Protein 5LWC (pdb70)

Secondary structure (DSSP, 8-state):
-HHHHHHHHH-HHHHHHHHH-HHHHHHHHHHT--HHHHHHHHHHHHHH-

Foldseek 3Di:
DVLLVVLVVVHPQSNVVCVVCVVLVVVCVVVVHDSVVSVVVVVVVVVVD

Organism: Staphylococcus pseudintermedius (NCBI:txid283734)

Solvent-accessible surface area: 3937 Å² total

Sequence (49 aa):
AGLLRFLLSKGRALYNWAKSHVGKVWEWLKSGATYEQIKEWIENALGWRAGLLRFLLSKGRALYNWAKSHVGKVWEWLKSGATYEQIKEWIENALGWRAGLLRFLLSKGRALYNWAKSHVGKVWEWLKSGATYEQIKEWIENALGWRAGLLRFLLSKGRALYNWAKSHVGKVWEWLKSGATYEQIKEWIENALGWRAGLLRFLLSKGRALYNWAKSHVGKVWEWLKSGATYEQIKEWIENALGWRAGLLRFLLSKGRALYNWAKSHVGKVWEWLKSGATYEQIKEWIENALGWRAGLLRFLLSKGRALYNWAKSHVGKVWEWLKSGATYEQIKEWIENALGWRAGLLRFLLSKGRALYNWAKSHVGKVWEWLKSGATYEQIKEWIENALGWRAGLLRFLLSKGRALYNWAKSHVGKVWEWLKSGATYEQIKEWIENALGWRAGLLRFLLSKGRALYNWAKSHVGKVWEWLKSGATYEQIKEWIENALGWRAGLLRFLLSKGRALYNWAKSHVGKVWEWLKSGATYEQIKEWIENALGWRAGLLRFLLSKGRALYNWAKSHVGKVWEWLKSGATYEQIKEWIENALGWRAGLLRFLLSKGRALYNWAKSHVGKVWEWLKSGATYEQIKEWIENALGWRAGLLRFLLSKGRALYNWAKSHVGKVWEWLKSGATYEQIKEWIENALGWRAGLLRFLLSKGRALYNWAKSHVGKVWEWLKSGATYEQIKEWIENALGWRAGLLRFLLSKGRALYNWAKSHVGKVWEWLKSGATYEQIKEWIENALGWRAGLLRFLLSKGRALYNWAKSHVGKVWEWLKSGATYEQIKEWIENALGWRAGLLRFLLSKGRALYNWAKSHVGKVWEWLKSGATYEQIKEWIENALGWRAGLLRFLLSKGRALYNWAKSHVGKVWEWLKSGATYEQIKEWIENALGWRAGLLRFLLSKGRALYNWAKSHVGKVWEWLKSGATYEQIKEWIENALGWR

Nearest PDB structures (foldseek):
  5lwc-assembly1_A  TM=1.021E+00  e=6.351E-06  Staphylococcus pseudintermedius
  6sig-assembly3_C  TM=8.870E-01  e=6.093E-01  Staphylococcus epidermidis
  5lwc-assembly1_A  TM=9.742E-01  e=7.600E-06  Staphylococcus pseudintermedius
  6sif-assembly1_B  TM=8.998E-01  e=2.959E-01  Staphylococcus epidermidis
  6sig-assembly3_C  TM=8.988E-01  e=4.171E-01  Staphylococcus epidermidis

Structure (mmCIF, N/CA/C/O backbone):
data_5LWC
#
_entry.id   5LWC
#
loop_
_atom_site.group_PDB
_atom_site.id
_atom_site.type_symbol
_atom_site.label_atom_id
_atom_site.label_alt_id
_atom_site.label_comp_id
_atom_site.label_asym_id
_atom_site.label_entity_id
_atom_site.label_seq_id
_atom_site.pdbx_PDB_ins_code
_atom_site.Cartn_x
_atom_site.Cartn_y
_atom_site.Cartn_z
_atom_site.occupancy
_atom_site.B_iso_or_equiv
_atom_site.auth_seq_id
_atom_site.auth_comp_id
_atom_site.auth_asym_id
_atom_site.auth_atom_id
_atom_site.pdbx_PDB_model_num
ATOM 21 N N . ALA A 1 2 ? -11.975 -1.478 0.658 1.00 0.00 2 ALA A N 1
ATOM 22 C CA . ALA A 1 2 ? -12.187 -0.042 0.663 1.00 0.00 2 ALA A CA 1
ATOM 23 C C . ALA A 1 2 ? -11.503 0.597 1.873 1.00 0.00 2 ALA A C 1
ATOM 24 O O . ALA A 1 2 ? -10.876 1.646 1.763 1.00 0.00 2 ALA A O 1
ATOM 31 N N . GLY A 1 3 ? -11.611 -0.049 3.032 1.00 0.00 3 GLY A N 1
ATOM 32 C CA . GLY A 1 3 ? -10.978 0.477 4.234 1.00 0.00 3 GLY A CA 1
ATOM 33 C C . GLY A 1 3 ? -9.466 0.549 4.044 1.00 0.00 3 GLY A C 1
ATOM 34 O O . GLY A 1 3 ? -8.843 1.542 4.409 1.00 0.00 3 GLY A O 1
ATOM 38 N N . LEU A 1 4 ? -8.911 -0.506 3.460 1.00 0.00 4 LEU A N 1
ATOM 39 C CA . LEU A 1 4 ? -7.479 -0.585 3.206 1.00 0.00 4 LEU A CA 1
ATOM 40 C C . LEU A 1 4 ? -7.054 0.578 2.303 1.00 0.00 4 LEU A C 1
ATOM 41 O O . LEU A 1 4 ? -6.054 1.259 2.564 1.00 0.00 4 LEU A O 1
ATOM 57 N N . LEU A 1 5 ? -7.831 0.821 1.252 1.00 0.00 5 LEU A N 1
ATOM 58 C CA . LEU A 1 5 ? -7.529 1.909 0.328 1.00 0.00 5 LEU A CA 1
ATOM 59 C C . LEU A 1 5 ? -7.610 3.263 1.040 1.00 0.00 5 LEU A C 1
ATOM 60 O O . LEU A 1 5 ? -6.758 4.127 0.849 1.00 0.00 5 LEU A O 1
ATOM 76 N N . ARG A 1 6 ? -8.644 3.450 1.856 1.00 0.00 6 ARG A N 1
ATOM 77 C CA . ARG A 1 6 ? -8.815 4.705 2.576 1.00 0.00 6 ARG A CA 1
ATOM 78 C C . ARG A 1 6 ? -7.625 4.966 3.491 1.00 0.00 6 ARG A C 1
ATOM 79 O O . ARG A 1 6 ? -7.121 6.086 3.567 1.00 0.00 6 ARG A O 1
ATOM 100 N N . PHE A 1 7 ? -7.183 3.929 4.186 1.00 0.00 7 PHE A N 1
ATOM 101 C CA . PHE A 1 7 ? -6.055 4.054 5.089 1.00 0.00 7 PHE A CA 1
ATOM 102 C C . PHE A 1 7 ? -4.804 4.470 4.321 1.00 0.00 7 PHE A C 1
ATOM 103 O O . PHE A 1 7 ? -4.065 5.362 4.741 1.00 0.00 7 PHE A O 1
ATOM 120 N N . LEU A 1 8 ? -4.563 3.822 3.196 1.00 0.00 8 LEU A N 1
ATOM 121 C CA . LEU A 1 8 ? -3.384 4.152 2.416 1.00 0.00 8 LEU A CA 1
ATOM 122 C C . LEU A 1 8 ? -3.446 5.599 1.941 1.00 0.00 8 LEU A C 1
ATOM 123 O O . LEU A 1 8 ? -2.437 6.300 1.954 1.00 0.00 8 LEU A O 1
ATOM 139 N N . LEU A 1 9 ? -4.630 6.045 1.524 1.00 0.00 9 LEU A N 1
ATOM 140 C CA . LEU A 1 9 ? -4.805 7.421 1.056 1.00 0.00 9 LEU A CA 1
ATOM 141 C C . LEU A 1 9 ? -4.548 8.415 2.182 1.00 0.00 9 LEU A C 1
ATOM 142 O O . LEU A 1 9 ? -3.883 9.433 1.987 1.00 0.00 9 LEU A O 1
ATOM 158 N N . SER A 1 10 ? -5.094 8.129 3.361 1.00 0.00 10 SER A N 1
ATOM 159 C CA . SER A 1 10 ? -4.925 9.024 4.491 1.00 0.00 10 SER A CA 1
ATOM 160 C C . SER A 1 10 ? -3.453 9.162 4.834 1.00 0.00 10 SER A C 1
ATOM 161 O O . SER A 1 10 ? -2.989 10.245 5.193 1.00 0.00 10 SER A O 1
ATOM 169 N N . LYS A 1 11 ? -2.715 8.066 4.734 1.00 0.00 11 LYS A N 1
ATOM 170 C CA . LYS A 1 11 ? -1.292 8.116 5.055 1.00 0.00 11 LYS A CA 1
ATOM 171 C C . LYS A 1 11 ? -0.508 8.865 3.964 1.00 0.00 11 LYS A C 1
ATOM 172 O O . LYS A 1 11 ? 0.341 9.701 4.265 1.00 0.00 11 LYS A O 1
ATOM 191 N N . GLY A 1 12 ? -0.812 8.576 2.704 1.00 0.00 12 GLY A N 1
ATOM 192 C CA . GLY A 1 12 ? -0.134 9.240 1.591 1.00 0.00 12 GLY A CA 1
ATOM 193 C C . GLY A 1 12 ? -0.878 9.004 0.283 1.00 0.00 12 GLY A C 1
ATOM 194 O O . GLY A 1 12 ? -1.637 8.048 0.151 1.00 0.00 12 GLY A O 1
ATOM 198 N N . ARG A 1 13 ? -0.643 9.877 -0.684 1.00 0.00 13 ARG A N 1
ATOM 199 C CA . ARG A 1 13 ? -1.281 9.747 -1.980 1.00 0.00 13 ARG A CA 1
ATOM 200 C C . ARG A 1 13 ? -0.500 8.774 -2.842 1.00 0.00 13 ARG A C 1
ATOM 201 O O . ARG A 1 13 ? -1.063 8.050 -3.661 1.00 0.00 13 ARG A O 1
ATOM 222 N N . ALA A 1 14 ? 0.816 8.771 -2.656 1.00 0.00 14 ALA A N 1
ATOM 223 C CA . ALA A 1 14 ? 1.677 7.891 -3.426 1.00 0.00 14 ALA A CA 1
ATOM 224 C C . ALA A 1 14 ? 1.339 6.434 -3.134 1.00 0.00 14 ALA A C 1
ATOM 225 O O . ALA A 1 14 ? 1.295 5.600 -4.031 1.00 0.00 14 ALA A O 1
ATOM 232 N N . LEU A 1 15 ? 1.087 6.142 -1.870 1.00 0.00 15 LEU A N 1
ATOM 233 C CA . LEU A 1 15 ? 0.742 4.793 -1.462 1.00 0.00 15 LEU A CA 1
ATOM 234 C C . LEU A 1 15 ? -0.547 4.358 -2.147 1.00 0.00 15 LEU A C 1
ATOM 235 O O . LEU A 1 15 ? -0.670 3.227 -2.623 1.00 0.00 15 LEU A O 1
ATOM 251 N N . TYR A 1 16 ? -1.512 5.276 -2.198 1.00 0.00 16 TYR A N 1
ATOM 252 C CA . TYR A 1 16 ? -2.795 4.990 -2.830 1.00 0.00 16 TYR A CA 1
ATOM 253 C C . TYR A 1 16 ? -2.607 4.689 -4.305 1.00 0.00 16 TYR A C 1
ATOM 254 O O . TYR A 1 16 ? -3.189 3.736 -4.835 1.00 0.00 16 TYR A O 1
ATOM 272 N N . ASN A 1 17 ? -1.799 5.511 -4.963 1.00 0.00 17 ASN A N 1
ATOM 273 C CA . ASN A 1 17 ? -1.548 5.327 -6.383 1.00 0.00 17 ASN A CA 1
ATOM 274 C C . ASN A 1 17 ? -0.900 3.967 -6.635 1.00 0.00 17 ASN A C 1
ATOM 275 O O . ASN A 1 17 ? -1.275 3.261 -7.571 1.00 0.00 17 ASN A O 1
ATOM 286 N N . TRP A 1 18 ? 0.070 3.603 -5.800 1.00 0.00 18 TRP A N 1
ATOM 287 C CA . TRP A 1 18 ? 0.755 2.325 -5.945 1.00 0.00 18 TRP A CA 1
ATOM 288 C C . TRP A 1 18 ? -0.224 1.161 -5.817 1.00 0.00 18 TRP A C 1
ATOM 289 O O . TRP A 1 18 ? -0.158 0.205 -6.590 1.00 0.00 18 TRP A O 1
ATOM 310 N N . ALA A 1 19 ? -1.113 1.238 -4.830 1.00 0.00 19 ALA A N 1
ATOM 311 C CA . ALA A 1 19 ? -2.081 0.169 -4.608 1.00 0.00 19 ALA A CA 1
ATOM 312 C C . ALA A 1 19 ? -3.008 0.026 -5.806 1.00 0.00 19 ALA A C 1
ATOM 313 O O . ALA A 1 19 ? -3.321 -1.084 -6.234 1.00 0.00 19 ALA A O 1
ATOM 320 N N . LYS A 1 20 ? -3.438 1.161 -6.343 1.00 0.00 20 LYS A N 1
ATOM 321 C CA . LYS A 1 20 ? -4.330 1.160 -7.498 1.00 0.00 20 LYS A CA 1
ATOM 322 C C . LYS A 1 20 ? -3.635 0.547 -8.712 1.00 0.00 20 LYS A C 1
ATOM 323 O O . LYS A 1 20 ? -4.221 -0.257 -9.440 1.00 0.00 20 LYS A O 1
ATOM 342 N N . SER A 1 21 ? -2.384 0.940 -8.927 1.00 0.00 21 SER A N 1
ATOM 343 C CA . SER A 1 21 ? -1.615 0.440 -10.058 1.00 0.00 21 SER A CA 1
ATOM 344 C C . SER A 1 21 ? -1.426 -1.076 -9.982 1.00 0.00 21 SER A C 1
ATOM 345 O O . SER A 1 21 ? -1.538 -1.766 -10.996 1.00 0.00 21 SER A O 1
ATOM 353 N N . HIS A 1 22 ? -1.128 -1.595 -8.782 1.00 0.00 22 HIS A N 1
ATOM 354 C CA . HIS A 1 22 ? -0.910 -3.030 -8.607 1.00 0.00 22 HIS A CA 1
ATOM 355 C C . HIS A 1 22 ? -1.814 -3.587 -7.517 1.00 0.00 22 HIS A C 1
ATOM 356 O O . HIS A 1 22 ? -1.425 -3.673 -6.350 1.00 0.00 22 HIS A O 1
ATOM 371 N N . VAL A 1 23 ? -3.013 -3.978 -7.910 1.00 0.00 23 VAL A N 1
ATOM 372 C CA . VAL A 1 23 ? -3.959 -4.540 -6.965 1.00 0.00 23 VAL A CA 1
ATOM 373 C C . VAL A 1 23 ? -3.419 -5.864 -6.451 1.00 0.00 23 VAL A C 1
ATOM 374 O O . VAL A 1 23 ? -3.755 -6.328 -5.352 1.00 0.00 23 VAL A O 1
ATOM 387 N N . GLY A 1 24 ? -2.579 -6.482 -7.262 1.00 0.00 24 GLY A N 1
ATOM 388 C CA . GLY A 1 24 ? -1.990 -7.751 -6.891 1.00 0.00 24 GLY A CA 1
ATOM 389 C C . GLY A 1 24 ? -1.155 -7.594 -5.624 1.00 0.00 24 GLY A C 1
ATOM 390 O O . GLY A 1 24 ? -1.187 -8.443 -4.738 1.00 0.00 24 GLY A O 1
ATOM 394 N N . LYS A 1 25 ? -0.398 -6.512 -5.549 1.00 0.00 25 LYS A N 1
ATOM 395 C CA . LYS A 1 25 ? 0.448 -6.279 -4.388 1.00 0.00 25 LYS A CA 1
ATOM 396 C C . LYS A 1 25 ? -0.411 -6.173 -3.133 1.00 0.00 25 LYS A C 1
ATOM 397 O O . LYS A 1 25 ? -0.040 -6.699 -2.083 1.00 0.00 25 LYS A O 1
ATOM 416 N N . VAL A 1 26 ? -1.550 -5.501 -3.266 1.00 0.00 26 VAL A N 1
ATOM 417 C CA . VAL A 1 26 ? -2.473 -5.324 -2.151 1.00 0.00 26 VAL A CA 1
ATOM 418 C C . VAL A 1 26 ? -2.956 -6.673 -1.667 1.00 0.00 26 VAL A C 1
ATOM 419 O O . VAL A 1 26 ? -2.968 -6.957 -0.467 1.00 0.00 26 VAL A O 1
ATOM 432 N N . TRP A 1 27 ? -3.340 -7.506 -2.618 1.00 0.00 27 TRP A N 1
ATOM 433 C CA . TRP A 1 27 ? -3.821 -8.841 -2.289 1.00 0.00 27 TRP A CA 1
ATOM 434 C C . TRP A 1 27 ? -2.722 -9.658 -1.612 1.00 0.00 27 TRP A C 1
ATOM 435 O O . TRP A 1 27 ? -2.976 -10.354 -0.635 1.00 0.00 27 TRP A O 1
ATOM 456 N N . GLU A 1 28 ? -1.514 -9.583 -2.158 1.00 0.00 28 GLU A N 1
ATOM 457 C CA . GLU A 1 28 ? -0.376 -10.326 -1.618 1.00 0.00 28 GLU A CA 1
ATOM 458 C C . GLU A 1 28 ? -0.120 -9.956 -0.161 1.00 0.00 28 GLU A C 1
ATOM 459 O O . GLU A 1 28 ? 0.091 -10.839 0.671 1.00 0.00 28 GLU A O 1
ATOM 471 N N . TRP A 1 29 ? -0.128 -8.657 0.162 1.00 0.00 29 TRP A N 1
ATOM 472 C CA . TRP A 1 29 ? 0.119 -8.259 1.543 1.00 0.00 29 TRP A CA 1
ATOM 473 C C . TRP A 1 29 ? -1.014 -8.730 2.453 1.00 0.00 29 TRP A C 1
ATOM 474 O O . TRP A 1 29 ? -0.771 -9.157 3.582 1.00 0.00 29 TRP A O 1
ATOM 495 N N . LEU A 1 30 ? -2.253 -8.648 1.973 1.00 0.00 30 LEU A N 1
ATOM 496 C CA . LEU A 1 30 ? -3.383 -9.072 2.795 1.00 0.00 30 LEU A CA 1
ATOM 497 C C . LEU A 1 30 ? -3.285 -10.559 3.104 1.00 0.00 30 LEU A C 1
ATOM 498 O O . LEU A 1 30 ? -3.533 -10.982 4.234 1.00 0.00 30 LEU A O 1
ATOM 514 N N . LYS A 1 31 ? -2.916 -11.351 2.103 1.00 0.00 31 LYS A N 1
ATOM 515 C CA . LYS A 1 31 ? -2.778 -12.787 2.301 1.00 0.00 31 LYS A CA 1
ATOM 516 C C . LYS A 1 31 ? -1.700 -13.063 3.345 1.00 0.00 31 LYS A C 1
ATOM 517 O O . LYS A 1 31 ? -1.876 -13.900 4.227 1.00 0.00 31 LYS A O 1
ATOM 536 N N . SER A 1 32 ? -0.585 -12.344 3.238 1.00 0.00 32 SER A N 1
ATOM 537 C CA . SER A 1 32 ? 0.522 -12.509 4.174 1.00 0.00 32 SER A CA 1
ATOM 538 C C . SER A 1 32 ? 0.074 -12.174 5.593 1.00 0.00 32 SER A C 1
ATOM 539 O O . SER A 1 32 ? 0.481 -12.827 6.557 1.00 0.00 32 SER A O 1
ATOM 547 N N . GLY A 1 33 ? -0.771 -11.157 5.710 1.00 0.00 33 GLY A N 1
ATOM 548 C CA . GLY A 1 33 ? -1.281 -10.743 7.010 1.00 0.00 33 GLY A CA 1
ATOM 549 C C . GLY A 1 33 ? -0.467 -9.591 7.589 1.00 0.00 33 GLY A C 1
ATOM 550 O O . GLY A 1 33 ? -0.675 -9.185 8.733 1.00 0.00 33 GLY A O 1
ATOM 554 N N . ALA A 1 34 ? 0.461 -9.070 6.799 1.00 0.00 34 ALA A N 1
ATOM 555 C CA . ALA 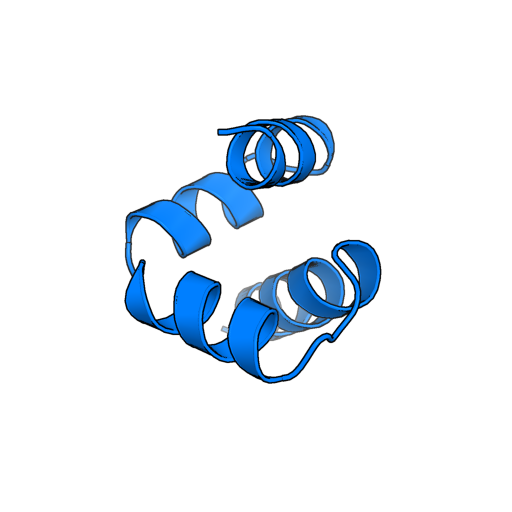A 1 34 ? 1.297 -7.966 7.252 1.00 0.00 34 ALA A CA 1
ATOM 556 C C . ALA A 1 34 ? 0.439 -6.839 7.819 1.00 0.00 34 ALA A C 1
ATOM 557 O O . ALA A 1 34 ? -0.778 -6.964 7.934 1.00 0.00 34 ALA A O 1
ATOM 564 N N . THR A 1 35 ? 1.087 -5.733 8.174 1.00 0.00 35 THR A N 1
ATOM 565 C CA . THR A 1 35 ? 0.382 -4.582 8.728 1.00 0.00 35 THR A CA 1
ATOM 566 C C . THR A 1 35 ? 0.324 -3.456 7.705 1.00 0.00 35 THR A C 1
ATOM 567 O O . THR A 1 35 ? 1.197 -3.347 6.848 1.00 0.00 35 THR A O 1
ATOM 578 N N . TYR A 1 36 ? -0.720 -2.645 7.786 1.00 0.00 36 TYR A N 1
ATOM 579 C CA . TYR A 1 36 ? -0.900 -1.545 6.848 1.00 0.00 36 TYR A CA 1
ATOM 580 C C . TYR A 1 36 ? 0.298 -0.604 6.887 1.00 0.00 36 TYR A C 1
ATOM 581 O O . TYR A 1 36 ? 0.770 -0.143 5.842 1.00 0.00 36 TYR A O 1
ATOM 599 N N . GLU A 1 37 ? 0.784 -0.326 8.098 1.00 0.00 37 GLU A N 1
ATOM 600 C CA . GLU A 1 37 ? 1.927 0.555 8.272 1.00 0.00 37 GLU A CA 1
ATOM 601 C C . GLU A 1 37 ? 3.167 -0.033 7.602 1.00 0.00 37 GLU A C 1
ATOM 602 O O . GLU A 1 37 ? 3.841 0.630 6.827 1.00 0.00 37 GLU A O 1
ATOM 614 N N . GLN A 1 38 ? 3.462 -1.286 7.898 1.00 0.00 38 GLN A N 1
ATOM 615 C CA . GLN A 1 38 ? 4.630 -1.930 7.313 1.00 0.00 38 GLN A CA 1
ATOM 616 C C . GLN A 1 38 ? 4.554 -1.928 5.792 1.00 0.00 38 GLN A C 1
ATOM 617 O O . GLN A 1 38 ? 5.569 -1.721 5.115 1.00 0.00 38 GLN A O 1
ATOM 631 N N . ILE A 1 39 ? 3.363 -2.192 5.264 1.00 0.00 39 ILE A N 1
ATOM 632 C CA . ILE A 1 39 ? 3.182 -2.250 3.820 1.00 0.00 39 ILE A CA 1
ATOM 633 C C . ILE A 1 39 ? 3.443 -0.884 3.172 1.00 0.00 39 ILE A C 1
ATOM 634 O O . ILE A 1 39 ? 4.146 -0.791 2.158 1.00 0.00 39 ILE A O 1
ATOM 650 N N . LYS A 1 40 ? 2.919 0.215 3.751 1.00 0.00 40 LYS A N 1
ATOM 651 C CA . LYS A 1 40 ? 3.217 1.508 3.137 1.00 0.00 40 LYS A CA 1
ATOM 652 C C . LYS A 1 40 ? 4.674 1.814 3.292 1.00 0.00 40 LYS A C 1
ATOM 653 O O . LYS A 1 40 ? 5.214 2.473 2.422 1.00 0.00 40 LYS A O 1
ATOM 672 N N . GLU A 1 41 ? 5.275 1.397 4.414 1.00 0.00 41 GLU A N 1
ATOM 673 C CA . GLU A 1 41 ? 6.680 1.666 4.650 1.00 0.00 41 GLU A CA 1
ATOM 674 C C . GLU A 1 41 ? 7.490 1.093 3.502 1.00 0.00 41 GLU A C 1
ATOM 675 O O . GLU A 1 41 ? 8.303 1.792 2.927 1.00 0.00 41 GLU A O 1
ATOM 687 N N . TRP A 1 42 ? 7.243 -0.166 3.157 1.00 0.00 42 TRP A N 1
ATOM 688 C CA . TRP A 1 42 ? 7.966 -0.785 2.052 1.00 0.00 42 TRP A CA 1
ATOM 689 C C . TRP A 1 42 ? 7.746 0.003 0.770 1.00 0.00 42 TRP A C 1
ATOM 690 O O . TRP A 1 42 ? 8.677 0.240 0.001 1.00 0.00 42 TRP A O 1
ATOM 711 N N . ILE A 1 43 ? 6.501 0.379 0.541 1.00 0.00 43 ILE A N 1
ATOM 712 C CA . ILE A 1 43 ? 6.154 1.097 -0.679 1.00 0.00 43 ILE A CA 1
ATOM 713 C C . ILE A 1 43 ? 6.847 2.435 -0.786 1.00 0.00 43 ILE A C 1
ATOM 714 O O . ILE A 1 43 ? 7.398 2.768 -1.836 1.00 0.00 43 ILE A O 1
ATOM 730 N N . GLU A 1 44 ? 6.831 3.197 0.285 1.00 0.00 44 GLU A N 1
ATOM 731 C CA . GLU A 1 44 ? 7.444 4.494 0.244 1.00 0.00 44 GLU A CA 1
ATOM 732 C C . GLU A 1 44 ? 8.963 4.371 0.131 1.00 0.00 44 GLU A C 1
ATOM 733 O O . GLU A 1 44 ? 9.588 5.160 -0.573 1.00 0.00 44 GLU A O 1
ATOM 745 N N . ASN A 1 45 ? 9.559 3.359 0.773 1.00 0.00 45 ASN A N 1
ATOM 746 C CA . ASN A 1 45 ? 10.995 3.159 0.667 1.00 0.00 45 ASN A CA 1
ATOM 747 C C . ASN A 1 45 ? 11.392 2.846 -0.781 1.00 0.00 45 ASN A C 1
ATOM 748 O O . ASN A 1 45 ? 12.390 3.367 -1.279 1.00 0.00 45 ASN A O 1
ATOM 759 N N . ALA A 1 46 ? 10.609 1.996 -1.456 1.00 0.00 46 ALA A N 1
ATOM 760 C CA . ALA A 1 46 ? 10.905 1.641 -2.840 1.00 0.00 46 ALA A CA 1
ATOM 761 C C . ALA A 1 46 ? 10.784 2.874 -3.727 1.00 0.00 46 ALA A C 1
ATOM 762 O O . ALA A 1 46 ? 11.612 3.104 -4.608 1.00 0.00 46 ALA A O 1
ATOM 769 N N . LEU A 1 47 ? 9.753 3.678 -3.471 1.00 0.00 47 LEU A N 1
ATOM 770 C CA . LEU A 1 47 ? 9.530 4.891 -4.238 1.00 0.00 47 LEU A CA 1
ATOM 771 C C . LEU A 1 47 ? 10.726 5.840 -4.111 1.00 0.00 47 LEU A C 1
ATOM 772 O O . LEU A 1 47 ? 11.187 6.396 -5.107 1.00 0.00 47 LEU A O 1
ATOM 788 N N . GLY A 1 48 ? 11.233 6.016 -2.887 1.00 0.00 48 GLY A N 1
ATOM 789 C CA . GLY A 1 48 ? 12.375 6.900 -2.670 1.00 0.00 48 GLY A CA 1
ATOM 790 C C . GLY A 1 48 ? 13.598 6.380 -3.411 1.00 0.00 48 GLY A C 1
ATOM 791 O O . GLY A 1 48 ? 14.340 7.149 -4.026 1.00 0.00 48 GLY A O 1
ATOM 795 N N . TRP A 1 49 ? 13.796 5.067 -3.349 1.00 0.00 49 TRP A N 1
ATOM 796 C CA . TRP A 1 49 ? 14.930 4.439 -4.014 1.00 0.00 49 TRP A CA 1
ATOM 797 C C . TRP A 1 49 ? 14.848 4.643 -5.521 1.00 0.00 49 TRP A C 1
ATOM 798 O O . TRP A 1 49 ? 15.860 4.887 -6.178 1.00 0.00 49 TRP A O 1
ATOM 819 N N . ARG A 1 50 ? 13.639 4.542 -6.065 1.00 0.00 50 ARG A N 1
ATOM 820 C CA . ARG A 1 50 ? 13.445 4.717 -7.499 1.00 0.00 50 ARG A CA 1
ATOM 821 C C . ARG A 1 50 ? 13.564 6.189 -7.885 1.00 0.00 50 ARG A C 1
ATOM 822 O O . ARG A 1 50 ? 14.608 6.562 -8.394 1.00 0.00 50 ARG A O 1
ATOM 864 N N . ALA A 1 2 ? -11.775 -1.834 1.002 1.00 0.00 2 ALA A N 2
ATOM 865 C CA . ALA A 1 2 ? -12.042 -0.401 0.946 1.00 0.00 2 ALA A CA 2
ATOM 866 C C . ALA A 1 2 ? -11.370 0.319 2.113 1.00 0.00 2 ALA A C 2
ATOM 867 O O . ALA A 1 2 ? -10.834 1.414 1.951 1.00 0.00 2 ALA A O 2
ATOM 874 N N . GLY A 1 3 ? -11.402 -0.297 3.288 1.00 0.00 3 GLY A N 2
ATOM 875 C CA . GLY A 1 3 ? -10.788 0.312 4.464 1.00 0.00 3 GLY A CA 2
ATOM 876 C C . GLY A 1 3 ? -9.291 0.486 4.253 1.00 0.00 3 GLY A C 2
ATOM 877 O O . GLY A 1 3 ? -8.715 1.519 4.598 1.00 0.00 3 GLY A O 2
ATOM 881 N N . LEU A 1 4 ? -8.667 -0.528 3.673 1.00 0.00 4 LEU A N 2
ATOM 882 C CA . LEU A 1 4 ? -7.237 -0.482 3.410 1.00 0.00 4 LEU A CA 2
ATOM 883 C C . LEU A 1 4 ? -6.924 0.673 2.467 1.00 0.00 4 LEU A C 2
ATOM 884 O O . LEU A 1 4 ? -5.967 1.420 2.692 1.00 0.00 4 LEU A O 2
ATOM 900 N N . LEU A 1 5 ? -7.737 0.825 1.418 1.00 0.00 5 LEU A N 2
ATOM 901 C CA . LEU A 1 5 ? -7.530 1.902 0.456 1.00 0.00 5 LEU A CA 2
ATOM 902 C C . LEU A 1 5 ? -7.663 3.252 1.140 1.00 0.00 5 LEU A C 2
ATOM 903 O O . LEU A 1 5 ? -6.859 4.153 0.912 1.00 0.00 5 LEU A O 2
ATOM 919 N N . ARG A 1 6 ? -8.680 3.388 1.979 1.00 0.00 6 ARG A N 2
ATOM 920 C CA . ARG A 1 6 ? -8.900 4.638 2.692 1.00 0.00 6 ARG A CA 2
ATOM 921 C C . ARG A 1 6 ? -7.691 4.967 3.572 1.00 0.00 6 ARG A C 2
ATOM 922 O O . ARG A 1 6 ? -7.224 6.100 3.598 1.00 0.00 6 ARG A O 2
ATOM 943 N N . PHE A 1 7 ? -7.191 3.965 4.284 1.00 0.00 7 PHE A N 2
ATOM 944 C CA . PHE A 1 7 ? -6.037 4.154 5.163 1.00 0.00 7 PHE A CA 2
ATOM 945 C C . PHE A 1 7 ? -4.817 4.626 4.373 1.00 0.00 7 PHE A C 2
ATOM 946 O O . PHE A 1 7 ? -4.115 5.553 4.787 1.00 0.00 7 PHE A O 2
ATOM 963 N N . LEU A 1 8 ? -4.563 3.986 3.236 1.00 0.00 8 LEU A N 2
ATOM 964 C CA . LEU A 1 8 ? -3.416 4.360 2.427 1.00 0.00 8 LEU A CA 2
ATOM 965 C C . LEU A 1 8 ? -3.560 5.792 1.930 1.00 0.00 8 LEU A C 2
ATOM 966 O O . LEU A 1 8 ? -2.602 6.550 1.946 1.00 0.00 8 LEU A O 2
ATOM 982 N N . LEU A 1 9 ? -4.765 6.159 1.497 1.00 0.00 9 LEU A N 2
ATOM 983 C CA . LEU A 1 9 ? -5.017 7.508 1.003 1.00 0.00 9 LEU A CA 2
ATOM 984 C C . LEU A 1 9 ? -4.791 8.533 2.112 1.00 0.00 9 LEU A C 2
ATOM 985 O O . LEU A 1 9 ? -4.179 9.577 1.887 1.00 0.00 9 LEU A O 2
ATOM 1001 N N . SER A 1 10 ? -5.291 8.234 3.309 1.00 0.00 10 SER A N 2
ATOM 1002 C CA . SER A 1 10 ? -5.139 9.151 4.431 1.00 0.00 10 SER A CA 2
ATOM 1003 C C . SER A 1 10 ? -3.667 9.380 4.751 1.00 0.00 10 SER A C 2
ATOM 1004 O O . SER A 1 10 ? -3.261 10.504 5.045 1.00 0.00 10 SER A O 2
ATOM 1012 N N . LYS A 1 11 ? -2.875 8.315 4.702 1.00 0.00 11 LYS A N 2
ATOM 1013 C CA . LYS A 1 11 ? -1.452 8.437 5.002 1.00 0.00 11 LYS A CA 2
ATOM 1014 C C . LYS A 1 11 ? -0.719 9.178 3.879 1.00 0.00 11 LYS A C 2
ATOM 1015 O O . LYS A 1 11 ? 0.134 10.024 4.147 1.00 0.00 11 LYS A O 2
ATOM 1034 N N . GLY A 1 12 ? -1.049 8.865 2.628 1.00 0.00 12 GLY A N 2
ATOM 1035 C CA . GLY A 1 12 ? -0.405 9.520 1.495 1.00 0.00 12 GLY A CA 2
ATOM 1036 C C . GLY A 1 12 ? -1.114 9.192 0.183 1.00 0.00 12 GLY A C 2
ATOM 1037 O O . GLY A 1 12 ? -1.852 8.210 0.090 1.00 0.00 12 GLY A O 2
ATOM 1041 N N . ARG A 1 13 ? -0.878 10.025 -0.827 1.00 0.00 13 ARG A N 2
ATOM 1042 C CA . ARG A 1 13 ? -1.487 9.828 -2.140 1.00 0.00 13 ARG A CA 2
ATOM 1043 C C . ARG A 1 13 ? -0.651 8.864 -2.974 1.00 0.00 13 ARG A C 2
ATOM 1044 O O . ARG A 1 13 ? -1.176 8.109 -3.798 1.00 0.00 13 ARG A O 2
ATOM 1065 N N . ALA A 1 14 ? 0.654 8.913 -2.767 1.00 0.00 14 ALA A N 2
ATOM 1066 C CA . ALA A 1 14 ? 1.563 8.058 -3.509 1.00 0.00 14 ALA A CA 2
ATOM 1067 C C . ALA A 1 14 ? 1.244 6.580 -3.262 1.00 0.00 14 ALA A C 2
ATOM 1068 O O . ALA A 1 14 ? 1.154 5.787 -4.199 1.00 0.00 14 ALA A O 2
ATOM 1075 N N . LEU A 1 15 ? 1.070 6.209 -1.997 1.00 0.00 15 LEU A N 2
ATOM 1076 C CA . LEU A 1 15 ? 0.773 4.822 -1.648 1.00 0.00 15 LEU A CA 2
ATOM 1077 C C . LEU A 1 15 ? -0.549 4.384 -2.286 1.00 0.00 15 LEU A C 2
ATOM 1078 O O . LEU A 1 15 ? -0.680 3.264 -2.779 1.00 0.00 15 LEU A O 2
ATOM 1094 N N . TYR A 1 16 ? -1.528 5.277 -2.259 1.00 0.00 16 TYR A N 2
ATOM 1095 C CA . TYR A 1 16 ? -2.839 4.992 -2.828 1.00 0.00 16 TYR A CA 2
ATOM 1096 C C . TYR A 1 16 ? -2.729 4.695 -4.319 1.00 0.00 16 TYR A C 2
ATOM 1097 O O . TYR A 1 16 ? -3.310 3.729 -4.817 1.00 0.00 16 TYR A O 2
ATOM 1115 N N . ASN A 1 17 ? -1.977 5.526 -5.029 1.00 0.00 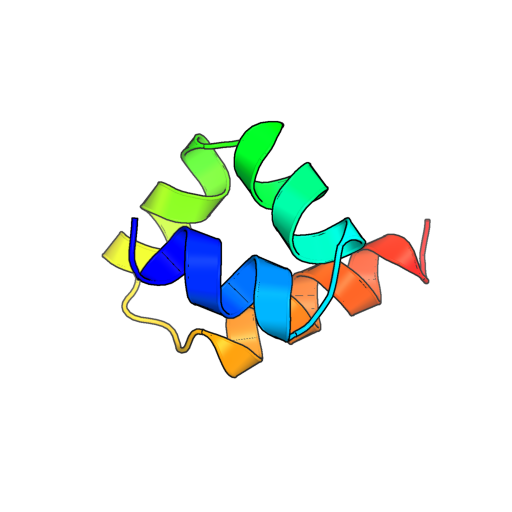17 ASN A N 2
ATOM 1116 C CA . ASN A 1 17 ? -1.803 5.324 -6.462 1.00 0.00 17 ASN A CA 2
ATOM 1117 C C . ASN A 1 17 ? -1.135 3.982 -6.720 1.00 0.00 17 ASN A C 2
ATOM 1118 O O . ASN A 1 17 ? -1.517 3.263 -7.642 1.00 0.00 17 ASN A O 2
ATOM 1129 N N . TRP A 1 18 ? -0.143 3.665 -5.894 1.00 0.00 18 TRP A N 2
ATOM 1130 C CA . TRP A 1 18 ? 0.587 2.409 -6.015 1.00 0.00 18 TRP A CA 2
ATOM 1131 C C . TRP A 1 18 ? -0.362 1.221 -5.882 1.00 0.00 18 TRP A C 2
ATOM 1132 O O . TRP A 1 18 ? -0.310 0.282 -6.677 1.00 0.00 18 TRP A O 2
ATOM 1153 N N . ALA A 1 19 ? -1.208 1.265 -4.862 1.00 0.00 19 ALA A N 2
ATOM 1154 C CA . ALA A 1 19 ? -2.148 0.179 -4.624 1.00 0.00 19 ALA A CA 2
ATOM 1155 C C . ALA A 1 19 ? -3.099 0.026 -5.801 1.00 0.00 19 ALA A C 2
ATOM 1156 O O . ALA A 1 19 ? -3.406 -1.088 -6.223 1.00 0.00 19 ALA A O 2
ATOM 1163 N N . LYS A 1 20 ? -3.563 1.151 -6.328 1.00 0.00 20 LYS A N 2
ATOM 1164 C CA . LYS A 1 20 ? -4.480 1.130 -7.455 1.00 0.00 20 LYS A CA 2
ATOM 1165 C C . LYS A 1 20 ? -3.817 0.532 -8.695 1.00 0.00 20 LYS A C 2
ATOM 1166 O O . LYS A 1 20 ? -4.418 -0.278 -9.400 1.00 0.00 20 LYS A O 2
ATOM 1185 N N . SER A 1 21 ? -2.584 0.952 -8.966 1.00 0.00 21 SER A N 2
ATOM 1186 C CA . SER A 1 21 ? -1.856 0.469 -10.134 1.00 0.00 21 SER A CA 2
ATOM 1187 C C . SER A 1 21 ? -1.610 -1.033 -10.057 1.00 0.00 21 SER A C 2
ATOM 1188 O O . SER A 1 21 ? -1.715 -1.737 -11.061 1.00 0.00 21 SER A O 2
ATOM 1196 N N . HIS A 1 22 ? -1.269 -1.527 -8.863 1.00 0.00 22 HIS A N 2
ATOM 1197 C CA . HIS A 1 22 ? -0.996 -2.953 -8.682 1.00 0.00 22 HIS A CA 2
ATOM 1198 C C . HIS A 1 22 ? -1.870 -3.530 -7.580 1.00 0.00 22 HIS A C 2
ATOM 1199 O O . HIS A 1 22 ? -1.460 -3.611 -6.423 1.00 0.00 22 HIS A O 2
ATOM 1214 N N . VAL A 1 23 ? -3.072 -3.945 -7.950 1.00 0.00 23 VAL A N 2
ATOM 1215 C CA . VAL A 1 23 ? -3.988 -4.533 -6.990 1.00 0.00 23 VAL A CA 2
ATOM 1216 C C . VAL A 1 23 ? -3.425 -5.861 -6.501 1.00 0.00 23 VAL A C 2
ATOM 1217 O O . VAL A 1 23 ? -3.755 -6.337 -5.415 1.00 0.00 23 VAL A O 2
ATOM 1230 N N . GLY A 1 24 ? -2.584 -6.466 -7.330 1.00 0.00 24 GLY A N 2
ATOM 1231 C CA . GLY A 1 24 ? -1.982 -7.744 -6.982 1.00 0.00 24 GLY A CA 2
ATOM 1232 C C . GLY A 1 24 ? -1.123 -7.604 -5.729 1.00 0.00 24 GLY A C 2
ATOM 1233 O O . GLY A 1 24 ? -1.142 -8.461 -4.851 1.00 0.00 24 GLY A O 2
ATOM 1237 N N . LYS A 1 25 ? -0.380 -6.511 -5.639 1.00 0.00 25 LYS A N 2
ATOM 1238 C CA . LYS A 1 25 ? 0.466 -6.278 -4.475 1.00 0.00 25 LYS A CA 2
ATOM 1239 C C . LYS A 1 25 ? -0.393 -6.176 -3.225 1.00 0.00 25 LYS A C 2
ATOM 1240 O O . LYS A 1 25 ? -0.022 -6.687 -2.158 1.00 0.00 25 LYS A O 2
ATOM 1259 N N . VAL A 1 26 ? -1.536 -5.508 -3.367 1.00 0.00 26 VAL A N 2
ATOM 1260 C CA . VAL A 1 26 ? -2.454 -5.331 -2.249 1.00 0.00 26 VAL A CA 2
ATOM 1261 C C . VAL A 1 26 ? -2.936 -6.681 -1.752 1.00 0.00 26 VAL A C 2
ATOM 1262 O O . VAL A 1 26 ? -2.954 -6.953 -0.548 1.00 0.00 26 VAL A O 2
ATOM 1275 N N . TRP A 1 27 ? -3.331 -7.520 -2.698 1.00 0.00 27 TRP A N 2
ATOM 1276 C CA . TRP A 1 27 ? -3.823 -8.849 -2.367 1.00 0.00 27 TRP A CA 2
ATOM 1277 C C . TRP A 1 27 ? -2.731 -9.666 -1.683 1.00 0.00 27 TRP A C 2
ATOM 1278 O O . TRP A 1 27 ? -2.991 -10.370 -0.710 1.00 0.00 27 TRP A O 2
ATOM 1299 N N . GLU A 1 28 ? -1.517 -9.577 -2.217 1.00 0.00 28 GLU A N 2
ATOM 1300 C CA . GLU A 1 28 ? -0.385 -10.318 -1.676 1.00 0.00 28 GLU A CA 2
ATOM 1301 C C . GLU A 1 28 ? -0.121 -9.953 -0.222 1.00 0.00 28 GLU A C 2
ATOM 1302 O O . GLU A 1 28 ? 0.089 -10.840 0.608 1.00 0.00 28 GLU A O 2
ATOM 1314 N N . TRP A 1 29 ? -0.129 -8.657 0.100 1.00 0.00 29 TRP A N 2
ATOM 1315 C CA . TRP A 1 29 ? 0.125 -8.261 1.481 1.00 0.00 29 TRP A CA 2
ATOM 1316 C C . TRP A 1 29 ? -1.003 -8.740 2.385 1.00 0.00 29 TRP A C 2
ATOM 1317 O O . TRP A 1 29 ? -0.756 -9.182 3.507 1.00 0.00 29 TRP A O 2
ATOM 1338 N N . LEU A 1 30 ? -2.244 -8.653 1.907 1.00 0.00 30 LEU A N 2
ATOM 1339 C CA . LEU A 1 30 ? -3.373 -9.087 2.729 1.00 0.00 30 LEU A CA 2
ATOM 1340 C C . LEU A 1 30 ? -3.270 -10.582 3.025 1.00 0.00 30 LEU A C 2
ATOM 1341 O O . LEU A 1 30 ? -3.487 -11.013 4.160 1.00 0.00 30 LEU A O 2
ATOM 1357 N N . LYS A 1 31 ? -2.917 -11.368 2.018 1.00 0.00 31 LYS A N 2
ATOM 1358 C CA . LYS A 1 31 ? -2.772 -12.806 2.215 1.00 0.00 31 LYS A CA 2
ATOM 1359 C C . LYS A 1 31 ? -1.708 -13.072 3.269 1.00 0.00 31 LYS A C 2
ATOM 1360 O O . LYS A 1 31 ? -1.890 -13.910 4.154 1.00 0.00 31 LYS A O 2
ATOM 1379 N N . SER A 1 32 ? -0.598 -12.348 3.174 1.00 0.00 32 SER A N 2
ATOM 1380 C CA . SER A 1 32 ? 0.489 -12.511 4.126 1.00 0.00 32 SER A CA 2
ATOM 1381 C C . SER A 1 32 ? 0.019 -12.193 5.542 1.00 0.00 32 SER A C 2
ATOM 1382 O O . SER A 1 32 ? 0.352 -12.904 6.490 1.00 0.00 32 SER A O 2
ATOM 1390 N N . GLY A 1 33 ? -0.763 -11.124 5.682 1.00 0.00 33 GLY A N 2
ATOM 1391 C CA . GLY A 1 33 ? -1.274 -10.725 6.993 1.00 0.00 33 GLY A CA 2
ATOM 1392 C C . GLY A 1 33 ? -0.490 -9.540 7.546 1.00 0.00 33 GLY A C 2
ATOM 1393 O O . GLY A 1 33 ? -0.744 -9.084 8.661 1.00 0.00 33 GLY A O 2
ATOM 1397 N N . ALA A 1 34 ? 0.459 -9.038 6.761 1.00 0.00 34 ALA A N 2
ATOM 1398 C CA . ALA A 1 34 ? 1.265 -7.899 7.191 1.00 0.00 34 ALA A CA 2
ATOM 1399 C C . ALA A 1 34 ? 0.370 -6.773 7.694 1.00 0.00 34 ALA A C 2
ATOM 1400 O O . ALA A 1 34 ? -0.853 -6.893 7.691 1.00 0.00 34 ALA A O 2
ATOM 1407 N N . THR A 1 35 ? 0.989 -5.678 8.126 1.00 0.00 35 THR A N 2
ATOM 1408 C CA . THR A 1 35 ? 0.239 -4.531 8.633 1.00 0.00 35 THR A CA 2
ATOM 1409 C C . THR A 1 35 ? 0.209 -3.422 7.588 1.00 0.00 35 THR A C 2
ATOM 1410 O O . THR A 1 35 ? 1.093 -3.331 6.747 1.00 0.00 35 THR A O 2
ATOM 1421 N N . TYR A 1 36 ? -0.815 -2.587 7.651 1.00 0.00 36 TYR A N 2
ATOM 1422 C CA . TYR A 1 36 ? -0.960 -1.501 6.692 1.00 0.00 36 TYR A CA 2
ATOM 1423 C C . TYR A 1 36 ? 0.234 -0.566 6.750 1.00 0.00 36 TYR A C 2
ATOM 1424 O O . TYR A 1 36 ? 0.727 -0.104 5.714 1.00 0.00 36 TYR A O 2
ATOM 1442 N N . GLU A 1 37 ? 0.690 -0.283 7.962 1.00 0.00 37 GLU A N 2
ATOM 1443 C CA . GLU A 1 37 ? 1.823 0.606 8.145 1.00 0.00 37 GLU A CA 2
ATOM 1444 C C . GLU A 1 37 ? 3.080 0.011 7.514 1.00 0.00 37 GLU A C 2
ATOM 1445 O O . GLU A 1 37 ? 3.785 0.661 6.750 1.00 0.00 37 GLU A O 2
ATOM 1457 N N . GLN A 1 38 ? 3.362 -1.231 7.839 1.00 0.00 38 GLN A N 2
ATOM 1458 C CA . GLN A 1 38 ? 4.540 -1.886 7.301 1.00 0.00 38 GLN A CA 2
ATOM 1459 C C . GLN A 1 38 ? 4.497 -1.919 5.773 1.00 0.00 38 GLN A C 2
ATOM 1460 O O . GLN A 1 38 ? 5.515 -1.717 5.112 1.00 0.00 38 GLN A O 2
ATOM 1474 N N . ILE A 1 39 ? 3.319 -2.188 5.213 1.00 0.00 39 ILE A N 2
ATOM 1475 C CA . ILE A 1 39 ? 3.168 -2.260 3.766 1.00 0.00 39 ILE A CA 2
ATOM 1476 C C . ILE A 1 39 ? 3.461 -0.901 3.105 1.00 0.00 39 ILE A C 2
ATOM 1477 O O . ILE A 1 39 ? 4.197 -0.836 2.107 1.00 0.00 39 ILE A O 2
ATOM 1493 N N . LYS A 1 40 ? 2.949 0.218 3.666 1.00 0.00 40 LYS A N 2
ATOM 1494 C CA . LYS A 1 40 ? 3.282 1.511 3.053 1.00 0.00 40 LYS A CA 2
ATOM 1495 C C . LYS A 1 40 ? 4.736 1.804 3.252 1.00 0.00 40 LYS A C 2
ATOM 1496 O O . LYS A 1 40 ? 5.314 2.445 2.403 1.00 0.00 40 LYS A O 2
ATOM 1515 N N . GLU A 1 41 ? 5.288 1.388 4.394 1.00 0.00 41 GLU A N 2
ATOM 1516 C CA . GLU A 1 41 ? 6.687 1.638 4.679 1.00 0.00 41 GLU A CA 2
ATOM 1517 C C . GLU A 1 41 ? 7.526 1.046 3.564 1.00 0.00 41 GLU A C 2
ATOM 1518 O O . GLU A 1 41 ? 8.382 1.726 3.023 1.00 0.00 41 GLU A O 2
ATOM 1530 N N . TRP A 1 42 ? 7.262 -0.208 3.213 1.00 0.00 42 TRP A N 2
ATOM 1531 C CA . TRP A 1 42 ? 8.014 -0.845 2.142 1.00 0.00 42 TRP A CA 2
ATOM 1532 C C . TRP A 1 42 ? 7.839 -0.073 0.841 1.00 0.00 42 TRP A C 2
ATOM 1533 O O . TRP A 1 42 ? 8.797 0.161 0.107 1.00 0.00 42 TRP A O 2
ATOM 1554 N N . ILE A 1 43 ? 6.606 0.305 0.556 1.00 0.00 43 ILE A N 2
ATOM 1555 C CA . ILE A 1 43 ? 6.306 1.017 -0.685 1.00 0.00 43 ILE A CA 2
ATOM 1556 C C . ILE A 1 43 ? 7.011 2.366 -0.767 1.00 0.00 43 ILE A C 2
ATOM 1557 O O . ILE A 1 43 ? 7.589 2.710 -1.792 1.00 0.00 43 ILE A O 2
ATOM 1573 N N . GLU A 1 44 ? 6.978 3.130 0.305 1.00 0.00 44 GLU A N 2
ATOM 1574 C CA . GLU A 1 44 ? 7.602 4.431 0.281 1.00 0.00 44 GLU A CA 2
ATOM 1575 C C . GLU A 1 44 ? 9.120 4.297 0.203 1.00 0.00 44 GLU A C 2
ATOM 1576 O O . GLU A 1 44 ? 9.766 5.071 -0.500 1.00 0.00 44 GLU A O 2
ATOM 1588 N N . ASN A 1 45 ? 9.698 3.293 0.868 1.00 0.00 45 ASN A N 2
ATOM 1589 C CA . ASN A 1 45 ? 11.135 3.096 0.791 1.00 0.00 45 ASN A CA 2
ATOM 1590 C C . ASN A 1 45 ? 11.551 2.775 -0.644 1.00 0.00 45 ASN A C 2
ATOM 1591 O O . ASN A 1 45 ? 12.561 3.285 -1.131 1.00 0.00 45 ASN A O 2
ATOM 1602 N N . ALA A 1 46 ? 10.769 1.928 -1.318 1.00 0.00 46 ALA A N 2
ATOM 1603 C CA . ALA A 1 46 ? 11.081 1.559 -2.693 1.00 0.00 46 ALA A CA 2
ATOM 1604 C C . ALA A 1 46 ? 11.000 2.783 -3.593 1.00 0.00 46 ALA A C 2
ATOM 1605 O O . ALA A 1 46 ? 11.837 2.977 -4.475 1.00 0.00 46 ALA A O 2
ATOM 1612 N N . LEU A 1 47 ? 9.976 3.600 -3.366 1.00 0.00 47 LEU A N 2
ATOM 1613 C CA . LEU A 1 47 ? 9.769 4.803 -4.156 1.00 0.00 47 LEU A CA 2
ATOM 1614 C C . LEU A 1 47 ? 10.968 5.740 -4.026 1.00 0.00 47 LEU A C 2
ATOM 1615 O O . LEU A 1 47 ? 11.441 6.294 -5.019 1.00 0.00 47 LEU A O 2
ATOM 1631 N N . GLY A 1 48 ? 11.465 5.907 -2.802 1.00 0.00 48 GLY A N 2
ATOM 1632 C CA . GLY A 1 48 ? 12.615 6.772 -2.579 1.00 0.00 48 GLY A CA 2
ATOM 1633 C C . GLY A 1 48 ? 13.851 6.220 -3.288 1.00 0.00 48 GLY A C 2
ATOM 1634 O O . GLY A 1 48 ? 14.605 6.968 -3.908 1.00 0.00 48 GLY A O 2
ATOM 1638 N N . TRP A 1 49 ? 14.044 4.908 -3.198 1.00 0.00 49 TRP A N 2
ATOM 1639 C CA . TRP A 1 49 ? 15.190 4.269 -3.838 1.00 0.00 49 TRP A CA 2
ATOM 1640 C C . TRP A 1 49 ? 15.135 4.474 -5.350 1.00 0.00 49 TRP A C 2
ATOM 1641 O O . TRP A 1 49 ? 16.151 4.746 -5.987 1.00 0.00 49 TRP A O 2
ATOM 1662 N N . ARG A 1 50 ? 13.938 4.343 -5.916 1.00 0.00 50 ARG A N 2
ATOM 1663 C CA . ARG A 1 50 ? 13.759 4.517 -7.354 1.00 0.00 50 ARG A CA 2
ATOM 1664 C C . ARG A 1 50 ? 14.044 5.961 -7.767 1.00 0.00 50 ARG A C 2
ATOM 1665 O O . ARG A 1 50 ? 13.212 6.811 -7.493 1.00 0.00 50 ARG A O 2
ATOM 1707 N N . ALA A 1 2 ? -12.016 -1.644 0.746 1.00 0.00 2 ALA A N 3
ATOM 1708 C CA . ALA A 1 2 ? -12.273 -0.209 0.732 1.00 0.00 2 ALA A CA 3
ATOM 1709 C C . ALA A 1 2 ? -11.583 0.469 1.909 1.00 0.00 2 ALA A C 3
ATOM 1710 O O . ALA A 1 2 ? -11.004 1.543 1.762 1.00 0.00 2 ALA A O 3
ATOM 1717 N N . GLY A 1 3 ? -11.644 -0.159 3.075 1.00 0.00 3 GLY A N 3
ATOM 1718 C CA . GLY A 1 3 ? -11.009 0.411 4.251 1.00 0.00 3 GLY A CA 3
ATOM 1719 C C . GLY A 1 3 ? -9.505 0.516 4.046 1.00 0.00 3 GLY A C 3
ATOM 1720 O O . GLY A 1 3 ? -8.898 1.513 4.424 1.00 0.00 3 GLY A O 3
ATOM 1724 N N . LEU A 1 4 ? -8.927 -0.517 3.437 1.00 0.00 4 LEU A N 3
ATOM 1725 C CA . LEU A 1 4 ? -7.488 -0.561 3.173 1.00 0.00 4 LEU A CA 3
ATOM 1726 C C . LEU A 1 4 ? -7.088 0.612 2.270 1.00 0.00 4 LEU A C 3
ATOM 1727 O O . LEU A 1 4 ? -6.096 1.309 2.524 1.00 0.00 4 LEU A O 3
ATOM 1743 N N . LEU A 1 5 ? -7.883 0.837 1.225 1.00 0.00 5 LEU A N 3
ATOM 1744 C CA . LEU A 1 5 ? -7.617 1.925 0.291 1.00 0.00 5 LEU A CA 3
ATOM 1745 C C . LEU A 1 5 ? -7.721 3.279 1.002 1.00 0.00 5 LEU A C 3
ATOM 1746 O O . LEU A 1 5 ? -6.883 4.159 0.810 1.00 0.00 5 LEU A O 3
ATOM 1762 N N . ARG A 1 6 ? -8.754 3.437 1.829 1.00 0.00 6 ARG A N 3
ATOM 1763 C CA . ARG A 1 6 ? -8.947 4.686 2.559 1.00 0.00 6 ARG A CA 3
ATOM 1764 C C . ARG A 1 6 ? -7.756 4.960 3.473 1.00 0.00 6 ARG A C 3
ATOM 1765 O O . ARG A 1 6 ? -7.267 6.084 3.543 1.00 0.00 6 ARG A O 3
ATOM 1786 N N . PHE A 1 7 ? -7.300 3.930 4.176 1.00 0.00 7 PHE A N 3
ATOM 1787 C CA . PHE A 1 7 ? -6.173 4.072 5.082 1.00 0.00 7 PHE A CA 3
ATOM 1788 C C . PHE A 1 7 ? -4.921 4.521 4.335 1.00 0.00 7 PHE A C 3
ATOM 1789 O O . PHE A 1 7 ? -4.200 5.422 4.786 1.00 0.00 7 PHE A O 3
ATOM 1806 N N . LEU A 1 8 ? -4.658 3.895 3.200 1.00 0.00 8 LEU A N 3
ATOM 1807 C CA . LEU A 1 8 ? -3.478 4.256 2.430 1.00 0.00 8 LEU A CA 3
ATOM 1808 C C . LEU A 1 8 ? -3.584 5.705 1.963 1.00 0.00 8 LEU A C 3
ATOM 1809 O O . LEU A 1 8 ? -2.607 6.442 1.997 1.00 0.00 8 LEU A O 3
ATOM 1825 N N . LEU A 1 9 ? -4.770 6.097 1.510 1.00 0.00 9 LEU A N 3
ATOM 1826 C CA . LEU A 1 9 ? -4.977 7.456 1.032 1.00 0.00 9 LEU A CA 3
ATOM 1827 C C . LEU A 1 9 ? -4.759 8.456 2.163 1.00 0.00 9 LEU A C 3
ATOM 1828 O O . LEU A 1 9 ? -4.116 9.486 1.970 1.00 0.00 9 LEU A O 3
ATOM 1844 N N . SER A 1 10 ? -5.295 8.154 3.346 1.00 0.00 10 SER A N 3
ATOM 1845 C CA . SER A 1 10 ? -5.137 9.053 4.485 1.00 0.00 10 SER A CA 3
ATOM 1846 C C . SER A 1 10 ? -3.662 9.231 4.848 1.00 0.00 10 SER A C 3
ATOM 1847 O O . SER A 1 10 ? -3.232 10.338 5.176 1.00 0.00 10 SER A O 3
ATOM 1855 N N . LYS A 1 11 ? -2.886 8.148 4.792 1.00 0.00 11 LYS A N 3
ATOM 1856 C CA . LYS A 1 11 ? -1.458 8.241 5.126 1.00 0.00 11 LYS A CA 3
ATOM 1857 C C . LYS A 1 11 ? -0.676 8.985 4.041 1.00 0.00 11 LYS A C 3
ATOM 1858 O O . LYS A 1 11 ? 0.215 9.779 4.347 1.00 0.00 11 LYS A O 3
ATOM 1877 N N . GLY A 1 12 ? -0.995 8.717 2.778 1.00 0.00 12 GLY A N 3
ATOM 1878 C CA . GLY A 1 12 ? -0.299 9.370 1.676 1.00 0.00 12 GLY A CA 3
ATOM 1879 C C . GLY A 1 12 ? -1.016 9.143 0.346 1.00 0.00 12 GLY A C 3
ATOM 1880 O O . GLY A 1 12 ? -1.849 8.246 0.222 1.00 0.00 12 GLY A O 3
ATOM 1884 N N . ARG A 1 13 ? -0.676 9.965 -0.649 1.00 0.00 13 ARG A N 3
ATOM 1885 C CA . ARG A 1 13 ? -1.281 9.856 -1.976 1.00 0.00 13 ARG A CA 3
ATOM 1886 C C . ARG A 1 13 ? -0.480 8.870 -2.831 1.00 0.00 13 ARG A C 3
ATOM 1887 O O . ARG A 1 13 ? -1.032 8.122 -3.635 1.00 0.00 13 ARG A O 3
ATOM 1908 N N . ALA A 1 14 ? 0.836 8.882 -2.649 1.00 0.00 14 ALA A N 3
ATOM 1909 C CA . ALA A 1 14 ? 1.707 7.997 -3.411 1.00 0.00 14 ALA A CA 3
ATOM 1910 C C . ALA A 1 14 ? 1.378 6.534 -3.119 1.00 0.00 14 ALA A C 3
ATOM 1911 O O . ALA A 1 14 ? 1.327 5.706 -4.024 1.00 0.00 14 ALA A O 3
ATOM 1918 N N . LEU A 1 15 ? 1.153 6.222 -1.849 1.00 0.00 15 LEU A N 3
ATOM 1919 C CA . LEU A 1 15 ? 0.837 4.855 -1.452 1.00 0.00 15 LEU A CA 3
ATOM 1920 C C . LEU A 1 15 ? -0.458 4.397 -2.123 1.00 0.00 15 LEU A C 3
ATOM 1921 O O . LEU A 1 15 ? -0.562 3.273 -2.615 1.00 0.00 15 LEU A O 3
ATOM 1937 N N . TYR A 1 16 ? -1.445 5.284 -2.136 1.00 0.00 16 TYR A N 3
ATOM 1938 C CA . TYR A 1 16 ? -2.739 4.988 -2.745 1.00 0.00 16 TYR A CA 3
ATOM 1939 C C . TYR A 1 16 ? -2.580 4.714 -4.232 1.00 0.00 16 TYR A C 3
ATOM 1940 O O . TYR A 1 16 ? -3.152 3.756 -4.759 1.00 0.00 16 TYR A O 3
ATOM 1958 N N . ASN A 1 17 ? -1.798 5.554 -4.901 1.00 0.00 17 ASN A N 3
ATOM 1959 C CA . ASN A 1 17 ? -1.563 5.388 -6.328 1.00 0.00 17 ASN A CA 3
ATOM 1960 C C . ASN A 1 17 ? -0.895 4.042 -6.591 1.00 0.00 17 ASN A C 3
ATOM 1961 O O . ASN A 1 17 ? -1.283 3.336 -7.518 1.00 0.00 17 ASN A O 3
ATOM 1972 N N . TRP A 1 18 ? 0.097 3.701 -5.771 1.00 0.00 18 TRP A N 3
ATOM 1973 C CA . TRP A 1 18 ? 0.807 2.435 -5.920 1.00 0.00 18 TRP A CA 3
ATOM 1974 C C . TRP A 1 18 ? -0.158 1.251 -5.803 1.00 0.00 18 TRP A C 3
ATOM 1975 O O . TRP A 1 18 ? -0.102 0.319 -6.605 1.00 0.00 18 TRP A O 3
ATOM 1996 N N . ALA A 1 19 ? -1.025 1.290 -4.796 1.00 0.00 19 ALA A N 3
ATOM 1997 C CA . ALA A 1 19 ? -1.984 0.209 -4.584 1.00 0.00 19 ALA A CA 3
ATOM 1998 C C . ALA A 1 19 ? -2.917 0.068 -5.781 1.00 0.00 19 ALA A C 3
ATOM 1999 O O . ALA A 1 19 ? -3.209 -1.044 -6.226 1.00 0.00 19 ALA A O 3
ATOM 2006 N N . LYS A 1 20 ? -3.383 1.198 -6.299 1.00 0.00 20 LYS A N 3
ATOM 2007 C CA . LYS A 1 20 ? -4.287 1.191 -7.441 1.00 0.00 20 LYS A CA 3
ATOM 2008 C C . LYS A 1 20 ? -3.599 0.613 -8.680 1.00 0.00 20 LYS A C 3
ATOM 2009 O O . LYS A 1 20 ? -4.183 -0.188 -9.411 1.00 0.00 20 LYS A O 3
ATOM 2028 N N . SER A 1 21 ? -2.360 1.033 -8.909 1.00 0.00 21 SER A N 3
ATOM 2029 C CA . SER A 1 21 ? -1.595 0.566 -10.059 1.00 0.00 21 SER A CA 3
ATOM 2030 C C . SER A 1 21 ? -1.379 -0.940 -10.009 1.00 0.00 21 SER A C 3
ATOM 2031 O O . SER A 1 21 ? -1.483 -1.622 -11.028 1.00 0.00 21 SER A O 3
ATOM 2039 N N . HIS A 1 22 ? -1.063 -1.458 -8.821 1.00 0.00 22 HIS A N 3
ATOM 2040 C CA . HIS A 1 22 ? -0.816 -2.888 -8.657 1.00 0.00 22 HIS A CA 3
ATOM 2041 C C . HIS A 1 22 ? -1.680 -3.454 -7.542 1.00 0.00 22 HIS A C 3
ATOM 2042 O O . HIS A 1 22 ? -1.277 -3.478 -6.379 1.00 0.00 22 HIS A O 3
ATOM 2057 N N . VAL A 1 23 ? -2.862 -3.923 -7.912 1.00 0.00 23 VAL A N 3
ATOM 2058 C CA . VAL A 1 23 ? -3.780 -4.507 -6.950 1.00 0.00 23 VAL A CA 3
ATOM 2059 C C . VAL A 1 23 ? -3.222 -5.828 -6.437 1.00 0.00 23 VAL A C 3
ATOM 2060 O O . VAL A 1 23 ? -3.574 -6.312 -5.358 1.00 0.00 23 VAL A O 3
ATOM 2073 N N . GLY A 1 24 ? -2.351 -6.430 -7.235 1.00 0.00 24 GLY A N 3
ATOM 2074 C CA . GLY A 1 24 ? -1.753 -7.695 -6.857 1.00 0.00 24 GLY A CA 3
ATOM 2075 C C . GLY A 1 24 ? -0.912 -7.531 -5.594 1.00 0.00 24 GLY A C 3
ATOM 2076 O O . GLY A 1 24 ? -0.922 -8.394 -4.731 1.00 0.00 24 GLY A O 3
ATOM 2080 N N . LYS A 1 25 ? -0.210 -6.410 -5.470 1.00 0.00 25 LYS A N 3
ATOM 2081 C CA . LYS A 1 25 ? 0.613 -6.165 -4.285 1.00 0.00 25 LYS A CA 3
ATOM 2082 C C . LYS A 1 25 ? -0.271 -6.088 -3.042 1.00 0.00 25 LYS A C 3
ATOM 2083 O O . LYS A 1 25 ? 0.097 -6.592 -1.970 1.00 0.00 25 LYS A O 3
ATOM 2102 N N . VAL A 1 26 ? -1.428 -5.448 -3.208 1.00 0.00 26 VAL A N 3
ATOM 2103 C CA . VAL A 1 26 ? -2.393 -5.292 -2.125 1.00 0.00 26 VAL A CA 3
ATOM 2104 C C . VAL A 1 26 ? -2.876 -6.660 -1.654 1.00 0.00 26 VAL A C 3
ATOM 2105 O O . VAL A 1 26 ? -2.920 -6.951 -0.452 1.00 0.00 26 VAL A O 3
ATOM 2118 N N . TRP A 1 27 ? -3.212 -7.500 -2.624 1.00 0.00 27 TRP A N 3
ATOM 2119 C CA . TRP A 1 27 ? -3.670 -8.848 -2.336 1.00 0.00 27 TRP A CA 3
ATOM 2120 C C . TRP A 1 27 ? -2.575 -9.645 -1.629 1.00 0.00 27 TRP A C 3
ATOM 2121 O O . TRP A 1 27 ? -2.855 -10.366 -0.676 1.00 0.00 27 TRP A O 3
ATOM 2142 N N . GLU A 1 28 ? -1.344 -9.530 -2.124 1.00 0.00 28 GLU A N 3
ATOM 2143 C CA . GLU A 1 28 ? -0.224 -10.251 -1.544 1.00 0.00 28 GLU A CA 3
ATOM 2144 C C . GLU A 1 28 ? -0.053 -9.925 -0.067 1.00 0.00 28 GLU A C 3
ATOM 2145 O O . GLU A 1 28 ? 0.138 -10.831 0.745 1.00 0.00 28 GLU A O 3
ATOM 2157 N N . TRP A 1 29 ? -0.099 -8.633 0.292 1.00 0.00 29 TRP A N 3
ATOM 2158 C CA . TRP A 1 29 ? 0.084 -8.275 1.699 1.00 0.00 29 TRP A CA 3
ATOM 2159 C C . TRP A 1 29 ? -1.077 -8.775 2.542 1.00 0.00 29 TRP A C 3
ATOM 2160 O O . TRP A 1 29 ? -0.885 -9.223 3.674 1.00 0.00 29 TRP A O 3
ATOM 2181 N N . LEU A 1 30 ? -2.291 -8.690 1.999 1.00 0.00 30 LEU A N 3
ATOM 2182 C CA . LEU A 1 30 ? -3.462 -9.141 2.746 1.00 0.00 30 LEU A CA 3
ATOM 2183 C C . LEU A 1 30 ? -3.375 -10.638 3.032 1.00 0.00 30 LEU A C 3
ATOM 2184 O O . LEU A 1 30 ? -3.671 -11.085 4.140 1.00 0.00 30 LEU A O 3
ATOM 2200 N N . LYS A 1 31 ? -2.948 -11.409 2.041 1.00 0.00 31 LYS A N 3
ATOM 2201 C CA . LYS A 1 31 ? -2.804 -12.848 2.221 1.00 0.00 31 LYS A CA 3
ATOM 2202 C C . LYS A 1 31 ? -1.746 -13.138 3.279 1.00 0.00 31 LYS A C 3
ATOM 2203 O O . LYS A 1 31 ? -1.939 -13.988 4.150 1.00 0.00 31 LYS A O 3
ATOM 2222 N N . SER A 1 32 ? -0.628 -12.420 3.199 1.00 0.00 32 SER A N 3
ATOM 2223 C CA . SER A 1 32 ? 0.461 -12.599 4.153 1.00 0.00 32 SER A CA 3
ATOM 2224 C C . SER A 1 32 ? -0.005 -12.250 5.561 1.00 0.00 32 SER A C 3
ATOM 2225 O O . SER A 1 32 ? 0.374 -12.905 6.532 1.00 0.00 32 SER A O 3
ATOM 2233 N N . GLY A 1 33 ? -0.828 -11.212 5.658 1.00 0.00 33 GLY A N 3
ATOM 2234 C CA . GLY A 1 33 ? -1.344 -10.773 6.949 1.00 0.00 33 GLY A CA 3
ATOM 2235 C C . GLY A 1 33 ? -0.450 -9.695 7.548 1.00 0.00 33 GLY A C 3
ATOM 2236 O O . GLY A 1 33 ? -0.365 -9.550 8.768 1.00 0.00 33 GLY A O 3
ATOM 2240 N N . ALA A 1 34 ? 0.218 -8.944 6.677 1.00 0.00 34 ALA A N 3
ATOM 2241 C CA . ALA A 1 34 ? 1.114 -7.880 7.120 1.00 0.00 34 ALA A CA 3
ATOM 2242 C C . ALA A 1 34 ? 0.322 -6.677 7.637 1.00 0.00 34 ALA A C 3
ATOM 2243 O O . ALA A 1 34 ? -0.897 -6.606 7.482 1.00 0.00 34 ALA A O 3
ATOM 2250 N N . THR A 1 35 ? 1.036 -5.734 8.249 1.00 0.00 35 THR A N 3
ATOM 2251 C CA . THR A 1 35 ? 0.408 -4.532 8.788 1.00 0.00 35 THR A CA 3
ATOM 2252 C C . THR A 1 35 ? 0.327 -3.435 7.734 1.00 0.00 35 THR A C 3
ATOM 2253 O O . THR A 1 35 ? 1.186 -3.345 6.864 1.00 0.00 35 THR A O 3
ATOM 2264 N N . TYR A 1 36 ? -0.706 -2.600 7.838 1.00 0.00 36 TYR A N 3
ATOM 2265 C CA . TYR A 1 36 ? -0.905 -1.504 6.895 1.00 0.00 36 TYR A CA 3
ATOM 2266 C C . TYR A 1 36 ? 0.302 -0.574 6.906 1.00 0.00 36 TYR A C 3
ATOM 2267 O O . TYR A 1 36 ? 0.758 -0.111 5.852 1.00 0.00 36 TYR A O 3
ATOM 2285 N N . GLU A 1 37 ? 0.809 -0.297 8.107 1.00 0.00 37 GLU A N 3
ATOM 2286 C CA . GLU A 1 37 ? 1.965 0.582 8.266 1.00 0.00 37 GLU A CA 3
ATOM 2287 C C . GLU A 1 37 ? 3.201 -0.010 7.606 1.00 0.00 37 GLU A C 3
ATOM 2288 O O . GLU A 1 37 ? 3.888 0.646 6.836 1.00 0.00 37 GLU A O 3
ATOM 2300 N N . GLN A 1 38 ? 3.493 -1.256 7.911 1.00 0.00 38 GLN A N 3
ATOM 2301 C CA . GLN A 1 38 ? 4.667 -1.894 7.338 1.00 0.00 38 GLN A CA 3
ATOM 2302 C C . GLN A 1 38 ? 4.596 -1.902 5.817 1.00 0.00 38 GLN A C 3
ATOM 2303 O O . GLN A 1 38 ? 5.614 -1.716 5.139 1.00 0.00 38 GLN A O 3
ATOM 2317 N N . ILE A 1 39 ? 3.404 -2.157 5.289 1.00 0.00 39 ILE A N 3
ATOM 2318 C CA . ILE A 1 39 ? 3.216 -2.223 3.856 1.00 0.00 39 ILE A CA 3
ATOM 2319 C C . ILE A 1 39 ? 3.477 -0.862 3.200 1.00 0.00 39 ILE A C 3
ATOM 2320 O O . ILE A 1 39 ? 4.182 -0.798 2.187 1.00 0.00 39 ILE A O 3
ATOM 2336 N N . LYS A 1 40 ? 2.971 0.252 3.768 1.00 0.00 40 LYS A N 3
ATOM 2337 C CA . LYS A 1 40 ? 3.282 1.533 3.136 1.00 0.00 40 LYS A CA 3
ATOM 2338 C C . LYS A 1 40 ? 4.751 1.810 3.281 1.00 0.00 40 LYS A C 3
ATOM 2339 O O . LYS A 1 40 ? 5.299 2.458 2.416 1.00 0.00 40 LYS A O 3
ATOM 2358 N N . GLU A 1 41 ? 5.346 1.379 4.397 1.00 0.00 41 GLU A N 3
ATOM 2359 C CA . GLU A 1 41 ? 6.759 1.619 4.629 1.00 0.00 41 GLU A CA 3
ATOM 2360 C C . GLU A 1 41 ? 7.566 1.035 3.488 1.00 0.00 41 GLU A C 3
ATOM 2361 O O . GLU A 1 41 ? 8.399 1.718 2.923 1.00 0.00 41 GLU A O 3
ATOM 2373 N N . TRP A 1 42 ? 7.302 -0.216 3.145 1.00 0.00 42 TRP A N 3
ATOM 2374 C CA . TRP A 1 42 ? 8.023 -0.848 2.053 1.00 0.00 42 TRP A CA 3
ATOM 2375 C C . TRP A 1 42 ? 7.784 -0.080 0.764 1.00 0.00 42 TRP A C 3
ATOM 2376 O O . TRP A 1 42 ? 8.704 0.154 -0.019 1.00 0.00 42 TRP A O 3
ATOM 2397 N N . ILE A 1 43 ? 6.537 0.305 0.544 1.00 0.00 43 ILE A N 3
ATOM 2398 C CA . ILE A 1 43 ? 6.182 1.018 -0.676 1.00 0.00 43 ILE A CA 3
ATOM 2399 C C . ILE A 1 43 ? 6.902 2.360 -0.792 1.00 0.00 43 ILE A C 3
ATOM 2400 O O . ILE A 1 43 ? 7.440 2.695 -1.842 1.00 0.00 43 ILE A O 3
ATOM 2416 N N . GLU A 1 44 ? 6.922 3.135 0.276 1.00 0.00 44 GLU A N 3
ATOM 2417 C CA . GLU A 1 44 ? 7.563 4.425 0.224 1.00 0.00 44 GLU A CA 3
ATOM 2418 C C . GLU A 1 44 ? 9.079 4.279 0.094 1.00 0.00 44 GLU A C 3
ATOM 2419 O O . GLU A 1 44 ? 9.695 5.064 -0.626 1.00 0.00 44 GLU A O 3
ATOM 2431 N N . ASN A 1 45 ? 9.676 3.259 0.738 1.00 0.00 45 ASN A N 3
ATOM 2432 C CA . ASN A 1 45 ? 11.111 3.036 0.619 1.00 0.00 45 ASN A CA 3
ATOM 2433 C C . ASN A 1 45 ? 11.469 2.713 -0.831 1.00 0.00 45 ASN A C 3
ATOM 2434 O O . ASN A 1 45 ? 12.461 3.219 -1.359 1.00 0.00 45 ASN A O 3
ATOM 2445 N N . ALA A 1 46 ? 10.650 1.880 -1.484 1.00 0.00 46 ALA A N 3
ATOM 2446 C CA . ALA A 1 46 ? 10.901 1.526 -2.876 1.00 0.00 46 ALA A CA 3
ATOM 2447 C C . ALA A 1 46 ? 10.780 2.761 -3.762 1.00 0.00 46 ALA A C 3
ATOM 2448 O O . ALA A 1 46 ? 11.580 2.965 -4.674 1.00 0.00 46 ALA A O 3
ATOM 2455 N N . LEU A 1 47 ? 9.764 3.577 -3.488 1.00 0.00 47 LEU A N 3
ATOM 2456 C CA . LEU A 1 47 ? 9.528 4.784 -4.262 1.00 0.00 47 LEU A CA 3
ATOM 2457 C C . LEU A 1 47 ? 10.735 5.725 -4.174 1.00 0.00 47 LEU A C 3
ATOM 2458 O O . LEU A 1 47 ? 11.179 6.264 -5.187 1.00 0.00 47 LEU A O 3
ATOM 2474 N N . GLY A 1 48 ? 11.280 5.911 -2.967 1.00 0.00 48 GLY A N 3
ATOM 2475 C CA . GLY A 1 48 ? 12.439 6.778 -2.799 1.00 0.00 48 GLY A CA 3
ATOM 2476 C C . GLY A 1 48 ? 13.634 6.223 -3.574 1.00 0.00 48 GLY A C 3
ATOM 2477 O O . GLY A 1 48 ? 14.365 6.969 -4.225 1.00 0.00 48 GLY A O 3
ATOM 2481 N N . TRP A 1 49 ? 13.813 4.904 -3.507 1.00 0.00 49 TRP A N 3
ATOM 2482 C CA . TRP A 1 49 ? 14.909 4.245 -4.213 1.00 0.00 49 TRP A CA 3
ATOM 2483 C C . TRP A 1 49 ? 14.754 4.427 -5.723 1.00 0.00 49 TRP A C 3
ATOM 2484 O O . TRP A 1 49 ? 15.731 4.655 -6.434 1.00 0.00 49 TRP A O 3
ATOM 2505 N N . ARG A 1 50 ? 13.518 4.314 -6.204 1.00 0.00 50 ARG A N 3
ATOM 2506 C CA . ARG A 1 50 ? 13.241 4.456 -7.631 1.00 0.00 50 ARG A CA 3
ATOM 2507 C C . ARG A 1 50 ? 12.938 5.909 -7.989 1.00 0.00 50 ARG A C 3
ATOM 2508 O O . ARG A 1 50 ? 12.493 6.636 -7.116 1.00 0.00 50 ARG A O 3
ATOM 2550 N N . ALA A 1 2 ? -11.932 -1.480 0.693 1.00 0.00 2 ALA A N 4
ATOM 2551 C CA . ALA A 1 2 ? -12.155 -0.041 0.704 1.00 0.00 2 ALA A CA 4
ATOM 2552 C C . ALA A 1 2 ? -11.445 0.588 1.892 1.00 0.00 2 ALA A C 4
ATOM 2553 O O . ALA A 1 2 ? -10.884 1.678 1.784 1.00 0.00 2 ALA A O 4
ATOM 2560 N N . GLY A 1 3 ? -11.466 -0.103 3.027 1.00 0.00 3 GLY A N 4
ATOM 2561 C CA . GLY A 1 3 ? -10.816 0.411 4.224 1.00 0.00 3 GLY A CA 4
ATOM 2562 C C . GLY A 1 3 ? -9.320 0.588 4.001 1.00 0.00 3 GLY A C 4
ATOM 2563 O O . GLY A 1 3 ? -8.734 1.607 4.376 1.00 0.00 3 GLY A O 4
ATOM 2567 N N . LEU A 1 4 ? -8.705 -0.410 3.384 1.00 0.00 4 LEU A N 4
ATOM 2568 C CA . LEU A 1 4 ? -7.276 -0.370 3.111 1.00 0.00 4 LEU A CA 4
ATOM 2569 C C . LEU A 1 4 ? -6.952 0.824 2.217 1.00 0.00 4 LEU A C 4
ATOM 2570 O O . LEU A 1 4 ? -5.967 1.528 2.445 1.00 0.00 4 LEU A O 4
ATOM 2586 N N . LEU A 1 5 ? -7.774 1.030 1.194 1.00 0.00 5 LEU A N 4
ATOM 2587 C CA . LEU A 1 5 ? -7.552 2.130 0.267 1.00 0.00 5 LEU A CA 4
ATOM 2588 C C . LEU A 1 5 ? -7.649 3.461 0.998 1.00 0.00 5 LEU A C 4
ATOM 2589 O O . LEU A 1 5 ? -6.812 4.338 0.807 1.00 0.00 5 LEU A O 4
ATOM 2605 N N . ARG A 1 6 ? -8.661 3.600 1.850 1.00 0.00 6 ARG A N 4
ATOM 2606 C CA . ARG A 1 6 ? -8.840 4.840 2.597 1.00 0.00 6 ARG A CA 4
ATOM 2607 C C . ARG A 1 6 ? -7.623 5.115 3.473 1.00 0.00 6 ARG A C 4
ATOM 2608 O O . ARG A 1 6 ? -7.137 6.242 3.551 1.00 0.00 6 ARG A O 4
ATOM 2629 N N . PHE A 1 7 ? -7.147 4.076 4.139 1.00 0.00 7 PHE A N 4
ATOM 2630 C CA . PHE A 1 7 ? -5.999 4.200 5.020 1.00 0.00 7 PHE A CA 4
ATOM 2631 C C . PHE A 1 7 ? -4.760 4.663 4.252 1.00 0.00 7 PHE A C 4
ATOM 2632 O O . PHE A 1 7 ? -4.029 5.562 4.707 1.00 0.00 7 PHE A O 4
ATOM 2649 N N . LEU A 1 8 ? -4.523 4.046 3.106 1.00 0.00 8 LEU A N 4
ATOM 2650 C CA . LEU A 1 8 ? -3.371 4.398 2.296 1.00 0.00 8 LEU A CA 4
ATOM 2651 C C . LEU A 1 8 ? -3.475 5.854 1.845 1.00 0.00 8 LEU A C 4
ATOM 2652 O O . LEU A 1 8 ? -2.490 6.588 1.864 1.00 0.00 8 LEU A O 4
ATOM 2668 N N . LEU A 1 9 ? -4.674 6.264 1.439 1.00 0.00 9 LEU A N 4
ATOM 2669 C CA . LEU A 1 9 ? -4.900 7.640 0.980 1.00 0.00 9 LEU A CA 4
ATOM 2670 C C . LEU A 1 9 ? -4.617 8.636 2.106 1.00 0.00 9 LEU A C 4
ATOM 2671 O O . LEU A 1 9 ? -3.972 9.663 1.893 1.00 0.00 9 LEU A O 4
ATOM 2687 N N . SER A 1 10 ? -5.117 8.331 3.304 1.00 0.00 10 SER A N 4
ATOM 2688 C CA . SER A 1 10 ? -4.925 9.209 4.452 1.00 0.00 10 SER A CA 4
ATOM 2689 C C . SER A 1 10 ? -3.449 9.379 4.789 1.00 0.00 10 SER A C 4
ATOM 2690 O O . SER A 1 10 ? -3.007 10.479 5.131 1.00 0.00 10 SER A O 4
ATOM 2698 N N . LYS A 1 11 ? -2.687 8.292 4.704 1.00 0.00 11 LYS A N 4
ATOM 2699 C CA . LYS A 1 11 ? -1.264 8.363 5.017 1.00 0.00 11 LYS A CA 4
ATOM 2700 C C . LYS A 1 11 ? -0.492 9.110 3.925 1.00 0.00 11 LYS A C 4
ATOM 2701 O O . LYS A 1 11 ? 0.403 9.899 4.229 1.00 0.00 11 LYS A O 4
ATOM 2720 N N . GLY A 1 12 ? -0.835 8.861 2.665 1.00 0.00 12 GLY A N 4
ATOM 2721 C CA . GLY A 1 12 ? -0.161 9.535 1.558 1.00 0.00 12 GLY A CA 4
ATOM 2722 C C . GLY A 1 12 ? -0.842 9.236 0.232 1.00 0.00 12 GLY A C 4
ATOM 2723 O O . GLY A 1 12 ? -1.672 8.331 0.127 1.00 0.00 12 GLY A O 4
ATOM 2727 N N . ARG A 1 13 ? -0.485 10.009 -0.782 1.00 0.00 13 ARG A N 4
ATOM 2728 C CA . ARG A 1 13 ? -1.064 9.829 -2.106 1.00 0.00 13 ARG A CA 4
ATOM 2729 C C . ARG A 1 13 ? -0.259 8.813 -2.904 1.00 0.00 13 ARG A C 4
ATOM 2730 O O . ARG A 1 13 ? -0.808 8.080 -3.730 1.00 0.00 13 ARG A O 4
ATOM 2751 N N . ALA A 1 14 ? 1.043 8.771 -2.648 1.00 0.00 14 ALA A N 4
ATOM 2752 C CA . ALA A 1 14 ? 1.908 7.841 -3.344 1.00 0.00 14 ALA A CA 4
ATOM 2753 C C . ALA A 1 14 ? 1.496 6.405 -3.039 1.00 0.00 14 ALA A C 4
ATOM 2754 O O . ALA A 1 14 ? 1.416 5.573 -3.941 1.00 0.00 14 ALA A O 4
ATOM 2761 N N . LEU A 1 15 ? 1.233 6.122 -1.771 1.00 0.00 15 LEU A N 4
ATOM 2762 C CA . LEU A 1 15 ? 0.836 4.781 -1.371 1.00 0.00 15 LEU A CA 4
ATOM 2763 C C . LEU A 1 15 ? -0.443 4.371 -2.088 1.00 0.00 15 LEU A C 4
ATOM 2764 O O . LEU A 1 15 ? -0.563 3.249 -2.580 1.00 0.00 15 LEU A O 4
ATOM 2780 N N . TYR A 1 16 ? -1.394 5.297 -2.138 1.00 0.00 16 TYR A N 4
ATOM 2781 C CA . TYR A 1 16 ? -2.674 5.048 -2.794 1.00 0.00 16 TYR A CA 4
ATOM 2782 C C . TYR A 1 16 ? -2.474 4.745 -4.279 1.00 0.00 16 TYR A C 4
ATOM 2783 O O . TYR A 1 16 ? -3.061 3.796 -4.810 1.00 0.00 16 TYR A O 4
ATOM 2801 N N . ASN A 1 17 ? -1.655 5.548 -4.939 1.00 0.00 17 ASN A N 4
ATOM 2802 C CA . ASN A 1 17 ? -1.403 5.344 -6.357 1.00 0.00 17 ASN A CA 4
ATOM 2803 C C . ASN A 1 17 ? -0.761 3.982 -6.581 1.00 0.00 17 ASN A C 4
ATOM 2804 O O . ASN A 1 17 ? -1.114 3.275 -7.521 1.00 0.00 17 ASN A O 4
ATOM 2815 N N . TRP A 1 18 ? 0.188 3.621 -5.720 1.00 0.00 18 TRP A N 4
ATOM 2816 C CA . TRP A 1 18 ? 0.871 2.341 -5.852 1.00 0.00 18 TRP A CA 4
ATOM 2817 C C . TRP A 1 18 ? -0.115 1.179 -5.748 1.00 0.00 18 TRP A C 4
ATOM 2818 O O . TRP A 1 18 ? -0.057 0.228 -6.536 1.00 0.00 18 TRP A O 4
ATOM 2839 N N . ALA A 1 19 ? -1.006 1.252 -4.767 1.00 0.00 19 ALA A N 4
ATOM 2840 C CA . ALA A 1 19 ? -1.985 0.193 -4.572 1.00 0.00 19 ALA A CA 4
ATOM 2841 C C . ALA A 1 19 ? -2.886 0.075 -5.797 1.00 0.00 19 ALA A C 4
ATOM 2842 O O . ALA A 1 19 ? -3.209 -1.027 -6.233 1.00 0.00 19 ALA A O 4
ATOM 2849 N N . LYS A 1 20 ? -3.288 1.218 -6.350 1.00 0.00 20 LYS A N 4
ATOM 2850 C CA . LYS A 1 20 ? -4.154 1.218 -7.527 1.00 0.00 20 LYS A CA 4
ATOM 2851 C C . LYS A 1 20 ? -3.436 0.601 -8.725 1.00 0.00 20 LYS A C 4
ATOM 2852 O O . LYS A 1 20 ? -4.008 -0.198 -9.466 1.00 0.00 20 LYS A O 4
ATOM 2871 N N . SER A 1 21 ? -2.181 0.983 -8.913 1.00 0.00 21 SER A N 4
ATOM 2872 C CA . SER A 1 21 ? -1.392 0.474 -10.026 1.00 0.00 21 SER A CA 4
ATOM 2873 C C . SER A 1 21 ? -1.206 -1.041 -9.950 1.00 0.00 21 SER A C 4
ATOM 2874 O O . SER A 1 21 ? -1.281 -1.727 -10.972 1.00 0.00 21 SER A O 4
ATOM 2882 N N . HIS A 1 22 ? -0.950 -1.570 -8.751 1.00 0.00 22 HIS A N 4
ATOM 2883 C CA . HIS A 1 22 ? -0.740 -3.014 -8.597 1.00 0.00 22 HIS A CA 4
ATOM 2884 C C . HIS A 1 22 ? -1.649 -3.584 -7.516 1.00 0.00 22 HIS A C 4
ATOM 2885 O O . HIS A 1 22 ? -1.273 -3.671 -6.349 1.00 0.00 22 HIS A O 4
ATOM 2900 N N . VAL A 1 23 ? -2.845 -3.992 -7.921 1.00 0.00 23 VAL A N 4
ATOM 2901 C CA . VAL A 1 23 ? -3.789 -4.569 -6.983 1.00 0.00 23 VAL A CA 4
ATOM 2902 C C . VAL A 1 23 ? -3.243 -5.898 -6.466 1.00 0.00 23 VAL A C 4
ATOM 2903 O O . VAL A 1 23 ? -3.600 -6.373 -5.380 1.00 0.00 23 VAL A O 4
ATOM 2916 N N . GLY A 1 24 ? -2.387 -6.515 -7.265 1.00 0.00 24 GLY A N 4
ATOM 2917 C CA . GLY A 1 24 ? -1.802 -7.789 -6.883 1.00 0.00 24 GLY A CA 4
ATOM 2918 C C . GLY A 1 24 ? -0.963 -7.645 -5.622 1.00 0.00 24 GLY A C 4
ATOM 2919 O O . GLY A 1 24 ? -1.004 -8.492 -4.745 1.00 0.00 24 GLY A O 4
ATOM 2923 N N . LYS A 1 25 ? -0.213 -6.550 -5.520 1.00 0.00 25 LYS A N 4
ATOM 2924 C CA . LYS A 1 25 ? 0.624 -6.321 -4.343 1.00 0.00 25 LYS A CA 4
ATOM 2925 C C . LYS A 1 25 ? -0.248 -6.216 -3.092 1.00 0.00 25 LYS A C 4
ATOM 2926 O O . LYS A 1 25 ? 0.108 -6.742 -2.026 1.00 0.00 25 LYS A O 4
ATOM 2945 N N . VAL A 1 26 ? -1.390 -5.545 -3.240 1.00 0.00 26 VAL A N 4
ATOM 2946 C CA . VAL A 1 26 ? -2.330 -5.371 -2.142 1.00 0.00 26 VAL A CA 4
ATOM 2947 C C . VAL A 1 26 ? -2.831 -6.721 -1.670 1.00 0.00 26 VAL A C 4
ATOM 2948 O O . VAL A 1 26 ? -2.849 -7.008 -0.467 1.00 0.00 26 VAL A O 4
ATOM 2961 N N . TRP A 1 27 ? -3.215 -7.556 -2.634 1.00 0.00 27 TRP A N 4
ATOM 2962 C CA . TRP A 1 27 ? -3.708 -8.894 -2.321 1.00 0.00 27 TRP A CA 4
ATOM 2963 C C . TRP A 1 27 ? -2.627 -9.712 -1.635 1.00 0.00 27 TRP A C 4
ATOM 2964 O O . TRP A 1 27 ? -2.901 -10.425 -0.673 1.00 0.00 27 TRP A O 4
ATOM 2985 N N . GLU A 1 28 ? -1.411 -9.619 -2.149 1.00 0.00 28 GLU A N 4
ATOM 2986 C CA . GLU A 1 28 ? -0.295 -10.371 -1.596 1.00 0.00 28 GLU A CA 4
ATOM 2987 C C . GLU A 1 28 ? -0.051 -10.015 -0.127 1.00 0.00 28 GLU A C 4
ATOM 2988 O O . GLU A 1 28 ? 0.128 -10.910 0.700 1.00 0.00 28 GLU A O 4
ATOM 3000 N N . TRP A 1 29 ? -0.037 -8.718 0.212 1.00 0.00 29 TRP A N 4
ATOM 3001 C CA . TRP A 1 29 ? 0.196 -8.337 1.607 1.00 0.00 29 TRP A CA 4
ATOM 3002 C C . TRP A 1 29 ? -0.946 -8.823 2.481 1.00 0.00 29 TRP A C 4
ATOM 3003 O O . TRP A 1 29 ? -0.730 -9.282 3.604 1.00 0.00 29 TRP A O 4
ATOM 3024 N N . LEU A 1 30 ? -2.173 -8.715 1.979 1.00 0.00 30 LEU A N 4
ATOM 3025 C CA . LEU A 1 30 ? -3.317 -9.144 2.764 1.00 0.00 30 LEU A CA 4
ATOM 3026 C C . LEU A 1 30 ? -3.236 -10.635 3.064 1.00 0.00 30 LEU A C 4
ATOM 3027 O O . LEU A 1 30 ? -3.489 -11.058 4.190 1.00 0.00 30 LEU A O 4
ATOM 3043 N N . LYS A 1 31 ? -2.881 -11.435 2.066 1.00 0.00 31 LYS A N 4
ATOM 3044 C CA . LYS A 1 31 ? -2.774 -12.873 2.278 1.00 0.00 31 LYS A CA 4
ATOM 3045 C C . LYS A 1 31 ? -1.695 -13.184 3.305 1.00 0.00 31 LYS A C 4
ATOM 3046 O O . LYS A 1 31 ? -1.868 -14.049 4.165 1.00 0.00 31 LYS A O 4
ATOM 3065 N N . SER A 1 32 ? -0.580 -12.470 3.204 1.00 0.00 32 SER A N 4
ATOM 3066 C CA . SER A 1 32 ? 0.532 -12.659 4.124 1.00 0.00 32 SER A CA 4
ATOM 3067 C C . SER A 1 32 ? 0.142 -12.248 5.544 1.00 0.00 32 SER A C 4
ATOM 3068 O O . SER A 1 32 ? 0.739 -12.712 6.514 1.00 0.00 32 SER A O 4
ATOM 3076 N N . GLY A 1 33 ? -0.862 -11.380 5.664 1.00 0.00 33 GLY A N 4
ATOM 3077 C CA . GLY A 1 33 ? -1.314 -10.934 6.979 1.00 0.00 33 GLY A CA 4
ATOM 3078 C C . GLY A 1 33 ? -0.422 -9.828 7.538 1.00 0.00 33 GLY A C 4
ATOM 3079 O O . GLY A 1 33 ? -0.332 -9.645 8.754 1.00 0.00 33 GLY A O 4
ATOM 3083 N N . ALA A 1 34 ? 0.237 -9.096 6.650 1.00 0.00 34 ALA A N 4
ATOM 3084 C CA . ALA A 1 34 ? 1.120 -8.015 7.076 1.00 0.00 34 ALA A CA 4
ATOM 3085 C C . ALA A 1 34 ? 0.316 -6.850 7.632 1.00 0.00 34 ALA A C 4
ATOM 3086 O O . ALA A 1 34 ? -0.908 -6.807 7.508 1.00 0.00 34 ALA A O 4
ATOM 3093 N N . THR A 1 35 ? 1.011 -5.904 8.244 1.00 0.00 35 THR A N 4
ATOM 3094 C CA . THR A 1 35 ? 0.348 -4.738 8.814 1.00 0.00 35 THR A CA 4
ATOM 3095 C C . THR A 1 35 ? 0.287 -3.616 7.784 1.00 0.00 35 THR A C 4
ATOM 3096 O O . THR A 1 35 ? 1.144 -3.521 6.917 1.00 0.00 35 THR A O 4
ATOM 3107 N N . TYR A 1 36 ? -0.730 -2.772 7.894 1.00 0.00 36 TYR A N 4
ATOM 3108 C CA . TYR A 1 36 ? -0.913 -1.656 6.963 1.00 0.00 36 TYR A CA 4
ATOM 3109 C C . TYR A 1 36 ? 0.293 -0.721 7.000 1.00 0.00 36 TYR A C 4
ATOM 3110 O O . TYR A 1 36 ? 0.769 -0.261 5.957 1.00 0.00 36 TYR A O 4
ATOM 3128 N N . GLU A 1 37 ? 0.789 -0.458 8.204 1.00 0.00 37 GLU A N 4
ATOM 3129 C CA . GLU A 1 37 ? 1.941 0.415 8.370 1.00 0.00 37 GLU A CA 4
ATOM 3130 C C . GLU A 1 37 ? 3.176 -0.183 7.708 1.00 0.00 37 GLU A C 4
ATOM 3131 O O . GLU A 1 37 ? 3.849 0.467 6.923 1.00 0.00 37 GLU A O 4
ATOM 3143 N N . GLN A 1 38 ? 3.472 -1.427 8.017 1.00 0.00 38 GLN A N 4
ATOM 3144 C CA . GLN A 1 38 ? 4.635 -2.060 7.431 1.00 0.00 38 GLN A CA 4
ATOM 3145 C C . GLN A 1 38 ? 4.553 -2.048 5.901 1.00 0.00 38 GLN A C 4
ATOM 3146 O O . GLN A 1 38 ? 5.562 -1.823 5.221 1.00 0.00 38 GLN A O 4
ATOM 3160 N N . ILE A 1 39 ? 3.364 -2.311 5.370 1.00 0.00 39 ILE A N 4
ATOM 3161 C CA . ILE A 1 39 ? 3.172 -2.350 3.924 1.00 0.00 39 ILE A CA 4
ATOM 3162 C C . ILE A 1 39 ? 3.414 -0.972 3.293 1.00 0.00 39 ILE A C 4
ATOM 3163 O O . ILE A 1 39 ? 4.114 -0.882 2.278 1.00 0.00 39 ILE A O 4
ATOM 3179 N N . LYS A 1 40 ? 2.890 0.119 3.876 1.00 0.00 40 LYS A N 4
ATOM 3180 C CA . LYS A 1 40 ? 3.177 1.406 3.265 1.00 0.00 40 LYS A CA 4
ATOM 3181 C C . LYS A 1 40 ? 4.633 1.709 3.420 1.00 0.00 40 LYS A C 4
ATOM 3182 O O . LYS A 1 40 ? 5.165 2.381 2.569 1.00 0.00 40 LYS A O 4
ATOM 3201 N N . GLU A 1 41 ? 5.241 1.267 4.521 1.00 0.00 41 GLU A N 4
ATOM 3202 C CA . GLU A 1 41 ? 6.641 1.536 4.744 1.00 0.00 41 GLU A CA 4
ATOM 3203 C C . GLU A 1 41 ? 7.454 0.991 3.587 1.00 0.00 41 GLU A C 4
ATOM 3204 O O . GLU A 1 41 ? 8.283 1.693 3.026 1.00 0.00 41 GLU A O 4
ATOM 3216 N N . TRP A 1 42 ? 7.209 -0.266 3.240 1.00 0.00 42 TRP A N 4
ATOM 3217 C CA . TRP A 1 42 ? 7.936 -0.882 2.144 1.00 0.00 42 TRP A CA 4
ATOM 3218 C C . TRP A 1 42 ? 7.698 -0.093 0.867 1.00 0.00 42 TRP A C 4
ATOM 3219 O O . TRP A 1 42 ? 8.618 0.155 0.087 1.00 0.00 42 TRP A O 4
ATOM 3240 N N . ILE A 1 43 ? 6.443 0.281 0.654 1.00 0.00 43 ILE A N 4
ATOM 3241 C CA . ILE A 1 43 ? 6.073 1.007 -0.552 1.00 0.00 43 ILE A CA 4
ATOM 3242 C C . ILE A 1 43 ? 6.738 2.373 -0.647 1.00 0.00 43 ILE A C 4
ATOM 3243 O O . ILE A 1 43 ? 7.252 2.739 -1.700 1.00 0.00 43 ILE A O 4
ATOM 3259 N N . GLU A 1 44 ? 6.732 3.133 0.432 1.00 0.00 44 GLU A N 4
ATOM 3260 C CA . GLU A 1 44 ? 7.321 4.449 0.385 1.00 0.00 44 GLU A CA 4
ATOM 3261 C C . GLU A 1 44 ? 8.833 4.343 0.201 1.00 0.00 44 GLU A C 4
ATOM 3262 O O . GLU A 1 44 ? 9.397 5.156 -0.525 1.00 0.00 44 GLU A O 4
ATOM 3274 N N . ASN A 1 45 ? 9.475 3.326 0.810 1.00 0.00 45 ASN A N 4
ATOM 3275 C CA . ASN A 1 45 ? 10.911 3.148 0.631 1.00 0.00 45 ASN A CA 4
ATOM 3276 C C . ASN A 1 45 ? 11.226 2.871 -0.843 1.00 0.00 45 ASN A C 4
ATOM 3277 O O . ASN A 1 45 ? 12.152 3.443 -1.412 1.00 0.00 45 ASN A O 4
ATOM 3288 N N . ALA A 1 46 ? 10.435 2.003 -1.464 1.00 0.00 46 ALA A N 4
ATOM 3289 C CA . ALA A 1 46 ? 10.644 1.687 -2.876 1.00 0.00 46 ALA A CA 4
ATOM 3290 C C . ALA A 1 46 ? 10.440 2.924 -3.734 1.00 0.00 46 ALA A C 4
ATOM 3291 O O . ALA A 1 46 ? 11.207 3.179 -4.665 1.00 0.00 46 ALA A O 4
ATOM 3298 N N . LEU A 1 47 ? 9.398 3.683 -3.424 1.00 0.00 47 LEU A N 4
ATOM 3299 C CA . LEU A 1 47 ? 9.086 4.885 -4.177 1.00 0.00 47 LEU A CA 4
ATOM 3300 C C . LEU A 1 47 ? 10.273 5.847 -4.146 1.00 0.00 47 LEU A C 4
ATOM 3301 O O . LEU A 1 47 ? 10.658 6.395 -5.179 1.00 0.00 47 LEU A O 4
ATOM 3317 N N . GLY A 1 48 ? 10.860 6.036 -2.964 1.00 0.00 48 GLY A N 4
ATOM 3318 C CA . GLY A 1 48 ? 12.006 6.924 -2.838 1.00 0.00 48 GLY A CA 4
ATOM 3319 C C . GLY A 1 48 ? 13.184 6.396 -3.644 1.00 0.00 48 GLY A C 4
ATOM 3320 O O . GLY A 1 48 ? 13.880 7.155 -4.318 1.00 0.00 48 GLY A O 4
ATOM 3324 N N . TRP A 1 49 ? 13.403 5.089 -3.570 1.00 0.00 49 TRP A N 4
ATOM 3325 C CA . TRP A 1 49 ? 14.493 4.463 -4.299 1.00 0.00 49 TRP A CA 4
ATOM 3326 C C . TRP A 1 49 ? 14.277 4.597 -5.804 1.00 0.00 49 TRP A C 4
ATOM 3327 O O . TRP A 1 49 ? 15.215 4.869 -6.552 1.00 0.00 49 TRP A O 4
ATOM 3348 N N . ARG A 1 50 ? 13.035 4.403 -6.243 1.00 0.00 50 ARG A N 4
ATOM 3349 C CA . ARG A 1 50 ? 12.710 4.505 -7.658 1.00 0.00 50 ARG A CA 4
ATOM 3350 C C . ARG A 1 50 ? 12.348 5.945 -8.010 1.00 0.00 50 ARG A C 4
ATOM 3351 O O . ARG A 1 50 ? 11.331 6.412 -7.526 1.00 0.00 50 ARG A O 4
ATOM 3393 N N . ALA A 1 2 ? -11.116 -2.425 1.055 1.00 0.00 2 ALA A N 5
ATOM 3394 C CA . ALA A 1 2 ? -11.545 -1.033 1.078 1.00 0.00 2 ALA A CA 5
ATOM 3395 C C . ALA A 1 2 ? -10.919 -0.290 2.256 1.00 0.00 2 ALA A C 5
ATOM 3396 O O . ALA A 1 2 ? -10.482 0.853 2.119 1.00 0.00 2 ALA A O 5
ATOM 3403 N N . GLY A 1 3 ? -10.872 -0.942 3.411 1.00 0.00 3 GLY A N 5
ATOM 3404 C CA . GLY A 1 3 ? -10.291 -0.326 4.599 1.00 0.00 3 GLY A CA 5
ATOM 3405 C C . GLY A 1 3 ? -8.816 0.000 4.378 1.00 0.00 3 GLY A C 5
ATOM 3406 O O . GLY A 1 3 ? -8.343 1.075 4.743 1.00 0.00 3 GLY A O 5
ATOM 3410 N N . LEU A 1 4 ? -8.100 -0.937 3.766 1.00 0.00 4 LEU A N 5
ATOM 3411 C CA . LEU A 1 4 ? -6.676 -0.755 3.491 1.00 0.00 4 LEU A CA 5
ATOM 3412 C C . LEU A 1 4 ? -6.469 0.439 2.567 1.00 0.00 4 LEU A C 5
ATOM 3413 O O . LEU A 1 4 ? -5.561 1.247 2.776 1.00 0.00 4 LEU A O 5
ATOM 3429 N N . LEU A 1 5 ? -7.318 0.556 1.554 1.00 0.00 5 LEU A N 5
ATOM 3430 C CA . LEU A 1 5 ? -7.214 1.667 0.619 1.00 0.00 5 LEU A CA 5
ATOM 3431 C C . LEU A 1 5 ? -7.453 2.996 1.329 1.00 0.00 5 LEU A C 5
ATOM 3432 O O . LEU A 1 5 ? -6.721 3.959 1.115 1.00 0.00 5 LEU A O 5
ATOM 3448 N N . ARG A 1 6 ? -8.472 3.044 2.185 1.00 0.00 6 ARG A N 5
ATOM 3449 C CA . ARG A 1 6 ? -8.776 4.272 2.912 1.00 0.00 6 ARG A CA 5
ATOM 3450 C C . ARG A 1 6 ? -7.583 4.684 3.763 1.00 0.00 6 ARG A C 5
ATOM 3451 O O . ARG A 1 6 ? -7.208 5.855 3.807 1.00 0.00 6 ARG A O 5
ATOM 3472 N N . PHE A 1 7 ? -6.986 3.711 4.438 1.00 0.00 7 PHE A N 5
ATOM 3473 C CA . PHE A 1 7 ? -5.829 3.975 5.283 1.00 0.00 7 PHE A CA 5
ATOM 3474 C C . PHE A 1 7 ? -4.670 4.546 4.467 1.00 0.00 7 PHE A C 5
ATOM 3475 O O . PHE A 1 7 ? -4.034 5.528 4.865 1.00 0.00 7 PHE A O 5
ATOM 3492 N N . LEU A 1 8 ? -4.387 3.933 3.331 1.00 0.00 8 LEU A N 5
ATOM 3493 C CA . LEU A 1 8 ? -3.292 4.407 2.504 1.00 0.00 8 LEU A CA 5
ATOM 3494 C C . LEU A 1 8 ? -3.559 5.832 2.054 1.00 0.00 8 LEU A C 5
ATOM 3495 O O . LEU A 1 8 ? -2.663 6.662 2.056 1.00 0.00 8 LEU A O 5
ATOM 3511 N N . LEU A 1 9 ? -4.795 6.110 1.671 1.00 0.00 9 LEU A N 5
ATOM 3512 C CA . LEU A 1 9 ? -5.161 7.442 1.223 1.00 0.00 9 LEU A CA 5
ATOM 3513 C C . LEU A 1 9 ? -4.983 8.473 2.329 1.00 0.00 9 LEU A C 5
ATOM 3514 O O . LEU A 1 9 ? -4.457 9.562 2.096 1.00 0.00 9 LEU A O 5
ATOM 3530 N N . SER A 1 10 ? -5.440 8.133 3.529 1.00 0.00 10 SER A N 5
ATOM 3531 C CA . SER A 1 10 ? -5.338 9.052 4.653 1.00 0.00 10 SER A CA 5
ATOM 3532 C C . SER A 1 10 ? -3.882 9.376 4.934 1.00 0.00 10 SER A C 5
ATOM 3533 O O . SER A 1 10 ? -3.539 10.512 5.257 1.00 0.00 10 SER A O 5
ATOM 3541 N N . LYS A 1 11 ? -3.028 8.370 4.824 1.00 0.00 11 LYS A N 5
ATOM 3542 C CA . LYS A 1 11 ? -1.605 8.575 5.088 1.00 0.00 11 LYS A CA 5
ATOM 3543 C C . LYS A 1 11 ? -0.939 9.381 3.973 1.00 0.00 11 LYS A C 5
ATOM 3544 O O . LYS A 1 11 ? -0.129 10.269 4.245 1.00 0.00 11 LYS A O 5
ATOM 3563 N N . GLY A 1 12 ? -1.269 9.066 2.723 1.00 0.00 12 GLY A N 5
ATOM 3564 C CA . GLY A 1 12 ? -0.691 9.768 1.584 1.00 0.00 12 GLY A CA 5
ATOM 3565 C C . GLY A 1 12 ? -1.418 9.396 0.292 1.00 0.00 12 GLY A C 5
ATOM 3566 O O . GLY A 1 12 ? -2.154 8.411 0.243 1.00 0.00 12 GLY A O 5
ATOM 3570 N N . ARG A 1 13 ? -1.203 10.196 -0.751 1.00 0.00 13 ARG A N 5
ATOM 3571 C CA . ARG A 1 13 ? -1.838 9.952 -2.043 1.00 0.00 13 ARG A CA 5
ATOM 3572 C C . ARG A 1 13 ? -0.981 9.025 -2.903 1.00 0.00 13 ARG A C 5
ATOM 3573 O O . ARG A 1 13 ? -1.499 8.241 -3.699 1.00 0.00 13 ARG A O 5
ATOM 3594 N N . ALA A 1 14 ? 0.333 9.136 -2.745 1.00 0.00 14 ALA A N 5
ATOM 3595 C CA . ALA A 1 14 ? 1.262 8.319 -3.518 1.00 0.00 14 ALA A CA 5
ATOM 3596 C C . ALA A 1 14 ? 1.030 6.835 -3.266 1.00 0.00 14 ALA A C 5
ATOM 3597 O O . ALA A 1 14 ? 0.947 6.036 -4.196 1.00 0.00 14 ALA A O 5
ATOM 3604 N N . LEU A 1 15 ? 0.935 6.464 -2.001 1.00 0.00 15 LEU A N 5
ATOM 3605 C CA . LEU A 1 15 ? 0.727 5.074 -1.644 1.00 0.00 15 LEU A CA 5
ATOM 3606 C C . LEU A 1 15 ? -0.602 4.591 -2.221 1.00 0.00 15 LEU A C 5
ATOM 3607 O O . LEU A 1 15 ? -0.706 3.468 -2.714 1.00 0.00 15 LEU A O 5
ATOM 3623 N N . TYR A 1 16 ? -1.615 5.449 -2.155 1.00 0.00 16 TYR A N 5
ATOM 3624 C CA . TYR A 1 16 ? -2.932 5.098 -2.677 1.00 0.00 16 TYR A CA 5
ATOM 3625 C C . TYR A 1 16 ? -2.855 4.805 -4.170 1.00 0.00 16 TYR A C 5
ATOM 3626 O O . TYR A 1 16 ? -3.407 3.813 -4.650 1.00 0.00 16 TYR A O 5
ATOM 3644 N N . ASN A 1 17 ? -2.179 5.677 -4.903 1.00 0.00 17 ASN A N 5
ATOM 3645 C CA . ASN A 1 17 ? -2.049 5.495 -6.341 1.00 0.00 17 ASN A CA 5
ATOM 3646 C C . ASN A 1 17 ? -1.334 4.189 -6.637 1.00 0.00 17 ASN A C 5
ATOM 3647 O O . ASN A 1 17 ? -1.726 3.453 -7.540 1.00 0.00 17 ASN A O 5
ATOM 3658 N N . TRP A 1 18 ? -0.285 3.917 -5.865 1.00 0.00 18 TRP A N 5
ATOM 3659 C CA . TRP A 1 18 ? 0.496 2.699 -6.027 1.00 0.00 18 TRP A CA 5
ATOM 3660 C C . TRP A 1 18 ? -0.387 1.463 -5.856 1.00 0.00 18 TRP A C 5
ATOM 3661 O O . TRP A 1 18 ? -0.322 0.532 -6.660 1.00 0.00 18 TRP A O 5
ATOM 3682 N N . ALA A 1 19 ? -1.196 1.458 -4.801 1.00 0.00 19 ALA A N 5
ATOM 3683 C CA . ALA A 1 19 ? -2.078 0.328 -4.526 1.00 0.00 19 ALA A CA 5
ATOM 3684 C C . ALA A 1 19 ? -3.073 0.132 -5.666 1.00 0.00 19 ALA A C 5
ATOM 3685 O O . ALA A 1 19 ? -3.340 -0.995 -6.083 1.00 0.00 19 ALA A O 5
ATOM 3692 N N . LYS A 1 20 ? -3.620 1.235 -6.160 1.00 0.00 20 LYS A N 5
ATOM 3693 C CA . LYS A 1 20 ? -4.584 1.170 -7.255 1.00 0.00 20 LYS A CA 5
ATOM 3694 C C . LYS A 1 20 ? -3.937 0.614 -8.519 1.00 0.00 20 LYS A C 5
ATOM 3695 O O . LYS A 1 20 ? -4.516 -0.226 -9.208 1.00 0.00 20 LYS A O 5
ATOM 3714 N N . SER A 1 21 ? -2.738 1.098 -8.822 1.00 0.00 21 SER A N 5
ATOM 3715 C CA . SER A 1 21 ? -2.022 0.661 -10.011 1.00 0.00 21 SER A CA 5
ATOM 3716 C C . SER A 1 21 ? -1.705 -0.834 -9.963 1.00 0.00 21 SER A C 5
ATOM 3717 O O . SER A 1 21 ? -1.836 -1.529 -10.970 1.00 0.00 21 SER A O 5
ATOM 3725 N N . HIS A 1 22 ? -1.276 -1.328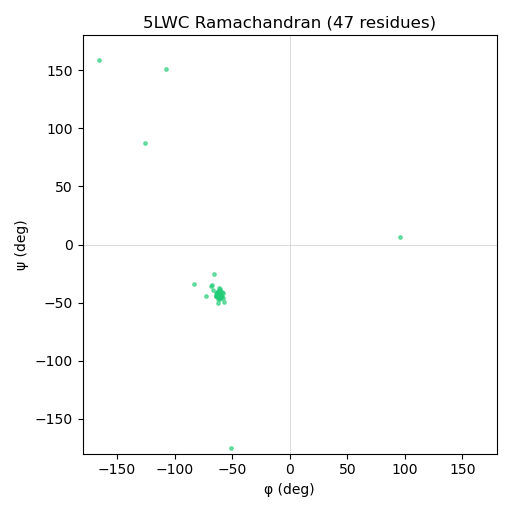 -8.795 1.00 0.00 22 HIS A N 5
ATOM 3726 C CA . HIS A 1 22 ? -0.930 -2.742 -8.645 1.00 0.00 22 HIS A CA 5
ATOM 3727 C C . HIS A 1 22 ? -1.803 -3.382 -7.577 1.00 0.00 22 HIS A C 5
ATOM 3728 O O . HIS A 1 22 ? -1.426 -3.446 -6.406 1.00 0.00 22 HIS A O 5
ATOM 3743 N N . VAL A 1 23 ? -2.966 -3.858 -7.993 1.00 0.00 23 VAL A N 5
ATOM 3744 C CA . VAL A 1 23 ? -3.889 -4.498 -7.071 1.00 0.00 23 VAL A CA 5
ATOM 3745 C C . VAL A 1 23 ? -3.285 -5.805 -6.558 1.00 0.00 23 VAL A C 5
ATOM 3746 O O . VAL A 1 23 ? -3.644 -6.316 -5.496 1.00 0.00 23 VAL A O 5
ATOM 3759 N N . GLY A 1 24 ? -2.366 -6.359 -7.336 1.00 0.00 24 GLY A N 5
ATOM 3760 C CA . GLY A 1 24 ? -1.716 -7.605 -6.952 1.00 0.00 24 GLY A CA 5
ATOM 3761 C C . GLY A 1 24 ? -0.935 -7.406 -5.654 1.00 0.00 24 GLY A C 5
ATOM 3762 O O . GLY A 1 24 ? -0.946 -8.259 -4.777 1.00 0.00 24 GLY A O 5
ATOM 3766 N N . LYS A 1 25 ? -0.268 -6.268 -5.538 1.00 0.00 25 LYS A N 5
ATOM 3767 C CA . LYS A 1 25 ? 0.502 -5.974 -4.334 1.00 0.00 25 LYS A CA 5
ATOM 3768 C C . LYS A 1 25 ? -0.428 -5.941 -3.124 1.00 0.00 25 LYS A C 5
ATOM 3769 O O . LYS A 1 25 ? -0.084 -6.441 -2.043 1.00 0.00 25 LYS A O 5
ATOM 3788 N N . VAL A 1 26 ? -1.606 -5.356 -3.319 1.00 0.00 26 VAL A N 5
ATOM 3789 C CA . VAL A 1 26 ? -2.598 -5.268 -2.256 1.00 0.00 26 VAL A CA 5
ATOM 3790 C C . VAL A 1 26 ? -3.004 -6.666 -1.807 1.00 0.00 26 VAL A C 5
ATOM 3791 O O . VAL A 1 26 ? -3.046 -6.970 -0.613 1.00 0.00 26 VAL A O 5
ATOM 3804 N N . TRP A 1 27 ? -3.287 -7.518 -2.780 1.00 0.00 27 TRP A N 5
ATOM 3805 C CA . TRP A 1 27 ? -3.685 -8.894 -2.483 1.00 0.00 27 TRP A CA 5
ATOM 3806 C C . TRP A 1 27 ? -2.562 -9.624 -1.750 1.00 0.00 27 TRP A C 5
ATOM 3807 O O . TRP A 1 27 ? -2.816 -10.362 -0.801 1.00 0.00 27 TRP A O 5
ATOM 3828 N N . GLU A 1 28 ? -1.338 -9.427 -2.215 1.00 0.00 28 GLU A N 5
ATOM 3829 C CA . GLU A 1 28 ? -0.179 -10.074 -1.617 1.00 0.00 28 GLU A CA 5
ATOM 3830 C C . GLU A 1 28 ? -0.051 -9.710 -0.140 1.00 0.00 28 GLU A C 5
ATOM 3831 O O . GLU A 1 28 ? 0.168 -10.590 0.693 1.00 0.00 28 GLU A O 5
ATOM 3843 N N . TRP A 1 29 ? -0.179 -8.423 0.195 1.00 0.00 29 TRP A N 5
ATOM 3844 C CA . TRP A 1 29 ? -0.057 -8.039 1.598 1.00 0.00 29 TRP A CA 5
ATOM 3845 C C . TRP A 1 29 ? -1.205 -8.613 2.415 1.00 0.00 29 TRP A C 5
ATOM 3846 O O . TRP A 1 29 ? -1.009 -9.034 3.553 1.00 0.00 29 TRP A O 5
ATOM 3867 N N . LEU A 1 30 ? -2.409 -8.625 1.844 1.00 0.00 30 LEU A N 5
ATOM 3868 C CA . LEU A 1 30 ? -3.558 -9.155 2.576 1.00 0.00 30 LEU A CA 5
ATOM 3869 C C . LEU A 1 30 ? -3.339 -10.632 2.909 1.00 0.00 30 LEU A C 5
ATOM 3870 O O . LEU A 1 30 ? -3.615 -11.066 4.027 1.00 0.00 30 LEU A O 5
ATOM 3886 N N . LYS A 1 31 ? -2.831 -11.395 1.945 1.00 0.00 31 LYS A N 5
ATOM 3887 C CA . LYS A 1 31 ? -2.569 -12.814 2.167 1.00 0.00 31 LYS A CA 5
ATOM 3888 C C . LYS A 1 31 ? -1.508 -12.989 3.253 1.00 0.00 31 LYS A C 5
ATOM 3889 O O . LYS A 1 31 ? -1.640 -13.833 4.140 1.00 0.00 31 LYS A O 5
ATOM 3908 N N . SER A 1 32 ? -0.456 -12.179 3.167 1.00 0.00 32 SER A N 5
ATOM 3909 C CA . SER A 1 32 ? 0.635 -12.236 4.138 1.00 0.00 32 SER A CA 5
ATOM 3910 C C . SER A 1 32 ? 0.145 -11.859 5.535 1.00 0.00 32 SER A C 5
ATOM 3911 O O . SER A 1 32 ? 0.593 -12.424 6.534 1.00 0.00 32 SER A O 5
ATOM 3919 N N . GLY A 1 33 ? -0.766 -10.895 5.596 1.00 0.00 33 GLY A N 5
ATOM 3920 C CA . GLY A 1 33 ? -1.299 -10.441 6.876 1.00 0.00 33 GLY A CA 5
ATOM 3921 C C . GLY A 1 33 ? -0.537 -9.214 7.378 1.00 0.00 33 GLY A C 5
ATOM 3922 O O . GLY A 1 33 ? -0.639 -8.846 8.548 1.00 0.00 33 GLY A O 5
ATOM 3926 N N . ALA A 1 34 ? 0.219 -8.584 6.479 1.00 0.00 34 ALA A N 5
ATOM 3927 C CA . ALA A 1 34 ? 0.990 -7.394 6.832 1.00 0.00 34 ALA A CA 5
ATOM 3928 C C . ALA A 1 34 ? 0.050 -6.247 7.194 1.00 0.00 34 ALA A C 5
ATOM 3929 O O . ALA A 1 34 ? -1.107 -6.224 6.775 1.00 0.00 34 ALA A O 5
ATOM 3936 N N . THR A 1 35 ? 0.546 -5.305 7.989 1.00 0.00 35 THR A N 5
ATOM 3937 C CA . THR A 1 35 ? -0.266 -4.168 8.411 1.00 0.00 35 THR A CA 5
ATOM 3938 C C . THR A 1 35 ? -0.237 -3.062 7.357 1.00 0.00 35 THR A C 5
ATOM 3939 O O . THR A 1 35 ? 0.641 -3.028 6.502 1.00 0.00 35 THR A O 5
ATOM 3950 N N . TYR A 1 36 ? -1.209 -2.158 7.431 1.00 0.00 36 TYR A N 5
ATOM 3951 C CA . TYR A 1 36 ? -1.295 -1.053 6.481 1.00 0.00 36 TYR A CA 5
ATOM 3952 C C . TYR A 1 36 ? -0.029 -0.212 6.552 1.00 0.00 36 TYR A C 5
ATOM 3953 O O . TYR A 1 36 ? 0.489 0.248 5.525 1.00 0.00 36 TYR A O 5
ATOM 3971 N N . GLU A 1 37 ? 0.449 -0.013 7.776 1.00 0.00 37 GLU A N 5
ATOM 3972 C CA . GLU A 1 37 ? 1.649 0.774 8.011 1.00 0.00 37 GLU A CA 5
ATOM 3973 C C . GLU A 1 37 ? 2.872 0.121 7.377 1.00 0.00 37 GLU A C 5
ATOM 3974 O O . GLU A 1 37 ? 3.651 0.767 6.688 1.00 0.00 37 GLU A O 5
ATOM 3986 N N . GLN A 1 38 ? 3.034 -1.170 7.605 1.00 0.00 38 GLN A N 5
ATOM 3987 C CA . GLN A 1 38 ? 4.172 -1.883 7.055 1.00 0.00 38 GLN A CA 5
ATOM 3988 C C . GLN A 1 38 ? 4.153 -1.838 5.532 1.00 0.00 38 GLN A C 5
ATOM 3989 O O . GLN A 1 38 ? 5.207 -1.697 4.895 1.00 0.00 38 GLN A O 5
ATOM 4003 N N . ILE A 1 39 ? 2.954 -1.972 4.958 1.00 0.00 39 ILE A N 5
ATOM 4004 C CA . ILE A 1 39 ? 2.817 -1.955 3.511 1.00 0.00 39 ILE A CA 5
ATOM 4005 C C . ILE A 1 39 ? 3.232 -0.600 2.934 1.00 0.00 39 ILE A C 5
ATOM 4006 O O . ILE A 1 39 ? 3.983 -0.551 1.950 1.00 0.00 39 ILE A O 5
ATOM 4022 N N . LYS A 1 40 ? 2.792 0.524 3.534 1.00 0.00 40 LYS A N 5
ATOM 4023 C CA . LYS A 1 40 ? 3.226 1.804 2.975 1.00 0.00 40 LYS A CA 5
ATOM 4024 C C . LYS A 1 40 ? 4.696 1.987 3.185 1.00 0.00 40 LYS A C 5
ATOM 4025 O O . LYS A 1 40 ? 5.316 2.611 2.346 1.00 0.00 40 LYS A O 5
ATOM 4044 N N . GLU A 1 41 ? 5.219 1.494 4.315 1.00 0.00 41 GLU A N 5
ATOM 4045 C CA . GLU A 1 41 ? 6.626 1.645 4.604 1.00 0.00 41 GLU A CA 5
ATOM 4046 C C . GLU A 1 41 ? 7.443 1.040 3.484 1.00 0.00 41 GLU A C 5
ATOM 4047 O O . GLU A 1 41 ? 8.342 1.690 2.984 1.00 0.00 41 GLU A O 5
ATOM 4059 N N . TRP A 1 42 ? 7.107 -0.187 3.088 1.00 0.00 42 TRP A N 5
ATOM 4060 C CA . TRP A 1 42 ? 7.846 -0.834 2.012 1.00 0.00 42 TRP A CA 5
ATOM 4061 C C . TRP A 1 42 ? 7.711 -0.043 0.731 1.00 0.00 42 TRP A C 5
ATOM 4062 O O . TRP A 1 42 ? 8.686 0.151 0.006 1.00 0.00 42 TRP A O 5
ATOM 4083 N N . ILE A 1 43 ? 6.499 0.411 0.458 1.00 0.00 43 ILE A N 5
ATOM 4084 C CA . ILE A 1 43 ? 6.243 1.161 -0.764 1.00 0.00 43 ILE A CA 5
ATOM 4085 C C . ILE A 1 43 ? 7.029 2.468 -0.819 1.00 0.00 43 ILE A C 5
ATOM 4086 O O . ILE A 1 43 ? 7.627 2.794 -1.841 1.00 0.00 43 ILE A O 5
ATOM 4102 N N . GLU A 1 44 ? 7.035 3.221 0.266 1.00 0.00 44 GLU A N 5
ATOM 4103 C CA . GLU A 1 44 ? 7.729 4.482 0.264 1.00 0.00 44 GLU A CA 5
ATOM 4104 C C . GLU A 1 44 ? 9.241 4.273 0.183 1.00 0.00 44 GLU A C 5
ATOM 4105 O O . GLU A 1 44 ? 9.913 5.037 -0.504 1.00 0.00 44 GLU A O 5
ATOM 4117 N N . ASN A 1 45 ? 9.770 3.222 0.831 1.00 0.00 45 ASN A N 5
ATOM 4118 C CA . ASN A 1 45 ? 11.198 2.938 0.758 1.00 0.00 45 ASN A CA 5
ATOM 4119 C C . ASN A 1 45 ? 11.602 2.611 -0.681 1.00 0.00 45 ASN A C 5
ATOM 4120 O O . ASN A 1 45 ? 12.637 3.078 -1.158 1.00 0.00 45 ASN A O 5
ATOM 4131 N N . ALA A 1 46 ? 10.777 1.809 -1.373 1.00 0.00 46 ALA A N 5
ATOM 4132 C CA . ALA A 1 46 ? 11.067 1.439 -2.758 1.00 0.00 46 ALA A CA 5
ATOM 4133 C C . ALA A 1 46 ? 11.015 2.671 -3.651 1.00 0.00 46 ALA A C 5
ATOM 4134 O O . ALA A 1 46 ? 11.848 2.848 -4.537 1.00 0.00 46 ALA A O 5
ATOM 4141 N N . LEU A 1 47 ? 10.025 3.520 -3.412 1.00 0.00 47 LEU A N 5
ATOM 4142 C CA . LEU A 1 47 ? 9.870 4.733 -4.196 1.00 0.00 47 LEU A CA 5
ATOM 4143 C C . LEU A 1 47 ? 11.118 5.610 -4.062 1.00 0.00 47 LEU A C 5
ATOM 4144 O O . LEU A 1 47 ? 11.629 6.124 -5.057 1.00 0.00 47 LEU A O 5
ATOM 4160 N N . GLY A 1 48 ? 11.614 5.772 -2.832 1.00 0.00 48 GLY A N 5
ATOM 4161 C CA . GLY A 1 48 ? 12.803 6.585 -2.606 1.00 0.00 48 GLY A CA 5
ATOM 4162 C C . GLY A 1 48 ? 14.019 5.987 -3.309 1.00 0.00 48 GLY A C 5
ATOM 4163 O O . GLY A 1 48 ? 14.799 6.708 -3.935 1.00 0.00 48 GLY A O 5
ATOM 4167 N N . TRP A 1 49 ? 14.179 4.668 -3.204 1.00 0.00 49 TRP A N 5
ATOM 4168 C CA . TRP A 1 49 ? 15.311 3.992 -3.837 1.00 0.00 49 TRP A CA 5
ATOM 4169 C C . TRP A 1 49 ? 15.058 3.803 -5.328 1.00 0.00 49 TRP A C 5
ATOM 4170 O O . TRP A 1 49 ? 15.816 4.297 -6.161 1.00 0.00 49 TRP A O 5
ATOM 4191 N N . ARG A 1 50 ? 13.985 3.088 -5.645 1.00 0.00 50 ARG A N 5
ATOM 4192 C CA . ARG A 1 50 ? 13.617 2.826 -7.031 1.00 0.00 50 ARG A CA 5
ATOM 4193 C C . ARG A 1 50 ? 14.855 2.720 -7.915 1.00 0.00 50 ARG A C 5
ATOM 4194 O O . ARG A 1 50 ? 15.420 1.641 -7.989 1.00 0.00 50 ARG A O 5
ATOM 4236 N N . ALA A 1 2 ? -11.008 -2.271 0.954 1.00 0.00 2 ALA A N 6
ATOM 4237 C CA . ALA A 1 2 ? -11.394 -0.861 0.939 1.00 0.00 2 ALA A CA 6
ATOM 4238 C C . ALA A 1 2 ? -10.769 -0.118 2.111 1.00 0.00 2 ALA A C 6
ATOM 4239 O O . ALA A 1 2 ? -10.330 1.023 1.968 1.00 0.00 2 ALA A O 6
ATOM 4246 N N . GLY A 1 3 ? -10.730 -0.768 3.269 1.00 0.00 3 GLY A N 6
ATOM 4247 C CA . GLY A 1 3 ? -10.150 -0.149 4.451 1.00 0.00 3 GLY A CA 6
ATOM 4248 C C . GLY A 1 3 ? -8.677 0.166 4.223 1.00 0.00 3 GLY A C 6
ATOM 4249 O O . GLY A 1 3 ? -8.210 1.248 4.566 1.00 0.00 3 GLY A O 6
ATOM 4253 N N . LEU A 1 4 ? -7.959 -0.781 3.627 1.00 0.00 4 LEU A N 6
ATOM 4254 C CA . LEU A 1 4 ? -6.542 -0.593 3.354 1.00 0.00 4 LEU A CA 6
ATOM 4255 C C . LEU A 1 4 ? -6.344 0.614 2.450 1.00 0.00 4 LEU A C 6
ATOM 4256 O O . LEU A 1 4 ? -5.460 1.437 2.695 1.00 0.00 4 LEU A O 6
ATOM 4272 N N . LEU A 1 5 ? -7.153 0.710 1.408 1.00 0.00 5 LEU A N 6
ATOM 4273 C CA . LEU A 1 5 ? -7.026 1.815 0.477 1.00 0.00 5 LEU A CA 6
ATOM 4274 C C . LEU A 1 5 ? -7.287 3.144 1.179 1.00 0.00 5 LEU A C 6
ATOM 4275 O O . LEU A 1 5 ? -6.557 4.114 0.979 1.00 0.00 5 LEU A O 6
ATOM 4291 N N . ARG A 1 6 ? -8.322 3.186 2.010 1.00 0.00 6 ARG A N 6
ATOM 4292 C CA . ARG A 1 6 ? -8.656 4.412 2.725 1.00 0.00 6 ARG A CA 6
ATOM 4293 C C . ARG A 1 6 ? -7.507 4.837 3.646 1.00 0.00 6 ARG A C 6
ATOM 4294 O O . ARG A 1 6 ? -7.162 6.016 3.712 1.00 0.00 6 ARG A O 6
ATOM 4315 N N . PHE A 1 7 ? -6.919 3.876 4.346 1.00 0.00 7 PHE A N 6
ATOM 4316 C CA . PHE A 1 7 ? -5.820 4.151 5.255 1.00 0.00 7 PHE A CA 6
ATOM 4317 C C . PHE A 1 7 ? -4.625 4.709 4.492 1.00 0.00 7 PHE A C 6
ATOM 4318 O O . PHE A 1 7 ? -3.993 5.681 4.922 1.00 0.00 7 PHE A O 6
ATOM 4335 N N . LEU A 1 8 ? -4.313 4.082 3.358 1.00 0.00 8 LEU A N 6
ATOM 4336 C CA . LEU A 1 8 ? -3.180 4.522 2.560 1.00 0.00 8 LEU A CA 6
ATOM 4337 C C . LEU A 1 8 ? -3.407 5.948 2.083 1.00 0.00 8 LEU A C 6
ATOM 4338 O O . LEU A 1 8 ? -2.500 6.764 2.112 1.00 0.00 8 LEU A O 6
ATOM 4354 N N . LEU A 1 9 ? -4.623 6.241 1.643 1.00 0.00 9 LEU A N 6
ATOM 4355 C CA . LEU A 1 9 ? -4.949 7.581 1.168 1.00 0.00 9 LEU A CA 6
ATOM 4356 C C . LEU A 1 9 ? -4.815 8.607 2.300 1.00 0.00 9 LEU A C 6
ATOM 4357 O O . LEU A 1 9 ? -4.257 9.687 2.107 1.00 0.00 9 LEU A O 6
ATOM 4373 N N . SER A 1 10 ? -5.335 8.273 3.482 1.00 0.00 10 SER A N 6
ATOM 4374 C CA . SER A 1 10 ? -5.267 9.198 4.611 1.00 0.00 10 SER A CA 6
ATOM 4375 C C . SER A 1 10 ? -3.824 9.520 4.962 1.00 0.00 10 SER A C 6
ATOM 4376 O O . SER A 1 10 ? -3.497 10.665 5.271 1.00 0.00 10 SER A O 6
ATOM 4384 N N . LYS A 1 11 ? -2.956 8.517 4.914 1.00 0.00 11 LYS A N 6
ATOM 4385 C CA . LYS A 1 11 ? -1.552 8.747 5.235 1.00 0.00 11 LYS A CA 6
ATOM 4386 C C . LYS A 1 11 ? -0.862 9.546 4.121 1.00 0.00 11 LYS A C 6
ATOM 4387 O O . LYS A 1 11 ? -0.096 10.469 4.397 1.00 0.00 11 LYS A O 6
ATOM 4406 N N . GLY A 1 12 ? -1.141 9.201 2.870 1.00 0.00 12 GLY A N 6
ATOM 4407 C CA . GLY A 1 12 ? -0.545 9.902 1.736 1.00 0.00 12 GLY A CA 6
ATOM 4408 C C . GLY A 1 12 ? -1.255 9.524 0.442 1.00 0.00 12 GLY A C 6
ATOM 4409 O O . GLY A 1 12 ? -2.043 8.580 0.412 1.00 0.00 12 GLY A O 6
ATOM 4413 N N . ARG A 1 13 ? -0.986 10.273 -0.621 1.00 0.00 13 ARG A N 6
ATOM 4414 C CA . ARG A 1 13 ? -1.620 10.008 -1.908 1.00 0.00 13 ARG A CA 6
ATOM 4415 C C . ARG A 1 13 ? -0.785 9.044 -2.737 1.00 0.00 13 ARG A C 6
ATOM 4416 O O . ARG A 1 13 ? -1.315 8.273 -3.537 1.00 0.00 13 ARG A O 6
ATOM 4437 N N . ALA A 1 14 ? 0.521 9.099 -2.551 1.00 0.00 14 ALA A N 6
ATOM 4438 C CA . ALA A 1 14 ? 1.414 8.230 -3.296 1.00 0.00 14 ALA A CA 6
ATOM 4439 C C . ALA A 1 14 ? 1.107 6.769 -2.992 1.00 0.00 14 ALA A C 6
ATOM 4440 O O . ALA A 1 14 ? 1.056 5.942 -3.897 1.00 0.00 14 ALA A O 6
ATOM 4447 N N . LEU A 1 15 ? 0.896 6.462 -1.723 1.00 0.00 15 LEU A N 6
ATOM 4448 C CA . LEU A 1 15 ? 0.597 5.096 -1.334 1.00 0.00 15 LEU A CA 6
ATOM 4449 C C . LEU A 1 15 ? -0.671 4.602 -2.026 1.00 0.00 15 LEU A C 6
ATOM 4450 O O . LEU A 1 15 ? -0.731 3.480 -2.531 1.00 0.00 15 LEU A O 6
ATOM 4466 N N . TYR A 1 16 ? -1.684 5.457 -2.040 1.00 0.00 16 TYR A N 6
ATOM 4467 C CA . TYR A 1 16 ? -2.963 5.134 -2.660 1.00 0.00 16 TYR A CA 6
ATOM 4468 C C . TYR A 1 16 ? -2.783 4.858 -4.146 1.00 0.00 16 TYR A C 6
ATOM 4469 O O . TYR A 1 16 ? -3.323 3.887 -4.683 1.00 0.00 16 TYR A O 6
ATOM 4487 N N . ASN A 1 17 ? -2.018 5.713 -4.803 1.00 0.00 17 ASN A N 6
ATOM 4488 C CA . ASN A 1 17 ? -1.778 5.544 -6.227 1.00 0.00 17 ASN A CA 6
ATOM 4489 C C . ASN A 1 17 ? -1.064 4.224 -6.494 1.00 0.00 17 ASN A C 6
ATOM 4490 O O . ASN A 1 17 ? -1.409 3.508 -7.433 1.00 0.00 17 ASN A O 6
ATOM 4501 N N . TRP A 1 18 ? -0.070 3.909 -5.664 1.00 0.00 18 TRP A N 6
ATOM 4502 C CA . TRP A 1 18 ? 0.689 2.674 -5.811 1.00 0.00 18 TRP A CA 6
ATOM 4503 C C . TRP A 1 18 ? -0.234 1.457 -5.707 1.00 0.00 18 TRP A C 6
ATOM 4504 O O . TRP A 1 18 ? -0.128 0.523 -6.502 1.00 0.00 18 TRP A O 6
ATOM 4525 N N . ALA A 1 19 ? -1.115 1.472 -4.716 1.00 0.00 19 ALA A N 6
ATOM 4526 C CA . ALA A 1 19 ? -2.032 0.358 -4.514 1.00 0.00 19 ALA A CA 6
ATOM 4527 C C . ALA A 1 19 ? -2.945 0.193 -5.721 1.00 0.00 19 ALA A C 6
ATOM 4528 O O . ALA A 1 19 ? -3.211 -0.925 -6.162 1.00 0.00 19 ALA A O 6
ATOM 4535 N N . LYS A 1 20 ? -3.427 1.313 -6.249 1.00 0.00 20 LYS A N 6
ATOM 4536 C CA . LYS A 1 20 ? -4.314 1.278 -7.404 1.00 0.00 20 LYS A CA 6
ATOM 4537 C C . LYS A 1 20 ? -3.578 0.712 -8.617 1.00 0.00 20 LYS A C 6
ATOM 4538 O O . LYS A 1 20 ? -4.109 -0.122 -9.348 1.00 0.00 20 LYS A O 6
ATOM 4557 N N . SER A 1 21 ? -2.353 1.181 -8.820 1.00 0.00 21 SER A N 6
ATOM 4558 C CA . SER A 1 21 ? -1.534 0.742 -9.945 1.00 0.00 21 SER A CA 6
ATOM 4559 C C . SER A 1 21 ? -1.245 -0.757 -9.901 1.00 0.00 21 SER A C 6
ATOM 4560 O O . SER A 1 21 ? -1.302 -1.427 -10.930 1.00 0.00 21 SER A O 6
ATOM 4568 N N . HIS A 1 22 ? -0.919 -1.290 -8.721 1.00 0.00 22 HIS A N 6
ATOM 4569 C CA . HIS A 1 22 ? -0.602 -2.712 -8.595 1.00 0.00 22 HIS A CA 6
ATOM 4570 C C . HIS A 1 22 ? -1.497 -3.371 -7.560 1.00 0.00 22 HIS A C 6
ATOM 4571 O O . HIS A 1 22 ? -1.157 -3.436 -6.379 1.00 0.00 22 HIS A O 6
ATOM 4586 N N . VAL A 1 23 ? -2.642 -3.858 -8.015 1.00 0.00 23 VAL A N 6
ATOM 4587 C CA . VAL A 1 23 ? -3.583 -4.519 -7.130 1.00 0.00 23 VAL A CA 6
ATOM 4588 C C . VAL A 1 23 ? -2.977 -5.823 -6.606 1.00 0.00 23 VAL A C 6
ATOM 4589 O O . VAL A 1 23 ? -3.369 -6.358 -5.560 1.00 0.00 23 VAL A O 6
ATOM 4602 N N . GLY A 1 24 ? -2.024 -6.354 -7.357 1.00 0.00 24 GLY A N 6
ATOM 4603 C CA . GLY A 1 24 ? -1.373 -7.593 -6.963 1.00 0.00 24 GLY A CA 6
ATOM 4604 C C . GLY A 1 24 ? -0.640 -7.404 -5.640 1.00 0.00 24 GLY A C 6
ATOM 4605 O O . GLY A 1 24 ? -0.656 -8.273 -4.779 1.00 0.00 24 GLY A O 6
ATOM 4609 N N . LYS A 1 25 ? -0.007 -6.251 -5.471 1.00 0.00 25 LYS A N 6
ATOM 4610 C CA . LYS A 1 25 ? 0.717 -5.971 -4.234 1.00 0.00 25 LYS A CA 6
ATOM 4611 C C . LYS A 1 25 ? -0.253 -5.961 -3.060 1.00 0.00 25 LYS A C 6
ATOM 4612 O O . LYS A 1 25 ? 0.067 -6.448 -1.970 1.00 0.00 25 LYS A O 6
ATOM 4631 N N . VAL A 1 26 ? -1.441 -5.409 -3.298 1.00 0.00 26 VAL A N 6
ATOM 4632 C CA . VAL A 1 26 ? -2.463 -5.338 -2.266 1.00 0.00 26 VAL A CA 6
ATOM 4633 C C . VAL A 1 26 ? -2.867 -6.741 -1.839 1.00 0.00 26 VAL A C 6
ATOM 4634 O O . VAL A 1 26 ? -2.958 -7.057 -0.646 1.00 0.00 26 VAL A O 6
ATOM 4647 N N . TRP A 1 27 ? -3.097 -7.585 -2.829 1.00 0.00 27 TRP A N 6
ATOM 4648 C CA . TRP A 1 27 ? -3.480 -8.964 -2.558 1.00 0.00 27 TRP A CA 6
ATOM 4649 C C . TRP A 1 27 ? -2.366 -9.690 -1.798 1.00 0.00 27 TRP A C 6
ATOM 4650 O O . TRP A 1 27 ? -2.634 -10.462 -0.880 1.00 0.00 27 TRP A O 6
ATOM 4671 N N . GLU A 1 28 ? -1.126 -9.469 -2.220 1.00 0.00 28 GLU A N 6
ATOM 4672 C CA . GLU A 1 28 ? 0.023 -10.118 -1.601 1.00 0.00 28 GLU A CA 6
ATOM 4673 C C . GLU A 1 28 ? 0.111 -9.777 -0.119 1.00 0.00 28 GLU A C 6
ATOM 4674 O O . GLU A 1 28 ? 0.347 -10.665 0.703 1.00 0.00 28 GLU A O 6
ATOM 4686 N N . TRP A 1 29 ? -0.068 -8.503 0.235 1.00 0.00 29 TRP A N 6
ATOM 4687 C CA . TRP A 1 29 ? 0.010 -8.140 1.642 1.00 0.00 29 TRP A CA 6
ATOM 4688 C C . TRP A 1 29 ? -1.141 -8.769 2.416 1.00 0.00 29 TRP A C 6
ATOM 4689 O O . TRP A 1 29 ? -0.964 -9.214 3.549 1.00 0.00 29 TRP A O 6
ATOM 4710 N N . LEU A 1 30 ? -2.323 -8.794 1.807 1.00 0.00 30 LEU A N 6
ATOM 4711 C CA . LEU A 1 30 ? -3.486 -9.369 2.486 1.00 0.00 30 LEU A CA 6
ATOM 4712 C C . LEU A 1 30 ? -3.254 -10.847 2.783 1.00 0.00 30 LEU A C 6
ATOM 4713 O O . LEU A 1 30 ? -3.546 -11.321 3.883 1.00 0.00 30 LEU A O 6
ATOM 4729 N N . LYS A 1 31 ? -2.714 -11.563 1.814 1.00 0.00 31 LYS A N 6
ATOM 4730 C CA . LYS A 1 31 ? -2.431 -12.980 2.006 1.00 0.00 31 LYS A CA 6
ATOM 4731 C C . LYS A 1 31 ? -1.405 -13.151 3.129 1.00 0.00 31 LYS A C 6
ATOM 4732 O O . LYS A 1 31 ? -1.554 -14.017 3.993 1.00 0.00 31 LYS A O 6
ATOM 4751 N N . SER A 1 32 ? -0.363 -12.313 3.112 1.00 0.00 32 SER A N 6
ATOM 4752 C CA . SER A 1 32 ? 0.685 -12.374 4.134 1.00 0.00 32 SER A CA 6
ATOM 4753 C C . SER A 1 32 ? 0.142 -11.914 5.488 1.00 0.00 32 SER A C 6
ATOM 4754 O O . SER A 1 32 ? 0.603 -12.364 6.536 1.00 0.00 32 SER A O 6
ATOM 4762 N N . GLY A 1 33 ? -0.844 -11.023 5.455 1.00 0.00 33 GLY A N 6
ATOM 4763 C CA . GLY A 1 33 ? -1.450 -10.517 6.684 1.00 0.00 33 GLY A CA 6
ATOM 4764 C C . GLY A 1 33 ? -0.681 -9.321 7.235 1.00 0.00 33 GLY A C 6
ATOM 4765 O O . GLY A 1 33 ? -0.806 -8.979 8.413 1.00 0.00 33 GLY A O 6
ATOM 4769 N N . ALA A 1 34 ? 0.108 -8.688 6.373 1.00 0.00 34 ALA A N 6
ATOM 4770 C CA . ALA A 1 34 ? 0.892 -7.525 6.781 1.00 0.00 34 ALA A CA 6
ATOM 4771 C C . ALA A 1 34 ? -0.025 -6.369 7.171 1.00 0.00 34 ALA A C 6
ATOM 4772 O O . ALA A 1 34 ? -1.148 -6.260 6.678 1.00 0.00 34 ALA A O 6
ATOM 4779 N N . THR A 1 35 ? 0.461 -5.517 8.068 1.00 0.00 35 THR A N 6
ATOM 4780 C CA . THR A 1 35 ? -0.318 -4.374 8.532 1.00 0.00 35 THR A CA 6
ATOM 4781 C C . THR A 1 35 ? -0.252 -3.235 7.521 1.00 0.00 35 THR A C 6
ATOM 4782 O O . THR A 1 35 ? 0.633 -3.199 6.664 1.00 0.00 35 THR A O 6
ATOM 4793 N N . TYR A 1 36 ? -1.198 -2.315 7.630 1.00 0.00 36 TYR A N 6
ATOM 4794 C CA . TYR A 1 36 ? -1.253 -1.183 6.723 1.00 0.00 36 TYR A CA 6
ATOM 4795 C C . TYR A 1 36 ? 0.026 -0.352 6.829 1.00 0.00 36 TYR A C 6
ATOM 4796 O O . TYR A 1 36 ? 0.563 0.099 5.812 1.00 0.00 36 TYR A O 6
ATOM 4814 N N . GLU A 1 37 ? 0.496 -0.149 8.055 1.00 0.00 37 GLU A N 6
ATOM 4815 C CA . GLU A 1 37 ? 1.696 0.643 8.267 1.00 0.00 37 GLU A CA 6
ATOM 4816 C C . GLU A 1 37 ? 2.908 0.020 7.571 1.00 0.00 37 GLU A C 6
ATOM 4817 O O . GLU A 1 37 ? 3.637 0.695 6.855 1.00 0.00 37 GLU A O 6
ATOM 4829 N N . GLN A 1 38 ? 3.126 -1.266 7.784 1.00 0.00 38 GLN A N 6
ATOM 4830 C CA . GLN A 1 38 ? 4.269 -1.928 7.176 1.00 0.00 38 GLN A CA 6
ATOM 4831 C C . GLN A 1 38 ? 4.182 -1.888 5.653 1.00 0.00 38 GLN A C 6
ATOM 4832 O O . GLN A 1 38 ? 5.206 -1.720 4.976 1.00 0.00 38 GLN A O 6
ATOM 4846 N N . ILE A 1 39 ? 2.961 -2.054 5.121 1.00 0.00 39 ILE A N 6
ATOM 4847 C CA . ILE A 1 39 ? 2.759 -2.043 3.673 1.00 0.00 39 ILE A CA 6
ATOM 4848 C C . ILE A 1 39 ? 3.107 -0.682 3.085 1.00 0.00 39 ILE A C 6
ATOM 4849 O O . ILE A 1 39 ? 3.799 -0.615 2.057 1.00 0.00 39 ILE A O 6
ATOM 4865 N N . LYS A 1 40 ? 2.660 0.416 3.731 1.00 0.00 40 LYS A N 6
ATOM 4866 C CA . LYS A 1 40 ? 3.012 1.725 3.186 1.00 0.00 40 LYS A CA 6
ATOM 4867 C C . LYS A 1 40 ? 4.483 1.939 3.310 1.00 0.00 40 LYS A C 6
ATOM 4868 O O . LYS A 1 40 ? 5.025 2.574 2.442 1.00 0.00 40 LYS A O 6
ATOM 4887 N N . GLU A 1 41 ? 5.089 1.454 4.407 1.00 0.00 41 GLU A N 6
ATOM 4888 C CA . GLU A 1 41 ? 6.515 1.625 4.626 1.00 0.00 41 GLU A CA 6
ATOM 4889 C C . GLU A 1 41 ? 7.290 1.039 3.445 1.00 0.00 41 GLU A C 6
ATOM 4890 O O . GLU A 1 41 ? 8.130 1.717 2.869 1.00 0.00 41 GLU A O 6
ATOM 4902 N N . TRP A 1 42 ? 6.973 -0.197 3.064 1.00 0.00 42 TRP A N 6
ATOM 4903 C CA . TRP A 1 42 ? 7.653 -0.817 1.934 1.00 0.00 42 TRP A CA 6
ATOM 4904 C C . TRP A 1 42 ? 7.403 -0.007 0.665 1.00 0.00 42 TRP A C 6
ATOM 4905 O O . TRP A 1 42 ? 8.311 0.222 -0.131 1.00 0.00 42 TRP A O 6
ATOM 4926 N N . ILE A 1 43 ? 6.157 0.409 0.471 1.00 0.00 43 ILE A N 6
ATOM 4927 C CA . ILE A 1 43 ? 5.795 1.158 -0.726 1.00 0.00 43 ILE A CA 6
ATOM 4928 C C . ILE A 1 43 ? 6.514 2.501 -0.805 1.00 0.00 43 ILE A C 6
ATOM 4929 O O . ILE A 1 43 ? 7.037 2.873 -1.851 1.00 0.00 43 ILE A O 6
ATOM 4945 N N . GLU A 1 44 ? 6.542 3.233 0.286 1.00 0.00 44 GLU A N 6
ATOM 4946 C CA . GLU A 1 44 ? 7.179 4.519 0.270 1.00 0.00 44 GLU A CA 6
ATOM 4947 C C . GLU A 1 44 ? 8.688 4.355 0.035 1.00 0.00 44 GLU A C 6
ATOM 4948 O O . GLU A 1 44 ? 9.264 5.162 -0.695 1.00 0.00 44 GLU A O 6
ATOM 4960 N N . ASN A 1 45 ? 9.320 3.303 0.602 1.00 0.00 45 ASN A N 6
ATOM 4961 C CA . ASN A 1 45 ? 10.742 3.083 0.375 1.00 0.00 45 ASN A CA 6
ATOM 4962 C C . ASN A 1 45 ? 11.012 2.819 -1.108 1.00 0.00 45 ASN A C 6
ATOM 4963 O O . ASN A 1 45 ? 11.960 3.356 -1.679 1.00 0.00 45 ASN A O 6
ATOM 4974 N N . ALA A 1 46 ? 10.168 1.999 -1.729 1.00 0.00 46 ALA A N 6
ATOM 4975 C CA . ALA A 1 46 ? 10.327 1.689 -3.148 1.00 0.00 46 ALA A CA 6
ATOM 4976 C C . ALA A 1 46 ? 10.138 2.950 -3.986 1.00 0.00 46 ALA A C 6
ATOM 4977 O O . ALA A 1 46 ? 10.871 3.188 -4.940 1.00 0.00 46 ALA A O 6
ATOM 4984 N N . LEU A 1 47 ? 9.135 3.749 -3.631 1.00 0.00 47 LEU A N 6
ATOM 4985 C CA . LEU A 1 47 ? 8.845 4.974 -4.357 1.00 0.00 47 LEU A CA 6
ATOM 4986 C C . LEU A 1 47 ? 10.066 5.902 -4.333 1.00 0.00 47 LEU A C 6
ATOM 4987 O O . LEU A 1 47 ? 10.434 6.477 -5.359 1.00 0.00 47 LEU A O 6
ATOM 5003 N N . GLY A 1 48 ? 10.697 6.037 -3.163 1.00 0.00 48 GLY A N 6
ATOM 5004 C CA . GLY A 1 48 ? 11.876 6.889 -3.024 1.00 0.00 48 GLY A CA 6
ATOM 5005 C C . GLY A 1 48 ? 13.060 6.343 -3.824 1.00 0.00 48 GLY A C 6
ATOM 5006 O O . GLY A 1 48 ? 13.779 7.102 -4.476 1.00 0.00 48 GLY A O 6
ATOM 5010 N N . TRP A 1 49 ? 13.262 5.029 -3.768 1.00 0.00 49 TRP A N 6
ATOM 5011 C CA . TRP A 1 49 ? 14.365 4.406 -4.497 1.00 0.00 49 TRP A CA 6
ATOM 5012 C C . TRP A 1 49 ? 13.947 3.027 -5.005 1.00 0.00 49 TRP A C 6
ATOM 5013 O O . TRP A 1 49 ? 13.035 2.406 -4.460 1.00 0.00 49 TRP A O 6
ATOM 5034 N N . ARG A 1 50 ? 14.627 2.557 -6.048 1.00 0.00 50 ARG A N 6
ATOM 5035 C CA . ARG A 1 50 ? 14.332 1.248 -6.628 1.00 0.00 50 ARG A CA 6
ATOM 5036 C C . ARG A 1 50 ? 15.618 0.580 -7.105 1.00 0.00 50 ARG A C 6
ATOM 5037 O O . ARG A 1 50 ? 15.766 -0.608 -6.879 1.00 0.00 50 ARG A O 6
ATOM 5079 N N . ALA A 1 2 ? -11.558 -1.792 0.932 1.00 0.00 2 ALA A N 7
ATOM 5080 C CA . ALA A 1 2 ? -11.832 -0.365 0.854 1.00 0.00 2 ALA A CA 7
ATOM 5081 C C . ALA A 1 2 ? -11.167 0.359 2.029 1.00 0.00 2 ALA A C 7
ATOM 5082 O O . ALA A 1 2 ? -10.604 1.440 1.870 1.00 0.00 2 ALA A O 7
ATOM 5089 N N . GLY A 1 3 ? -11.228 -0.243 3.212 1.00 0.00 3 GLY A N 7
ATOM 5090 C CA . GLY A 1 3 ? -10.614 0.366 4.388 1.00 0.00 3 GLY A CA 7
ATOM 5091 C C . GLY A 1 3 ? -9.110 0.504 4.181 1.00 0.00 3 GLY A C 7
ATOM 5092 O O . GLY A 1 3 ? -8.528 1.527 4.528 1.00 0.00 3 GLY A O 7
ATOM 5096 N N . LEU A 1 4 ? -8.511 -0.525 3.603 1.00 0.00 4 LEU A N 7
ATOM 5097 C CA . LEU A 1 4 ? -7.078 -0.538 3.340 1.00 0.00 4 LEU A CA 7
ATOM 5098 C C . LEU A 1 4 ? -6.717 0.617 2.415 1.00 0.00 4 LEU A C 7
ATOM 5099 O O . LEU A 1 4 ? -5.732 1.335 2.648 1.00 0.00 4 LEU A O 7
ATOM 5115 N N . LEU A 1 5 ? -7.522 0.798 1.376 1.00 0.00 5 LEU A N 7
ATOM 5116 C CA . LEU A 1 5 ? -7.292 1.878 0.431 1.00 0.00 5 LEU A CA 7
ATOM 5117 C C . LEU A 1 5 ? -7.425 3.229 1.109 1.00 0.00 5 LEU A C 7
ATOM 5118 O O . LEU A 1 5 ? -6.611 4.120 0.892 1.00 0.00 5 LEU A O 7
ATOM 5134 N N . ARG A 1 6 ? -8.448 3.382 1.933 1.00 0.00 6 ARG A N 7
ATOM 5135 C CA . ARG A 1 6 ? -8.662 4.649 2.633 1.00 0.00 6 ARG A CA 7
ATOM 5136 C C . ARG A 1 6 ? -7.471 4.971 3.519 1.00 0.00 6 ARG A C 7
ATOM 5137 O O . ARG A 1 6 ? -7.029 6.117 3.567 1.00 0.00 6 ARG A O 7
ATOM 5158 N N . PHE A 1 7 ? -6.978 3.966 4.234 1.00 0.00 7 PHE A N 7
ATOM 5159 C CA . PHE A 1 7 ? -5.854 4.157 5.134 1.00 0.00 7 PHE A CA 7
ATOM 5160 C C . PHE A 1 7 ? -4.636 4.648 4.364 1.00 0.00 7 PHE A C 7
ATOM 5161 O O . PHE A 1 7 ? -3.965 5.597 4.776 1.00 0.00 7 PHE A O 7
ATOM 5178 N N . LEU A 1 8 ? -4.359 4.010 3.240 1.00 0.00 8 LEU A N 7
ATOM 5179 C CA . LEU A 1 8 ? -3.210 4.410 2.447 1.00 0.00 8 LEU A CA 7
ATOM 5180 C C . LEU A 1 8 ? -3.373 5.844 1.950 1.00 0.00 8 LEU A C 7
ATOM 5181 O O . LEU A 1 8 ? -2.416 6.605 1.970 1.00 0.00 8 LEU A O 7
ATOM 5197 N N . LEU A 1 9 ? -4.575 6.196 1.509 1.00 0.00 9 LEU A N 7
ATOM 5198 C CA . LEU A 1 9 ? -4.833 7.552 1.007 1.00 0.00 9 LEU A CA 7
ATOM 5199 C C . LEU A 1 9 ? -4.637 8.591 2.105 1.00 0.00 9 LEU A C 7
ATOM 5200 O O . LEU A 1 9 ? -4.033 9.641 1.874 1.00 0.00 9 LEU A O 7
ATOM 5216 N N . SER A 1 10 ? -5.148 8.300 3.294 1.00 0.00 10 SER A N 7
ATOM 5217 C CA . SER A 1 10 ? -5.014 9.231 4.403 1.00 0.00 10 SER A CA 7
ATOM 5218 C C . SER A 1 10 ? -3.544 9.452 4.725 1.00 0.00 10 SER A C 7
ATOM 5219 O O . SER A 1 10 ? -3.129 10.568 5.037 1.00 0.00 10 SER A O 7
ATOM 5227 N N . LYS A 1 11 ? -2.751 8.386 4.664 1.00 0.00 11 LYS A N 7
ATOM 5228 C CA . LYS A 1 11 ? -1.324 8.516 4.968 1.00 0.00 11 LYS A CA 7
ATOM 5229 C C . LYS A 1 11 ? -0.583 9.260 3.854 1.00 0.00 11 LYS A C 7
ATOM 5230 O O . LYS A 1 11 ? 0.247 10.131 4.125 1.00 0.00 11 LYS A O 7
ATOM 5249 N N . GLY A 1 12 ? -0.885 8.925 2.611 1.00 0.00 12 GLY A N 7
ATOM 5250 C CA . GLY A 1 12 ? -0.240 9.576 1.477 1.00 0.00 12 GLY A CA 7
ATOM 5251 C C . GLY A 1 12 ? -0.958 9.251 0.173 1.00 0.00 12 GLY A C 7
ATOM 5252 O O . GLY A 1 12 ? -1.612 8.215 0.054 1.00 0.00 12 GLY A O 7
ATOM 5256 N N . ARG A 1 13 ? -0.816 10.137 -0.806 1.00 0.00 13 ARG A N 7
ATOM 5257 C CA . ARG A 1 13 ? -1.430 9.949 -2.113 1.00 0.00 13 ARG A CA 7
ATOM 5258 C C . ARG A 1 13 ? -0.635 8.925 -2.910 1.00 0.00 13 ARG A C 7
ATOM 5259 O O . ARG A 1 13 ? -1.173 8.164 -3.712 1.00 0.00 13 ARG A O 7
ATOM 5280 N N . ALA A 1 14 ? 0.666 8.933 -2.684 1.00 0.00 14 ALA A N 7
ATOM 5281 C CA . ALA A 1 14 ? 1.565 8.028 -3.380 1.00 0.00 14 ALA A CA 7
ATOM 5282 C C . ALA A 1 14 ? 1.223 6.567 -3.088 1.00 0.00 14 ALA A C 7
ATOM 5283 O O . ALA A 1 14 ? 1.190 5.733 -3.994 1.00 0.00 14 ALA A O 7
ATOM 5290 N N . LEU A 1 15 ? 0.968 6.265 -1.825 1.00 0.00 15 LEU A N 7
ATOM 5291 C CA . LEU A 1 15 ? 0.638 4.908 -1.433 1.00 0.00 15 LEU A CA 7
ATOM 5292 C C . LEU A 1 15 ? -0.650 4.452 -2.124 1.00 0.00 15 LEU A C 7
ATOM 5293 O O . LEU A 1 15 ? -0.746 3.317 -2.599 1.00 0.00 15 LEU A O 7
ATOM 5309 N N . TYR A 1 16 ? -1.634 5.351 -2.180 1.00 0.00 16 TYR A N 7
ATOM 5310 C CA . TYR A 1 16 ? -2.915 5.044 -2.820 1.00 0.00 16 TYR A CA 7
ATOM 5311 C C . TYR A 1 16 ? -2.718 4.735 -4.297 1.00 0.00 16 TYR A C 7
ATOM 5312 O O . TYR A 1 16 ? -3.288 3.783 -4.829 1.00 0.00 16 TYR A O 7
ATOM 5330 N N . ASN A 1 17 ? -1.918 5.564 -4.958 1.00 0.00 17 ASN A N 7
ATOM 5331 C CA . ASN A 1 17 ? -1.657 5.383 -6.378 1.00 0.00 17 ASN A CA 7
ATOM 5332 C C . ASN A 1 17 ? -0.989 4.028 -6.618 1.00 0.00 17 ASN A C 7
ATOM 5333 O O . ASN A 1 17 ? -1.352 3.310 -7.543 1.00 0.00 17 ASN A O 7
ATOM 5344 N N . TRP A 1 18 ? -0.026 3.683 -5.776 1.00 0.00 18 TRP A N 7
ATOM 5345 C CA . TRP A 1 18 ? 0.668 2.415 -5.915 1.00 0.00 18 TRP A CA 7
ATOM 5346 C C . TRP A 1 18 ? -0.301 1.243 -5.783 1.00 0.00 18 TRP A C 7
ATOM 5347 O O . TRP A 1 18 ? -0.238 0.282 -6.555 1.00 0.00 18 TRP A O 7
ATOM 5368 N N . ALA A 1 19 ? -1.184 1.319 -4.789 1.00 0.00 19 ALA A N 7
ATOM 5369 C CA . ALA A 1 19 ? -2.148 0.245 -4.554 1.00 0.00 19 ALA A CA 7
ATOM 5370 C C . ALA A 1 19 ? -3.067 0.073 -5.752 1.00 0.00 19 ALA A C 7
ATOM 5371 O O . ALA A 1 19 ? -3.368 -1.051 -6.154 1.00 0.00 19 ALA A O 7
ATOM 5378 N N . LYS A 1 20 ? -3.506 1.194 -6.316 1.00 0.00 20 LYS A N 7
ATOM 5379 C CA . LYS A 1 20 ? -4.393 1.165 -7.473 1.00 0.00 20 LYS A CA 7
ATOM 5380 C C . LYS A 1 20 ? -3.685 0.547 -8.677 1.00 0.00 20 LYS A C 7
ATOM 5381 O O . LYS A 1 20 ? -4.268 -0.248 -9.416 1.00 0.00 20 LYS A O 7
ATOM 5400 N N . SER A 1 21 ? -2.426 0.951 -8.880 1.00 0.00 21 SER A N 7
ATOM 5401 C CA . SER A 1 21 ? -1.628 0.468 -10.003 1.00 0.00 21 SER A CA 7
ATOM 5402 C C . SER A 1 21 ? -1.399 -1.033 -9.934 1.00 0.00 21 SER A C 7
ATOM 5403 O O . SER A 1 21 ? -1.467 -1.715 -10.954 1.00 0.00 21 SER A O 7
ATOM 5411 N N . HIS A 1 22 ? -1.107 -1.550 -8.739 1.00 0.00 22 HIS A N 7
ATOM 5412 C CA . HIS A 1 22 ? -0.864 -2.983 -8.579 1.00 0.00 22 HIS A CA 7
ATOM 5413 C C . HIS A 1 22 ? -1.776 -3.560 -7.510 1.00 0.00 22 HIS A C 7
ATOM 5414 O O . HIS A 1 22 ? -1.393 -3.661 -6.346 1.00 0.00 22 HIS A O 7
ATOM 5429 N N . VAL A 1 23 ? -2.980 -3.948 -7.916 1.00 0.00 23 VAL A N 7
ATOM 5430 C CA . VAL A 1 23 ? -3.941 -4.536 -6.986 1.00 0.00 23 VAL A CA 7
ATOM 5431 C C . VAL A 1 23 ? -3.404 -5.867 -6.480 1.00 0.00 23 VAL A C 7
ATOM 5432 O O . VAL A 1 23 ? -3.767 -6.358 -5.408 1.00 0.00 23 VAL A O 7
ATOM 5445 N N . GLY A 1 24 ? -2.526 -6.452 -7.275 1.00 0.00 24 GLY A N 7
ATOM 5446 C CA . GLY A 1 24 ? -1.921 -7.722 -6.923 1.00 0.00 24 GLY A CA 7
ATOM 5447 C C . GLY A 1 24 ? -1.071 -7.575 -5.663 1.00 0.00 24 GLY A C 7
ATOM 5448 O O . GLY A 1 24 ? -1.089 -8.436 -4.793 1.00 0.00 24 GLY A O 7
ATOM 5452 N N . LYS A 1 25 ? -0.336 -6.474 -5.549 1.00 0.00 25 LYS A N 7
ATOM 5453 C CA . LYS A 1 25 ? 0.492 -6.257 -4.368 1.00 0.00 25 LYS A CA 7
ATOM 5454 C C . LYS A 1 25 ? -0.382 -6.195 -3.112 1.00 0.00 25 LYS A C 7
ATOM 5455 O O . LYS A 1 25 ? -0.026 -6.743 -2.060 1.00 0.00 25 LYS A O 7
ATOM 5474 N N . VAL A 1 26 ? -1.526 -5.517 -3.241 1.00 0.00 26 VAL A N 7
ATOM 5475 C CA . VAL A 1 26 ? -2.459 -5.364 -2.132 1.00 0.00 26 VAL A CA 7
ATOM 5476 C C . VAL A 1 26 ? -2.942 -6.723 -1.665 1.00 0.00 26 VAL A C 7
ATOM 5477 O O . VAL A 1 26 ? -2.957 -7.024 -0.464 1.00 0.00 26 VAL A O 7
ATOM 5490 N N . TRP A 1 27 ? -3.323 -7.542 -2.637 1.00 0.00 27 TRP A N 7
ATOM 5491 C CA . TRP A 1 27 ? -3.801 -8.885 -2.355 1.00 0.00 27 TRP A CA 7
ATOM 5492 C C . TRP A 1 27 ? -2.710 -9.711 -1.673 1.00 0.00 27 TRP A C 7
ATOM 5493 O O . TRP A 1 27 ? -2.972 -10.434 -0.716 1.00 0.00 27 TRP A O 7
ATOM 5514 N N . GLU A 1 28 ? -1.487 -9.607 -2.187 1.00 0.00 28 GLU A N 7
ATOM 5515 C CA . GLU A 1 28 ? -0.357 -10.348 -1.645 1.00 0.00 28 GLU A CA 7
ATOM 5516 C C . GLU A 1 28 ? -0.105 -10.011 -0.179 1.00 0.00 28 GLU A C 7
ATOM 5517 O O . GLU A 1 28 ? 0.101 -10.914 0.633 1.00 0.00 28 GLU A O 7
ATOM 5529 N N . TRP A 1 29 ? -0.116 -8.722 0.163 1.00 0.00 29 TRP A N 7
ATOM 5530 C CA . TRP A 1 29 ? 0.129 -8.337 1.551 1.00 0.00 29 TRP A CA 7
ATOM 5531 C C . TRP A 1 29 ? -0.993 -8.831 2.448 1.00 0.00 29 TRP A C 7
ATOM 5532 O O . TRP A 1 29 ? -0.742 -9.286 3.566 1.00 0.00 29 TRP A O 7
ATOM 5553 N N . LEU A 1 30 ? -2.233 -8.753 1.962 1.00 0.00 30 LEU A N 7
ATOM 5554 C CA . LEU A 1 30 ? -3.363 -9.213 2.768 1.00 0.00 30 LEU A CA 7
ATOM 5555 C C . LEU A 1 30 ? -3.244 -10.707 3.032 1.00 0.00 30 LEU A C 7
ATOM 5556 O O . LEU A 1 30 ? -3.470 -11.165 4.150 1.00 0.00 30 LEU A O 7
ATOM 5572 N N . LYS A 1 31 ? -2.886 -11.474 2.011 1.00 0.00 31 LYS A N 7
ATOM 5573 C CA . LYS A 1 31 ? -2.739 -12.907 2.193 1.00 0.00 31 LYS A CA 7
ATOM 5574 C C . LYS A 1 31 ? -1.618 -13.207 3.192 1.00 0.00 31 LYS A C 7
ATOM 5575 O O . LYS A 1 31 ? -1.764 -14.060 4.067 1.00 0.00 31 LYS A O 7
ATOM 5594 N N . SER A 1 32 ? -0.500 -12.499 3.060 1.00 0.00 32 SER A N 7
ATOM 5595 C CA . SER A 1 32 ? 0.633 -12.704 3.955 1.00 0.00 32 SER A CA 7
ATOM 5596 C C . SER A 1 32 ? 0.264 -12.386 5.402 1.00 0.00 32 SER A C 7
ATOM 5597 O O . SER A 1 32 ? 0.655 -13.103 6.320 1.00 0.00 32 SER A O 7
ATOM 5605 N N . GLY A 1 33 ? -0.480 -11.302 5.603 1.00 0.00 33 GLY A N 7
ATOM 5606 C CA . GLY A 1 33 ? -0.884 -10.900 6.953 1.00 0.00 33 GLY A CA 7
ATOM 5607 C C . GLY A 1 33 ? -0.140 -9.644 7.388 1.00 0.00 33 GLY A C 7
ATOM 5608 O O . GLY A 1 33 ? -0.185 -9.263 8.558 1.00 0.00 33 GLY A O 7
ATOM 5612 N N . ALA A 1 34 ? 0.539 -9.005 6.438 1.00 0.00 34 ALA A N 7
ATOM 5613 C CA . ALA A 1 34 ? 1.289 -7.787 6.728 1.00 0.00 34 ALA A CA 7
ATOM 5614 C C . ALA A 1 34 ? 0.335 -6.661 7.140 1.00 0.00 34 ALA A C 7
ATOM 5615 O O . ALA A 1 34 ? -0.828 -6.639 6.737 1.00 0.00 34 ALA A O 7
ATOM 5622 N N . THR A 1 35 ? 0.828 -5.739 7.958 1.00 0.00 35 THR A N 7
ATOM 5623 C CA . THR A 1 35 ? -0.001 -4.631 8.429 1.00 0.00 35 THR A CA 7
ATOM 5624 C C . THR A 1 35 ? 0.005 -3.486 7.424 1.00 0.00 35 THR A C 7
ATOM 5625 O O . THR A 1 35 ? 0.887 -3.399 6.570 1.00 0.00 35 THR A O 7
ATOM 5636 N N . TYR A 1 36 ? -0.986 -2.612 7.539 1.00 0.00 36 TYR A N 7
ATOM 5637 C CA . TYR A 1 36 ? -1.111 -1.477 6.627 1.00 0.00 36 TYR A CA 7
ATOM 5638 C C . TYR A 1 36 ? 0.101 -0.573 6.733 1.00 0.00 36 TYR A C 7
ATOM 5639 O O . TYR A 1 36 ? 0.596 -0.063 5.722 1.00 0.00 36 TYR A O 7
ATOM 5657 N N . GLU A 1 37 ? 0.575 -0.375 7.958 1.00 0.00 37 GLU A N 7
ATOM 5658 C CA . GLU A 1 37 ? 1.729 0.471 8.180 1.00 0.00 37 GLU A CA 7
ATOM 5659 C C . GLU A 1 37 ? 2.966 -0.105 7.508 1.00 0.00 37 GLU A C 7
ATOM 5660 O O . GLU A 1 37 ? 3.660 0.576 6.770 1.00 0.00 37 GLU A O 7
ATOM 5672 N N . GLN A 1 38 ? 3.246 -1.366 7.769 1.00 0.00 38 GLN A N 7
ATOM 5673 C CA . GLN A 1 38 ? 4.425 -1.990 7.181 1.00 0.00 38 GLN A CA 7
ATOM 5674 C C . GLN A 1 38 ? 4.380 -1.941 5.659 1.00 0.00 38 GLN A C 7
ATOM 5675 O O . GLN A 1 38 ? 5.401 -1.725 5.008 1.00 0.00 38 GLN A O 7
ATOM 5689 N N . ILE A 1 39 ? 3.197 -2.151 5.086 1.00 0.00 39 ILE A N 7
ATOM 5690 C CA . ILE A 1 39 ? 3.068 -2.132 3.633 1.00 0.00 39 ILE A CA 7
ATOM 5691 C C . ILE A 1 39 ? 3.332 -0.739 3.060 1.00 0.00 39 ILE A C 7
ATOM 5692 O O . ILE A 1 39 ? 4.045 -0.621 2.048 1.00 0.00 39 ILE A O 7
ATOM 5708 N N . LYS A 1 40 ? 2.805 0.334 3.679 1.00 0.00 40 LYS A N 7
ATOM 5709 C CA . LYS A 1 40 ? 3.108 1.647 3.120 1.00 0.00 40 LYS A CA 7
ATOM 5710 C C . LYS A 1 40 ? 4.565 1.917 3.290 1.00 0.00 40 LYS A C 7
ATOM 5711 O O . LYS A 1 40 ? 5.126 2.588 2.452 1.00 0.00 40 LYS A O 7
ATOM 5730 N N . GLU A 1 41 ? 5.141 1.442 4.397 1.00 0.00 41 GLU A N 7
ATOM 5731 C CA . GLU A 1 41 ? 6.539 1.682 4.659 1.00 0.00 41 GLU A CA 7
ATOM 5732 C C . GLU A 1 41 ? 7.370 1.136 3.513 1.00 0.00 41 GLU A C 7
ATOM 5733 O O . GLU A 1 41 ? 8.202 1.844 2.976 1.00 0.00 41 GLU A O 7
ATOM 5745 N N . TRP A 1 42 ? 7.120 -0.108 3.125 1.00 0.00 42 TRP A N 7
ATOM 5746 C CA . TRP A 1 42 ? 7.859 -0.690 2.017 1.00 0.00 42 TRP A CA 7
ATOM 5747 C C . TRP A 1 42 ? 7.617 0.116 0.750 1.00 0.00 42 TRP A C 7
ATOM 5748 O O . TRP A 1 42 ? 8.543 0.386 -0.011 1.00 0.00 42 TRP A O 7
ATOM 5769 N N . ILE A 1 43 ? 6.363 0.489 0.521 1.00 0.00 43 ILE A N 7
ATOM 5770 C CA . ILE A 1 43 ? 6.027 1.230 -0.689 1.00 0.00 43 ILE A CA 7
ATOM 5771 C C . ILE A 1 43 ? 6.730 2.585 -0.753 1.00 0.00 43 ILE A C 7
ATOM 5772 O O . ILE A 1 43 ? 7.285 2.958 -1.786 1.00 0.00 43 ILE A O 7
ATOM 5788 N N . GLU A 1 44 ? 6.727 3.325 0.340 1.00 0.00 44 GLU A N 7
ATOM 5789 C CA . GLU A 1 44 ? 7.354 4.625 0.338 1.00 0.00 44 GLU A CA 7
ATOM 5790 C C . GLU A 1 44 ? 8.872 4.492 0.216 1.00 0.00 44 GLU A C 7
ATOM 5791 O O . GLU A 1 44 ? 9.504 5.292 -0.472 1.00 0.00 44 GLU A O 7
ATOM 5803 N N . ASN A 1 45 ? 9.463 3.472 0.834 1.00 0.00 45 ASN A N 7
ATOM 5804 C CA . ASN A 1 45 ? 10.896 3.282 0.717 1.00 0.00 45 ASN A CA 7
ATOM 5805 C C . ASN A 1 45 ? 11.276 3.015 -0.737 1.00 0.00 45 ASN A C 7
ATOM 5806 O O . ASN A 1 45 ? 12.259 3.563 -1.238 1.00 0.00 45 ASN A O 7
ATOM 5817 N N . ALA A 1 46 ? 10.490 2.186 -1.421 1.00 0.00 46 ALA A N 7
ATOM 5818 C CA . ALA A 1 46 ? 10.779 1.882 -2.815 1.00 0.00 46 ALA A CA 7
ATOM 5819 C C . ALA A 1 46 ? 10.681 3.145 -3.648 1.00 0.00 46 ALA A C 7
ATOM 5820 O O . ALA A 1 46 ? 11.506 3.387 -4.530 1.00 0.00 46 ALA A O 7
ATOM 5827 N N . LEU A 1 47 ? 9.659 3.946 -3.365 1.00 0.00 47 LEU A N 7
ATOM 5828 C CA . LEU A 1 47 ? 9.442 5.183 -4.098 1.00 0.00 47 LEU A CA 7
ATOM 5829 C C . LEU A 1 47 ? 10.638 6.124 -3.930 1.00 0.00 47 LEU A C 7
ATOM 5830 O O . LEU A 1 47 ? 11.094 6.723 -4.904 1.00 0.00 47 LEU A O 7
ATOM 5846 N N . GLY A 1 48 ? 11.151 6.250 -2.702 1.00 0.00 48 GLY A N 7
ATOM 5847 C CA . GLY A 1 48 ? 12.305 7.115 -2.459 1.00 0.00 48 GLY A CA 7
ATOM 5848 C C . GLY A 1 48 ? 13.513 6.607 -3.240 1.00 0.00 48 GLY A C 7
ATOM 5849 O O . GLY A 1 48 ? 14.257 7.385 -3.835 1.00 0.00 48 GLY A O 7
ATOM 5853 N N . TRP A 1 49 ? 13.695 5.285 -3.237 1.00 0.00 49 TRP A N 7
ATOM 5854 C CA . TRP A 1 49 ? 14.810 4.658 -3.951 1.00 0.00 49 TRP A CA 7
ATOM 5855 C C . TRP A 1 49 ? 14.294 3.589 -4.914 1.00 0.00 49 TRP A C 7
ATOM 5856 O O . TRP A 1 49 ? 13.683 2.609 -4.494 1.00 0.00 49 TRP A O 7
ATOM 5877 N N . ARG A 1 50 ? 14.549 3.781 -6.208 1.00 0.00 50 ARG A N 7
ATOM 5878 C CA . ARG A 1 50 ? 14.104 2.820 -7.212 1.00 0.00 50 ARG A CA 7
ATOM 5879 C C . ARG A 1 50 ? 12.608 2.552 -7.074 1.00 0.00 50 ARG A C 7
ATOM 5880 O O . ARG A 1 50 ? 11.835 3.369 -7.546 1.00 0.00 50 ARG A O 7
ATOM 5922 N N . ALA A 1 2 ? -11.627 -1.996 0.857 1.00 0.00 2 ALA A N 8
ATOM 5923 C CA . ALA A 1 2 ? -12.004 -0.587 0.854 1.00 0.00 2 ALA A CA 8
ATOM 5924 C C . ALA A 1 2 ? -11.347 0.144 2.023 1.00 0.00 2 ALA A C 8
ATOM 5925 O O . ALA A 1 2 ? -10.833 1.252 1.868 1.00 0.00 2 ALA A O 8
ATOM 5932 N N . GLY A 1 3 ? -11.356 -0.487 3.193 1.00 0.00 3 GLY A N 8
ATOM 5933 C CA . GLY A 1 3 ? -10.748 0.123 4.370 1.00 0.00 3 GLY A CA 8
ATOM 5934 C C . GLY A 1 3 ? -9.242 0.290 4.161 1.00 0.00 3 GLY A C 8
ATOM 5935 O O . GLY A 1 3 ? -8.661 1.295 4.554 1.00 0.00 3 GLY A O 8
ATOM 5939 N N . LEU A 1 4 ? -8.639 -0.709 3.535 1.00 0.00 4 LEU A N 8
ATOM 5940 C CA . LEU A 1 4 ? -7.204 -0.708 3.262 1.00 0.00 4 LEU A CA 8
ATOM 5941 C C . LEU A 1 4 ? -6.841 0.490 2.376 1.00 0.00 4 LEU A C 8
ATOM 5942 O O . LEU A 1 4 ? -5.871 1.215 2.645 1.00 0.00 4 LEU A O 8
ATOM 5958 N N . LEU A 1 5 ? -7.645 0.707 1.342 1.00 0.00 5 LEU A N 8
ATOM 5959 C CA . LEU A 1 5 ? -7.424 1.823 0.434 1.00 0.00 5 LEU A CA 8
ATOM 5960 C C . LEU A 1 5 ? -7.583 3.152 1.161 1.00 0.00 5 LEU A C 8
ATOM 5961 O O . LEU A 1 5 ? -6.795 4.078 0.962 1.00 0.00 5 LEU A O 8
ATOM 5977 N N . ARG A 1 6 ? -8.606 3.242 2.003 1.00 0.00 6 ARG A N 8
ATOM 5978 C CA . ARG A 1 6 ? -8.856 4.470 2.749 1.00 0.00 6 ARG A CA 8
ATOM 5979 C C . ARG A 1 6 ? -7.664 4.801 3.640 1.00 0.00 6 ARG A C 8
ATOM 5980 O O . ARG A 1 6 ? -7.239 5.951 3.728 1.00 0.00 6 ARG A O 8
ATOM 6001 N N . PHE A 1 7 ? -7.142 3.787 4.314 1.00 0.00 7 PHE A N 8
ATOM 6002 C CA . PHE A 1 7 ? -6.009 3.968 5.205 1.00 0.00 7 PHE A CA 8
ATOM 6003 C C . PHE A 1 7 ? -4.796 4.485 4.434 1.00 0.00 7 PHE A C 8
ATOM 6004 O O . PHE A 1 7 ? -4.109 5.407 4.871 1.00 0.00 7 PHE A O 8
ATOM 6021 N N . LEU A 1 8 ? -4.530 3.893 3.285 1.00 0.00 8 LEU A N 8
ATOM 6022 C CA . LEU A 1 8 ? -3.382 4.326 2.506 1.00 0.00 8 LEU A CA 8
ATOM 6023 C C . LEU A 1 8 ? -3.547 5.774 2.078 1.00 0.00 8 LEU A C 8
ATOM 6024 O O . LEU A 1 8 ? -2.603 6.552 2.124 1.00 0.00 8 LEU A O 8
ATOM 6040 N N . LEU A 1 9 ? -4.754 6.135 1.683 1.00 0.00 9 LEU A N 8
ATOM 6041 C CA . LEU A 1 9 ? -5.025 7.502 1.260 1.00 0.00 9 LEU A CA 8
ATOM 6042 C C . LEU A 1 9 ? -4.827 8.480 2.413 1.00 0.00 9 LEU A C 8
ATOM 6043 O O . LEU A 1 9 ? -4.215 9.535 2.248 1.00 0.00 9 LEU A O 8
ATOM 6059 N N . SER A 1 10 ? -5.355 8.125 3.578 1.00 0.00 10 SER A N 8
ATOM 6060 C CA . SER A 1 10 ? -5.238 8.984 4.752 1.00 0.00 10 SER A CA 8
ATOM 6061 C C . SER A 1 10 ? -3.775 9.223 5.092 1.00 0.00 10 SER A C 8
ATOM 6062 O O . SER A 1 10 ? -3.391 10.332 5.463 1.00 0.00 10 SER A O 8
ATOM 6070 N N . LYS A 1 11 ? -2.962 8.183 4.969 1.00 0.00 11 LYS A N 8
ATOM 6071 C CA . LYS A 1 11 ? -1.541 8.324 5.281 1.00 0.00 11 LYS A CA 8
ATOM 6072 C C . LYS A 1 11 ? -0.830 9.161 4.216 1.00 0.00 11 LYS A C 8
ATOM 6073 O O . LYS A 1 11 ? -0.016 10.025 4.541 1.00 0.00 11 LYS A O 8
ATOM 6092 N N . GLY A 1 12 ? -1.143 8.906 2.950 1.00 0.00 12 GLY A N 8
ATOM 6093 C CA . GLY A 1 12 ? -0.532 9.645 1.849 1.00 0.00 12 GLY A CA 8
ATOM 6094 C C . GLY A 1 12 ? -1.245 9.342 0.532 1.00 0.00 12 GLY A C 8
ATOM 6095 O O . GLY A 1 12 ? -2.022 8.391 0.441 1.00 0.00 12 GLY A O 8
ATOM 6099 N N . ARG A 1 13 ? -0.972 10.155 -0.486 1.00 0.00 13 ARG A N 8
ATOM 6100 C CA . ARG A 1 13 ? -1.590 9.966 -1.799 1.00 0.00 13 ARG A CA 8
ATOM 6101 C C . ARG A 1 13 ? -0.753 9.010 -2.643 1.00 0.00 13 ARG A C 8
ATOM 6102 O O . ARG A 1 13 ? -1.274 8.276 -3.481 1.00 0.00 13 ARG A O 8
ATOM 6123 N N . ALA A 1 14 ? 0.551 9.028 -2.417 1.00 0.00 14 ALA A N 8
ATOM 6124 C CA . ALA A 1 14 ? 1.452 8.165 -3.166 1.00 0.00 14 ALA A CA 8
ATOM 6125 C C . ALA A 1 14 ? 1.151 6.699 -2.881 1.00 0.00 14 ALA A C 8
ATOM 6126 O O . ALA A 1 14 ? 1.141 5.867 -3.783 1.00 0.00 14 ALA A O 8
ATOM 6133 N N . LEU A 1 15 ? 0.898 6.388 -1.619 1.00 0.00 15 LEU A N 8
ATOM 6134 C CA . LEU A 1 15 ? 0.601 5.021 -1.222 1.00 0.00 15 LEU A CA 8
ATOM 6135 C C . LEU A 1 15 ? -0.654 4.529 -1.934 1.00 0.00 15 LEU A C 8
ATOM 6136 O O . LEU A 1 15 ? -0.706 3.401 -2.431 1.00 0.00 15 LEU A O 8
ATOM 6152 N N . TYR A 1 16 ? -1.658 5.395 -1.989 1.00 0.00 16 TYR A N 8
ATOM 6153 C CA . TYR A 1 16 ? -2.919 5.066 -2.647 1.00 0.00 16 TYR A CA 8
ATOM 6154 C C . TYR A 1 16 ? -2.697 4.793 -4.132 1.00 0.00 16 TYR A C 8
ATOM 6155 O O . TYR A 1 16 ? -3.227 3.831 -4.686 1.00 0.00 16 TYR A O 8
ATOM 6173 N N . ASN A 1 17 ? -1.918 5.662 -4.775 1.00 0.00 17 ASN A N 8
ATOM 6174 C CA . ASN A 1 17 ? -1.639 5.509 -6.200 1.00 0.00 17 ASN A CA 8
ATOM 6175 C C . ASN A 1 17 ? -0.927 4.187 -6.466 1.00 0.00 17 ASN A C 8
ATOM 6176 O O . ASN A 1 17 ? -1.243 3.486 -7.426 1.00 0.00 17 ASN A O 8
ATOM 6187 N N . TRP A 1 18 ? 0.035 3.851 -5.612 1.00 0.00 18 TRP A N 8
ATOM 6188 C CA . TRP A 1 18 ? 0.775 2.611 -5.764 1.00 0.00 18 TRP A CA 8
ATOM 6189 C C . TRP A 1 18 ? -0.167 1.411 -5.665 1.00 0.00 18 TRP A C 8
ATOM 6190 O O . TRP A 1 18 ? -0.058 0.477 -6.465 1.00 0.00 18 TRP A O 8
ATOM 6211 N N . ALA A 1 19 ? -1.061 1.436 -4.680 1.00 0.00 19 ALA A N 8
ATOM 6212 C CA . ALA A 1 19 ? -1.988 0.330 -4.493 1.00 0.00 19 ALA A CA 8
ATOM 6213 C C . ALA A 1 19 ? -2.862 0.159 -5.727 1.00 0.00 19 ALA A C 8
ATOM 6214 O O . ALA A 1 19 ? -3.099 -0.958 -6.183 1.00 0.00 19 ALA A O 8
ATOM 6221 N N . LYS A 1 20 ? -3.335 1.277 -6.261 1.00 0.00 20 LYS A N 8
ATOM 6222 C CA . LYS A 1 20 ? -4.186 1.249 -7.445 1.00 0.00 20 LYS A CA 8
ATOM 6223 C C . LYS A 1 20 ? -3.440 0.680 -8.650 1.00 0.00 20 LYS A C 8
ATOM 6224 O O . LYS A 1 20 ? -3.977 -0.140 -9.397 1.00 0.00 20 LYS A O 8
ATOM 6243 N N . SER A 1 21 ? -2.208 1.138 -8.835 1.00 0.00 21 SER A N 8
ATOM 6244 C CA . SER A 1 21 ? -1.374 0.699 -9.950 1.00 0.00 21 SER A CA 8
ATOM 6245 C C . SER A 1 21 ? -1.091 -0.804 -9.895 1.00 0.00 21 SER A C 8
ATOM 6246 O O . SER A 1 21 ? -1.099 -1.475 -10.928 1.00 0.00 21 SER A O 8
ATOM 6254 N N . HIS A 1 22 ? -0.812 -1.335 -8.696 1.00 0.00 22 HIS A N 8
ATOM 6255 C CA . HIS A 1 22 ? -0.504 -2.759 -8.549 1.00 0.00 22 HIS A CA 8
ATOM 6256 C C . HIS A 1 22 ? -1.422 -3.406 -7.529 1.00 0.00 22 HIS A C 8
ATOM 6257 O O . HIS A 1 22 ? -1.086 -3.520 -6.352 1.00 0.00 22 HIS A O 8
ATOM 6272 N N . VAL A 1 23 ? -2.581 -3.838 -7.995 1.00 0.00 23 VAL A N 8
ATOM 6273 C CA . VAL A 1 23 ? -3.546 -4.485 -7.130 1.00 0.00 23 VAL A CA 8
ATOM 6274 C C . VAL A 1 23 ? -2.978 -5.820 -6.631 1.00 0.00 23 VAL A C 8
ATOM 6275 O O . VAL A 1 23 ? -3.380 -6.330 -5.573 1.00 0.00 23 VAL A O 8
ATOM 6288 N N . GLY A 1 24 ? -2.052 -6.377 -7.403 1.00 0.00 24 GLY A N 8
ATOM 6289 C CA . GLY A 1 24 ? -1.429 -7.640 -7.029 1.00 0.00 24 GLY A CA 8
ATOM 6290 C C . GLY A 1 24 ? -0.678 -7.468 -5.707 1.00 0.00 24 GLY A C 8
ATOM 6291 O O . GLY A 1 24 ? -0.706 -8.344 -4.847 1.00 0.00 24 GLY A O 8
ATOM 6295 N N . LYS A 1 25 ? -0.016 -6.324 -5.545 1.00 0.00 25 LYS A N 8
ATOM 6296 C CA . LYS A 1 25 ? 0.727 -6.048 -4.313 1.00 0.00 25 LYS A CA 8
ATOM 6297 C C . LYS A 1 25 ? -0.233 -6.015 -3.125 1.00 0.00 25 LYS A C 8
ATOM 6298 O O . LYS A 1 25 ? 0.086 -6.518 -2.043 1.00 0.00 25 LYS A O 8
ATOM 6317 N N . VAL A 1 26 ? -1.411 -5.424 -3.345 1.00 0.00 26 VAL A N 8
ATOM 6318 C CA . VAL A 1 26 ? -2.428 -5.321 -2.300 1.00 0.00 26 VAL A CA 8
ATOM 6319 C C . VAL A 1 26 ? -2.874 -6.706 -1.864 1.00 0.00 26 VAL A C 8
ATOM 6320 O O . VAL A 1 26 ? -2.972 -6.997 -0.671 1.00 0.00 26 VAL A O 8
ATOM 6333 N N . TRP A 1 27 ? -3.129 -7.556 -2.844 1.00 0.00 27 TRP A N 8
ATOM 6334 C CA . TRP A 1 27 ? -3.558 -8.925 -2.560 1.00 0.00 27 TRP A CA 8
ATOM 6335 C C . TRP A 1 27 ? -2.467 -9.671 -1.795 1.00 0.00 27 TRP A C 8
ATOM 6336 O O . TRP A 1 27 ? -2.759 -10.402 -0.851 1.00 0.00 27 TRP A O 8
ATOM 6357 N N . GLU A 1 28 ? -1.228 -9.499 -2.234 1.00 0.00 28 GLU A N 8
ATOM 6358 C CA . GLU A 1 28 ? -0.099 -10.166 -1.605 1.00 0.00 28 GLU A CA 8
ATOM 6359 C C . GLU A 1 28 ? 0.008 -9.795 -0.130 1.00 0.00 28 GLU A C 8
ATOM 6360 O O . GLU A 1 28 ? 0.204 -10.674 0.711 1.00 0.00 28 GLU A O 8
ATOM 6372 N N . TRP A 1 29 ? -0.116 -8.507 0.207 1.00 0.00 29 TRP A N 8
ATOM 6373 C CA . TRP A 1 29 ? -0.012 -8.136 1.614 1.00 0.00 29 TRP A CA 8
ATOM 6374 C C . TRP A 1 29 ? -1.190 -8.695 2.409 1.00 0.00 29 TRP A C 8
ATOM 6375 O O . TRP A 1 29 ? -1.023 -9.131 3.544 1.00 0.00 29 TRP A O 8
ATOM 6396 N N . LEU A 1 30 ? -2.379 -8.684 1.814 1.00 0.00 30 LEU A N 8
ATOM 6397 C CA . LEU A 1 30 ? -3.561 -9.192 2.511 1.00 0.00 30 LEU A CA 8
ATOM 6398 C C . LEU A 1 30 ? -3.384 -10.670 2.845 1.00 0.00 30 LEU A C 8
ATOM 6399 O O . LEU A 1 30 ? -3.704 -11.108 3.950 1.00 0.00 30 LEU A O 8
ATOM 6415 N N . LYS A 1 31 ? -2.868 -11.431 1.891 1.00 0.00 31 LYS A N 8
ATOM 6416 C CA . LYS A 1 31 ? -2.648 -12.854 2.109 1.00 0.00 31 LYS A CA 8
ATOM 6417 C C . LYS A 1 31 ? -1.630 -13.055 3.225 1.00 0.00 31 LYS A C 8
ATOM 6418 O O . LYS A 1 31 ? -1.806 -13.904 4.099 1.00 0.00 31 LYS A O 8
ATOM 6437 N N . SER A 1 32 ? -0.566 -12.260 3.183 1.00 0.00 32 SER A N 8
ATOM 6438 C CA . SER A 1 32 ? 0.487 -12.338 4.189 1.00 0.00 32 SER A CA 8
ATOM 6439 C C . SER A 1 32 ? -0.057 -11.979 5.570 1.00 0.00 32 SER A C 8
ATOM 6440 O O . SER A 1 32 ? 0.261 -12.632 6.564 1.00 0.00 32 SER A O 8
ATOM 6448 N N . GLY A 1 33 ? -0.870 -10.924 5.619 1.00 0.00 33 GLY A N 8
ATOM 6449 C CA . GLY A 1 33 ? -1.452 -10.460 6.876 1.00 0.00 33 GLY A CA 8
ATOM 6450 C C . GLY A 1 33 ? -0.642 -9.304 7.460 1.00 0.00 33 GLY A C 8
ATOM 6451 O O . GLY A 1 33 ? -0.918 -8.836 8.566 1.00 0.00 33 GLY A O 8
ATOM 6455 N N . ALA A 1 34 ? 0.354 -8.840 6.708 1.00 0.00 34 ALA A N 8
ATOM 6456 C CA . ALA A 1 34 ? 1.193 -7.734 7.165 1.00 0.00 34 ALA A CA 8
ATOM 6457 C C . ALA A 1 34 ? 0.330 -6.591 7.684 1.00 0.00 34 ALA A C 8
ATOM 6458 O O . ALA A 1 34 ? -0.899 -6.647 7.618 1.00 0.00 34 ALA A O 8
ATOM 6465 N N . THR A 1 35 ? 0.983 -5.556 8.205 1.00 0.00 35 THR A N 8
ATOM 6466 C CA . THR A 1 35 ? 0.269 -4.397 8.740 1.00 0.00 35 THR A CA 8
ATOM 6467 C C . THR A 1 35 ? 0.215 -3.279 7.707 1.00 0.00 35 THR A C 8
ATOM 6468 O O . THR A 1 35 ? 1.052 -3.201 6.810 1.00 0.00 35 THR A O 8
ATOM 6479 N N . TYR A 1 36 ? -0.772 -2.409 7.845 1.00 0.00 36 TYR A N 8
ATOM 6480 C CA . TYR A 1 36 ? -0.928 -1.303 6.914 1.00 0.00 36 TYR A CA 8
ATOM 6481 C C . TYR A 1 36 ? 0.314 -0.416 6.923 1.00 0.00 36 TYR A C 8
ATOM 6482 O O . TYR A 1 36 ? 0.784 0.025 5.865 1.00 0.00 36 TYR A O 8
ATOM 6500 N N . GLU A 1 37 ? 0.828 -0.151 8.115 1.00 0.00 37 GLU A N 8
ATOM 6501 C CA . GLU A 1 37 ? 2.005 0.689 8.258 1.00 0.00 37 GLU A CA 8
ATOM 6502 C C . GLU A 1 37 ? 3.202 0.072 7.538 1.00 0.00 37 GLU A C 8
ATOM 6503 O O . GLU A 1 37 ? 3.869 0.716 6.741 1.00 0.00 37 GLU A O 8
ATOM 6515 N N . GLN A 1 38 ? 3.481 -1.179 7.821 1.00 0.00 38 GLN A N 8
ATOM 6516 C CA . GLN A 1 38 ? 4.611 -1.834 7.186 1.00 0.00 38 GLN A CA 8
ATOM 6517 C C . GLN A 1 38 ? 4.466 -1.822 5.666 1.00 0.00 38 GLN A C 8
ATOM 6518 O O . GLN A 1 38 ? 5.458 -1.637 4.947 1.00 0.00 38 GLN A O 8
ATOM 6532 N N . ILE A 1 39 ? 3.247 -2.054 5.181 1.00 0.00 39 ILE A N 8
ATOM 6533 C CA . ILE A 1 39 ? 3.007 -2.092 3.745 1.00 0.00 39 ILE A CA 8
ATOM 6534 C C . ILE A 1 39 ? 3.284 -0.730 3.100 1.00 0.00 39 ILE A C 8
ATOM 6535 O O . ILE A 1 39 ? 3.960 -0.656 2.066 1.00 0.00 39 ILE A O 8
ATOM 6551 N N . LYS A 1 40 ? 2.814 0.371 3.708 1.00 0.00 40 LYS A N 8
ATOM 6552 C CA . LYS A 1 40 ? 3.118 1.665 3.101 1.00 0.00 40 LYS A CA 8
ATOM 6553 C C . LYS A 1 40 ? 4.589 1.940 3.199 1.00 0.00 40 LYS A C 8
ATOM 6554 O O . LYS A 1 40 ? 5.107 2.604 2.327 1.00 0.00 40 LYS A O 8
ATOM 6573 N N . GLU A 1 41 ? 5.223 1.489 4.287 1.00 0.00 41 GLU A N 8
ATOM 6574 C CA . GLU A 1 41 ? 6.636 1.722 4.480 1.00 0.00 41 GLU A CA 8
ATOM 6575 C C . GLU A 1 41 ? 7.405 1.147 3.309 1.00 0.00 41 GLU A C 8
ATOM 6576 O O . GLU A 1 41 ? 8.238 1.840 2.741 1.00 0.00 41 GLU A O 8
ATOM 6588 N N . TRP A 1 42 ? 7.111 -0.104 2.946 1.00 0.00 42 TRP A N 8
ATOM 6589 C CA . TRP A 1 42 ? 7.803 -0.719 1.820 1.00 0.00 42 TRP A CA 8
ATOM 6590 C C . TRP A 1 42 ? 7.533 0.079 0.557 1.00 0.00 42 TRP A C 8
ATOM 6591 O O . TRP A 1 42 ? 8.440 0.334 -0.235 1.00 0.00 42 TRP A O 8
ATOM 6612 N N . ILE A 1 43 ? 6.279 0.472 0.383 1.00 0.00 43 ILE A N 8
ATOM 6613 C CA . ILE A 1 43 ? 5.886 1.215 -0.808 1.00 0.00 43 ILE A CA 8
ATOM 6614 C C . ILE A 1 43 ? 6.601 2.556 -0.921 1.00 0.00 43 ILE A C 8
ATOM 6615 O O . ILE A 1 43 ? 7.100 2.915 -1.979 1.00 0.00 43 ILE A O 8
ATOM 6631 N N . GLU A 1 44 ? 6.646 3.306 0.155 1.00 0.00 44 GLU A N 8
ATOM 6632 C CA . GLU A 1 44 ? 7.272 4.599 0.098 1.00 0.00 44 GLU A CA 8
ATOM 6633 C C . GLU A 1 44 ? 8.784 4.473 -0.089 1.00 0.00 44 GLU A C 8
ATOM 6634 O O . GLU A 1 44 ? 9.359 5.274 -0.819 1.00 0.00 44 GLU A O 8
ATOM 6646 N N . ASN A 1 45 ? 9.415 3.457 0.520 1.00 0.00 45 ASN A N 8
ATOM 6647 C CA . ASN A 1 45 ? 10.849 3.260 0.348 1.00 0.00 45 ASN A CA 8
ATOM 6648 C C . ASN A 1 45 ? 11.167 2.961 -1.118 1.00 0.00 45 ASN A C 8
ATOM 6649 O O . ASN A 1 45 ? 12.133 3.477 -1.676 1.00 0.00 45 ASN A O 8
ATOM 6660 N N . ALA A 1 46 ? 10.341 2.129 -1.754 1.00 0.00 46 ALA A N 8
ATOM 6661 C CA . ALA A 1 46 ? 10.558 1.793 -3.155 1.00 0.00 46 ALA A CA 8
ATOM 6662 C C . ALA A 1 46 ? 10.385 3.031 -4.027 1.00 0.00 46 ALA A C 8
ATOM 6663 O O . ALA A 1 46 ? 11.145 3.257 -4.969 1.00 0.00 46 ALA A O 8
ATOM 6670 N N . LEU A 1 47 ? 9.374 3.826 -3.709 1.00 0.00 47 LEU A N 8
ATOM 6671 C CA . LEU A 1 47 ? 9.098 5.036 -4.460 1.00 0.00 47 LEU A CA 8
ATOM 6672 C C . LEU A 1 47 ? 10.300 5.984 -4.402 1.00 0.00 47 LEU A C 8
ATOM 6673 O O . LEU A 1 47 ? 10.721 6.526 -5.425 1.00 0.00 47 LEU A O 8
ATOM 6689 N N . GLY A 1 48 ? 10.868 6.161 -3.210 1.00 0.00 48 GLY A N 8
ATOM 6690 C CA . GLY A 1 48 ? 12.025 7.031 -3.058 1.00 0.00 48 GLY A CA 8
ATOM 6691 C C . GLY A 1 48 ? 13.183 6.529 -3.910 1.00 0.00 48 GLY A C 8
ATOM 6692 O O . GLY A 1 48 ? 13.868 7.309 -4.570 1.00 0.00 48 GLY A O 8
ATOM 6696 N N . TRP A 1 49 ? 13.386 5.216 -3.894 1.00 0.00 49 TRP A N 8
ATOM 6697 C CA . TRP A 1 49 ? 14.456 4.607 -4.675 1.00 0.00 49 TRP A CA 8
ATOM 6698 C C . TRP A 1 49 ? 14.114 3.160 -5.035 1.00 0.00 49 TRP A C 8
ATOM 6699 O O . TRP A 1 49 ? 13.261 2.538 -4.402 1.00 0.00 49 TRP A O 8
ATOM 6720 N N . ARG A 1 50 ? 14.789 2.632 -6.052 1.00 0.00 50 ARG A N 8
ATOM 6721 C CA . ARG A 1 50 ? 14.557 1.259 -6.493 1.00 0.00 50 ARG A CA 8
ATOM 6722 C C . ARG A 1 50 ? 15.532 0.899 -7.607 1.00 0.00 50 ARG A C 8
ATOM 6723 O O . ARG A 1 50 ? 15.755 1.738 -8.462 1.00 0.00 50 ARG A O 8
ATOM 6765 N N . ALA A 1 2 ? -12.002 -1.629 0.833 1.00 0.00 2 ALA A N 9
ATOM 6766 C CA . ALA A 1 2 ? -12.266 -0.198 0.861 1.00 0.00 2 ALA A CA 9
ATOM 6767 C C . ALA A 1 2 ? -11.530 0.455 2.030 1.00 0.00 2 ALA A C 9
ATOM 6768 O O . ALA A 1 2 ? -10.973 1.543 1.904 1.00 0.00 2 ALA A O 9
ATOM 6775 N N . GLY A 1 3 ? -11.529 -0.220 3.172 1.00 0.00 3 GLY A N 9
ATOM 6776 C CA . GLY A 1 3 ? -10.858 0.308 4.356 1.00 0.00 3 GLY A CA 9
ATOM 6777 C C . GLY A 1 3 ? -9.361 0.469 4.115 1.00 0.00 3 GLY A C 9
ATOM 6778 O O . GLY A 1 3 ? -8.764 1.466 4.513 1.00 0.00 3 GLY A O 9
ATOM 6782 N N . LEU A 1 4 ? -8.763 -0.522 3.458 1.00 0.00 4 LEU A N 9
ATOM 6783 C CA . LEU A 1 4 ? -7.329 -0.489 3.169 1.00 0.00 4 LEU A CA 9
ATOM 6784 C C . LEU A 1 4 ? -7.006 0.712 2.290 1.00 0.00 4 LEU A C 9
ATOM 6785 O O . LEU A 1 4 ? -6.020 1.421 2.527 1.00 0.00 4 LEU A O 9
ATOM 6801 N N . LEU A 1 5 ? -7.830 0.925 1.273 1.00 0.00 5 LEU A N 9
ATOM 6802 C CA . LEU A 1 5 ? -7.622 2.032 0.355 1.00 0.00 5 LEU A CA 9
ATOM 6803 C C . LEU A 1 5 ? -7.724 3.357 1.098 1.00 0.00 5 LEU A C 9
ATOM 6804 O O . LEU A 1 5 ? -6.907 4.254 0.906 1.00 0.00 5 LEU A O 9
ATOM 6820 N N . ARG A 1 6 ? -8.719 3.467 1.964 1.00 0.00 6 ARG A N 9
ATOM 6821 C CA . ARG A 1 6 ? -8.897 4.686 2.736 1.00 0.00 6 ARG A CA 9
ATOM 6822 C C . ARG A 1 6 ? -7.666 4.950 3.590 1.00 0.00 6 ARG A C 9
ATOM 6823 O O . ARG A 1 6 ? -7.176 6.074 3.660 1.00 0.00 6 ARG A O 9
ATOM 6844 N N . PHE A 1 7 ? -7.173 3.908 4.255 1.00 0.00 7 PHE A N 9
ATOM 6845 C CA . PHE A 1 7 ? -6.009 4.051 5.118 1.00 0.00 7 PHE A CA 9
ATOM 6846 C C . PHE A 1 7 ? -4.806 4.560 4.330 1.00 0.00 7 PHE A C 9
ATOM 6847 O O . PHE A 1 7 ? -4.086 5.459 4.770 1.00 0.00 7 PHE A O 9
ATOM 6864 N N . LEU A 1 8 ? -4.587 3.969 3.165 1.00 0.00 8 LEU A N 9
ATOM 6865 C CA . LEU A 1 8 ? -3.461 4.356 2.332 1.00 0.00 8 LEU A CA 9
ATOM 6866 C C . LEU A 1 8 ? -3.591 5.810 1.889 1.00 0.00 8 LEU A C 9
ATOM 6867 O O . LEU A 1 8 ? -2.596 6.534 1.880 1.00 0.00 8 LEU A O 9
ATOM 6883 N N . LEU A 1 9 ? -4.810 6.209 1.505 1.00 0.00 9 LEU A N 9
ATOM 6884 C CA . LEU A 1 9 ? -5.065 7.571 1.046 1.00 0.00 9 LEU A CA 9
ATOM 6885 C C . LEU A 1 9 ? -4.775 8.563 2.177 1.00 0.00 9 LEU A C 9
ATOM 6886 O O . LEU A 1 9 ? -4.173 9.615 1.956 1.00 0.00 9 LEU A O 9
ATOM 6902 N N . SER A 1 10 ? -5.217 8.230 3.392 1.00 0.00 10 SER A N 9
ATOM 6903 C CA . SER A 1 10 ? -5.008 9.113 4.536 1.00 0.00 10 SER A CA 9
ATOM 6904 C C . SER A 1 10 ? -3.524 9.288 4.824 1.00 0.00 10 SER A C 9
ATOM 6905 O O . SER A 1 10 ? -3.075 10.385 5.162 1.00 0.00 10 SER A O 9
ATOM 6913 N N . LYS A 1 11 ? -2.763 8.206 4.713 1.00 0.00 11 LYS A N 9
ATOM 6914 C CA . LYS A 1 11 ? -1.331 8.277 4.991 1.00 0.00 11 LYS A CA 9
ATOM 6915 C C . LYS A 1 11 ? -0.580 9.022 3.891 1.00 0.00 11 LYS A C 9
ATOM 6916 O O . LYS A 1 11 ? 0.310 9.822 4.180 1.00 0.00 11 LYS A O 9
ATOM 6935 N N . GLY A 1 12 ? -0.931 8.770 2.639 1.00 0.00 12 GLY A N 9
ATOM 6936 C CA . GLY A 1 12 ? -0.260 9.448 1.536 1.00 0.00 12 GLY A CA 9
ATOM 6937 C C . GLY A 1 12 ? -0.948 9.163 0.210 1.00 0.00 12 GLY A C 9
ATOM 6938 O O . GLY A 1 12 ? -1.578 8.119 0.033 1.00 0.00 12 GLY A O 9
ATOM 6942 N N . ARG A 1 13 ? -0.804 10.093 -0.729 1.00 0.00 13 ARG A N 9
ATOM 6943 C CA . ARG A 1 13 ? -1.393 9.933 -2.048 1.00 0.00 13 ARG A CA 9
ATOM 6944 C C . ARG A 1 13 ? -0.579 8.925 -2.837 1.00 0.00 13 ARG A C 9
ATOM 6945 O O . ARG A 1 13 ? -1.107 8.177 -3.660 1.00 0.00 13 ARG A O 9
ATOM 6966 N N . ALA A 1 14 ? 0.720 8.943 -2.585 1.00 0.00 14 ALA A N 9
ATOM 6967 C CA . ALA A 1 14 ? 1.639 8.056 -3.270 1.00 0.00 14 ALA A CA 9
ATOM 6968 C C . ALA A 1 14 ? 1.283 6.592 -3.008 1.00 0.00 14 ALA A C 9
ATOM 6969 O O . ALA A 1 14 ? 1.247 5.776 -3.931 1.00 0.00 14 ALA A O 9
ATOM 6976 N N . LEU A 1 15 ? 1.013 6.256 -1.749 1.00 0.00 15 LEU A N 9
ATOM 6977 C CA . LEU A 1 15 ? 0.665 4.886 -1.396 1.00 0.00 15 LEU A CA 9
ATOM 6978 C C . LEU A 1 15 ? -0.602 4.461 -2.121 1.00 0.00 15 LEU A C 9
ATOM 6979 O O . LEU A 1 15 ? -0.711 3.344 -2.626 1.00 0.00 15 LEU A O 9
ATOM 6995 N N . TYR A 1 16 ? -1.564 5.358 -2.155 1.00 0.00 16 TYR A N 9
ATOM 6996 C CA . TYR A 1 16 ? -2.830 5.078 -2.798 1.00 0.00 16 TYR A CA 9
ATOM 6997 C C . TYR A 1 16 ? -2.628 4.805 -4.280 1.00 0.00 16 TYR A C 9
ATOM 6998 O O . TYR A 1 16 ? -3.173 3.846 -4.829 1.00 0.00 16 TYR A O 9
ATOM 7016 N N . ASN A 1 17 ? -1.841 5.653 -4.926 1.00 0.00 17 ASN A N 9
ATOM 7017 C CA . ASN A 1 17 ? -1.579 5.482 -6.348 1.00 0.00 17 ASN A CA 9
ATOM 7018 C C . ASN A 1 17 ? -0.909 4.136 -6.593 1.00 0.00 17 ASN A C 9
ATOM 7019 O O . ASN A 1 17 ? -1.262 3.431 -7.539 1.00 0.00 17 ASN A O 9
ATOM 7030 N N . TRP A 1 18 ? 0.048 3.789 -5.741 1.00 0.00 18 TRP A N 9
ATOM 7031 C CA . TRP A 1 18 ? 0.761 2.524 -5.870 1.00 0.00 18 TRP A CA 9
ATOM 7032 C C . TRP A 1 18 ? -0.199 1.341 -5.779 1.00 0.00 18 TRP A C 9
ATOM 7033 O O . TRP A 1 18 ? -0.115 0.404 -6.578 1.00 0.00 18 TRP A O 9
ATOM 7054 N N . ALA A 1 19 ? -1.099 1.375 -4.799 1.00 0.00 19 ALA A N 9
ATOM 7055 C CA . ALA A 1 19 ? -2.052 0.284 -4.627 1.00 0.00 19 ALA A CA 9
ATOM 7056 C C . ALA A 1 19 ? -2.958 0.178 -5.848 1.00 0.00 19 ALA A C 9
ATOM 7057 O O . ALA A 1 19 ? -3.245 -0.921 -6.322 1.00 0.00 19 ALA A O 9
ATOM 7064 N N . LYS A 1 20 ? -3.401 1.320 -6.361 1.00 0.00 20 LYS A N 9
ATOM 7065 C CA . LYS A 1 20 ? -4.259 1.321 -7.538 1.00 0.00 20 LYS A CA 9
ATOM 7066 C C . LYS A 1 20 ? -3.526 0.726 -8.739 1.00 0.00 20 LYS A C 9
ATOM 7067 O O . LYS A 1 20 ? -4.087 -0.076 -9.484 1.00 0.00 20 LYS A O 9
ATOM 7086 N N . SER A 1 21 ? -2.273 1.141 -8.928 1.00 0.00 21 SER A N 9
ATOM 7087 C CA . SER A 1 21 ? -1.468 0.664 -10.050 1.00 0.00 21 SER A CA 9
ATOM 7088 C C . SER A 1 21 ? -1.261 -0.848 -10.004 1.00 0.00 21 SER A C 9
ATOM 7089 O O . SER A 1 21 ? -1.329 -1.519 -11.035 1.00 0.00 21 SER A O 9
ATOM 7097 N N . HIS A 1 22 ? -0.992 -1.389 -8.812 1.00 0.00 22 HIS A N 9
ATOM 7098 C CA . HIS A 1 22 ? -0.763 -2.828 -8.667 1.00 0.00 22 HIS A CA 9
ATOM 7099 C C . HIS A 1 22 ? -1.640 -3.406 -7.567 1.00 0.00 22 HIS A C 9
ATOM 7100 O O . HIS A 1 22 ? -1.243 -3.447 -6.402 1.00 0.00 22 HIS A O 9
ATOM 7115 N N . VAL A 1 23 ? -2.826 -3.862 -7.953 1.00 0.00 23 VAL A N 9
ATOM 7116 C CA . VAL A 1 23 ? -3.760 -4.453 -6.997 1.00 0.00 23 VAL A CA 9
ATOM 7117 C C . VAL A 1 23 ? -3.202 -5.783 -6.496 1.00 0.00 23 VAL A C 9
ATOM 7118 O O . VAL A 1 23 ? -3.562 -6.278 -5.424 1.00 0.00 23 VAL A O 9
ATOM 7131 N N . GLY A 1 24 ? -2.331 -6.367 -7.300 1.00 0.00 24 GLY A N 9
ATOM 7132 C CA . GLY A 1 24 ? -1.723 -7.639 -6.951 1.00 0.00 24 GLY A CA 9
ATOM 7133 C C . GLY A 1 24 ? -0.884 -7.508 -5.688 1.00 0.00 24 GLY A C 9
ATOM 7134 O O . GLY A 1 24 ? -0.928 -8.371 -4.818 1.00 0.00 24 GLY A O 9
ATOM 7138 N N . LYS A 1 25 ? -0.132 -6.413 -5.581 1.00 0.00 25 LYS A N 9
ATOM 7139 C CA . LYS A 1 25 ? 0.701 -6.183 -4.407 1.00 0.00 25 LYS A CA 9
ATOM 7140 C C . LYS A 1 25 ? -0.181 -6.104 -3.165 1.00 0.00 25 LYS A C 9
ATOM 7141 O O . LYS A 1 25 ? 0.174 -6.625 -2.106 1.00 0.00 25 LYS A O 9
ATOM 7160 N N . VAL A 1 26 ? -1.336 -5.453 -3.319 1.00 0.00 26 VAL A N 9
ATOM 7161 C CA . VAL A 1 26 ? -2.287 -5.300 -2.217 1.00 0.00 26 VAL A CA 9
ATOM 7162 C C . VAL A 1 26 ? -2.774 -6.651 -1.736 1.00 0.00 26 VAL A C 9
ATOM 7163 O O . VAL A 1 26 ? -2.803 -6.941 -0.531 1.00 0.00 26 VAL A O 9
ATOM 7176 N N . TRP A 1 27 ? -3.153 -7.482 -2.693 1.00 0.00 27 TRP A N 9
ATOM 7177 C CA . TRP A 1 27 ? -3.635 -8.816 -2.379 1.00 0.00 27 TRP A CA 9
ATOM 7178 C C . TRP A 1 27 ? -2.542 -9.627 -1.705 1.00 0.00 27 TRP A C 9
ATOM 7179 O O . TRP A 1 2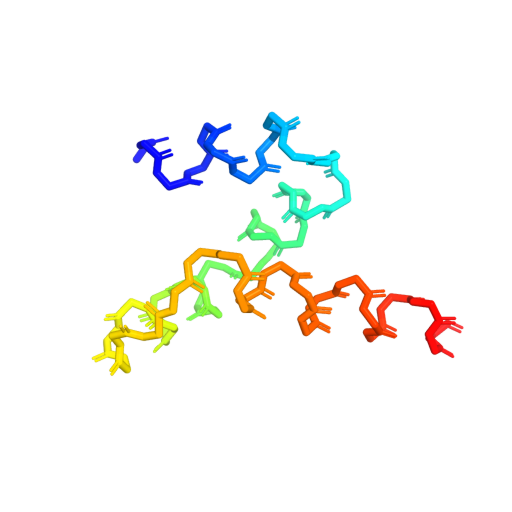7 ? -2.808 -10.335 -0.739 1.00 0.00 27 TRP A O 9
ATOM 7200 N N . GLU A 1 28 ? -1.324 -9.530 -2.235 1.00 0.00 28 GLU A N 9
ATOM 7201 C CA . GLU A 1 28 ? -0.204 -10.277 -1.689 1.00 0.00 28 GLU A CA 9
ATOM 7202 C C . GLU A 1 28 ? 0.024 -9.931 -0.221 1.00 0.00 28 GLU A C 9
ATOM 7203 O O . GLU A 1 28 ? 0.218 -10.826 0.599 1.00 0.00 28 GLU A O 9
ATOM 7215 N N . TRP A 1 29 ? 0.014 -8.642 0.124 1.00 0.00 29 TRP A N 9
ATOM 7216 C CA . TRP A 1 29 ? 0.242 -8.274 1.518 1.00 0.00 29 TRP A CA 9
ATOM 7217 C C . TRP A 1 29 ? -0.897 -8.757 2.402 1.00 0.00 29 TRP A C 9
ATOM 7218 O O . TRP A 1 29 ? -0.668 -9.202 3.527 1.00 0.00 29 TRP A O 9
ATOM 7239 N N . LEU A 1 30 ? -2.125 -8.663 1.902 1.00 0.00 30 LEU A N 9
ATOM 7240 C CA . LEU A 1 30 ? -3.273 -9.090 2.699 1.00 0.00 30 LEU A CA 9
ATOM 7241 C C . LEU A 1 30 ? -3.184 -10.584 3.001 1.00 0.00 30 LEU A C 9
ATOM 7242 O O . LEU A 1 30 ? -3.454 -11.011 4.124 1.00 0.00 30 LEU A O 9
ATOM 7258 N N . LYS A 1 31 ? -2.796 -11.367 2.001 1.00 0.00 31 LYS A N 9
ATOM 7259 C CA . LYS A 1 31 ? -2.669 -12.806 2.178 1.00 0.00 31 LYS A CA 9
ATOM 7260 C C . LYS A 1 31 ? -1.614 -13.113 3.232 1.00 0.00 31 LYS A C 9
ATOM 7261 O O . LYS A 1 31 ? -1.801 -13.980 4.081 1.00 0.00 31 LYS A O 9
ATOM 7280 N N . SER A 1 32 ? -0.503 -12.395 3.158 1.00 0.00 32 SER A N 9
ATOM 7281 C CA . SER A 1 32 ? 0.589 -12.584 4.101 1.00 0.00 32 SER A CA 9
ATOM 7282 C C . SER A 1 32 ? 0.127 -12.305 5.525 1.00 0.00 32 SER A C 9
ATOM 7283 O O . SER A 1 32 ? 0.513 -13.001 6.464 1.00 0.00 32 SER A O 9
ATOM 7291 N N . GLY A 1 33 ? -0.700 -11.279 5.674 1.00 0.00 33 GLY A N 9
ATOM 7292 C CA . GLY A 1 33 ? -1.209 -10.902 6.986 1.00 0.00 33 GLY A CA 9
ATOM 7293 C C . GLY A 1 33 ? -0.349 -9.808 7.604 1.00 0.00 33 GLY A C 9
ATOM 7294 O O . GLY A 1 33 ? -0.441 -9.531 8.799 1.00 0.00 33 GLY A O 9
ATOM 7298 N N . ALA A 1 34 ? 0.485 -9.188 6.780 1.00 0.00 34 ALA A N 9
ATOM 7299 C CA . ALA A 1 34 ? 1.356 -8.124 7.253 1.00 0.00 34 ALA A CA 9
ATOM 7300 C C . ALA A 1 34 ? 0.538 -7.018 7.912 1.00 0.00 34 ALA A C 9
ATOM 7301 O O . ALA A 1 34 ? -0.651 -7.190 8.193 1.00 0.00 34 ALA A O 9
ATOM 7308 N N . THR A 1 35 ? 1.183 -5.880 8.151 1.00 0.00 35 THR A N 9
ATOM 7309 C CA . THR A 1 35 ? 0.524 -4.734 8.769 1.00 0.00 35 THR A CA 9
ATOM 7310 C C . THR A 1 35 ? 0.426 -3.596 7.756 1.00 0.00 35 THR A C 9
ATOM 7311 O O . THR A 1 35 ? 1.290 -3.467 6.891 1.00 0.00 35 THR A O 9
ATOM 7322 N N . TYR A 1 36 ? -0.619 -2.791 7.870 1.00 0.00 36 TYR A N 9
ATOM 7323 C CA . TYR A 1 36 ? -0.818 -1.680 6.944 1.00 0.00 36 TYR A CA 9
ATOM 7324 C C . TYR A 1 36 ? 0.372 -0.730 6.981 1.00 0.00 36 TYR A C 9
ATOM 7325 O O . TYR A 1 36 ? 0.838 -0.263 5.940 1.00 0.00 36 TYR A O 9
ATOM 7343 N N . GLU A 1 37 ? 0.858 -0.439 8.184 1.00 0.00 37 GLU A N 9
ATOM 7344 C CA . GLU A 1 37 ? 1.989 0.460 8.332 1.00 0.00 37 GLU A CA 9
ATOM 7345 C C . GLU A 1 37 ? 3.222 -0.109 7.642 1.00 0.00 37 GLU A C 9
ATOM 7346 O O . GLU A 1 37 ? 3.877 0.558 6.858 1.00 0.00 37 GLU A O 9
ATOM 7358 N N . GLN A 1 38 ? 3.550 -1.342 7.940 1.00 0.00 38 GLN A N 9
ATOM 7359 C CA . GLN A 1 38 ? 4.727 -1.944 7.335 1.00 0.00 38 GLN A CA 9
ATOM 7360 C C . GLN A 1 38 ? 4.626 -1.931 5.810 1.00 0.00 38 GLN A C 9
ATOM 7361 O O . GLN A 1 38 ? 5.623 -1.692 5.120 1.00 0.00 38 GLN A O 9
ATOM 7375 N N . ILE A 1 39 ? 3.441 -2.228 5.297 1.00 0.00 39 ILE A N 9
ATOM 7376 C CA . ILE A 1 39 ? 3.235 -2.276 3.860 1.00 0.00 39 ILE A CA 9
ATOM 7377 C C . ILE A 1 39 ? 3.432 -0.899 3.223 1.00 0.00 39 ILE A C 9
ATOM 7378 O O . ILE A 1 39 ? 4.118 -0.781 2.202 1.00 0.00 39 ILE A O 9
ATOM 7394 N N . LYS A 1 40 ? 2.885 0.181 3.819 1.00 0.00 40 LYS A N 9
ATOM 7395 C CA . LYS A 1 40 ? 3.127 1.481 3.202 1.00 0.00 40 LYS A CA 9
ATOM 7396 C C . LYS A 1 40 ? 4.587 1.819 3.332 1.00 0.00 40 LYS A C 9
ATOM 7397 O O . LYS A 1 40 ? 5.090 2.512 2.476 1.00 0.00 40 LYS A O 9
ATOM 7416 N N . GLU A 1 41 ? 5.227 1.394 4.431 1.00 0.00 41 GLU A N 9
ATOM 7417 C CA . GLU A 1 41 ? 6.629 1.697 4.641 1.00 0.00 41 GLU A CA 9
ATOM 7418 C C . GLU A 1 41 ? 7.448 1.167 3.485 1.00 0.00 41 GLU A C 9
ATOM 7419 O O . GLU A 1 41 ? 8.246 1.905 2.920 1.00 0.00 41 GLU A O 9
ATOM 7431 N N . TRP A 1 42 ? 7.220 -0.094 3.123 1.00 0.00 42 TRP A N 9
ATOM 7432 C CA . TRP A 1 42 ? 7.943 -0.689 2.005 1.00 0.00 42 TRP A CA 9
ATOM 7433 C C . TRP A 1 42 ? 7.656 0.099 0.735 1.00 0.00 42 TRP A C 9
ATOM 7434 O O . TRP A 1 42 ? 8.551 0.375 -0.063 1.00 0.00 42 TRP A O 9
ATOM 7455 N N . ILE A 1 43 ? 6.391 0.449 0.551 1.00 0.00 43 ILE A N 9
ATOM 7456 C CA . ILE A 1 43 ? 5.984 1.175 -0.649 1.00 0.00 43 ILE A CA 9
ATOM 7457 C C . ILE A 1 43 ? 6.630 2.551 -0.740 1.00 0.00 43 ILE A C 9
ATOM 7458 O O . ILE A 1 43 ? 7.128 2.940 -1.793 1.00 0.00 43 ILE A O 9
ATOM 7474 N N . GLU A 1 44 ? 6.622 3.302 0.341 1.00 0.00 44 GLU A N 9
ATOM 7475 C CA . GLU A 1 44 ? 7.191 4.620 0.290 1.00 0.00 44 GLU A CA 9
ATOM 7476 C C . GLU A 1 44 ? 8.707 4.539 0.090 1.00 0.00 44 GLU A C 9
ATOM 7477 O O . GLU A 1 44 ? 9.251 5.347 -0.656 1.00 0.00 44 GLU A O 9
ATOM 7489 N N . ASN A 1 45 ? 9.371 3.538 0.686 1.00 0.00 45 ASN A N 9
ATOM 7490 C CA . ASN A 1 45 ? 10.807 3.380 0.494 1.00 0.00 45 ASN A CA 9
ATOM 7491 C C . ASN A 1 45 ? 11.120 3.117 -0.986 1.00 0.00 45 ASN A C 9
ATOM 7492 O O . ASN A 1 45 ? 12.057 3.695 -1.541 1.00 0.00 45 ASN A O 9
ATOM 7503 N N . ALA A 1 46 ? 10.328 2.264 -1.630 1.00 0.00 46 ALA A N 9
ATOM 7504 C CA . ALA A 1 46 ? 10.547 1.967 -3.045 1.00 0.00 46 ALA A CA 9
ATOM 7505 C C . ALA A 1 46 ? 10.298 3.214 -3.893 1.00 0.00 46 ALA A C 9
ATOM 7506 O O . ALA A 1 46 ? 11.040 3.499 -4.834 1.00 0.00 46 ALA A O 9
ATOM 7513 N N . LEU A 1 47 ? 9.239 3.945 -3.554 1.00 0.00 47 LEU A N 9
ATOM 7514 C CA . LEU A 1 47 ? 8.876 5.155 -4.279 1.00 0.00 47 LEU A CA 9
ATOM 7515 C C . LEU A 1 47 ? 10.028 6.160 -4.227 1.00 0.00 47 LEU A C 9
ATOM 7516 O O . LEU A 1 47 ? 10.387 6.759 -5.241 1.00 0.00 47 LEU A O 9
ATOM 7532 N N . GLY A 1 48 ? 10.616 6.340 -3.046 1.00 0.00 48 GLY A N 9
ATOM 7533 C CA . GLY A 1 48 ? 11.724 7.269 -2.908 1.00 0.00 48 GLY A CA 9
ATOM 7534 C C . GLY A 1 48 ? 12.893 6.823 -3.775 1.00 0.00 48 GLY A C 9
ATOM 7535 O O . GLY A 1 48 ? 13.524 7.635 -4.451 1.00 0.00 48 GLY A O 9
ATOM 7539 N N . TRP A 1 49 ? 13.173 5.527 -3.756 1.00 0.00 49 TRP A N 9
ATOM 7540 C CA . TRP A 1 49 ? 14.262 4.985 -4.557 1.00 0.00 49 TRP A CA 9
ATOM 7541 C C . TRP A 1 49 ? 14.004 3.517 -4.899 1.00 0.00 49 TRP A C 9
ATOM 7542 O O . TRP A 1 49 ? 13.237 2.840 -4.217 1.00 0.00 49 TRP A O 9
ATOM 7563 N N . ARG A 1 50 ? 14.654 3.031 -5.955 1.00 0.00 50 ARG A N 9
ATOM 7564 C CA . ARG A 1 50 ? 14.492 1.638 -6.370 1.00 0.00 50 ARG A CA 9
ATOM 7565 C C . ARG A 1 50 ? 15.448 1.306 -7.513 1.00 0.00 50 ARG A C 9
ATOM 7566 O O . ARG A 1 50 ? 15.663 0.129 -7.756 1.00 0.00 50 ARG A O 9
ATOM 7608 N N . ALA A 1 2 ? -11.448 -1.953 0.833 1.00 0.00 2 ALA A N 10
ATOM 7609 C CA . ALA A 1 2 ? -11.870 -0.561 0.907 1.00 0.00 2 ALA A CA 10
ATOM 7610 C C . ALA A 1 2 ? -11.213 0.147 2.087 1.00 0.00 2 ALA A C 10
ATOM 7611 O O . ALA A 1 2 ? -10.679 1.246 1.939 1.00 0.00 2 ALA A O 10
ATOM 7618 N N . GLY A 1 3 ? -11.253 -0.483 3.255 1.00 0.00 3 GLY A N 10
ATOM 7619 C CA . GLY A 1 3 ? -10.651 0.111 4.441 1.00 0.00 3 GLY A CA 10
ATOM 7620 C C . GLY A 1 3 ? -9.158 0.299 4.237 1.00 0.00 3 GLY A C 10
ATOM 7621 O O . GLY A 1 3 ? -8.587 1.320 4.607 1.00 0.00 3 GLY A O 10
ATOM 7625 N N . LEU A 1 4 ? -8.541 -0.712 3.641 1.00 0.00 4 LEU A N 10
ATOM 7626 C CA . LEU A 1 4 ? -7.109 -0.703 3.372 1.00 0.00 4 LEU A CA 10
ATOM 7627 C C . LEU A 1 4 ? -6.757 0.485 2.465 1.00 0.00 4 LEU A C 10
ATOM 7628 O O . LEU A 1 4 ? -5.797 1.230 2.733 1.00 0.00 4 LEU A O 10
ATOM 7644 N N . LEU A 1 5 ? -7.548 0.673 1.414 1.00 0.00 5 LEU A N 10
ATOM 7645 C CA . LEU A 1 5 ? -7.325 1.781 0.492 1.00 0.00 5 LEU A CA 10
ATOM 7646 C C . LEU A 1 5 ? -7.503 3.120 1.210 1.00 0.00 5 LEU A C 10
ATOM 7647 O O . LEU A 1 5 ? -6.708 4.043 1.028 1.00 0.00 5 LEU A O 10
ATOM 7663 N N . ARG A 1 6 ? -8.546 3.218 2.026 1.00 0.00 6 ARG A N 10
ATOM 7664 C CA . ARG A 1 6 ? -8.812 4.450 2.755 1.00 0.00 6 ARG A CA 10
ATOM 7665 C C . ARG A 1 6 ? -7.629 4.804 3.645 1.00 0.00 6 ARG A C 10
ATOM 7666 O O . ARG A 1 6 ? -7.206 5.955 3.709 1.00 0.00 6 ARG A O 10
ATOM 7687 N N . PHE A 1 7 ? -7.107 3.808 4.338 1.00 0.00 7 PHE A N 10
ATOM 7688 C CA . PHE A 1 7 ? -5.974 4.020 5.224 1.00 0.00 7 PHE A CA 10
ATOM 7689 C C . PHE A 1 7 ? -4.760 4.524 4.449 1.00 0.00 7 PHE A C 10
ATOM 7690 O O . PHE A 1 7 ? -4.085 5.465 4.871 1.00 0.00 7 PHE A O 10
ATOM 7707 N N . LEU A 1 8 ? -4.470 3.895 3.319 1.00 0.00 8 LEU A N 10
ATOM 7708 C CA . LEU A 1 8 ? -3.314 4.315 2.540 1.00 0.00 8 LEU A CA 10
ATOM 7709 C C . LEU A 1 8 ? -3.485 5.755 2.081 1.00 0.00 8 LEU A C 10
ATOM 7710 O O . LEU A 1 8 ? -2.545 6.544 2.112 1.00 0.00 8 LEU A O 10
ATOM 7726 N N . LEU A 1 9 ? -4.691 6.094 1.664 1.00 0.00 9 LEU A N 10
ATOM 7727 C CA . LEU A 1 9 ? -4.984 7.448 1.208 1.00 0.00 9 LEU A CA 10
ATOM 7728 C C . LEU A 1 9 ? -4.797 8.458 2.333 1.00 0.00 9 LEU A C 10
ATOM 7729 O O . LEU A 1 9 ? -4.194 9.513 2.140 1.00 0.00 9 LEU A O 10
ATOM 7745 N N . SER A 1 10 ? -5.329 8.139 3.503 1.00 0.00 10 SER A N 10
ATOM 7746 C CA . SER A 1 10 ? -5.225 9.043 4.640 1.00 0.00 10 SER A CA 10
ATOM 7747 C C . SER A 1 10 ? -3.769 9.303 4.976 1.00 0.00 10 SER A C 10
ATOM 7748 O O . SER A 1 10 ? -3.390 10.424 5.313 1.00 0.00 10 SER A O 10
ATOM 7756 N N . LYS A 1 11 ? -2.952 8.266 4.881 1.00 0.00 11 LYS A N 10
ATOM 7757 C CA . LYS A 1 11 ? -1.532 8.427 5.186 1.00 0.00 11 LYS A CA 10
ATOM 7758 C C . LYS A 1 11 ? -0.824 9.241 4.093 1.00 0.00 11 LYS A C 10
ATOM 7759 O O . LYS A 1 11 ? -0.031 10.132 4.397 1.00 0.00 11 LYS A O 10
ATOM 7778 N N . GLY A 1 12 ? -1.114 8.932 2.834 1.00 0.00 12 GLY A N 10
ATOM 7779 C CA . GLY A 1 12 ? -0.503 9.641 1.713 1.00 0.00 12 GLY A CA 10
ATOM 7780 C C . GLY A 1 12 ? -1.226 9.320 0.414 1.00 0.00 12 GLY A C 10
ATOM 7781 O O . GLY A 1 12 ? -1.903 8.297 0.303 1.00 0.00 12 GLY A O 10
ATOM 7785 N N . ARG A 1 13 ? -1.066 10.193 -0.569 1.00 0.00 13 ARG A N 10
ATOM 7786 C CA . ARG A 1 13 ? -1.690 9.995 -1.868 1.00 0.00 13 ARG A CA 10
ATOM 7787 C C . ARG A 1 13 ? -0.863 9.024 -2.693 1.00 0.00 13 ARG A C 10
ATOM 7788 O O . ARG A 1 13 ? -1.391 8.261 -3.507 1.00 0.00 13 ARG A O 10
ATOM 7809 N N . ALA A 1 14 ? 0.442 9.081 -2.485 1.00 0.00 14 ALA A N 10
ATOM 7810 C CA . ALA A 1 14 ? 1.366 8.227 -3.214 1.00 0.00 14 ALA A CA 10
ATOM 7811 C C . ALA A 1 14 ? 1.079 6.754 -2.948 1.00 0.00 14 ALA A C 10
ATOM 7812 O O . ALA A 1 14 ? 1.063 5.940 -3.868 1.00 0.00 14 ALA A O 10
ATOM 7819 N N . LEU A 1 15 ? 0.849 6.418 -1.687 1.00 0.00 15 LEU A N 10
ATOM 7820 C CA . LEU A 1 15 ? 0.568 5.041 -1.312 1.00 0.00 15 LEU A CA 10
ATOM 7821 C C . LEU A 1 15 ? -0.708 4.553 -2.004 1.00 0.00 15 LEU A C 10
ATOM 7822 O O . LEU A 1 15 ? -0.756 3.435 -2.515 1.00 0.00 15 LEU A O 10
ATOM 7838 N N . TYR A 1 16 ? -1.737 5.406 -2.021 1.00 0.00 16 TYR A N 10
ATOM 7839 C CA . TYR A 1 16 ? -3.011 5.058 -2.656 1.00 0.00 16 TYR A CA 10
ATOM 7840 C C . TYR A 1 16 ? -2.810 4.777 -4.137 1.00 0.00 16 TYR A C 10
ATOM 7841 O O . TYR A 1 16 ? -3.336 3.806 -4.680 1.00 0.00 16 TYR A O 10
ATOM 7859 N N . ASN A 1 17 ? -2.050 5.645 -4.788 1.00 0.00 17 ASN A N 10
ATOM 7860 C CA . ASN A 1 17 ? -1.788 5.487 -6.213 1.00 0.00 17 ASN A CA 10
ATOM 7861 C C . ASN A 1 17 ? -1.064 4.171 -6.469 1.00 0.00 17 ASN A C 10
ATOM 7862 O O . ASN A 1 17 ? -1.400 3.451 -7.407 1.00 0.00 17 ASN A O 10
ATOM 7873 N N . TRP A 1 18 ? -0.074 3.874 -5.632 1.00 0.00 18 TRP A N 10
ATOM 7874 C CA . TRP A 1 18 ? 0.695 2.644 -5.774 1.00 0.00 18 TRP A CA 10
ATOM 7875 C C . TRP A 1 18 ? -0.224 1.424 -5.667 1.00 0.00 18 TRP A C 10
ATOM 7876 O O . TRP A 1 18 ? -0.125 0.489 -6.468 1.00 0.00 18 TRP A O 10
ATOM 7897 N N . ALA A 1 19 ? -1.108 1.441 -4.674 1.00 0.00 19 ALA A N 10
ATOM 7898 C CA . ALA A 1 19 ? -2.027 0.323 -4.472 1.00 0.00 19 ALA A CA 10
ATOM 7899 C C . ALA A 1 19 ? -2.928 0.135 -5.690 1.00 0.00 19 ALA A C 10
ATOM 7900 O O . ALA A 1 19 ? -3.159 -0.989 -6.130 1.00 0.00 19 ALA A O 10
ATOM 7907 N N . LYS A 1 20 ? -3.435 1.244 -6.221 1.00 0.00 20 LYS A N 10
ATOM 7908 C CA . LYS A 1 20 ? -4.309 1.201 -7.391 1.00 0.00 20 LYS A CA 10
ATOM 7909 C C . LYS A 1 20 ? -3.560 0.654 -8.604 1.00 0.00 20 LYS A C 10
ATOM 7910 O O . LYS A 1 20 ? -4.087 -0.161 -9.357 1.00 0.00 20 LYS A O 10
ATOM 7929 N N . SER A 1 21 ? -2.336 1.135 -8.789 1.00 0.00 21 SER A N 10
ATOM 7930 C CA . SER A 1 21 ? -1.516 0.716 -9.920 1.00 0.00 21 SER A CA 10
ATOM 7931 C C . SER A 1 21 ? -1.241 -0.781 -9.889 1.00 0.00 21 SER A C 10
ATOM 7932 O O . SER A 1 21 ? -1.285 -1.448 -10.922 1.00 0.00 21 SER A O 10
ATOM 7940 N N . HIS A 1 22 ? -0.936 -1.314 -8.704 1.00 0.00 22 HIS A N 10
ATOM 7941 C CA . HIS A 1 22 ? -0.640 -2.739 -8.574 1.00 0.00 22 HIS A CA 10
ATOM 7942 C C . HIS A 1 22 ? -1.550 -3.383 -7.547 1.00 0.00 22 HIS A C 10
ATOM 7943 O O . HIS A 1 22 ? -1.221 -3.449 -6.362 1.00 0.00 22 HIS A O 10
ATOM 7958 N N . VAL A 1 23 ? -2.690 -3.863 -8.014 1.00 0.00 23 VAL A N 10
ATOM 7959 C CA . VAL A 1 23 ? -3.642 -4.513 -7.135 1.00 0.00 23 VAL A CA 10
ATOM 7960 C C . VAL A 1 23 ? -3.063 -5.831 -6.631 1.00 0.00 23 VAL A C 10
ATOM 7961 O O . VAL A 1 23 ? -3.438 -6.335 -5.569 1.00 0.00 23 VAL A O 10
ATOM 7974 N N . GLY A 1 24 ? -2.145 -6.390 -7.413 1.00 0.00 24 GLY A N 10
ATOM 7975 C CA . GLY A 1 24 ? -1.508 -7.645 -7.041 1.00 0.00 24 GLY A CA 10
ATOM 7976 C C . GLY A 1 24 ? -0.729 -7.474 -5.742 1.00 0.00 24 GLY A C 10
ATOM 7977 O O . GLY A 1 24 ? -0.744 -8.342 -4.881 1.00 0.00 24 GLY A O 10
ATOM 7981 N N . LYS A 1 25 ? -0.069 -6.333 -5.587 1.00 0.00 25 LYS A N 10
ATOM 7982 C CA . LYS A 1 25 ? 0.691 -6.060 -4.370 1.00 0.00 25 LYS A CA 10
ATOM 7983 C C . LYS A 1 25 ? -0.250 -6.010 -3.169 1.00 0.00 25 LYS A C 10
ATOM 7984 O O . LYS A 1 25 ? 0.079 -6.514 -2.088 1.00 0.00 25 LYS A O 10
ATOM 8003 N N . VAL A 1 26 ? -1.420 -5.412 -3.372 1.00 0.00 26 VAL A N 10
ATOM 8004 C CA . VAL A 1 26 ? -2.417 -5.308 -2.314 1.00 0.00 26 VAL A CA 10
ATOM 8005 C C . VAL A 1 26 ? -2.842 -6.698 -1.870 1.00 0.00 26 VAL A C 10
ATOM 8006 O O . VAL A 1 26 ? -2.906 -6.997 -0.671 1.00 0.00 26 VAL A O 10
ATOM 8019 N N . TRP A 1 27 ? -3.123 -7.546 -2.846 1.00 0.00 27 TRP A N 10
ATOM 8020 C CA . TRP A 1 27 ? -3.530 -8.912 -2.560 1.00 0.00 27 TRP A CA 10
ATOM 8021 C C . TRP A 1 27 ? -2.425 -9.652 -1.815 1.00 0.00 27 TRP A C 10
ATOM 8022 O O . TRP A 1 27 ? -2.697 -10.376 -0.861 1.00 0.00 27 TRP A O 10
ATOM 8043 N N . GLU A 1 28 ? -1.186 -9.483 -2.280 1.00 0.00 28 GLU A N 10
ATOM 8044 C CA . GLU A 1 28 ? -0.043 -10.150 -1.672 1.00 0.00 28 GLU A CA 10
ATOM 8045 C C . GLU A 1 28 ? 0.079 -9.786 -0.194 1.00 0.00 28 GLU A C 10
ATOM 8046 O O . GLU A 1 28 ? 0.299 -10.667 0.638 1.00 0.00 28 GLU A O 10
ATOM 8058 N N . TRP A 1 29 ? -0.049 -8.496 0.142 1.00 0.00 29 TRP A N 10
ATOM 8059 C CA . TRP A 1 29 ? 0.068 -8.095 1.547 1.00 0.00 29 TRP A CA 10
ATOM 8060 C C . TRP A 1 29 ? -1.093 -8.648 2.366 1.00 0.00 29 TRP A C 10
ATOM 8061 O O . TRP A 1 29 ? -0.906 -9.084 3.502 1.00 0.00 29 TRP A O 10
ATOM 8082 N N . LEU A 1 30 ? -2.293 -8.635 1.794 1.00 0.00 30 LEU A N 10
ATOM 8083 C CA . LEU A 1 30 ? -3.457 -9.146 2.513 1.00 0.00 30 LEU A CA 10
ATOM 8084 C C . LEU A 1 30 ? -3.253 -10.625 2.842 1.00 0.00 30 LEU A C 10
ATOM 8085 O O . LEU A 1 30 ? -3.530 -11.061 3.960 1.00 0.00 30 LEU A O 10
ATOM 8101 N N . LYS A 1 31 ? -2.749 -11.386 1.874 1.00 0.00 31 LYS A N 10
ATOM 8102 C CA . LYS A 1 31 ? -2.494 -12.807 2.089 1.00 0.00 31 LYS A CA 10
ATOM 8103 C C . LYS A 1 31 ? -1.458 -12.994 3.197 1.00 0.00 31 LYS A C 10
ATOM 8104 O O . LYS A 1 31 ? -1.630 -13.829 4.089 1.00 0.00 31 LYS A O 10
ATOM 8123 N N . SER A 1 32 ? -0.390 -12.202 3.138 1.00 0.00 32 SER A N 10
ATOM 8124 C CA . SER A 1 32 ? 0.671 -12.271 4.144 1.00 0.00 32 SER A CA 10
ATOM 8125 C C . SER A 1 32 ? 0.137 -11.894 5.522 1.00 0.00 32 SER A C 10
ATOM 8126 O O . SER A 1 32 ? 0.564 -12.448 6.536 1.00 0.00 32 SER A O 10
ATOM 8134 N N . GLY A 1 33 ? -0.796 -10.949 5.552 1.00 0.00 33 GLY A N 10
ATOM 8135 C CA . GLY A 1 33 ? -1.383 -10.509 6.813 1.00 0.00 33 GLY A CA 10
ATOM 8136 C C . GLY A 1 33 ? -0.594 -9.350 7.412 1.00 0.00 33 GLY A C 10
ATOM 8137 O O . GLY A 1 33 ? -0.838 -8.941 8.548 1.00 0.00 33 GLY A O 10
ATOM 8141 N N . ALA A 1 34 ? 0.351 -8.826 6.644 1.00 0.00 34 ALA A N 10
ATOM 8142 C CA . ALA A 1 34 ? 1.167 -7.720 7.117 1.00 0.00 34 ALA A CA 10
ATOM 8143 C C . ALA A 1 34 ? 0.287 -6.593 7.646 1.00 0.00 34 ALA A C 10
ATOM 8144 O O . ALA A 1 34 ? -0.940 -6.667 7.589 1.00 0.00 34 ALA A O 10
ATOM 8151 N N . THR A 1 35 ? 0.925 -5.549 8.158 1.00 0.00 35 THR A N 10
ATOM 8152 C CA . THR A 1 35 ? 0.192 -4.407 8.691 1.00 0.00 35 THR A CA 10
ATOM 8153 C C . THR A 1 35 ? 0.164 -3.285 7.667 1.00 0.00 35 THR A C 10
ATOM 8154 O O . THR A 1 35 ? 1.019 -3.220 6.793 1.00 0.00 35 THR A O 10
ATOM 8165 N N . TYR A 1 36 ? -0.814 -2.402 7.785 1.00 0.00 36 TYR A N 10
ATOM 8166 C CA . TYR A 1 36 ? -0.939 -1.279 6.857 1.00 0.00 36 TYR A CA 10
ATOM 8167 C C . TYR A 1 36 ? 0.289 -0.390 6.913 1.00 0.00 36 TYR A C 10
ATOM 8168 O O . TYR A 1 36 ? 0.760 0.078 5.875 1.00 0.00 36 TYR A O 10
ATOM 8186 N N . GLU A 1 37 ? 0.800 -0.167 8.116 1.00 0.00 37 GLU A N 10
ATOM 8187 C CA . GLU A 1 37 ? 1.975 0.669 8.289 1.00 0.00 37 GLU A CA 10
ATOM 8188 C C . GLU A 1 37 ? 3.177 0.072 7.561 1.00 0.00 37 GLU A C 10
ATOM 8189 O O . GLU A 1 37 ? 3.860 0.734 6.778 1.00 0.00 37 GLU A O 10
ATOM 8201 N N . GLN A 1 38 ? 3.441 -1.185 7.826 1.00 0.00 38 GLN A N 10
ATOM 8202 C CA . GLN A 1 38 ? 4.566 -1.849 7.201 1.00 0.00 38 GLN A CA 10
ATOM 8203 C C . GLN A 1 38 ? 4.442 -1.827 5.678 1.00 0.00 38 GLN A C 10
ATOM 8204 O O . GLN A 1 38 ? 5.439 -1.622 4.974 1.00 0.00 38 GLN A O 10
ATOM 8218 N N . ILE A 1 39 ? 3.223 -2.056 5.172 1.00 0.00 39 ILE A N 10
ATOM 8219 C CA . ILE A 1 39 ? 2.996 -2.070 3.728 1.00 0.00 39 ILE A CA 10
ATOM 8220 C C . ILE A 1 39 ? 3.290 -0.703 3.107 1.00 0.00 39 ILE A C 10
ATOM 8221 O O . ILE A 1 39 ? 3.956 -0.614 2.065 1.00 0.00 39 ILE A O 10
ATOM 8237 N N . LYS A 1 40 ? 2.835 0.400 3.742 1.00 0.00 40 LYS A N 10
ATOM 8238 C CA . LYS A 1 40 ? 3.145 1.704 3.153 1.00 0.00 40 LYS A CA 10
ATOM 8239 C C . LYS A 1 40 ? 4.614 1.978 3.250 1.00 0.00 40 LYS A C 10
ATOM 8240 O O . LYS A 1 40 ? 5.125 2.643 2.373 1.00 0.00 40 LYS A O 10
ATOM 8259 N N . GLU A 1 41 ? 5.243 1.521 4.336 1.00 0.00 41 GLU A N 10
ATOM 8260 C CA . GLU A 1 41 ? 6.665 1.747 4.527 1.00 0.00 41 GLU A CA 10
ATOM 8261 C C . GLU A 1 41 ? 7.416 1.162 3.345 1.00 0.00 41 GLU A C 10
ATOM 8262 O O . GLU A 1 41 ? 8.253 1.835 2.753 1.00 0.00 41 GLU A O 10
ATOM 8274 N N . TRP A 1 42 ? 7.102 -0.080 2.987 1.00 0.00 42 TRP A N 10
ATOM 8275 C CA . TRP A 1 42 ? 7.786 -0.701 1.856 1.00 0.00 42 TRP A CA 10
ATOM 8276 C C . TRP A 1 42 ? 7.533 0.099 0.588 1.00 0.00 42 TRP A C 10
ATOM 8277 O O . TRP A 1 42 ? 8.445 0.345 -0.202 1.00 0.00 42 TRP A O 10
ATOM 8298 N N . ILE A 1 43 ? 6.283 0.497 0.406 1.00 0.00 43 ILE A N 10
ATOM 8299 C CA . ILE A 1 43 ? 5.905 1.248 -0.784 1.00 0.00 43 ILE A CA 10
ATOM 8300 C C . ILE A 1 43 ? 6.629 2.588 -0.878 1.00 0.00 43 ILE A C 10
ATOM 8301 O O . ILE A 1 43 ? 7.161 2.941 -1.926 1.00 0.00 43 ILE A O 10
ATOM 8317 N N . GLU A 1 44 ? 6.662 3.336 0.200 1.00 0.00 44 GLU A N 10
ATOM 8318 C CA . GLU A 1 44 ? 7.306 4.624 0.149 1.00 0.00 44 GLU A CA 10
ATOM 8319 C C . GLU A 1 44 ? 8.816 4.473 -0.045 1.00 0.00 44 GLU A C 10
ATOM 8320 O O . GLU A 1 44 ? 9.418 5.272 -0.762 1.00 0.00 44 GLU A O 10
ATOM 8332 N N . ASN A 1 45 ? 9.423 3.442 0.542 1.00 0.00 45 ASN A N 10
ATOM 8333 C CA . ASN A 1 45 ? 10.847 3.226 0.356 1.00 0.00 45 ASN A CA 10
ATOM 8334 C C . ASN A 1 45 ? 11.156 2.930 -1.114 1.00 0.00 45 ASN A C 10
ATOM 8335 O O . ASN A 1 45 ? 12.119 3.455 -1.672 1.00 0.00 45 ASN A O 10
ATOM 8346 N N . ALA A 1 46 ? 10.327 2.100 -1.748 1.00 0.00 46 ALA A N 10
ATOM 8347 C CA . ALA A 1 46 ? 10.535 1.765 -3.153 1.00 0.00 46 ALA A CA 10
ATOM 8348 C C . ALA A 1 46 ? 10.386 3.011 -4.018 1.00 0.00 46 ALA A C 10
ATOM 8349 O O . ALA A 1 46 ? 11.142 3.223 -4.971 1.00 0.00 46 ALA A O 10
ATOM 8356 N N . LEU A 1 47 ? 9.393 3.827 -3.680 1.00 0.00 47 LEU A N 10
ATOM 8357 C CA . LEU A 1 47 ? 9.130 5.049 -4.421 1.00 0.00 47 LEU A CA 10
ATOM 8358 C C . LEU A 1 47 ? 10.352 5.958 -4.376 1.00 0.00 47 LEU A C 10
ATOM 8359 O O . LEU A 1 47 ? 10.772 6.497 -5.400 1.00 0.00 47 LEU A O 10
ATOM 8375 N N . GLY A 1 48 ? 10.936 6.111 -3.186 1.00 0.00 48 GLY A N 10
ATOM 8376 C CA . GLY A 1 48 ? 12.113 6.952 -3.033 1.00 0.00 48 GLY A CA 10
ATOM 8377 C C . GLY A 1 48 ? 13.279 6.402 -3.843 1.00 0.00 48 GLY A C 10
ATOM 8378 O O . GLY A 1 48 ? 14.007 7.154 -4.494 1.00 0.00 48 GLY A O 10
ATOM 8382 N N . TRP A 1 49 ? 13.443 5.084 -3.803 1.00 0.00 49 TRP A N 10
ATOM 8383 C CA . TRP A 1 49 ? 14.519 4.428 -4.542 1.00 0.00 49 TRP A CA 10
ATOM 8384 C C . TRP A 1 49 ? 14.208 2.946 -4.736 1.00 0.00 49 TRP A C 10
ATOM 8385 O O . TRP A 1 49 ? 13.927 2.232 -3.774 1.00 0.00 49 TRP A O 10
ATOM 8406 N N . ARG A 1 50 ? 14.253 2.487 -5.984 1.00 0.00 50 ARG A N 10
ATOM 8407 C CA . ARG A 1 50 ? 13.967 1.086 -6.288 1.00 0.00 50 ARG A CA 10
ATOM 8408 C C . ARG A 1 50 ? 15.264 0.309 -6.494 1.00 0.00 50 ARG A C 10
ATOM 8409 O O . ARG A 1 50 ? 15.291 -0.862 -6.148 1.00 0.00 50 ARG A O 10
ATOM 8451 N N . ALA A 1 2 ? -11.799 -1.725 0.660 1.00 0.00 2 ALA A N 11
ATOM 8452 C CA . ALA A 1 2 ? -12.074 -0.295 0.671 1.00 0.00 2 ALA A CA 11
ATOM 8453 C C . ALA A 1 2 ? -11.396 0.375 1.861 1.00 0.00 2 ALA A C 11
ATOM 8454 O O . ALA A 1 2 ? -10.828 1.458 1.733 1.00 0.00 2 ALA A O 11
ATOM 8461 N N . GLY A 1 3 ? -11.438 -0.277 3.017 1.00 0.00 3 GLY A N 11
ATOM 8462 C CA . GLY A 1 3 ? -10.814 0.283 4.211 1.00 0.00 3 GLY A CA 11
ATOM 8463 C C . GLY A 1 3 ? -9.312 0.436 4.013 1.00 0.00 3 GLY A C 11
ATOM 8464 O O . GLY A 1 3 ? -8.715 1.444 4.394 1.00 0.00 3 GLY A O 11
ATOM 8468 N N . LEU A 1 4 ? -8.714 -0.584 3.426 1.00 0.00 4 LEU A N 11
ATOM 8469 C CA . LEU A 1 4 ? -7.281 -0.606 3.182 1.00 0.00 4 LEU A CA 11
ATOM 8470 C C . LEU A 1 4 ? -6.876 0.561 2.283 1.00 0.00 4 LEU A C 11
ATOM 8471 O O . LEU A 1 4 ? -5.883 1.258 2.552 1.00 0.00 4 LEU A O 11
ATOM 8487 N N . LEU A 1 5 ? -7.647 0.775 1.222 1.00 0.00 5 LEU A N 11
ATOM 8488 C CA . LEU A 1 5 ? -7.371 1.864 0.293 1.00 0.00 5 LEU A CA 11
ATOM 8489 C C . LEU A 1 5 ? -7.514 3.209 1.002 1.00 0.00 5 LEU A C 11
ATOM 8490 O O . LEU A 1 5 ? -6.690 4.105 0.829 1.00 0.00 5 LEU A O 11
ATOM 8506 N N . ARG A 1 6 ? -8.565 3.347 1.804 1.00 0.00 6 ARG A N 11
ATOM 8507 C CA . ARG A 1 6 ? -8.795 4.588 2.527 1.00 0.00 6 ARG A CA 11
ATOM 8508 C C . ARG A 1 6 ? -7.614 4.897 3.432 1.00 0.00 6 ARG A C 11
ATOM 8509 O O . ARG A 1 6 ? -7.160 6.033 3.510 1.00 0.00 6 ARG A O 11
ATOM 8530 N N . PHE A 1 7 ? -7.146 3.882 4.137 1.00 0.00 7 PHE A N 11
ATOM 8531 C CA . PHE A 1 7 ? -6.038 4.051 5.056 1.00 0.00 7 PHE A CA 11
ATOM 8532 C C . PHE A 1 7 ? -4.800 4.550 4.316 1.00 0.00 7 PHE A C 11
ATOM 8533 O O . PHE A 1 7 ? -4.112 5.476 4.774 1.00 0.00 7 PHE A O 11
ATOM 8550 N N . LEU A 1 8 ? -4.507 3.932 3.183 1.00 0.00 8 LEU A N 11
ATOM 8551 C CA . LEU A 1 8 ? -3.332 4.333 2.429 1.00 0.00 8 LEU A CA 11
ATOM 8552 C C . LEU A 1 8 ? -3.475 5.771 1.958 1.00 0.00 8 LEU A C 11
ATOM 8553 O O . LEU A 1 8 ? -2.515 6.528 1.994 1.00 0.00 8 LEU A O 11
ATOM 8569 N N . LEU A 1 9 ? -4.668 6.129 1.501 1.00 0.00 9 LEU A N 11
ATOM 8570 C CA . LEU A 1 9 ? -4.916 7.479 1.012 1.00 0.00 9 LEU A CA 11
ATOM 8571 C C . LEU A 1 9 ? -4.734 8.500 2.132 1.00 0.00 9 LEU A C 11
ATOM 8572 O O . LEU A 1 9 ? -4.137 9.556 1.931 1.00 0.00 9 LEU A O 11
ATOM 8588 N N . SER A 1 10 ? -5.256 8.187 3.311 1.00 0.00 10 SER A N 11
ATOM 8589 C CA . SER A 1 10 ? -5.149 9.104 4.437 1.00 0.00 10 SER A CA 11
ATOM 8590 C C . SER A 1 10 ? -3.688 9.322 4.821 1.00 0.00 10 SER A C 11
ATOM 8591 O O . SER A 1 10 ? -3.287 10.436 5.152 1.00 0.00 10 SER A O 11
ATOM 8599 N N . LYS A 1 11 ? -2.893 8.256 4.781 1.00 0.00 11 LYS A N 11
ATOM 8600 C CA . LYS A 1 11 ? -1.483 8.378 5.138 1.00 0.00 11 LYS A CA 11
ATOM 8601 C C . LYS A 1 11 ? -0.708 9.141 4.055 1.00 0.00 11 LYS A C 11
ATOM 8602 O O . LYS A 1 11 ? 0.122 10.001 4.366 1.00 0.00 11 LYS A O 11
ATOM 8621 N N . GLY A 1 12 ? -0.987 8.839 2.790 1.00 0.00 12 GLY A N 11
ATOM 8622 C CA . GLY A 1 12 ? -0.317 9.516 1.680 1.00 0.00 12 GLY A CA 11
ATOM 8623 C C . GLY A 1 12 ? -1.032 9.244 0.360 1.00 0.00 12 GLY A C 11
ATOM 8624 O O . GLY A 1 12 ? -1.844 8.321 0.261 1.00 0.00 12 GLY A O 11
ATOM 8628 N N . ARG A 1 13 ? -0.722 10.054 -0.652 1.00 0.00 13 ARG A N 11
ATOM 8629 C CA . ARG A 1 13 ? -1.328 9.898 -1.972 1.00 0.00 13 ARG A CA 11
ATOM 8630 C C . ARG A 1 13 ? -0.521 8.916 -2.809 1.00 0.00 13 ARG A C 11
ATOM 8631 O O . ARG A 1 13 ? -1.061 8.200 -3.653 1.00 0.00 13 ARG A O 11
ATOM 8652 N N . ALA A 1 14 ? 0.780 8.895 -2.580 1.00 0.00 14 ALA A N 11
ATOM 8653 C CA . ALA A 1 14 ? 1.650 8.004 -3.325 1.00 0.00 14 ALA A CA 11
ATOM 8654 C C . ALA A 1 14 ? 1.280 6.552 -3.051 1.00 0.00 14 ALA A C 11
ATOM 8655 O O . ALA A 1 14 ? 1.250 5.727 -3.965 1.00 0.00 14 ALA A O 11
ATOM 8662 N N . LEU A 1 15 ? 0.994 6.242 -1.792 1.00 0.00 15 LEU A N 11
ATOM 8663 C CA . LEU A 1 15 ? 0.635 4.884 -1.420 1.00 0.00 15 LEU A CA 11
ATOM 8664 C C . LEU A 1 15 ? -0.638 4.455 -2.145 1.00 0.00 15 LEU A C 11
ATOM 8665 O O . LEU A 1 15 ? -0.746 3.330 -2.633 1.00 0.00 15 LEU A O 11
ATOM 8681 N N . TYR A 1 16 ? -1.597 5.365 -2.208 1.00 0.00 16 TYR A N 11
ATOM 8682 C CA . TYR A 1 16 ? -2.864 5.094 -2.871 1.00 0.00 16 TYR A CA 11
ATOM 8683 C C . TYR A 1 16 ? -2.638 4.815 -4.355 1.00 0.00 16 TYR A C 11
ATOM 8684 O O . TYR A 1 16 ? -3.202 3.873 -4.916 1.00 0.00 16 TYR A O 11
ATOM 8702 N N . ASN A 1 17 ? -1.811 5.642 -4.987 1.00 0.00 17 ASN A N 11
ATOM 8703 C CA . ASN A 1 17 ? -1.518 5.472 -6.404 1.00 0.00 17 ASN A CA 11
ATOM 8704 C C . ASN A 1 17 ? -0.879 4.103 -6.641 1.00 0.00 17 ASN A C 11
ATOM 8705 O O . ASN A 1 17 ? -1.243 3.405 -7.586 1.00 0.00 17 ASN A O 11
ATOM 8716 N N . TRP A 1 18 ? 0.057 3.735 -5.773 1.00 0.00 18 TRP A N 11
ATOM 8717 C CA . TRP A 1 18 ? 0.738 2.446 -5.883 1.00 0.00 18 TRP A CA 11
ATOM 8718 C C . TRP A 1 18 ? -0.259 1.285 -5.792 1.00 0.00 18 TRP A C 11
ATOM 8719 O O . TRP A 1 18 ? -0.195 0.346 -6.584 1.00 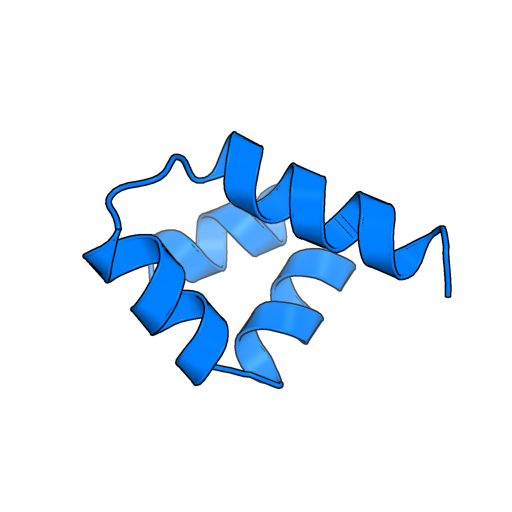0.00 18 TRP A O 11
ATOM 8740 N N . ALA A 1 19 ? -1.162 1.351 -4.816 1.00 0.00 19 ALA A N 11
ATOM 8741 C CA . ALA A 1 19 ? -2.153 0.292 -4.628 1.00 0.00 19 ALA A CA 11
ATOM 8742 C C . ALA A 1 19 ? -3.048 0.161 -5.854 1.00 0.00 19 ALA A C 11
ATOM 8743 O O . ALA A 1 19 ? -3.362 -0.946 -6.293 1.00 0.00 19 ALA A O 11
ATOM 8750 N N . LYS A 1 20 ? -3.460 1.299 -6.399 1.00 0.00 20 LYS A N 11
ATOM 8751 C CA . LYS A 1 20 ? -4.319 1.303 -7.577 1.00 0.00 20 LYS A CA 11
ATOM 8752 C C . LYS A 1 20 ? -3.593 0.698 -8.780 1.00 0.00 20 LYS A C 11
ATOM 8753 O O . LYS A 1 20 ? -4.159 -0.107 -9.520 1.00 0.00 20 LYS A O 11
ATOM 8772 N N . SER A 1 21 ? -2.339 1.100 -8.968 1.00 0.00 21 SER A N 11
ATOM 8773 C CA . SER A 1 21 ? -1.539 0.608 -10.086 1.00 0.00 21 SER A CA 11
ATOM 8774 C C . SER A 1 21 ? -1.361 -0.902 -10.017 1.00 0.00 21 SER A C 11
ATOM 8775 O O . SER A 1 21 ? -1.439 -1.588 -11.037 1.00 0.00 21 SER A O 11
ATOM 8783 N N . HIS A 1 22 ? -1.105 -1.427 -8.816 1.00 0.00 22 HIS A N 11
ATOM 8784 C CA . HIS A 1 22 ? -0.903 -2.865 -8.645 1.00 0.00 22 HIS A CA 11
ATOM 8785 C C . HIS A 1 22 ? -1.785 -3.415 -7.534 1.00 0.00 22 HIS A C 11
ATOM 8786 O O . HIS A 1 22 ? -1.363 -3.526 -6.381 1.00 0.00 22 HIS A O 11
ATOM 8801 N N . VAL A 1 23 ? -3.002 -3.787 -7.901 1.00 0.00 23 VAL A N 11
ATOM 8802 C CA . VAL A 1 23 ? -3.942 -4.357 -6.948 1.00 0.00 23 VAL A CA 11
ATOM 8803 C C . VAL A 1 23 ? -3.412 -5.696 -6.446 1.00 0.00 23 VAL A C 11
ATOM 8804 O O . VAL A 1 23 ? -3.753 -6.183 -5.363 1.00 0.00 23 VAL A O 11
ATOM 8817 N N . GLY A 1 24 ? -2.557 -6.303 -7.259 1.00 0.00 24 GLY A N 11
ATOM 8818 C CA . GLY A 1 24 ? -1.971 -7.579 -6.900 1.00 0.00 24 GLY A CA 11
ATOM 8819 C C . GLY A 1 24 ? -1.107 -7.424 -5.647 1.00 0.00 24 GLY A C 11
ATOM 8820 O O . GLY A 1 24 ? -1.111 -8.280 -4.771 1.00 0.00 24 GLY A O 11
ATOM 8824 N N . LYS A 1 25 ? -0.370 -6.320 -5.559 1.00 0.00 25 LYS A N 11
ATOM 8825 C CA . LYS A 1 25 ? 0.489 -6.077 -4.401 1.00 0.00 25 LYS A CA 11
ATOM 8826 C C . LYS A 1 25 ? -0.350 -5.999 -3.131 1.00 0.00 25 LYS A C 11
ATOM 8827 O O . LYS A 1 25 ? 0.051 -6.528 -2.073 1.00 0.00 25 LYS A O 11
ATOM 8846 N N . VAL A 1 26 ? -1.501 -5.344 -3.248 1.0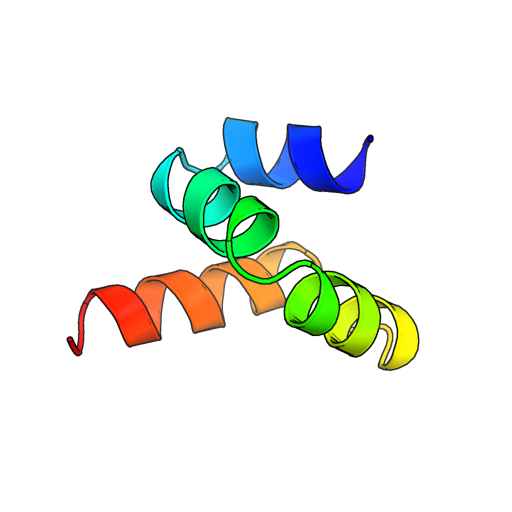0 0.00 26 VAL A N 11
ATOM 8847 C CA . VAL A 1 26 ? -2.405 -5.191 -2.123 1.00 0.00 26 VAL A CA 11
ATOM 8848 C C . VAL A 1 26 ? -2.886 -6.548 -1.645 1.00 0.00 26 VAL A C 11
ATOM 8849 O O . VAL A 1 26 ? -2.886 -6.850 -0.444 1.00 0.00 26 VAL A O 11
ATOM 8862 N N . TRP A 1 27 ? -3.280 -7.370 -2.603 1.00 0.00 27 TRP A N 11
ATOM 8863 C CA . TRP A 1 27 ? -3.757 -8.708 -2.294 1.00 0.00 27 TRP A CA 11
ATOM 8864 C C . TRP A 1 27 ? -2.650 -9.531 -1.639 1.00 0.00 27 TRP A C 11
ATOM 8865 O O . TRP A 1 27 ? -2.905 -10.258 -0.683 1.00 0.00 27 TRP A O 11
ATOM 8886 N N . GLU A 1 28 ? -1.442 -9.436 -2.182 1.00 0.00 28 GLU A N 11
ATOM 8887 C CA . GLU A 1 28 ? -0.318 -10.199 -1.662 1.00 0.00 28 GLU A CA 11
ATOM 8888 C C . GLU A 1 28 ? -0.053 -9.870 -0.201 1.00 0.00 28 GLU A C 11
ATOM 8889 O O . GLU A 1 28 ? 0.151 -10.777 0.606 1.00 0.00 28 GLU A O 11
ATOM 8901 N N . TRP A 1 29 ? -0.053 -8.587 0.157 1.00 0.00 29 TRP A N 11
ATOM 8902 C CA . TRP A 1 29 ? 0.198 -8.244 1.548 1.00 0.00 29 TRP A CA 11
ATOM 8903 C C . TRP A 1 29 ? -0.938 -8.736 2.441 1.00 0.00 29 TRP A C 11
ATOM 8904 O O . TRP A 1 29 ? -0.701 -9.200 3.557 1.00 0.00 29 TRP A O 11
ATOM 8925 N N . LEU A 1 30 ? -2.175 -8.626 1.959 1.00 0.00 30 LEU A N 11
ATOM 8926 C CA . LEU A 1 30 ? -3.318 -9.056 2.761 1.00 0.00 30 LEU A CA 11
ATOM 8927 C C . LEU A 1 30 ? -3.239 -10.554 3.049 1.00 0.00 30 LEU A C 11
ATOM 8928 O O . LEU A 1 30 ? -3.499 -10.991 4.168 1.00 0.00 30 LEU A O 11
ATOM 8944 N N . LYS A 1 31 ? -2.866 -11.333 2.041 1.00 0.00 31 LYS A N 11
ATOM 8945 C CA . LYS A 1 31 ? -2.738 -12.775 2.211 1.00 0.00 31 LYS A CA 11
ATOM 8946 C C . LYS A 1 31 ? -1.645 -13.073 3.239 1.00 0.00 31 LYS A C 11
ATOM 8947 O O . LYS A 1 31 ? -1.806 -13.934 4.105 1.00 0.00 31 LYS A O 11
ATOM 8966 N N . SER A 1 32 ? -0.528 -12.351 3.129 1.00 0.00 32 SER A N 11
ATOM 8967 C CA . SER A 1 32 ? 0.596 -12.535 4.044 1.00 0.00 32 SER A CA 11
ATOM 8968 C C . SER A 1 32 ? 0.192 -12.229 5.480 1.00 0.00 32 SER A C 11
ATOM 8969 O O . SER A 1 32 ? 0.570 -12.945 6.404 1.00 0.00 32 SER A O 11
ATOM 8977 N N . GLY A 1 33 ? -0.573 -11.157 5.661 1.00 0.00 33 GLY A N 11
ATOM 8978 C CA . GLY A 1 33 ? -1.025 -10.764 6.994 1.00 0.00 33 GLY A CA 11
ATOM 8979 C C . GLY A 1 33 ? -0.216 -9.588 7.530 1.00 0.00 33 GLY A C 11
ATOM 8980 O O . GLY A 1 33 ? -0.439 -9.130 8.649 1.00 0.00 33 GLY A O 11
ATOM 8984 N N . ALA A 1 34 ? 0.724 -9.105 6.728 1.00 0.00 34 ALA A N 11
ATOM 8985 C CA . ALA A 1 34 ? 1.559 -7.982 7.135 1.00 0.00 34 ALA A CA 11
ATOM 8986 C C . ALA A 1 34 ? 0.710 -6.864 7.737 1.00 0.00 34 ALA A C 11
ATOM 8987 O O . ALA A 1 34 ? -0.517 -6.959 7.782 1.00 0.00 34 ALA A O 11
ATOM 8994 N N . THR A 1 35 ? 1.376 -5.807 8.199 1.00 0.00 35 THR A N 11
ATOM 8995 C CA . THR A 1 35 ? 0.683 -4.667 8.801 1.00 0.00 35 THR A CA 11
ATOM 8996 C C . THR A 1 35 ? 0.559 -3.534 7.785 1.00 0.00 35 THR A C 11
ATOM 8997 O O . THR A 1 35 ? 1.402 -3.403 6.887 1.00 0.00 35 THR A O 11
ATOM 9008 N N . TYR A 1 36 ? -0.495 -2.730 7.916 1.00 0.00 36 TYR A N 11
ATOM 9009 C CA . TYR A 1 36 ? -0.716 -1.631 6.978 1.00 0.00 36 TYR A CA 11
ATOM 9010 C C . TYR A 1 36 ? 0.475 -0.682 6.982 1.00 0.00 36 TYR A C 11
ATOM 9011 O O . TYR A 1 36 ? 0.903 -0.200 5.929 1.00 0.00 36 TYR A O 11
ATOM 9029 N N . GLU A 1 37 ? 1.007 -0.414 8.171 1.00 0.00 37 GLU A N 11
ATOM 9030 C CA . GLU A 1 37 ? 2.145 0.481 8.304 1.00 0.00 37 GLU A CA 11
ATOM 9031 C C . GLU A 1 37 ? 3.370 -0.085 7.592 1.00 0.00 37 GLU A C 11
ATOM 9032 O O . GLU A 1 37 ? 4.008 0.586 6.796 1.00 0.00 37 GLU A O 11
ATOM 9044 N N . GLN A 1 38 ? 3.703 -1.323 7.870 1.00 0.00 38 GLN A N 11
ATOM 9045 C CA . GLN A 1 38 ? 4.864 -1.931 7.240 1.00 0.00 38 GLN A CA 11
ATOM 9046 C C . GLN A 1 38 ? 4.731 -1.925 5.718 1.00 0.00 38 GLN A C 11
ATOM 9047 O O . GLN A 1 38 ? 5.724 -1.706 4.998 1.00 0.00 38 GLN A O 11
ATOM 9061 N N . ILE A 1 39 ? 3.524 -2.213 5.233 1.00 0.00 39 ILE A N 11
ATOM 9062 C CA . ILE A 1 39 ? 3.292 -2.271 3.794 1.00 0.00 39 ILE A CA 11
ATOM 9063 C C . ILE A 1 39 ? 3.497 -0.904 3.140 1.00 0.00 39 ILE A C 11
ATOM 9064 O O . ILE A 1 39 ? 4.155 -0.801 2.090 1.00 0.00 39 ILE A O 11
ATOM 9080 N N . LYS A 1 40 ? 2.985 0.183 3.753 1.00 0.00 40 LYS A N 11
ATOM 9081 C CA . LYS A 1 40 ? 3.224 1.487 3.132 1.00 0.00 40 LYS A CA 11
ATOM 9082 C C . LYS A 1 40 ? 4.683 1.836 3.235 1.00 0.00 40 LYS A C 11
ATOM 9083 O O . LYS A 1 40 ? 5.166 2.518 2.354 1.00 0.00 40 LYS A O 11
ATOM 9102 N N . GLU A 1 41 ? 5.344 1.419 4.326 1.00 0.00 41 GLU A N 11
ATOM 9103 C CA . GLU A 1 41 ? 6.749 1.711 4.505 1.00 0.00 41 GLU A CA 11
ATOM 9104 C C . GLU A 1 41 ? 7.529 1.172 3.312 1.00 0.00 41 GLU A C 11
ATOM 9105 O O . GLU A 1 41 ? 8.316 1.889 2.715 1.00 0.00 41 GLU A O 11
ATOM 9117 N N . TRP A 1 42 ? 7.284 -0.087 2.958 1.00 0.00 42 TRP A N 11
ATOM 9118 C CA . TRP A 1 42 ? 7.970 -0.683 1.816 1.00 0.00 42 TRP A CA 11
ATOM 9119 C C . TRP A 1 42 ? 7.657 0.109 0.555 1.00 0.00 42 TRP A C 11
ATOM 9120 O O . TRP A 1 42 ? 8.540 0.411 -0.249 1.00 0.00 42 TRP A O 11
ATOM 9141 N N . ILE A 1 43 ? 6.389 0.435 0.387 1.00 0.00 43 ILE A N 11
ATOM 9142 C CA . ILE A 1 43 ? 5.960 1.163 -0.805 1.00 0.00 43 ILE A CA 11
ATOM 9143 C C . ILE A 1 43 ? 6.595 2.547 -0.900 1.00 0.00 43 ILE A C 11
ATOM 9144 O O . ILE A 1 43 ? 7.072 2.942 -1.958 1.00 0.00 43 ILE A O 11
ATOM 9160 N N . GLU A 1 44 ? 6.612 3.292 0.187 1.00 0.00 44 GLU A N 11
ATOM 9161 C CA . GLU A 1 44 ? 7.181 4.616 0.126 1.00 0.00 44 GLU A CA 11
ATOM 9162 C C . GLU A 1 44 ? 8.694 4.543 -0.109 1.00 0.00 44 GLU A C 11
ATOM 9163 O O . GLU A 1 44 ? 9.217 5.370 -0.849 1.00 0.00 44 GLU A O 11
ATOM 9175 N N . ASN A 1 45 ? 9.378 3.543 0.466 1.00 0.00 45 ASN A N 11
ATOM 9176 C CA . ASN A 1 45 ? 10.817 3.402 0.240 1.00 0.00 45 ASN A CA 11
ATOM 9177 C C . ASN A 1 45 ? 11.092 3.135 -1.240 1.00 0.00 45 ASN A C 11
ATOM 9178 O O . ASN A 1 45 ? 12.037 3.676 -1.821 1.00 0.00 45 ASN A O 11
ATOM 9189 N N . ALA A 1 46 ? 10.273 2.277 -1.844 1.00 0.00 46 ALA A N 11
ATOM 9190 C CA . ALA A 1 46 ? 10.437 1.952 -3.250 1.00 0.00 46 ALA A CA 11
ATOM 9191 C C . ALA A 1 46 ? 10.200 3.196 -4.096 1.00 0.00 46 ALA A C 11
ATOM 9192 O O . ALA A 1 46 ? 10.939 3.471 -5.042 1.00 0.00 46 ALA A O 11
ATOM 9199 N N . LEU A 1 47 ? 9.161 3.943 -3.747 1.00 0.00 47 LEU A N 11
ATOM 9200 C CA . LEU A 1 47 ? 8.822 5.156 -4.471 1.00 0.00 47 LEU A CA 11
ATOM 9201 C C . LEU A 1 47 ? 10.007 6.130 -4.434 1.00 0.00 47 LEU A C 11
ATOM 9202 O O . LEU A 1 47 ? 10.373 6.713 -5.456 1.00 0.00 47 LEU A O 11
ATOM 9218 N N . GLY A 1 48 ? 10.605 6.298 -3.250 1.00 0.00 48 GLY A N 11
ATOM 9219 C CA . GLY A 1 48 ? 11.742 7.201 -3.089 1.00 0.00 48 GLY A CA 11
ATOM 9220 C C . GLY A 1 48 ? 12.912 6.790 -3.972 1.00 0.00 48 GLY A C 11
ATOM 9221 O O . GLY A 1 48 ? 13.550 7.640 -4.596 1.00 0.00 48 GLY A O 11
ATOM 9225 N N . TRP A 1 49 ? 13.208 5.497 -4.024 1.00 0.00 49 TRP A N 11
ATOM 9226 C CA . TRP A 1 49 ? 14.320 5.041 -4.853 1.00 0.00 49 TRP A CA 11
ATOM 9227 C C . TRP A 1 49 ? 14.357 3.524 -5.004 1.00 0.00 49 TRP A C 11
ATOM 9228 O O . TRP A 1 49 ? 14.255 3.007 -6.115 1.00 0.00 49 TRP A O 11
ATOM 9249 N N . ARG A 1 50 ? 14.533 2.812 -3.894 1.00 0.00 50 ARG A N 11
ATOM 9250 C CA . ARG A 1 50 ? 14.613 1.355 -3.946 1.00 0.00 50 ARG A CA 11
ATOM 9251 C C . ARG A 1 50 ? 13.637 0.800 -4.983 1.00 0.00 50 ARG A C 11
ATOM 9252 O O . ARG A 1 50 ? 13.859 -0.307 -5.443 1.00 0.00 50 ARG A O 11
ATOM 9294 N N . ALA A 1 2 ? -11.947 -1.643 0.855 1.00 0.00 2 ALA A N 12
ATOM 9295 C CA . ALA A 1 2 ? -12.240 -0.216 0.933 1.00 0.00 2 ALA A CA 12
ATOM 9296 C C . ALA A 1 2 ? -11.540 0.417 2.135 1.00 0.00 2 ALA A C 12
ATOM 9297 O O . ALA A 1 2 ? -10.989 1.512 2.040 1.00 0.00 2 ALA A O 12
ATOM 9304 N N . GLY A 1 3 ? -11.551 -0.287 3.266 1.00 0.00 3 GLY A N 12
ATOM 9305 C CA . GLY A 1 3 ? -10.903 0.217 4.473 1.00 0.00 3 GLY A CA 12
ATOM 9306 C C . GLY A 1 3 ? -9.404 0.372 4.247 1.00 0.00 3 GLY A C 12
ATOM 9307 O O . GLY A 1 3 ? -8.801 1.366 4.658 1.00 0.00 3 GLY A O 12
ATOM 9311 N N . LEU A 1 4 ? -8.819 -0.610 3.570 1.00 0.00 4 LEU A N 12
ATOM 9312 C CA . LEU A 1 4 ? -7.393 -0.586 3.271 1.00 0.00 4 LEU A CA 12
ATOM 9313 C C . LEU A 1 4 ? -7.061 0.627 2.410 1.00 0.00 4 LEU A C 12
ATOM 9314 O O . LEU A 1 4 ? -6.063 1.310 2.658 1.00 0.00 4 LEU A O 12
ATOM 9330 N N . LEU A 1 5 ? -7.889 0.882 1.400 1.00 0.00 5 LEU A N 12
ATOM 9331 C CA . LEU A 1 5 ? -7.658 2.009 0.510 1.00 0.00 5 LEU A CA 12
ATOM 9332 C C . LEU A 1 5 ? -7.720 3.322 1.285 1.00 0.00 5 LEU A C 12
ATOM 9333 O O . LEU A 1 5 ? -6.874 4.194 1.106 1.00 0.00 5 LEU A O 12
ATOM 9349 N N . ARG A 1 6 ? -8.710 3.446 2.161 1.00 0.00 6 ARG A N 12
ATOM 9350 C CA . ARG A 1 6 ? -8.857 4.656 2.956 1.00 0.00 6 ARG A CA 12
ATOM 9351 C C . ARG A 1 6 ? -7.612 4.879 3.798 1.00 0.00 6 ARG A C 12
ATOM 9352 O O . ARG A 1 6 ? -7.107 5.999 3.876 1.00 0.00 6 ARG A O 12
ATOM 9373 N N . PHE A 1 7 ? -7.139 3.816 4.426 1.00 0.00 7 PHE A N 12
ATOM 9374 C CA . PHE A 1 7 ? -5.964 3.899 5.279 1.00 0.00 7 PHE A CA 12
ATOM 9375 C C . PHE A 1 7 ? -4.752 4.367 4.479 1.00 0.00 7 PHE A C 12
ATOM 9376 O O . PHE A 1 7 ? -4.004 5.247 4.903 1.00 0.00 7 PHE A O 12
ATOM 9393 N N . LEU A 1 8 ? -4.560 3.764 3.319 1.00 0.00 8 LEU A N 12
ATOM 9394 C CA . LEU A 1 8 ? -3.431 4.116 2.480 1.00 0.00 8 LEU A CA 12
ATOM 9395 C C . LEU A 1 8 ? -3.500 5.585 2.081 1.00 0.00 8 LEU A C 12
ATOM 9396 O O . LEU A 1 8 ? -2.492 6.289 2.094 1.00 0.00 8 LEU A O 12
ATOM 9412 N N . LEU A 1 9 ? -4.694 6.043 1.724 1.00 0.00 9 LEU A N 12
ATOM 9413 C CA . LEU A 1 9 ? -4.886 7.428 1.319 1.00 0.00 9 LEU A CA 12
ATOM 9414 C C . LEU A 1 9 ? -4.602 8.395 2.466 1.00 0.00 9 LEU A C 12
ATOM 9415 O O . LEU A 1 9 ? -3.940 9.420 2.283 1.00 0.00 9 LEU A O 12
ATOM 9431 N N . SER A 1 10 ? -5.114 8.068 3.647 1.00 0.00 10 SER A N 12
ATOM 9432 C CA . SER A 1 10 ? -4.919 8.922 4.806 1.00 0.00 10 SER A CA 12
ATOM 9433 C C . SER A 1 10 ? -3.436 9.059 5.112 1.00 0.00 10 SER A C 12
ATOM 9434 O O . SER A 1 10 ? -2.965 10.135 5.484 1.00 0.00 10 SER A O 12
ATOM 9442 N N . LYS A 1 11 ? -2.700 7.966 4.968 1.00 0.00 11 LYS A N 12
ATOM 9443 C CA . LYS A 1 11 ? -1.268 7.999 5.251 1.00 0.00 11 LYS A CA 12
ATOM 9444 C C . LYS A 1 11 ? -0.508 8.776 4.171 1.00 0.00 11 LYS A C 12
ATOM 9445 O O . LYS A 1 11 ? 0.372 9.578 4.485 1.00 0.00 11 LYS A O 12
ATOM 9464 N N . GLY A 1 12 ? -0.846 8.550 2.904 1.00 0.00 12 GLY A N 12
ATOM 9465 C CA . GLY A 1 12 ? -0.177 9.257 1.811 1.00 0.00 12 GLY A CA 12
ATOM 9466 C C . GLY A 1 12 ? -0.900 9.038 0.482 1.00 0.00 12 GLY A C 12
ATOM 9467 O O . GLY A 1 12 ? -1.499 7.985 0.255 1.00 0.00 12 GLY A O 12
ATOM 9471 N N . ARG A 1 13 ? -0.818 10.031 -0.400 1.00 0.00 13 ARG A N 12
ATOM 9472 C CA . ARG A 1 13 ? -1.444 9.940 -1.715 1.00 0.00 13 ARG A CA 12
ATOM 9473 C C . ARG A 1 13 ? -0.631 9.000 -2.584 1.00 0.00 13 ARG A C 12
ATOM 9474 O O . ARG A 1 13 ? -1.152 8.276 -3.436 1.00 0.00 13 ARG A O 12
ATOM 9495 N N . ALA A 1 14 ? 0.670 9.031 -2.353 1.00 0.00 14 ALA A N 12
ATOM 9496 C CA . ALA A 1 14 ? 1.593 8.194 -3.094 1.00 0.00 14 ALA A CA 12
ATOM 9497 C C . ALA A 1 14 ? 1.280 6.714 -2.860 1.00 0.00 14 ALA A C 12
ATOM 9498 O O . ALA A 1 14 ? 1.295 5.906 -3.785 1.00 0.00 14 ALA A O 12
ATOM 9505 N N . LEU A 1 15 ? 0.997 6.369 -1.611 1.00 0.00 15 LEU A N 12
ATOM 9506 C CA . LEU A 1 15 ? 0.689 4.987 -1.255 1.00 0.00 15 LEU A CA 12
ATOM 9507 C C . LEU A 1 15 ? -0.544 4.502 -2.015 1.00 0.00 15 LEU A C 12
ATOM 9508 O O . LEU A 1 15 ? -0.574 3.393 -2.547 1.00 0.00 15 LEU A O 12
ATOM 9524 N N . TYR A 1 16 ? -1.560 5.350 -2.059 1.00 0.00 16 TYR A N 12
ATOM 9525 C CA . TYR A 1 16 ? -2.806 5.018 -2.742 1.00 0.00 16 TYR A CA 12
ATOM 9526 C C . TYR A 1 16 ? -2.543 4.772 -4.224 1.00 0.00 16 TYR A C 12
ATOM 9527 O O . TYR A 1 16 ? -3.052 3.807 -4.808 1.00 0.00 16 TYR A O 12
ATOM 9545 N N . ASN A 1 17 ? -1.753 5.652 -4.820 1.00 0.00 17 ASN A N 12
ATOM 9546 C CA . ASN A 1 17 ? -1.426 5.524 -6.239 1.00 0.00 17 ASN A CA 12
ATOM 9547 C C . ASN A 1 17 ? -0.677 4.223 -6.495 1.00 0.00 17 ASN A C 12
ATOM 9548 O O . ASN A 1 17 ? -0.959 3.512 -7.458 1.00 0.00 17 ASN A O 12
ATOM 9559 N N . TRP A 1 18 ? 0.279 3.911 -5.629 1.00 0.00 18 TRP A N 12
ATOM 9560 C CA . TRP A 1 18 ? 1.055 2.686 -5.776 1.00 0.00 18 TRP A CA 12
ATOM 9561 C C . TRP A 1 18 ? 0.139 1.462 -5.744 1.00 0.00 18 TRP A C 12
ATOM 9562 O O . TRP A 1 18 ? 0.318 0.542 -6.541 1.00 0.00 18 TRP A O 12
ATOM 9583 N N . ALA A 1 19 ? -0.801 1.446 -4.799 1.00 0.00 19 ALA A N 12
ATOM 9584 C CA . ALA A 1 19 ? -1.716 0.317 -4.658 1.00 0.00 19 ALA A CA 12
ATOM 9585 C C . ALA A 1 19 ? -2.551 0.151 -5.919 1.00 0.00 19 ALA A C 12
ATOM 9586 O O . ALA A 1 19 ? -2.752 -0.966 -6.402 1.00 0.00 19 ALA A O 12
ATOM 9593 N N . LYS A 1 20 ? -3.034 1.263 -6.454 1.00 0.00 20 LYS A N 12
ATOM 9594 C CA . LYS A 1 20 ? -3.844 1.220 -7.668 1.00 0.00 20 LYS A CA 12
ATOM 9595 C C . LYS A 1 20 ? -3.033 0.683 -8.845 1.00 0.00 20 LYS A C 12
ATOM 9596 O O . LYS A 1 20 ? -3.523 -0.124 -9.636 1.00 0.00 20 LYS A O 12
ATOM 9615 N N . SER A 1 21 ? -1.798 1.160 -8.962 1.00 0.00 21 SER A N 12
ATOM 9616 C CA . SER A 1 21 ? -0.912 0.760 -10.050 1.00 0.00 21 SER A CA 12
ATOM 9617 C C . SER A 1 21 ? -0.572 -0.732 -10.002 1.00 0.00 21 SER A C 12
ATOM 9618 O O . SER A 1 21 ? -0.548 -1.397 -11.037 1.00 0.00 21 SER A O 12
ATOM 9626 N N . HIS A 1 22 ? -0.289 -1.256 -8.804 1.00 0.00 22 HIS A N 12
ATOM 9627 C CA . HIS A 1 22 ? 0.066 -2.674 -8.659 1.00 0.00 22 HIS A CA 12
ATOM 9628 C C . HIS A 1 22 ? -0.766 -3.330 -7.565 1.00 0.00 22 HIS A C 12
ATOM 9629 O O . HIS A 1 22 ? -0.348 -3.412 -6.410 1.00 0.00 22 HIS A O 12
ATOM 9644 N N . VAL A 1 23 ? -1.948 -3.802 -7.939 1.00 0.00 23 VAL A N 12
ATOM 9645 C CA . VAL A 1 23 ? -2.835 -4.455 -6.995 1.00 0.00 23 VAL A CA 12
ATOM 9646 C C . VAL A 1 23 ? -2.273 -5.810 -6.559 1.00 0.00 23 VAL A C 12
ATOM 9647 O O . VAL A 1 23 ? -2.612 -6.305 -5.491 1.00 0.00 23 VAL A O 12
ATOM 9660 N N . GLY A 1 24 ? -1.442 -6.413 -7.391 1.00 0.00 24 GLY A N 12
ATOM 9661 C CA . GLY A 1 24 ? -0.880 -7.719 -7.059 1.00 0.00 24 GLY A CA 12
ATOM 9662 C C . GLY A 1 24 ? -0.081 -7.658 -5.755 1.00 0.00 24 GLY A C 12
ATOM 9663 O O . GLY A 1 24 ? -0.258 -8.489 -4.878 1.00 0.00 24 GLY A O 12
ATOM 9667 N N . LYS A 1 25 ? 0.784 -6.677 -5.631 1.00 0.00 25 LYS A N 12
ATOM 9668 C CA . LYS A 1 25 ? 1.604 -6.538 -4.425 1.00 0.00 25 LYS A CA 12
ATOM 9669 C C . LYS A 1 25 ? 0.712 -6.298 -3.183 1.00 0.00 25 LYS A C 12
ATOM 9670 O O . LYS A 1 25 ? 0.986 -6.802 -2.064 1.00 0.00 25 LYS A O 12
ATOM 9689 N N . VAL A 1 26 ? -0.369 -5.540 -3.383 1.00 0.00 26 VAL A N 12
ATOM 9690 C CA . VAL A 1 26 ? -1.322 -5.266 -2.308 1.00 0.00 26 VAL A CA 12
ATOM 9691 C C . VAL A 1 26 ? -1.992 -6.570 -1.882 1.00 0.00 26 VAL A C 12
ATOM 9692 O O . VAL A 1 26 ? -2.168 -6.840 -0.694 1.00 0.00 26 VAL A O 12
ATOM 9705 N N . TRP A 1 27 ? -2.392 -7.359 -2.868 1.00 0.00 27 TRP A N 12
ATOM 9706 C CA . TRP A 1 27 ? -3.037 -8.622 -2.581 1.00 0.00 27 TRP A CA 12
ATOM 9707 C C . TRP A 1 27 ? -2.099 -9.488 -1.743 1.00 0.00 27 TRP A C 12
ATOM 9708 O O . TRP A 1 27 ? -2.560 -10.152 -0.822 1.00 0.00 27 TRP A O 12
ATOM 9729 N N . GLU A 1 28 ? -0.808 -9.487 -2.110 1.00 0.00 28 GLU A N 12
ATOM 9730 C CA . GLU A 1 28 ? 0.200 -10.284 -1.398 1.00 0.00 28 GLU A CA 12
ATOM 9731 C C . GLU A 1 28 ? 0.159 -10.012 0.095 1.00 0.00 28 GLU A C 12
ATOM 9732 O O . GLU A 1 28 ? 0.093 -10.940 0.916 1.00 0.00 28 GLU A O 12
ATOM 9744 N N . TRP A 1 29 ? 0.235 -8.729 0.481 1.00 0.00 29 TRP A N 12
ATOM 9745 C CA . TRP A 1 29 ? 0.244 -8.434 1.924 1.00 0.00 29 TRP A CA 12
ATOM 9746 C C . TRP A 1 29 ? -1.106 -8.664 2.568 1.00 0.00 29 TRP A C 12
ATOM 9747 O O . TRP A 1 29 ? -1.187 -9.093 3.719 1.00 0.00 29 TRP A O 12
ATOM 9768 N N . LEU A 1 30 ? -2.169 -8.405 1.829 1.00 0.00 30 LEU A N 12
ATOM 9769 C CA . LEU A 1 30 ? -3.504 -8.626 2.379 1.00 0.00 30 LEU A CA 12
ATOM 9770 C C . LEU A 1 30 ? -3.690 -10.111 2.726 1.00 0.00 30 LEU A C 12
ATOM 9771 O O . LEU A 1 30 ? -4.237 -10.442 3.778 1.00 0.00 30 LEU A O 12
ATOM 9787 N N . LYS A 1 31 ? -3.233 -11.002 1.846 1.00 0.00 31 LYS A N 12
ATOM 9788 C CA . LYS A 1 31 ? -3.358 -12.440 2.093 1.00 0.00 31 LYS A CA 12
ATOM 9789 C C . LYS A 1 31 ? -2.514 -12.850 3.300 1.00 0.00 31 LYS A C 12
ATOM 9790 O O . LYS A 1 31 ? -2.956 -13.630 4.146 1.00 0.00 31 LYS A O 12
ATOM 9809 N N . SER A 1 32 ? -1.302 -12.316 3.368 1.00 0.00 32 SER A N 12
ATOM 9810 C CA . SER A 1 32 ? -0.397 -12.627 4.474 1.00 0.00 32 SER A CA 12
ATOM 9811 C C . SER A 1 32 ? -0.915 -12.028 5.778 1.00 0.00 32 SER A C 12
ATOM 9812 O O . SER A 1 32 ? -0.713 -12.590 6.853 1.00 0.00 32 SER A O 12
ATOM 9820 N N . GLY A 1 33 ? -1.580 -10.879 5.676 1.00 0.00 33 GLY A N 12
ATOM 9821 C CA . GLY A 1 33 ? -2.118 -10.210 6.858 1.00 0.00 33 GLY A CA 12
ATOM 9822 C C . GLY A 1 33 ? -1.090 -9.264 7.477 1.00 0.00 33 GLY A C 12
ATOM 9823 O O . GLY A 1 33 ? -1.084 -9.050 8.690 1.00 0.00 33 GLY A O 12
ATOM 9827 N N . ALA A 1 34 ? -0.225 -8.695 6.642 1.00 0.00 34 ALA A N 12
ATOM 9828 C CA . ALA A 1 34 ? 0.790 -7.771 7.128 1.00 0.00 34 ALA A CA 12
ATOM 9829 C C . ALA A 1 34 ? 0.150 -6.480 7.619 1.00 0.00 34 ALA A C 12
ATOM 9830 O O . ALA A 1 34 ? -0.956 -6.118 7.210 1.00 0.00 34 ALA A O 12
ATOM 9837 N N . THR A 1 35 ? 0.859 -5.797 8.507 1.00 0.00 35 THR A N 12
ATOM 9838 C CA . THR A 1 35 ? 0.374 -4.547 9.075 1.00 0.00 35 THR A CA 12
ATOM 9839 C C . THR A 1 35 ? 0.269 -3.479 7.999 1.00 0.00 35 THR A C 12
ATOM 9840 O O . THR A 1 35 ? 1.115 -3.386 7.114 1.00 0.00 35 THR A O 12
ATOM 9851 N N . TYR A 1 36 ? -0.786 -2.689 8.075 1.00 0.00 36 TYR A N 12
ATOM 9852 C CA . TYR A 1 36 ? -0.996 -1.637 7.096 1.00 0.00 36 TYR A CA 12
ATOM 9853 C C . TYR A 1 36 ? 0.201 -0.683 7.088 1.00 0.00 36 TYR A C 12
ATOM 9854 O O . TYR A 1 36 ? 0.628 -0.213 6.023 1.00 0.00 36 TYR A O 12
ATOM 9872 N N . GLU A 1 37 ? 0.718 -0.397 8.277 1.00 0.00 37 GLU A N 12
ATOM 9873 C CA . GLU A 1 37 ? 1.856 0.501 8.411 1.00 0.00 37 GLU A CA 12
ATOM 9874 C C . GLU A 1 37 ? 3.085 -0.070 7.709 1.00 0.00 37 GLU A C 12
ATOM 9875 O O . GLU A 1 37 ? 3.749 0.617 6.939 1.00 0.00 37 GLU A O 12
ATOM 9887 N N . GLN A 1 38 ? 3.380 -1.334 7.962 1.00 0.00 38 GLN A N 12
ATOM 9888 C CA . GLN A 1 38 ? 4.541 -1.965 7.335 1.00 0.00 38 GLN A CA 12
ATOM 9889 C C . GLN A 1 38 ? 4.392 -1.949 5.819 1.00 0.00 38 GLN A C 12
ATOM 9890 O O . GLN A 1 38 ? 5.381 -1.746 5.088 1.00 0.00 38 GLN A O 12
ATOM 9904 N N . ILE A 1 39 ? 3.160 -2.185 5.356 1.00 0.00 39 ILE A N 12
ATOM 9905 C CA . ILE A 1 39 ? 2.874 -2.204 3.929 1.00 0.00 39 ILE A CA 12
ATOM 9906 C C . ILE A 1 39 ? 3.162 -0.844 3.290 1.00 0.00 39 ILE A C 12
ATOM 9907 O O . ILE A 1 39 ? 3.844 -0.783 2.258 1.00 0.00 39 ILE A O 12
ATOM 9923 N N . LYS A 1 40 ? 2.687 0.261 3.888 1.00 0.00 40 LYS A N 12
ATOM 9924 C CA . LYS A 1 40 ? 3.002 1.545 3.272 1.00 0.00 40 LYS A CA 12
ATOM 9925 C C . LYS A 1 40 ? 4.484 1.805 3.369 1.00 0.00 40 LYS A C 12
ATOM 9926 O O . LYS A 1 40 ? 5.001 2.453 2.492 1.00 0.00 40 LYS A O 12
ATOM 9945 N N . GLU A 1 41 ? 5.123 1.365 4.455 1.00 0.00 41 GLU A N 12
ATOM 9946 C CA . GLU A 1 41 ? 6.545 1.603 4.624 1.00 0.00 41 GLU A CA 12
ATOM 9947 C C . GLU A 1 41 ? 7.309 1.024 3.449 1.00 0.00 41 GLU A C 12
ATOM 9948 O O . GLU A 1 41 ? 8.126 1.717 2.840 1.00 0.00 41 GLU A O 12
ATOM 9960 N N . TRP A 1 42 ? 7.038 -0.225 3.109 1.00 0.00 42 TRP A N 12
ATOM 9961 C CA . TRP A 1 42 ? 7.738 -0.828 1.978 1.00 0.00 42 TRP A CA 12
ATOM 9962 C C . TRP A 1 42 ? 7.407 -0.076 0.696 1.00 0.00 42 TRP A C 12
ATOM 9963 O O . TRP A 1 42 ? 8.271 0.162 -0.150 1.00 0.00 42 TRP A O 12
ATOM 9984 N N . ILE A 1 43 ? 6.147 0.298 0.552 1.00 0.00 43 ILE A N 12
ATOM 9985 C CA . ILE A 1 43 ? 5.718 1.009 -0.650 1.00 0.00 43 ILE A CA 12
ATOM 9986 C C . ILE A 1 43 ? 6.401 2.363 -0.800 1.00 0.00 43 ILE A C 12
ATOM 9987 O O . ILE A 1 43 ? 6.858 2.715 -1.882 1.00 0.00 43 ILE A O 12
ATOM 10003 N N . GLU A 1 44 ? 6.471 3.130 0.272 1.00 0.00 44 GLU A N 12
ATOM 10004 C CA . GLU A 1 44 ? 7.087 4.431 0.186 1.00 0.00 44 GLU A CA 12
ATOM 10005 C C . GLU A 1 44 ? 8.587 4.284 -0.070 1.00 0.00 44 GLU A C 12
ATOM 10006 O O . GLU A 1 44 ? 9.135 5.063 -0.840 1.00 0.00 44 GLU A O 12
ATOM 10018 N N . ASN A 1 45 ? 9.240 3.273 0.523 1.00 0.00 45 ASN A N 12
ATOM 10019 C CA . ASN A 1 45 ? 10.665 3.067 0.266 1.00 0.00 45 ASN A CA 12
ATOM 10020 C C . ASN A 1 45 ? 10.899 2.767 -1.223 1.00 0.00 45 ASN A C 12
ATOM 10021 O O . ASN A 1 45 ? 11.825 3.305 -1.838 1.00 0.00 45 ASN A O 12
ATOM 10032 N N . ALA A 1 46 ? 10.040 1.925 -1.807 1.00 0.00 46 ALA A N 12
ATOM 10033 C CA . ALA A 1 46 ? 10.172 1.594 -3.229 1.00 0.00 46 ALA A CA 12
ATOM 10034 C C . ALA A 1 46 ? 9.957 2.847 -4.079 1.00 0.00 46 ALA A C 12
ATOM 10035 O O . ALA A 1 46 ? 10.681 3.085 -5.041 1.00 0.00 46 ALA A O 12
ATOM 10042 N N . LEU A 1 47 ? 8.954 3.641 -3.710 1.00 0.00 47 LEU A N 12
ATOM 10043 C CA . LEU A 1 47 ? 8.637 4.866 -4.437 1.00 0.00 47 LEU A CA 12
ATOM 10044 C C . LEU A 1 47 ? 9.848 5.809 -4.434 1.00 0.00 47 LEU A C 12
ATOM 10045 O O . LEU A 1 47 ? 10.197 6.382 -5.468 1.00 0.00 47 LEU A O 12
ATOM 10061 N N . GLY A 1 48 ? 10.494 5.968 -3.278 1.00 0.00 48 GLY A N 12
ATOM 10062 C CA . GLY A 1 48 ? 11.657 6.841 -3.189 1.00 0.00 48 GLY A CA 12
ATOM 10063 C C . GLY A 1 48 ? 12.769 6.350 -4.113 1.00 0.00 48 GLY A C 12
ATOM 10064 O O . GLY A 1 48 ? 13.428 7.146 -4.785 1.00 0.00 48 GLY A O 12
ATOM 10068 N N . TRP A 1 49 ? 12.968 5.034 -4.134 1.00 0.00 49 TRP A N 12
ATOM 10069 C CA . TRP A 1 49 ? 14.000 4.432 -4.977 1.00 0.00 49 TRP A CA 12
ATOM 10070 C C . TRP A 1 49 ? 13.423 4.036 -6.335 1.00 0.00 49 TRP A C 12
ATOM 10071 O O . TRP A 1 49 ? 12.210 4.001 -6.511 1.00 0.00 49 TRP A O 12
ATOM 10092 N N . ARG A 1 50 ? 14.300 3.748 -7.291 1.00 0.00 50 ARG A N 12
ATOM 10093 C CA . ARG A 1 50 ? 13.854 3.362 -8.627 1.00 0.00 50 ARG A CA 12
ATOM 10094 C C . ARG A 1 50 ? 12.595 2.504 -8.545 1.00 0.00 50 ARG A C 12
ATOM 10095 O O . ARG A 1 50 ? 12.726 1.318 -8.292 1.00 0.00 50 ARG A O 12
ATOM 10137 N N . ALA A 1 2 ? -11.708 -1.854 0.564 1.00 0.00 2 ALA A N 13
ATOM 10138 C CA . ALA A 1 2 ? -12.025 -0.431 0.568 1.00 0.00 2 ALA A CA 13
ATOM 10139 C C . ALA A 1 2 ? -11.413 0.241 1.784 1.00 0.00 2 ALA A C 13
ATOM 10140 O O . ALA A 1 2 ? -10.887 1.347 1.688 1.00 0.00 2 ALA A O 13
ATOM 10147 N N . GLY A 1 3 ? -11.477 -0.432 2.923 1.00 0.00 3 GLY A N 13
ATOM 10148 C CA . GLY A 1 3 ? -10.913 0.122 4.142 1.00 0.00 3 GLY A CA 13
ATOM 10149 C C . GLY A 1 3 ? -9.413 0.305 4.003 1.00 0.00 3 GLY A C 13
ATOM 10150 O O . GLY A 1 3 ? -8.859 1.319 4.429 1.00 0.00 3 GLY A O 13
ATOM 10154 N N . LEU A 1 4 ? -8.762 -0.675 3.395 1.00 0.00 4 LEU A N 13
ATOM 10155 C CA . LEU A 1 4 ? -7.328 -0.630 3.198 1.00 0.00 4 LEU A CA 13
ATOM 10156 C C . LEU A 1 4 ? -6.943 0.552 2.323 1.00 0.00 4 LEU A C 13
ATOM 10157 O O . LEU A 1 4 ? -5.968 1.259 2.605 1.00 0.00 4 LEU A O 13
ATOM 10173 N N . LEU A 1 5 ? -7.724 0.769 1.269 1.00 0.00 5 LEU A N 13
ATOM 10174 C CA . LEU A 1 5 ? -7.469 1.871 0.354 1.00 0.00 5 LEU A CA 13
ATOM 10175 C C . LEU A 1 5 ? -7.617 3.202 1.070 1.00 0.00 5 LEU A C 13
ATOM 10176 O O . LEU A 1 5 ? -6.803 4.112 0.902 1.00 0.00 5 LEU A O 13
ATOM 10192 N N . ARG A 1 6 ? -8.655 3.315 1.863 1.00 0.00 6 ARG A N 13
ATOM 10193 C CA . ARG A 1 6 ? -8.893 4.547 2.586 1.00 0.00 6 ARG A CA 13
ATOM 10194 C C . ARG A 1 6 ? -7.733 4.853 3.514 1.00 0.00 6 ARG A C 13
ATOM 10195 O O . ARG A 1 6 ? -7.285 5.997 3.600 1.00 0.00 6 ARG A O 13
ATOM 10216 N N . PHE A 1 7 ? -7.259 3.833 4.209 1.00 0.00 7 PHE A N 13
ATOM 10217 C CA . PHE A 1 7 ? -6.153 3.998 5.137 1.00 0.00 7 PHE A CA 13
ATOM 10218 C C . PHE A 1 7 ? -4.914 4.510 4.395 1.00 0.00 7 PHE A C 13
ATOM 10219 O O . PHE A 1 7 ? -4.237 5.444 4.850 1.00 0.00 7 PHE A O 13
ATOM 10236 N N . LEU A 1 8 ? -4.622 3.891 3.254 1.00 0.00 8 LEU A N 13
ATOM 10237 C CA . LEU A 1 8 ? -3.457 4.287 2.477 1.00 0.00 8 LEU A CA 13
ATOM 10238 C C . LEU A 1 8 ? -3.586 5.737 2.011 1.00 0.00 8 LEU A C 13
ATOM 10239 O O . LEU A 1 8 ? -2.609 6.479 2.056 1.00 0.00 8 LEU A O 13
ATOM 10255 N N . LEU A 1 9 ? -4.772 6.117 1.555 1.00 0.00 9 LEU A N 13
ATOM 10256 C CA . LEU A 1 9 ? -5.007 7.480 1.080 1.00 0.00 9 LEU A CA 13
ATOM 10257 C C . LEU A 1 9 ? -4.811 8.488 2.213 1.00 0.00 9 LEU A C 13
ATOM 10258 O O . LEU A 1 9 ? -4.199 9.537 2.019 1.00 0.00 9 LEU A O 13
ATOM 10274 N N . SER A 1 10 ? -5.341 8.164 3.400 1.00 0.00 10 SER A N 13
ATOM 10275 C CA . SER A 1 10 ? -5.220 9.057 4.547 1.00 0.00 10 SER A CA 13
ATOM 10276 C C . SER A 1 10 ? -3.758 9.261 4.908 1.00 0.00 10 SER A C 13
ATOM 10277 O O . SER A 1 10 ? -3.349 10.370 5.253 1.00 0.00 10 SER A O 13
ATOM 10285 N N . LYS A 1 11 ? -2.966 8.191 4.841 1.00 0.00 11 LYS A N 13
ATOM 10286 C CA . LYS A 1 11 ? -1.545 8.303 5.184 1.00 0.00 11 LYS A CA 13
ATOM 10287 C C . LYS A 1 11 ? -0.765 9.066 4.118 1.00 0.00 11 LYS A C 13
ATOM 10288 O O . LYS A 1 11 ? 0.089 9.898 4.439 1.00 0.00 11 LYS A O 13
ATOM 10307 N N . GLY A 1 12 ? -1.052 8.778 2.858 1.00 0.00 12 GLY A N 13
ATOM 10308 C CA . GLY A 1 12 ? -0.369 9.441 1.755 1.00 0.00 12 GLY A CA 13
ATOM 10309 C C . GLY A 1 12 ? -1.070 9.155 0.428 1.00 0.00 12 GLY A C 13
ATOM 10310 O O . GLY A 1 12 ? -1.893 8.245 0.331 1.00 0.00 12 GLY A O 13
ATOM 10314 N N . ARG A 1 13 ? -0.745 9.942 -0.587 1.00 0.00 13 ARG A N 13
ATOM 10315 C CA . ARG A 1 13 ? -1.361 9.772 -1.904 1.00 0.00 13 ARG A CA 13
ATOM 10316 C C . ARG A 1 13 ? -0.541 8.832 -2.780 1.00 0.00 13 ARG A C 13
ATOM 10317 O O . ARG A 1 13 ? -1.085 8.107 -3.612 1.00 0.00 13 ARG A O 13
ATOM 10338 N N . ALA A 1 14 ? 0.772 8.854 -2.598 1.00 0.00 14 ALA A N 13
ATOM 10339 C CA . ALA A 1 14 ? 1.653 8.000 -3.381 1.00 0.00 14 ALA A CA 13
ATOM 10340 C C . ALA A 1 14 ? 1.316 6.533 -3.142 1.00 0.00 14 ALA A C 13
ATOM 10341 O O . ALA A 1 14 ? 1.240 5.743 -4.078 1.00 0.00 14 ALA A O 13
ATOM 10348 N N . LEU A 1 15 ? 1.113 6.173 -1.877 1.00 0.00 15 LEU A N 13
ATOM 10349 C CA . LEU A 1 15 ? 0.794 4.798 -1.532 1.00 0.00 15 LEU A CA 13
ATOM 10350 C C . LEU A 1 15 ? -0.514 4.372 -2.197 1.00 0.00 15 LEU A C 13
ATOM 10351 O O . LEU A 1 15 ? -0.632 3.260 -2.716 1.00 0.00 15 LEU A O 13
ATOM 10367 N N . TYR A 1 16 ? -1.494 5.272 -2.176 1.00 0.00 16 TYR A N 13
ATOM 10368 C CA . TYR A 1 16 ? -2.794 5.006 -2.779 1.00 0.00 16 TYR A CA 13
ATOM 10369 C C . TYR A 1 16 ? -2.636 4.740 -4.272 1.00 0.00 16 TYR A C 13
ATOM 10370 O O . TYR A 1 16 ? -3.210 3.793 -4.807 1.00 0.00 16 TYR A O 13
ATOM 10388 N N . ASN A 1 17 ? -1.851 5.578 -4.940 1.00 0.00 17 ASN A N 13
ATOM 10389 C CA . ASN A 1 17 ? -1.630 5.405 -6.364 1.00 0.00 17 ASN A CA 13
ATOM 10390 C C . ASN A 1 17 ? -0.973 4.062 -6.626 1.00 0.00 17 ASN A C 13
ATOM 10391 O O . ASN A 1 17 ? -1.348 3.349 -7.553 1.00 0.00 17 ASN A O 13
ATOM 10402 N N . TRP A 1 18 ? 0.012 3.726 -5.800 1.00 0.00 18 TRP A N 13
ATOM 10403 C CA . TRP A 1 18 ? 0.722 2.466 -5.937 1.00 0.00 18 TRP A CA 13
ATOM 10404 C C . TRP A 1 18 ? -0.245 1.285 -5.825 1.00 0.00 18 TRP A C 13
ATOM 10405 O O . TRP A 1 18 ? -0.197 0.354 -6.626 1.00 0.00 18 TRP A O 13
ATOM 10426 N N . ALA A 1 19 ? -1.110 1.324 -4.821 1.00 0.00 19 ALA A N 13
ATOM 10427 C CA . ALA A 1 19 ? -2.064 0.243 -4.616 1.00 0.00 19 ALA A CA 13
ATOM 10428 C C . ALA A 1 19 ? -2.993 0.122 -5.809 1.00 0.00 19 ALA A C 13
ATOM 10429 O O . ALA A 1 19 ? -3.293 -0.981 -6.267 1.00 0.00 19 ALA A O 13
ATOM 10436 N N . LYS A 1 20 ? -3.453 1.258 -6.312 1.00 0.00 20 LYS A N 13
ATOM 10437 C CA . LYS A 1 20 ? -4.354 1.257 -7.453 1.00 0.00 20 LYS A CA 13
ATOM 10438 C C . LYS A 1 20 ? -3.676 0.656 -8.674 1.00 0.00 20 LYS A C 13
ATOM 10439 O O . LYS A 1 20 ? -4.274 -0.146 -9.394 1.00 0.00 20 LYS A O 13
ATOM 10458 N N . SER A 1 21 ? -2.428 1.055 -8.910 1.00 0.00 21 SER A N 13
ATOM 10459 C CA . SER A 1 21 ? -1.681 0.565 -10.059 1.00 0.00 21 SER A CA 13
ATOM 10460 C C . SER A 1 21 ? -1.463 -0.946 -9.981 1.00 0.00 21 SER A C 13
ATOM 10461 O O . SER A 1 21 ? -1.587 -1.648 -10.983 1.00 0.00 21 SER A O 13
ATOM 10469 N N . HIS A 1 22 ? -1.125 -1.443 -8.795 1.00 0.00 22 HIS A N 13
ATOM 10470 C CA . HIS A 1 22 ? -0.875 -2.874 -8.618 1.00 0.00 22 HIS A CA 13
ATOM 10471 C C . HIS A 1 22 ? -1.767 -3.444 -7.526 1.00 0.00 22 HIS A C 13
ATOM 10472 O O . HIS A 1 22 ? -1.363 -3.535 -6.367 1.00 0.00 22 HIS A O 13
ATOM 10487 N N . VAL A 1 23 ? -2.974 -3.838 -7.907 1.00 0.00 23 VAL A N 13
ATOM 10488 C CA . VAL A 1 23 ? -3.909 -4.414 -6.951 1.00 0.00 23 VAL A CA 13
ATOM 10489 C C . VAL A 1 23 ? -3.376 -5.749 -6.443 1.00 0.00 23 VAL A C 13
ATOM 10490 O O . VAL A 1 23 ? -3.704 -6.217 -5.345 1.00 0.00 23 VAL A O 13
ATOM 10503 N N . GLY A 1 24 ? -2.547 -6.380 -7.271 1.00 0.00 24 GLY A N 13
ATOM 10504 C CA . GLY A 1 24 ? -1.951 -7.661 -6.918 1.00 0.00 24 GLY A CA 13
ATOM 10505 C C . GLY A 1 24 ? -1.104 -7.524 -5.654 1.00 0.00 24 GLY A C 13
ATOM 10506 O O . GLY A 1 24 ? -1.112 -8.389 -4.786 1.00 0.00 24 GLY A O 13
ATOM 10510 N N . LYS A 1 25 ? -0.365 -6.428 -5.541 1.00 0.00 25 LYS A N 13
ATOM 10511 C CA . LYS A 1 25 ? 0.471 -6.212 -4.364 1.00 0.00 25 LYS A CA 13
ATOM 10512 C C . LYS A 1 25 ? -0.384 -6.098 -3.101 1.00 0.00 25 LYS A C 13
ATOM 10513 O O . LYS A 1 25 ? -0.014 -6.613 -2.036 1.00 0.00 25 LYS A O 13
ATOM 10532 N N . VAL A 1 26 ? -1.528 -5.422 -3.239 1.00 0.00 26 VAL A N 13
ATOM 10533 C CA . VAL A 1 26 ? -2.444 -5.228 -2.126 1.00 0.00 26 VAL A CA 13
ATOM 10534 C C . VAL A 1 26 ? -2.937 -6.583 -1.649 1.00 0.00 26 VAL A C 13
ATOM 10535 O O . VAL A 1 26 ? -2.975 -6.860 -0.440 1.00 0.00 26 VAL A O 13
ATOM 10548 N N . TRP A 1 27 ? -3.310 -7.410 -2.613 1.00 0.00 27 TRP A N 13
ATOM 10549 C CA . TRP A 1 27 ? -3.810 -8.747 -2.302 1.00 0.00 27 TRP A CA 13
ATOM 10550 C C . TRP A 1 27 ? -2.741 -9.577 -1.607 1.00 0.00 27 TRP A C 13
ATOM 10551 O O . TRP A 1 27 ? -3.024 -10.283 -0.644 1.00 0.00 27 TRP A O 13
ATOM 10572 N N . GLU A 1 28 ? -1.509 -9.499 -2.116 1.00 0.00 28 GLU A N 13
ATOM 10573 C CA . GLU A 1 28 ? -0.402 -10.253 -1.547 1.00 0.00 28 GLU A CA 13
ATOM 10574 C C . GLU A 1 28 ? -0.178 -9.887 -0.082 1.00 0.00 28 GLU A C 13
ATOM 10575 O O . GLU A 1 28 ? 0.002 -10.771 0.757 1.00 0.00 28 GLU A O 13
ATOM 10587 N N . TRP A 1 29 ? -0.182 -8.591 0.246 1.00 0.00 29 TRP A N 13
ATOM 10588 C CA . TRP A 1 29 ? 0.042 -8.208 1.637 1.00 0.00 29 TRP A CA 13
ATOM 10589 C C . TRP A 1 29 ? -1.108 -8.675 2.517 1.00 0.00 29 TRP A C 13
ATOM 10590 O O . TRP A 1 29 ? -0.895 -9.126 3.645 1.00 0.00 29 TRP A O 13
ATOM 10611 N N . LEU A 1 30 ? -2.332 -8.570 2.016 1.00 0.00 30 LEU A N 13
ATOM 10612 C CA . LEU A 1 30 ? -3.470 -8.993 2.816 1.00 0.00 30 LEU A CA 13
ATOM 10613 C C . LEU A 1 30 ? -3.383 -10.490 3.108 1.00 0.00 30 LEU A C 13
ATOM 10614 O O . LEU A 1 30 ? -3.621 -10.924 4.235 1.00 0.00 30 LEU A O 13
ATOM 10630 N N . LYS A 1 31 ? -3.016 -11.275 2.103 1.00 0.00 31 LYS A N 13
ATOM 10631 C CA . LYS A 1 31 ? -2.896 -12.712 2.290 1.00 0.00 31 LYS A CA 13
ATOM 10632 C C . LYS A 1 31 ? -1.832 -13.006 3.347 1.00 0.00 31 LYS A C 13
ATOM 10633 O O . LYS A 1 31 ? -2.022 -13.863 4.207 1.00 0.00 31 LYS A O 13
ATOM 10652 N N . SER A 1 32 ? -0.710 -12.294 3.264 1.00 0.00 32 SER A N 13
ATOM 10653 C CA . SER A 1 32 ? 0.383 -12.477 4.211 1.00 0.00 32 SER A CA 13
ATOM 10654 C C . SER A 1 32 ? -0.083 -12.179 5.638 1.00 0.00 32 SER A C 13
ATOM 10655 O O . SER A 1 32 ? 0.236 -12.916 6.568 1.00 0.00 32 SER A O 13
ATOM 10663 N N . GLY A 1 33 ? -0.835 -11.085 5.803 1.00 0.00 33 GLY A N 13
ATOM 10664 C CA . GLY A 1 33 ? -1.327 -10.695 7.127 1.00 0.00 33 GLY A CA 13
ATOM 10665 C C . GLY A 1 33 ? -0.465 -9.583 7.728 1.00 0.00 33 GLY A C 13
ATOM 10666 O O . GLY A 1 33 ? -0.525 -9.316 8.930 1.00 0.00 33 GLY A O 13
ATOM 10670 N N . ALA A 1 34 ? 0.342 -8.945 6.889 1.00 0.00 34 ALA A N 13
ATOM 10671 C CA . ALA A 1 34 ? 1.213 -7.871 7.346 1.00 0.00 34 ALA A CA 13
ATOM 10672 C C . ALA A 1 34 ? 0.386 -6.706 7.883 1.00 0.00 34 ALA A C 13
ATOM 10673 O O . ALA A 1 34 ? -0.844 -6.773 7.932 1.00 0.00 34 ALA A O 13
ATOM 10680 N N . THR A 1 35 ? 1.062 -5.629 8.275 1.00 0.00 35 THR A N 13
ATOM 10681 C CA . THR A 1 35 ? 0.366 -4.453 8.786 1.00 0.00 35 THR A CA 13
ATOM 10682 C C . THR A 1 35 ? 0.321 -3.371 7.717 1.00 0.00 35 THR A C 13
ATOM 10683 O O . THR A 1 35 ? 1.184 -3.312 6.843 1.00 0.00 35 THR A O 13
ATOM 10694 N N . TYR A 1 36 ? -0.688 -2.512 7.796 1.00 0.00 36 TYR A N 13
ATOM 10695 C CA . TYR A 1 36 ? -0.844 -1.425 6.829 1.00 0.00 36 TYR A CA 13
ATOM 10696 C C . TYR A 1 36 ? 0.386 -0.513 6.845 1.00 0.00 36 TYR A C 13
ATOM 10697 O O . TYR A 1 36 ? 0.890 -0.107 5.795 1.00 0.00 36 TYR A O 13
ATOM 10715 N N . GLU A 1 37 ? 0.861 -0.201 8.047 1.00 0.00 37 GLU A N 13
ATOM 10716 C CA . GLU A 1 37 ? 2.031 0.650 8.197 1.00 0.00 37 GLU A CA 13
ATOM 10717 C C . GLU A 1 37 ? 3.248 0.019 7.553 1.00 0.00 37 GLU A C 13
ATOM 10718 O O . GLU A 1 37 ? 3.948 0.635 6.771 1.00 0.00 37 GLU A O 13
ATOM 10730 N N . GLN A 1 38 ? 3.508 -1.221 7.875 1.00 0.00 38 GLN A N 13
ATOM 10731 C CA . GLN A 1 38 ? 4.662 -1.874 7.316 1.00 0.00 38 GLN A CA 13
ATOM 10732 C C . GLN A 1 38 ? 4.597 -1.911 5.794 1.00 0.00 38 GLN A C 13
ATOM 10733 O O . GLN A 1 38 ? 5.615 -1.728 5.116 1.00 0.00 38 GLN A O 13
ATOM 10747 N N . ILE A 1 39 ? 3.414 -2.177 5.261 1.00 0.00 39 ILE A N 13
ATOM 10748 C CA . ILE A 1 39 ? 3.250 -2.271 3.824 1.00 0.00 39 ILE A CA 13
ATOM 10749 C C . ILE A 1 39 ? 3.535 -0.926 3.152 1.00 0.00 39 ILE A C 13
ATOM 10750 O O . ILE A 1 39 ? 4.256 -0.867 2.140 1.00 0.00 39 ILE A O 13
ATOM 10766 N N . LYS A 1 40 ? 3.024 0.188 3.713 1.00 0.00 40 LYS A N 13
ATOM 10767 C CA . LYS A 1 40 ? 3.335 1.471 3.086 1.00 0.00 40 LYS A CA 13
ATOM 10768 C C . LYS A 1 40 ? 4.798 1.775 3.250 1.00 0.00 40 LYS A C 13
ATOM 10769 O O . LYS A 1 40 ? 5.346 2.426 2.388 1.00 0.00 40 LYS A O 13
ATOM 10788 N N . GLU A 1 41 ? 5.380 1.357 4.379 1.00 0.00 41 GLU A N 13
ATOM 10789 C CA . GLU A 1 41 ? 6.785 1.611 4.635 1.00 0.00 41 GLU A CA 13
ATOM 10790 C C . GLU A 1 41 ? 7.605 1.019 3.496 1.00 0.00 41 GLU A C 13
ATOM 10791 O O . GLU A 1 41 ? 8.446 1.702 2.937 1.00 0.00 41 GLU A O 13
ATOM 10803 N N . TRP A 1 42 ? 7.343 -0.243 3.158 1.00 0.00 42 TRP A N 13
ATOM 10804 C CA . TRP A 1 42 ? 8.080 -0.883 2.073 1.00 0.00 42 TRP A CA 13
ATOM 10805 C C . TRP A 1 42 ? 7.872 -0.110 0.781 1.00 0.00 42 TRP A C 13
ATOM 10806 O O . TRP A 1 42 ? 8.814 0.131 0.024 1.00 0.00 42 TRP A O 13
ATOM 10827 N N . ILE A 1 43 ? 6.629 0.273 0.545 1.00 0.00 43 ILE A N 13
ATOM 10828 C CA . ILE A 1 43 ? 6.289 0.993 -0.678 1.00 0.00 43 ILE A CA 13
ATOM 10829 C C . ILE A 1 43 ? 6.992 2.343 -0.784 1.00 0.00 43 ILE A C 13
ATOM 10830 O O . ILE A 1 43 ? 7.547 2.675 -1.826 1.00 0.00 43 ILE A O 13
ATOM 10846 N N . GLU A 1 44 ? 6.973 3.121 0.273 1.00 0.00 44 GLU A N 13
ATOM 10847 C CA . GLU A 1 44 ? 7.595 4.418 0.227 1.00 0.00 44 GLU A CA 13
ATOM 10848 C C . GLU A 1 44 ? 9.119 4.293 0.115 1.00 0.00 44 GLU A C 13
ATOM 10849 O O . GLU A 1 44 ? 9.732 5.086 -0.598 1.00 0.00 44 GLU A O 13
ATOM 10861 N N . ASN A 1 45 ? 9.730 3.276 0.762 1.00 0.00 45 ASN A N 13
ATOM 10862 C CA . ASN A 1 45 ? 11.175 3.077 0.651 1.00 0.00 45 ASN A CA 13
ATOM 10863 C C . ASN A 1 45 ? 11.552 2.759 -0.802 1.00 0.00 45 ASN A C 13
ATOM 10864 O O . ASN A 1 45 ? 12.526 3.278 -1.336 1.00 0.00 45 ASN A O 13
ATOM 10875 N N . ALA A 1 46 ? 10.758 1.905 -1.447 1.00 0.00 46 ALA A N 13
ATOM 10876 C CA . ALA A 1 46 ? 11.022 1.538 -2.836 1.00 0.00 46 ALA A CA 13
ATOM 10877 C C . ALA A 1 46 ? 10.887 2.760 -3.739 1.00 0.00 46 ALA A C 13
ATOM 10878 O O . ALA A 1 46 ? 11.697 2.962 -4.645 1.00 0.00 46 ALA A O 13
ATOM 10885 N N . LEU A 1 47 ? 9.861 3.564 -3.482 1.00 0.00 47 LEU A N 13
ATOM 10886 C CA . LEU A 1 47 ? 9.613 4.765 -4.271 1.00 0.00 47 LEU A CA 13
ATOM 10887 C C . LEU A 1 47 ? 10.811 5.709 -4.196 1.00 0.00 47 LEU A C 13
ATOM 10888 O O . LEU A 1 47 ? 11.262 6.238 -5.214 1.00 0.00 47 LEU A O 13
ATOM 10904 N N . GLY A 1 48 ? 11.337 5.907 -2.981 1.00 0.00 48 GLY A N 13
ATOM 10905 C CA . GLY A 1 48 ? 12.487 6.783 -2.797 1.00 0.00 48 GLY A CA 13
ATOM 10906 C C . GLY A 1 48 ? 13.694 6.239 -3.552 1.00 0.00 48 GLY A C 13
ATOM 10907 O O . GLY A 1 48 ? 14.440 6.994 -4.171 1.00 0.00 48 GLY A O 13
ATOM 10911 N N . TRP A 1 49 ? 13.881 4.920 -3.486 1.00 0.00 49 TRP A N 13
ATOM 10912 C CA . TRP A 1 49 ? 14.993 4.271 -4.171 1.00 0.00 49 TRP A CA 13
ATOM 10913 C C . TRP A 1 49 ? 14.823 4.394 -5.683 1.00 0.00 49 TRP A C 13
ATOM 10914 O O . TRP A 1 49 ? 15.785 4.641 -6.412 1.00 0.00 49 TRP A O 13
ATOM 10935 N N . ARG A 1 50 ? 13.590 4.217 -6.150 1.00 0.00 50 ARG A N 13
ATOM 10936 C CA . ARG A 1 50 ? 13.297 4.308 -7.577 1.00 0.00 50 ARG A CA 13
ATOM 10937 C C . ARG A 1 50 ? 13.048 5.754 -7.980 1.00 0.00 50 ARG A C 13
ATOM 10938 O O . ARG A 1 50 ? 11.995 6.266 -7.639 1.00 0.00 50 ARG A O 13
ATOM 10980 N N . ALA A 1 2 ? -11.896 -1.741 0.765 1.00 0.00 2 ALA A N 14
ATOM 10981 C CA . ALA A 1 2 ? -12.138 -0.298 0.738 1.00 0.00 2 ALA A CA 14
ATOM 10982 C C . ALA A 1 2 ? -11.478 0.401 1.928 1.00 0.00 2 ALA A C 14
ATOM 10983 O O . ALA A 1 2 ? -10.896 1.474 1.778 1.00 0.00 2 ALA A O 14
ATOM 10990 N N . GLY A 1 3 ? -11.555 -0.207 3.107 1.00 0.00 3 GLY A N 14
ATOM 10991 C CA . GLY A 1 3 ? -10.943 0.390 4.288 1.00 0.00 3 GLY A CA 14
ATOM 10992 C C . GLY A 1 3 ? -9.433 0.485 4.108 1.00 0.00 3 GLY A C 14
ATOM 10993 O O . GLY A 1 3 ? -8.832 1.483 4.490 1.00 0.00 3 GLY A O 14
ATOM 10997 N N . LEU A 1 4 ? -8.852 -0.556 3.514 1.00 0.00 4 LEU A N 14
ATOM 10998 C CA . LEU A 1 4 ? -7.410 -0.610 3.271 1.00 0.00 4 LEU A CA 14
ATOM 10999 C C . LEU A 1 4 ? -6.997 0.558 2.375 1.00 0.00 4 LEU A C 14
ATOM 11000 O O . LEU A 1 4 ? -6.017 1.259 2.654 1.00 0.00 4 LEU A O 14
ATOM 11016 N N . LEU A 1 5 ? -7.766 0.771 1.306 1.00 0.00 5 LEU A N 14
ATOM 11017 C CA . LEU A 1 5 ? -7.494 1.855 0.368 1.00 0.00 5 LEU A CA 14
ATOM 11018 C C . LEU A 1 5 ? -7.626 3.211 1.060 1.00 0.00 5 LEU A C 14
ATOM 11019 O O . LEU A 1 5 ? -6.798 4.099 0.873 1.00 0.00 5 LEU A O 14
ATOM 11035 N N . ARG A 1 6 ? -8.670 3.363 1.862 1.00 0.00 6 ARG A N 14
ATOM 11036 C CA . ARG A 1 6 ? -8.889 4.615 2.572 1.00 0.00 6 ARG A CA 14
ATOM 11037 C C . ARG A 1 6 ? -7.721 4.915 3.505 1.00 0.00 6 ARG A C 14
ATOM 11038 O O . ARG A 1 6 ? -7.256 6.051 3.572 1.00 0.00 6 ARG A O 14
ATOM 11059 N N . PHE A 1 7 ? -7.268 3.899 4.234 1.00 0.00 7 PHE A N 14
ATOM 11060 C CA . PHE A 1 7 ? -6.169 4.073 5.165 1.00 0.00 7 PHE A CA 14
ATOM 11061 C C . PHE A 1 7 ? -4.920 4.544 4.433 1.00 0.00 7 PHE A C 14
ATOM 11062 O O . PHE A 1 7 ? -4.225 5.457 4.890 1.00 0.00 7 PHE A O 14
ATOM 11079 N N . LEU A 1 8 ? -4.636 3.921 3.294 1.00 0.00 8 LEU A N 14
ATOM 11080 C CA . LEU A 1 8 ? -3.455 4.295 2.534 1.00 0.00 8 LEU A CA 14
ATOM 11081 C C . LEU A 1 8 ? -3.569 5.737 2.052 1.00 0.00 8 LEU A C 14
ATOM 11082 O O . LEU A 1 8 ? -2.606 6.492 2.098 1.00 0.00 8 LEU A O 14
ATOM 11098 N N . LEU A 1 9 ? -4.749 6.114 1.582 1.00 0.00 9 LEU A N 14
ATOM 11099 C CA . LEU A 1 9 ? -4.969 7.472 1.096 1.00 0.00 9 LEU A CA 14
ATOM 11100 C C . LEU A 1 9 ? -4.782 8.480 2.233 1.00 0.00 9 LEU A C 14
ATOM 11101 O O . LEU A 1 9 ? -4.146 9.519 2.052 1.00 0.00 9 LEU A O 14
ATOM 11117 N N . SER A 1 10 ? -5.331 8.167 3.406 1.00 0.00 10 SER A N 14
ATOM 11118 C CA . SER A 1 10 ? -5.206 9.059 4.554 1.00 0.00 10 SER A CA 14
ATOM 11119 C C . SER A 1 10 ? -3.735 9.275 4.916 1.00 0.00 10 SER A C 14
ATOM 11120 O O . SER A 1 10 ? -3.334 10.391 5.243 1.00 0.00 10 SER A O 14
ATOM 11128 N N . LYS A 1 11 ? -2.929 8.215 4.848 1.00 0.00 11 LYS A N 14
ATOM 11129 C CA . LYS A 1 11 ? -1.503 8.347 5.170 1.00 0.00 11 LYS A CA 14
ATOM 11130 C C . LYS A 1 11 ? -0.764 9.113 4.073 1.00 0.00 11 LYS A C 14
ATOM 11131 O O . LYS A 1 11 ? 0.077 9.966 4.362 1.00 0.00 11 LYS A O 14
ATOM 11150 N N . GLY A 1 12 ? -1.075 8.808 2.819 1.00 0.00 12 GLY A N 14
ATOM 11151 C CA . GLY A 1 12 ? -0.432 9.478 1.688 1.00 0.00 12 GLY A CA 14
ATOM 11152 C C . GLY A 1 12 ? -1.190 9.203 0.387 1.00 0.00 12 GLY A C 14
ATOM 11153 O O . GLY A 1 12 ? -2.029 8.303 0.327 1.00 0.00 12 GLY A O 14
ATOM 11157 N N . ARG A 1 13 ? -0.884 9.981 -0.652 1.00 0.00 13 ARG A N 14
ATOM 11158 C CA . ARG A 1 13 ? -1.533 9.808 -1.952 1.00 0.00 13 ARG A CA 14
ATOM 11159 C C . ARG A 1 13 ? -0.723 8.853 -2.822 1.00 0.00 13 ARG A C 14
ATOM 11160 O O . ARG A 1 13 ? -1.269 8.120 -3.644 1.00 0.00 13 ARG A O 14
ATOM 11181 N N . ALA A 1 14 ? 0.591 8.869 -2.632 1.00 0.00 14 ALA A N 14
ATOM 11182 C CA . ALA A 1 14 ? 1.469 8.003 -3.402 1.00 0.00 14 ALA A CA 14
ATOM 11183 C C . ALA A 1 14 ? 1.139 6.537 -3.133 1.00 0.00 14 ALA A C 14
ATOM 11184 O O . ALA A 1 14 ? 1.075 5.723 -4.048 1.00 0.00 14 ALA A O 14
ATOM 11191 N N . LEU A 1 15 ? 0.922 6.213 -1.865 1.00 0.00 15 LEU A N 14
ATOM 11192 C CA . LEU A 1 15 ? 0.602 4.847 -1.472 1.00 0.00 15 LEU A CA 14
ATOM 11193 C C . LEU A 1 15 ? -0.698 4.397 -2.136 1.00 0.00 15 LEU A C 14
ATOM 11194 O O . LEU A 1 15 ? -0.800 3.275 -2.633 1.00 0.00 15 LEU A O 14
ATOM 11210 N N . TYR A 1 16 ? -1.679 5.296 -2.145 1.00 0.00 16 TYR A N 14
ATOM 11211 C CA . TYR A 1 16 ? -2.975 5.021 -2.754 1.00 0.00 16 TYR A CA 14
ATOM 11212 C C . TYR A 1 16 ? -2.809 4.737 -4.240 1.00 0.00 16 TYR A C 14
ATOM 11213 O O . TYR A 1 16 ? -3.377 3.784 -4.772 1.00 0.00 16 TYR A O 14
ATOM 11231 N N . ASN A 1 17 ? -2.029 5.573 -4.908 1.00 0.00 17 ASN A N 14
ATOM 11232 C CA . ASN A 1 17 ? -1.798 5.397 -6.333 1.00 0.00 17 ASN A CA 14
ATOM 11233 C C . ASN A 1 17 ? -1.135 4.056 -6.601 1.00 0.00 17 ASN A C 14
ATOM 11234 O O . ASN A 1 17 ? -1.509 3.358 -7.541 1.00 0.00 17 ASN A O 14
ATOM 11245 N N . TRP A 1 18 ? -0.147 3.718 -5.777 1.00 0.00 18 TRP A N 14
ATOM 11246 C CA . TRP A 1 18 ? 0.574 2.462 -5.927 1.00 0.00 18 TRP A CA 14
ATOM 11247 C C . TRP A 1 18 ? -0.384 1.286 -5.821 1.00 0.00 18 TRP A C 14
ATOM 11248 O O . TRP A 1 18 ? -0.340 0.361 -6.632 1.00 0.00 18 TRP A O 14
ATOM 11269 N N . ALA A 1 19 ? -1.244 1.324 -4.811 1.00 0.00 19 ALA A N 14
ATOM 11270 C CA . ALA A 1 19 ? -2.200 0.248 -4.603 1.00 0.00 19 ALA A CA 14
ATOM 11271 C C . ALA A 1 19 ? -3.122 0.107 -5.808 1.00 0.00 19 ALA A C 14
ATOM 11272 O O . ALA A 1 19 ? -3.397 -1.004 -6.262 1.00 0.00 19 ALA A O 14
ATOM 11279 N N . LYS A 1 20 ? -3.594 1.237 -6.321 1.00 0.00 20 LYS A N 14
ATOM 11280 C CA . LYS A 1 20 ? -4.486 1.220 -7.475 1.00 0.00 20 LYS A CA 14
ATOM 11281 C C . LYS A 1 20 ? -3.783 0.643 -8.698 1.00 0.00 20 LYS A C 14
ATOM 11282 O O . LYS A 1 20 ? -4.349 -0.169 -9.429 1.00 0.00 20 LYS A O 14
ATOM 11301 N N . SER A 1 21 ? -2.549 1.078 -8.917 1.00 0.00 21 SER A N 14
ATOM 11302 C CA . SER A 1 21 ? -1.775 0.617 -10.064 1.00 0.00 21 SER A CA 14
ATOM 11303 C C . SER A 1 21 ? -1.559 -0.890 -10.016 1.00 0.00 21 SER A C 14
ATOM 11304 O O . SER A 1 21 ? -1.656 -1.567 -11.039 1.00 0.00 21 SER A O 14
ATOM 11312 N N . HIS A 1 22 ? -1.256 -1.417 -8.828 1.00 0.00 22 HIS A N 14
ATOM 11313 C CA . HIS A 1 22 ? -1.018 -2.849 -8.675 1.00 0.00 22 HIS A CA 14
ATOM 11314 C C . HIS A 1 22 ? -1.881 -3.419 -7.562 1.00 0.00 22 HIS A C 14
ATOM 11315 O O . HIS A 1 22 ? -1.475 -3.449 -6.401 1.00 0.00 22 HIS A O 14
ATOM 11330 N N . VAL A 1 23 ? -3.065 -3.884 -7.928 1.00 0.00 23 VAL A N 14
ATOM 11331 C CA . VAL A 1 23 ? -3.972 -4.472 -6.957 1.00 0.00 23 VAL A CA 14
ATOM 11332 C C . VAL A 1 23 ? -3.398 -5.795 -6.467 1.00 0.00 23 VAL A C 14
ATOM 11333 O O . VAL A 1 23 ? -3.719 -6.282 -5.379 1.00 0.00 23 VAL A O 14
ATOM 11346 N N . GLY A 1 24 ? -2.549 -6.389 -7.298 1.00 0.00 24 GLY A N 14
ATOM 11347 C CA . GLY A 1 24 ? -1.934 -7.658 -6.953 1.00 0.00 24 GLY A CA 14
ATOM 11348 C C . GLY A 1 24 ? -1.075 -7.514 -5.700 1.00 0.00 24 GLY A C 14
ATOM 11349 O O . GLY A 1 24 ? -1.095 -8.368 -4.821 1.00 0.00 24 GLY A O 14
ATOM 11353 N N . LYS A 1 25 ? -0.328 -6.423 -5.616 1.00 0.00 25 LYS A N 14
ATOM 11354 C CA . LYS A 1 25 ? 0.525 -6.187 -4.457 1.00 0.00 25 LYS A CA 14
ATOM 11355 C C . LYS A 1 25 ? -0.328 -6.089 -3.192 1.00 0.00 25 LYS A C 14
ATOM 11356 O O . LYS A 1 25 ? 0.058 -6.601 -2.130 1.00 0.00 25 LYS A O 14
ATOM 11375 N N . VAL A 1 26 ? -1.485 -5.429 -3.323 1.00 0.00 26 VAL A N 14
ATOM 11376 C CA . VAL A 1 26 ? -2.407 -5.260 -2.204 1.00 0.00 26 VAL A CA 14
ATOM 11377 C C . VAL A 1 26 ? -2.869 -6.616 -1.706 1.00 0.00 26 VAL A C 14
ATOM 11378 O O . VAL A 1 26 ? -2.871 -6.887 -0.497 1.00 0.00 26 VAL A O 14
ATOM 11391 N N . TRP A 1 27 ? -3.255 -7.464 -2.649 1.00 0.00 27 TRP A N 14
ATOM 11392 C CA . TRP A 1 27 ? -3.719 -8.799 -2.304 1.00 0.00 27 TRP A CA 14
ATOM 11393 C C . TRP A 1 27 ? -2.601 -9.587 -1.639 1.00 0.00 27 TRP A C 14
ATOM 11394 O O . TRP A 1 27 ? -2.838 -10.292 -0.664 1.00 0.00 27 TRP A O 14
ATOM 11415 N N . GLU A 1 28 ? -1.401 -9.476 -2.196 1.00 0.00 28 GLU A N 14
ATOM 11416 C CA . GLU A 1 28 ? -0.248 -10.190 -1.678 1.00 0.00 28 GLU A CA 14
ATOM 11417 C C . GLU A 1 28 ? 0.007 -9.849 -0.213 1.00 0.00 28 GLU A C 14
ATOM 11418 O O . GLU A 1 28 ? 0.217 -10.745 0.603 1.00 0.00 28 GLU A O 14
ATOM 11430 N N . TRP A 1 29 ? -0.002 -8.561 0.128 1.00 0.00 29 TRP A N 14
ATOM 11431 C CA . TRP A 1 29 ? 0.249 -8.188 1.519 1.00 0.00 29 TRP A CA 14
ATOM 11432 C C . TRP A 1 29 ? -0.883 -8.666 2.427 1.00 0.00 29 TRP A C 14
ATOM 11433 O O . TRP A 1 29 ? -0.637 -9.097 3.554 1.00 0.00 29 TRP A O 14
ATOM 11454 N N . LEU A 1 30 ? -2.121 -8.581 1.949 1.00 0.00 30 LEU A N 14
ATOM 11455 C CA . LEU A 1 30 ? -3.252 -9.005 2.768 1.00 0.00 30 LEU A CA 14
ATOM 11456 C C . LEU A 1 30 ? -3.160 -10.501 3.074 1.00 0.00 30 LEU A C 14
ATOM 11457 O O . LEU A 1 30 ? -3.409 -10.927 4.204 1.00 0.00 30 LEU A O 14
ATOM 11473 N N . LYS A 1 31 ? -2.788 -11.292 2.068 1.00 0.00 31 LYS A N 14
ATOM 11474 C CA . LYS A 1 31 ? -2.650 -12.736 2.246 1.00 0.00 31 LYS A CA 14
ATOM 11475 C C . LYS A 1 31 ? -1.549 -13.045 3.252 1.00 0.00 31 LYS A C 14
ATOM 11476 O O . LYS A 1 31 ? -1.701 -13.915 4.108 1.00 0.00 31 LYS A O 14
ATOM 11495 N N . SER A 1 32 ? -0.437 -12.330 3.142 1.00 0.00 32 SER A N 14
ATOM 11496 C CA . SER A 1 32 ? 0.681 -12.541 4.050 1.00 0.00 32 SER A CA 14
ATOM 11497 C C . SER A 1 32 ? 0.309 -12.121 5.466 1.00 0.00 32 SER A C 14
ATOM 11498 O O . SER A 1 32 ? 0.929 -12.559 6.433 1.00 0.00 32 SER A O 14
ATOM 11506 N N . GLY A 1 33 ? -0.702 -11.266 5.591 1.00 0.00 33 GLY A N 14
ATOM 11507 C CA . GLY A 1 33 ? -1.122 -10.803 6.909 1.00 0.00 33 GLY A CA 14
ATOM 11508 C C . GLY A 1 33 ? -0.247 -9.648 7.377 1.00 0.00 33 GLY A C 14
ATOM 11509 O O . GLY A 1 33 ? -0.185 -9.342 8.567 1.00 0.00 33 GLY A O 14
ATOM 11513 N N . ALA A 1 34 ? 0.434 -9.013 6.431 1.00 0.00 34 ALA A N 14
ATOM 11514 C CA . ALA A 1 34 ? 1.312 -7.893 6.746 1.00 0.00 34 ALA A CA 14
ATOM 11515 C C . ALA A 1 34 ? 0.517 -6.714 7.294 1.00 0.00 34 ALA A C 14
ATOM 11516 O O . ALA A 1 34 ? -0.685 -6.597 7.058 1.00 0.00 34 ALA A O 14
ATOM 11523 N N . THR A 1 35 ? 1.199 -5.850 8.038 1.00 0.00 35 THR A N 14
ATOM 11524 C CA . THR A 1 35 ? 0.555 -4.683 8.635 1.00 0.00 35 THR A CA 14
ATOM 11525 C C . THR A 1 35 ? 0.461 -3.543 7.627 1.00 0.00 35 THR A C 14
ATOM 11526 O O . THR A 1 35 ? 1.307 -3.422 6.748 1.00 0.00 35 THR A O 14
ATOM 11537 N N . TYR A 1 36 ? -0.569 -2.727 7.772 1.00 0.00 36 TYR A N 14
ATOM 11538 C CA . TYR A 1 36 ? -0.786 -1.610 6.866 1.00 0.00 36 TYR A CA 14
ATOM 11539 C C . TYR A 1 36 ? 0.389 -0.653 6.895 1.00 0.00 36 TYR A C 14
ATOM 11540 O O . TYR A 1 36 ? 0.819 -0.150 5.849 1.00 0.00 36 TYR A O 14
ATOM 11558 N N . GLU A 1 37 ? 0.902 -0.403 8.096 1.00 0.00 37 GLU A N 14
ATOM 11559 C CA . GLU A 1 37 ? 2.024 0.507 8.264 1.00 0.00 37 GLU A CA 14
ATOM 11560 C C . GLU A 1 37 ? 3.271 -0.033 7.570 1.00 0.00 37 GLU A C 14
ATOM 11561 O O . GLU A 1 37 ? 3.918 0.665 6.796 1.00 0.00 37 GLU A O 14
ATOM 11573 N N . GLN A 1 38 ? 3.608 -1.280 7.835 1.00 0.00 38 GLN A N 14
ATOM 11574 C CA . GLN A 1 38 ? 4.787 -1.868 7.222 1.00 0.00 38 GLN A CA 14
ATOM 11575 C C . GLN A 1 38 ? 4.688 -1.841 5.700 1.00 0.00 38 GLN A C 14
ATOM 11576 O O . GLN A 1 38 ? 5.679 -1.572 5.018 1.00 0.00 38 GLN A O 14
ATOM 11590 N N . ILE A 1 39 ? 3.499 -2.137 5.180 1.00 0.00 39 ILE A N 14
ATOM 11591 C CA . ILE A 1 39 ? 3.290 -2.163 3.740 1.00 0.00 39 ILE A CA 14
ATOM 11592 C C . ILE A 1 39 ? 3.497 -0.782 3.117 1.00 0.00 39 ILE A C 14
ATOM 11593 O O . ILE A 1 39 ? 4.187 -0.666 2.096 1.00 0.00 39 ILE A O 14
ATOM 11609 N N . LYS A 1 40 ? 2.964 0.303 3.729 1.00 0.00 40 LYS A N 14
ATOM 11610 C CA . LYS A 1 40 ? 3.220 1.612 3.124 1.00 0.00 40 LYS A CA 14
ATOM 11611 C C . LYS A 1 40 ? 4.672 1.954 3.270 1.00 0.00 40 LYS A C 14
ATOM 11612 O O . LYS A 1 40 ? 5.187 2.629 2.403 1.00 0.00 40 LYS A O 14
ATOM 11631 N N . GLU A 1 41 ? 5.293 1.528 4.376 1.00 0.00 41 GLU A N 14
ATOM 11632 C CA . GLU A 1 41 ? 6.694 1.821 4.602 1.00 0.00 41 GLU A CA 14
ATOM 11633 C C . GLU A 1 41 ? 7.509 1.287 3.436 1.00 0.00 41 GLU A C 14
ATOM 11634 O O . GLU A 1 41 ? 8.310 2.010 2.872 1.00 0.00 41 GLU A O 14
ATOM 11646 N N . TRP A 1 42 ? 7.284 0.024 3.080 1.00 0.00 42 TRP A N 14
ATOM 11647 C CA . TRP A 1 42 ? 8.017 -0.573 1.968 1.00 0.00 42 TRP A CA 14
ATOM 11648 C C . TRP A 1 42 ? 7.755 0.207 0.699 1.00 0.00 42 TRP A C 14
ATOM 11649 O O . TRP A 1 42 ? 8.667 0.473 -0.078 1.00 0.00 42 TRP A O 14
ATOM 11670 N N . ILE A 1 43 ? 6.500 0.552 0.484 1.00 0.00 43 ILE A N 14
ATOM 11671 C CA . ILE A 1 43 ? 6.131 1.262 -0.728 1.00 0.00 43 ILE A CA 14
ATOM 11672 C C . ILE A 1 43 ? 6.787 2.631 -0.824 1.00 0.00 43 ILE A C 14
ATOM 11673 O O . ILE A 1 43 ? 7.314 2.992 -1.870 1.00 0.00 43 ILE A O 14
ATOM 11689 N N . GLU A 1 44 ? 6.764 3.392 0.256 1.00 0.00 44 GLU A N 14
ATOM 11690 C CA . GLU A 1 44 ? 7.342 4.712 0.220 1.00 0.00 44 GLU A CA 14
ATOM 11691 C C . GLU A 1 44 ? 8.869 4.629 0.070 1.00 0.00 44 GLU A C 14
ATOM 11692 O O . GLU A 1 44 ? 9.448 5.434 -0.657 1.00 0.00 44 GLU A O 14
ATOM 11704 N N . ASN A 1 45 ? 9.502 3.629 0.700 1.00 0.00 45 ASN A N 14
ATOM 11705 C CA . ASN A 1 45 ? 10.948 3.452 0.569 1.00 0.00 45 ASN A CA 14
ATOM 11706 C C . ASN A 1 45 ? 11.322 3.143 -0.885 1.00 0.00 45 ASN A C 14
ATOM 11707 O O . ASN A 1 45 ? 12.289 3.689 -1.417 1.00 0.00 45 ASN A O 14
ATOM 11718 N N . ALA A 1 46 ? 10.550 2.270 -1.531 1.00 0.00 46 ALA A N 14
ATOM 11719 C CA . ALA A 1 46 ? 10.817 1.916 -2.918 1.00 0.00 46 ALA A CA 14
ATOM 11720 C C . ALA A 1 46 ? 10.648 3.134 -3.815 1.00 0.00 46 ALA A C 14
ATOM 11721 O O . ALA A 1 46 ? 11.441 3.369 -4.725 1.00 0.00 46 ALA A O 14
ATOM 11728 N N . LEU A 1 47 ? 9.595 3.899 -3.558 1.00 0.00 47 LEU A N 14
ATOM 11729 C CA . LEU A 1 47 ? 9.311 5.084 -4.347 1.00 0.00 47 LEU A CA 14
ATOM 11730 C C . LEU A 1 47 ? 10.476 6.074 -4.256 1.00 0.00 47 LEU A C 14
ATOM 11731 O O . LEU A 1 47 ? 10.906 6.628 -5.269 1.00 0.00 47 LEU A O 14
ATOM 11747 N N . GLY A 1 48 ? 10.993 6.289 -3.040 1.00 0.00 48 GLY A N 14
ATOM 11748 C CA . GLY A 1 48 ? 12.110 7.213 -2.842 1.00 0.00 48 GLY A CA 14
ATOM 11749 C C . GLY A 1 48 ? 13.345 6.753 -3.617 1.00 0.00 48 GLY A C 14
ATOM 11750 O O . GLY A 1 48 ? 14.043 7.560 -4.229 1.00 0.00 48 GLY A O 14
ATOM 11754 N N . TRP A 1 49 ? 13.596 5.445 -3.587 1.00 0.00 49 TRP A N 14
ATOM 11755 C CA . TRP A 1 49 ? 14.730 4.856 -4.297 1.00 0.00 49 TRP A CA 14
ATOM 11756 C C . TRP A 1 49 ? 14.424 3.403 -4.644 1.00 0.00 49 TRP A C 14
ATOM 11757 O O . TRP A 1 49 ? 13.555 2.786 -4.034 1.00 0.00 49 TRP A O 14
ATOM 11778 N N . ARG A 1 50 ? 15.155 2.852 -5.605 1.00 0.00 50 ARG A N 14
ATOM 11779 C CA . ARG A 1 50 ? 14.963 1.460 -6.001 1.00 0.00 50 ARG A CA 14
ATOM 11780 C C . ARG A 1 50 ? 15.983 1.084 -7.063 1.00 0.00 50 ARG A C 14
ATOM 11781 O O . ARG A 1 50 ? 16.483 1.983 -7.713 1.00 0.00 50 ARG A O 14
ATOM 11823 N N . ALA A 1 2 ? -11.699 -1.846 0.647 1.00 0.00 2 ALA A N 15
ATOM 11824 C CA . ALA A 1 2 ? -11.935 -0.403 0.593 1.00 0.00 2 ALA A CA 15
ATOM 11825 C C . ALA A 1 2 ? -11.284 0.296 1.781 1.00 0.00 2 ALA A C 15
ATOM 11826 O O . ALA A 1 2 ? -10.697 1.370 1.636 1.00 0.00 2 ALA A O 15
ATOM 11833 N N . GLY A 1 3 ? -11.388 -0.315 2.948 1.00 0.00 3 GLY A N 15
ATOM 11834 C CA . GLY A 1 3 ? -10.796 0.267 4.140 1.00 0.00 3 GLY A CA 15
ATOM 11835 C C . GLY A 1 3 ? -9.291 0.415 3.965 1.00 0.00 3 GLY A C 15
ATOM 11836 O O . GLY A 1 3 ? -8.715 1.436 4.327 1.00 0.00 3 GLY A O 15
ATOM 11840 N N . LEU A 1 4 ? -8.676 -0.617 3.406 1.00 0.00 4 LEU A N 15
ATOM 11841 C CA . LEU A 1 4 ? -7.236 -0.634 3.184 1.00 0.00 4 LEU A CA 15
ATOM 11842 C C . LEU A 1 4 ? -6.823 0.533 2.278 1.00 0.00 4 LEU A C 15
ATOM 11843 O O . LEU A 1 4 ? -5.866 1.263 2.579 1.00 0.00 4 LEU A O 15
ATOM 11859 N N . LEU A 1 5 ? -7.567 0.724 1.192 1.00 0.00 5 LEU A N 15
ATOM 11860 C CA . LEU A 1 5 ? -7.290 1.814 0.265 1.00 0.00 5 LEU A CA 15
ATOM 11861 C C . LEU A 1 5 ? -7.453 3.164 0.966 1.00 0.00 5 LEU A C 15
ATOM 11862 O O . LEU A 1 5 ? -6.630 4.062 0.811 1.00 0.00 5 LEU A O 15
ATOM 11878 N N . ARG A 1 6 ? -8.521 3.292 1.748 1.00 0.00 6 ARG A N 15
ATOM 11879 C CA . ARG A 1 6 ? -8.782 4.536 2.471 1.00 0.00 6 ARG A CA 15
ATOM 11880 C C . ARG A 1 6 ? -7.622 4.853 3.399 1.00 0.00 6 ARG A C 15
ATOM 11881 O O . ARG A 1 6 ? -7.177 5.990 3.484 1.00 0.00 6 ARG A O 15
ATOM 11902 N N . PHE A 1 7 ? -7.162 3.842 4.117 1.00 0.00 7 PHE A N 15
ATOM 11903 C CA . PHE A 1 7 ? -6.076 4.015 5.058 1.00 0.00 7 PHE A CA 15
ATOM 11904 C C . PHE A 1 7 ? -4.824 4.511 4.344 1.00 0.00 7 PHE A C 15
ATOM 11905 O O . PHE A 1 7 ? -4.154 5.438 4.820 1.00 0.00 7 PHE A O 15
ATOM 11922 N N . LEU A 1 8 ? -4.503 3.896 3.208 1.00 0.00 8 LEU A N 15
ATOM 11923 C CA . LEU A 1 8 ? -3.312 4.307 2.471 1.00 0.00 8 LEU A CA 15
ATOM 11924 C C . LEU A 1 8 ? -3.452 5.745 2.008 1.00 0.00 8 LEU A C 15
ATOM 11925 O O . LEU A 1 8 ? -2.501 6.511 2.082 1.00 0.00 8 LEU A O 15
ATOM 11941 N N . LEU A 1 9 ? -4.638 6.096 1.522 1.00 0.00 9 LEU A N 15
ATOM 11942 C CA . LEU A 1 9 ? -4.895 7.446 1.040 1.00 0.00 9 LEU A CA 15
ATOM 11943 C C . LEU A 1 9 ? -4.748 8.460 2.171 1.00 0.00 9 LEU A C 15
ATOM 11944 O O . LEU A 1 9 ? -4.132 9.515 1.998 1.00 0.00 9 LEU A O 15
ATOM 11960 N N . SER A 1 10 ? -5.303 8.137 3.337 1.00 0.00 10 SER A N 15
ATOM 11961 C CA . SER A 1 10 ? -5.215 9.043 4.474 1.00 0.00 10 SER A CA 15
ATOM 11962 C C . SER A 1 10 ? -3.756 9.277 4.865 1.00 0.00 10 SER A C 15
ATOM 11963 O O . SER A 1 10 ? -3.374 10.400 5.187 1.00 0.00 10 SER A O 15
ATOM 11971 N N . LYS A 1 11 ? -2.936 8.220 4.836 1.00 0.00 11 LYS A N 15
ATOM 11972 C CA . LYS A 1 11 ? -1.523 8.362 5.199 1.00 0.00 11 LYS A CA 15
ATOM 11973 C C . LYS A 1 11 ? -0.748 9.133 4.123 1.00 0.00 11 LYS A C 15
ATOM 11974 O O . LYS A 1 11 ? 0.061 10.005 4.445 1.00 0.00 11 LYS A O 15
ATOM 11993 N N . GLY A 1 12 ? -1.004 8.825 2.856 1.00 0.00 12 GLY A N 15
ATOM 11994 C CA . GLY A 1 12 ? -0.332 9.510 1.759 1.00 0.00 12 GLY A CA 15
ATOM 11995 C C . GLY A 1 12 ? -1.021 9.213 0.427 1.00 0.00 12 GLY A C 15
ATOM 11996 O O . GLY A 1 12 ? -1.778 8.247 0.306 1.00 0.00 12 GLY A O 15
ATOM 12000 N N . ARG A 1 13 ? -0.747 10.051 -0.570 1.00 0.00 13 ARG A N 15
ATOM 12001 C CA . ARG A 1 13 ? -1.330 9.884 -1.899 1.00 0.00 13 ARG A CA 15
ATOM 12002 C C . ARG A 1 13 ? -0.511 8.898 -2.723 1.00 0.00 13 ARG A C 15
ATOM 12003 O O . ARG A 1 13 ? -1.043 8.176 -3.570 1.00 0.00 13 ARG A O 15
ATOM 12024 N N . ALA A 1 14 ? 0.792 8.894 -2.477 1.00 0.00 14 ALA A N 15
ATOM 12025 C CA . ALA A 1 14 ? 1.694 8.010 -3.203 1.00 0.00 14 ALA A CA 15
ATOM 12026 C C . ALA A 1 14 ? 1.315 6.551 -2.964 1.00 0.00 14 ALA A C 15
ATOM 12027 O O . ALA A 1 14 ? 1.281 5.750 -3.895 1.00 0.00 14 ALA A O 15
ATOM 12034 N N . LEU A 1 15 ? 1.030 6.210 -1.711 1.00 0.00 15 LEU A N 15
ATOM 12035 C CA . LEU A 1 15 ? 0.666 4.842 -1.368 1.00 0.00 15 LEU A CA 15
ATOM 12036 C C . LEU A 1 15 ? -0.608 4.426 -2.099 1.00 0.00 15 LEU A C 15
ATOM 12037 O O . LEU A 1 15 ? -0.708 3.319 -2.620 1.00 0.00 15 LEU A O 15
ATOM 12053 N N . TYR A 1 16 ? -1.584 5.329 -2.126 1.00 0.00 16 TYR A N 15
ATOM 12054 C CA . TYR A 1 16 ? -2.855 5.059 -2.793 1.00 0.00 16 TYR A CA 15
ATOM 12055 C C . TYR A 1 16 ? -2.637 4.805 -4.278 1.00 0.00 16 TYR A C 15
ATOM 12056 O O . TYR A 1 16 ? -3.192 3.863 -4.845 1.00 0.00 16 TYR A O 15
ATOM 12074 N N . ASN A 1 17 ? -1.819 5.643 -4.903 1.00 0.00 17 ASN A N 15
ATOM 12075 C CA . ASN A 1 17 ? -1.544 5.488 -6.325 1.00 0.00 17 ASN A CA 15
ATOM 12076 C C . ASN A 1 17 ? -0.880 4.140 -6.590 1.00 0.00 17 ASN A C 15
ATOM 12077 O O . ASN A 1 17 ? -1.236 3.435 -7.535 1.00 0.00 17 ASN A O 15
ATOM 12088 N N . TRP A 1 18 ? 0.073 3.778 -5.740 1.00 0.00 18 TRP A N 15
ATOM 12089 C CA . TRP A 1 18 ? 0.771 2.507 -5.883 1.00 0.00 18 TRP A CA 15
ATOM 12090 C C . TRP A 1 18 ? -0.212 1.333 -5.802 1.00 0.00 18 TRP A C 15
ATOM 12091 O O . TRP A 1 18 ? -0.141 0.399 -6.600 1.00 0.00 18 TRP A O 15
ATOM 12112 N N . ALA A 1 19 ? -1.105 1.384 -4.822 1.00 0.00 19 ALA A N 15
ATOM 12113 C CA . ALA A 1 19 ? -2.081 0.312 -4.635 1.00 0.00 19 ALA A CA 15
ATOM 12114 C C . ALA A 1 19 ? -2.979 0.183 -5.862 1.00 0.00 19 ALA A C 15
ATOM 12115 O O . ALA A 1 19 ? -3.280 -0.927 -6.305 1.00 0.00 19 ALA A O 15
ATOM 12122 N N . LYS A 1 20 ? -3.393 1.319 -6.411 1.00 0.00 20 LYS A N 15
ATOM 12123 C CA . LYS A 1 20 ? -4.244 1.321 -7.596 1.00 0.00 20 LYS A CA 15
ATOM 12124 C C . LYS A 1 20 ? -3.498 0.726 -8.790 1.00 0.00 20 LYS A C 15
ATOM 12125 O O . LYS A 1 20 ? -4.050 -0.067 -9.553 1.00 0.00 20 LYS A O 15
ATOM 12144 N N . SER A 1 21 ? -2.244 1.134 -8.953 1.00 0.00 21 SER A N 15
ATOM 12145 C CA . SER A 1 21 ? -1.431 0.658 -10.065 1.00 0.00 21 SER A CA 15
ATOM 12146 C C . SER A 1 21 ? -1.239 -0.854 -10.011 1.00 0.00 21 SER A C 15
ATOM 12147 O O . SER A 1 21 ? -1.300 -1.532 -11.039 1.00 0.00 21 SER A O 15
ATOM 12155 N N . HIS A 1 22 ? -0.992 -1.384 -8.814 1.00 0.00 22 HIS A N 15
ATOM 12156 C CA . HIS A 1 22 ? -0.781 -2.821 -8.648 1.00 0.00 22 HIS A CA 15
ATOM 12157 C C . HIS A 1 22 ? -1.680 -3.377 -7.550 1.00 0.00 22 HIS A C 15
ATOM 12158 O O . HIS A 1 22 ? -1.291 -3.440 -6.382 1.00 0.00 22 HIS A O 15
ATOM 12173 N N . VAL A 1 23 ? -2.877 -3.792 -7.945 1.00 0.00 23 VAL A N 15
ATOM 12174 C CA . VAL A 1 23 ? -3.826 -4.365 -7.005 1.00 0.00 23 VAL A CA 15
ATOM 12175 C C . VAL A 1 23 ? -3.278 -5.685 -6.477 1.00 0.00 23 VAL A C 15
ATOM 12176 O O . VAL A 1 23 ? -3.627 -6.142 -5.383 1.00 0.00 23 VAL A O 15
ATOM 12189 N N . GLY A 1 24 ? -2.427 -6.303 -7.277 1.00 0.00 24 GLY A N 15
ATOM 12190 C CA . GLY A 1 24 ? -1.833 -7.571 -6.890 1.00 0.00 24 GLY A CA 15
ATOM 12191 C C . GLY A 1 24 ? -0.991 -7.411 -5.629 1.00 0.00 24 GLY A C 15
ATOM 12192 O O . GLY A 1 24 ? -1.045 -8.243 -4.740 1.00 0.00 24 GLY A O 15
ATOM 12196 N N . LYS A 1 25 ? -0.222 -6.326 -5.544 1.00 0.00 25 LYS A N 15
ATOM 12197 C CA . LYS A 1 25 ? 0.609 -6.091 -4.367 1.00 0.00 25 LYS A CA 15
ATOM 12198 C C . LYS A 1 25 ? -0.265 -5.999 -3.118 1.00 0.00 25 LYS A C 15
ATOM 12199 O O . LYS A 1 25 ? 0.093 -6.539 -2.058 1.00 0.00 25 LYS A O 15
ATOM 12218 N N . VAL A 1 26 ? -1.401 -5.311 -3.257 1.00 0.00 26 VAL A N 15
ATOM 12219 C CA . VAL A 1 26 ? -2.332 -5.146 -2.146 1.00 0.00 26 VAL A CA 15
ATOM 12220 C C . VAL A 1 26 ? -2.840 -6.499 -1.680 1.00 0.00 26 VAL A C 15
ATOM 12221 O O . VAL A 1 26 ? -2.869 -6.799 -0.480 1.00 0.00 26 VAL A O 15
ATOM 12234 N N . TRP A 1 27 ? -3.226 -7.317 -2.644 1.00 0.00 27 TRP A N 15
ATOM 12235 C CA . TRP A 1 27 ? -3.726 -8.647 -2.339 1.00 0.00 27 TRP A CA 15
ATOM 12236 C C . TRP A 1 27 ? -2.651 -9.486 -1.671 1.00 0.00 27 TRP A C 15
ATOM 12237 O O . TRP A 1 27 ? -2.933 -10.210 -0.721 1.00 0.00 27 TRP A O 15
ATOM 12258 N N . GLU A 1 28 ? -1.438 -9.408 -2.203 1.00 0.00 28 GLU A N 15
ATOM 12259 C CA . GLU A 1 28 ? -0.323 -10.178 -1.679 1.00 0.00 28 GLU A CA 15
ATOM 12260 C C . GLU A 1 28 ? -0.081 -9.850 -0.211 1.00 0.00 28 GLU A C 15
ATOM 12261 O O . GLU A 1 28 ? 0.090 -10.760 0.601 1.00 0.00 28 GLU A O 15
ATOM 12273 N N . TRP A 1 29 ? -0.063 -8.567 0.146 1.00 0.00 29 TRP A N 15
ATOM 12274 C CA . TRP A 1 29 ? 0.171 -8.224 1.546 1.00 0.00 29 TRP A CA 15
ATOM 12275 C C . TRP A 1 29 ? -0.986 -8.705 2.425 1.00 0.00 29 TRP A C 15
ATOM 12276 O O . TRP A 1 29 ? -0.765 -9.181 3.540 1.00 0.00 29 TRP A O 15
ATOM 12297 N N . LEU A 1 30 ? -2.217 -8.573 1.927 1.00 0.00 30 LEU A N 15
ATOM 12298 C CA . LEU A 1 30 ? -3.384 -8.993 2.712 1.00 0.00 30 LEU A CA 15
ATOM 12299 C C . LEU A 1 30 ? -3.322 -10.492 3.001 1.00 0.00 30 LEU A C 15
ATOM 12300 O O . LEU A 1 30 ? -3.591 -10.924 4.119 1.00 0.00 30 LEU A O 15
ATOM 12316 N N . LYS A 1 31 ? -2.951 -11.276 1.998 1.00 0.00 31 LYS A N 15
ATOM 12317 C CA . LYS A 1 31 ? -2.843 -12.717 2.173 1.00 0.00 31 LYS A CA 15
ATOM 12318 C C . LYS A 1 31 ? -1.778 -13.034 3.217 1.00 0.00 31 LYS A C 15
ATOM 12319 O O . LYS A 1 31 ? -1.968 -13.899 4.071 1.00 0.00 31 LYS A O 15
ATOM 12338 N N . SER A 1 32 ? -0.654 -12.325 3.144 1.00 0.00 32 SER A N 15
ATOM 12339 C CA . SER A 1 32 ? 0.429 -12.535 4.088 1.00 0.00 32 SER A CA 15
ATOM 12340 C C . SER A 1 32 ? -0.039 -12.219 5.505 1.00 0.00 32 SER A C 15
ATOM 12341 O O . SER A 1 32 ? 0.260 -12.948 6.449 1.00 0.00 32 SER A O 15
ATOM 12349 N N . GLY A 1 33 ? -0.787 -11.130 5.644 1.00 0.00 33 GLY A N 15
ATOM 12350 C CA . GLY A 1 33 ? -1.300 -10.723 6.946 1.00 0.00 33 GLY A CA 15
ATOM 12351 C C . GLY A 1 33 ? -0.442 -9.616 7.552 1.00 0.00 33 GLY A C 15
ATOM 12352 O O . GLY A 1 33 ? -0.630 -9.237 8.709 1.00 0.00 33 GLY A O 15
ATOM 12356 N N . ALA A 1 34 ? 0.493 -9.096 6.762 1.00 0.00 34 ALA A N 15
ATOM 12357 C CA . ALA A 1 34 ? 1.369 -8.023 7.224 1.00 0.00 34 ALA A CA 15
ATOM 12358 C C . ALA A 1 34 ? 0.549 -6.896 7.840 1.00 0.00 34 ALA A C 15
ATOM 12359 O O . ALA A 1 34 ? -0.675 -6.976 7.911 1.00 0.00 34 ALA A O 15
ATOM 12366 N N . THR A 1 35 ? 1.235 -5.840 8.266 1.00 0.00 35 THR A N 15
ATOM 12367 C CA . THR A 1 35 ? 0.569 -4.687 8.867 1.00 0.00 35 THR A CA 15
ATOM 12368 C C . THR A 1 35 ? 0.479 -3.554 7.858 1.00 0.00 35 THR A C 15
ATOM 12369 O O . THR A 1 35 ? 1.325 -3.424 6.983 1.00 0.00 35 THR A O 15
ATOM 12380 N N . TYR A 1 36 ? -0.563 -2.751 7.977 1.00 0.00 36 TYR A N 15
ATOM 12381 C CA . TYR A 1 36 ? -0.777 -1.646 7.053 1.00 0.00 36 TYR A CA 15
ATOM 12382 C C . TYR A 1 36 ? 0.412 -0.688 7.075 1.00 0.00 36 TYR A C 15
ATOM 12383 O O . TYR A 1 36 ? 0.875 -0.233 6.019 1.00 0.00 36 TYR A O 15
ATOM 12401 N N . GLU A 1 37 ? 0.909 -0.384 8.269 1.00 0.00 37 GLU A N 15
ATOM 12402 C CA . GLU A 1 37 ? 2.048 0.517 8.389 1.00 0.00 37 GLU A CA 15
ATOM 12403 C C . GLU A 1 37 ? 3.283 -0.058 7.692 1.00 0.00 37 GLU A C 15
ATOM 12404 O O . GLU A 1 37 ? 3.942 0.614 6.907 1.00 0.00 37 GLU A O 15
ATOM 12416 N N . GLN A 1 38 ? 3.597 -1.307 7.975 1.00 0.00 38 GLN A N 15
ATOM 12417 C CA . GLN A 1 38 ? 4.757 -1.938 7.370 1.00 0.00 38 GLN A CA 15
ATOM 12418 C C . GLN A 1 38 ? 4.652 -1.946 5.852 1.00 0.00 38 GLN A C 15
ATOM 12419 O O . GLN A 1 38 ? 5.649 -1.713 5.158 1.00 0.00 38 GLN A O 15
ATOM 12433 N N . ILE A 1 39 ? 3.461 -2.237 5.349 1.00 0.00 39 ILE A N 15
ATOM 12434 C CA . ILE A 1 39 ? 3.249 -2.294 3.915 1.00 0.00 39 ILE A CA 15
ATOM 12435 C C . ILE A 1 39 ? 3.461 -0.923 3.277 1.00 0.00 39 ILE A C 15
ATOM 12436 O O . ILE A 1 39 ? 4.130 -0.809 2.239 1.00 0.00 39 ILE A O 15
ATOM 12452 N N . LYS A 1 40 ? 2.930 0.158 3.881 1.00 0.00 40 LYS A N 15
ATOM 12453 C CA . LYS A 1 40 ? 3.174 1.463 3.263 1.00 0.00 40 LYS A CA 15
ATOM 12454 C C . LYS A 1 40 ? 4.627 1.825 3.382 1.00 0.00 40 LYS A C 15
ATOM 12455 O O . LYS A 1 40 ? 5.112 2.496 2.501 1.00 0.00 40 LYS A O 15
ATOM 12474 N N . GLU A 1 41 ? 5.277 1.424 4.485 1.00 0.00 41 GLU A N 15
ATOM 12475 C CA . GLU A 1 41 ? 6.678 1.730 4.687 1.00 0.00 41 GLU A CA 15
ATOM 12476 C C . GLU A 1 41 ? 7.479 1.182 3.512 1.00 0.00 41 GLU A C 15
ATOM 12477 O O . GLU A 1 41 ? 8.281 1.901 2.929 1.00 0.00 41 GLU A O 15
ATOM 12489 N N . TRP A 1 42 ? 7.244 -0.083 3.156 1.00 0.00 42 TRP A N 15
ATOM 12490 C CA . TRP A 1 42 ? 7.948 -0.677 2.034 1.00 0.00 42 TRP A CA 15
ATOM 12491 C C . TRP A 1 42 ? 7.667 0.098 0.759 1.00 0.00 42 TRP A C 15
ATOM 12492 O O . TRP A 1 42 ? 8.572 0.372 -0.030 1.00 0.00 42 TRP A O 15
ATOM 12513 N N . ILE A 1 43 ? 6.397 0.428 0.559 1.00 0.00 43 ILE A N 15
ATOM 12514 C CA . ILE A 1 43 ? 5.993 1.137 -0.654 1.00 0.00 43 ILE A CA 15
ATOM 12515 C C . ILE A 1 43 ? 6.633 2.521 -0.753 1.00 0.00 43 ILE A C 15
ATOM 12516 O O . ILE A 1 43 ? 7.136 2.904 -1.804 1.00 0.00 43 ILE A O 15
ATOM 12532 N N . GLU A 1 44 ? 6.622 3.278 0.325 1.00 0.00 44 GLU A N 15
ATOM 12533 C CA . GLU A 1 44 ? 7.183 4.604 0.274 1.00 0.00 44 GLU A CA 15
ATOM 12534 C C . GLU A 1 44 ? 8.688 4.547 0.072 1.00 0.00 44 GLU A C 15
ATOM 12535 O O . GLU A 1 44 ? 9.214 5.376 -0.673 1.00 0.00 44 GLU A O 15
ATOM 12547 N N . ASN A 1 45 ? 9.373 3.558 0.669 1.00 0.00 45 ASN A N 15
ATOM 12548 C CA . ASN A 1 45 ? 10.808 3.437 0.462 1.00 0.00 45 ASN A CA 15
ATOM 12549 C C . ASN A 1 45 ? 11.111 3.159 -1.016 1.00 0.00 45 ASN A C 15
ATOM 12550 O O . ASN A 1 45 ? 12.038 3.736 -1.593 1.00 0.00 45 ASN A O 15
ATOM 12561 N N . ALA A 1 46 ? 10.322 2.281 -1.639 1.00 0.00 46 ALA A N 15
ATOM 12562 C CA . ALA A 1 46 ? 10.525 1.965 -3.051 1.00 0.00 46 ALA A CA 15
ATOM 12563 C C . ALA A 1 46 ? 10.253 3.198 -3.913 1.00 0.00 46 ALA A C 15
ATOM 12564 O O . ALA A 1 46 ? 10.981 3.480 -4.865 1.00 0.00 46 ALA A O 15
ATOM 12571 N N . LEU A 1 47 ? 9.191 3.920 -3.574 1.00 0.00 47 LEU A N 15
ATOM 12572 C CA . LEU A 1 47 ? 8.814 5.114 -4.309 1.00 0.00 47 LEU A CA 15
ATOM 12573 C C . LEU A 1 47 ? 9.967 6.127 -4.301 1.00 0.00 47 LEU A C 15
ATOM 12574 O O . LEU A 1 47 ? 10.289 6.701 -5.337 1.00 0.00 47 LEU A O 15
ATOM 12590 N N . GLY A 1 48 ? 10.596 6.337 -3.140 1.00 0.00 48 GLY A N 15
ATOM 12591 C CA . GLY A 1 48 ? 11.702 7.284 -3.055 1.00 0.00 48 GLY A CA 15
ATOM 12592 C C . GLY A 1 48 ? 12.861 6.818 -3.921 1.00 0.00 48 GLY A C 15
ATOM 12593 O O . GLY A 1 48 ? 13.485 7.611 -4.622 1.00 0.00 48 GLY A O 15
ATOM 12597 N N . TRP A 1 49 ? 13.135 5.520 -3.877 1.00 0.00 49 TRP A N 15
ATOM 12598 C CA . TRP A 1 49 ? 14.214 4.950 -4.683 1.00 0.00 49 TRP A CA 15
ATOM 12599 C C . TRP A 1 49 ? 13.939 3.483 -4.991 1.00 0.00 49 TRP A C 15
ATOM 12600 O O . TRP A 1 49 ? 13.210 2.813 -4.264 1.00 0.00 49 TRP A O 15
ATOM 12621 N N . ARG A 1 50 ? 14.528 2.987 -6.076 1.00 0.00 50 ARG A N 15
ATOM 12622 C CA . ARG A 1 50 ? 14.334 1.594 -6.466 1.00 0.00 50 ARG A CA 15
ATOM 12623 C C . ARG A 1 50 ? 15.283 1.219 -7.601 1.00 0.00 50 ARG A C 15
ATOM 12624 O O . ARG A 1 50 ? 15.721 0.080 -7.626 1.00 0.00 50 ARG A O 15
ATOM 12666 N N . ALA A 1 2 ? -12.243 -1.452 0.874 1.00 0.00 2 ALA A N 16
ATOM 12667 C CA . ALA A 1 2 ? -12.396 -0.001 0.869 1.00 0.00 2 ALA A CA 16
ATOM 12668 C C . ALA A 1 2 ? -11.654 0.628 2.051 1.00 0.00 2 ALA A C 16
ATOM 12669 O O . ALA A 1 2 ? -11.018 1.673 1.915 1.00 0.00 2 ALA A O 16
ATOM 12676 N N . GLY A 1 3 ? -11.726 -0.019 3.210 1.00 0.00 3 GLY A N 16
ATOM 12677 C CA . GLY A 1 3 ? -11.046 0.491 4.402 1.00 0.00 3 GLY A CA 16
ATOM 12678 C C . GLY A 1 3 ? -9.548 0.545 4.173 1.00 0.00 3 GLY A C 16
ATOM 12679 O O . GLY A 1 3 ? -8.891 1.514 4.538 1.00 0.00 3 GLY A O 16
ATOM 12683 N N . LEU A 1 4 ? -9.028 -0.496 3.546 1.00 0.00 4 LEU A N 16
ATOM 12684 C CA . LEU A 1 4 ? -7.602 -0.590 3.246 1.00 0.00 4 LEU A CA 16
ATOM 12685 C C . LEU A 1 4 ? -7.184 0.581 2.345 1.00 0.00 4 LEU A C 16
ATOM 12686 O O . LEU A 1 4 ? -6.155 1.233 2.583 1.00 0.00 4 LEU A O 16
ATOM 12702 N N . LEU A 1 5 ? -7.987 0.852 1.318 1.00 0.00 5 LEU A N 16
ATOM 12703 C CA . LEU A 1 5 ? -7.694 1.950 0.406 1.00 0.00 5 LEU A CA 16
ATOM 12704 C C . LEU A 1 5 ? -7.739 3.288 1.136 1.00 0.00 5 LEU A C 16
ATOM 12705 O O . LEU A 1 5 ? -6.885 4.145 0.929 1.00 0.00 5 LEU A O 16
ATOM 12721 N N . ARG A 1 6 ? -8.746 3.463 1.982 1.00 0.00 6 ARG A N 16
ATOM 12722 C CA . ARG A 1 6 ? -8.892 4.707 2.727 1.00 0.00 6 ARG A CA 16
ATOM 12723 C C . ARG A 1 6 ? -7.663 4.954 3.594 1.00 0.00 6 ARG A C 16
ATOM 12724 O O . ARG A 1 6 ? -7.149 6.069 3.659 1.00 0.00 6 ARG A O 16
ATOM 12745 N N . PHE A 1 7 ? -7.203 3.901 4.260 1.00 0.00 7 PHE A N 16
ATOM 12746 C CA . PHE A 1 7 ? -6.040 3.996 5.126 1.00 0.00 7 PHE A CA 16
ATOM 12747 C C . PHE A 1 7 ? -4.804 4.419 4.328 1.00 0.00 7 PHE A C 16
ATOM 12748 O O . PHE A 1 7 ? -4.047 5.296 4.748 1.00 0.00 7 PHE A O 16
ATOM 12765 N N . LEU A 1 8 ? -4.604 3.796 3.173 1.00 0.00 8 LEU A N 16
ATOM 12766 C CA . LEU A 1 8 ? -3.436 4.124 2.351 1.00 0.00 8 LEU A CA 16
ATOM 12767 C C . LEU A 1 8 ? -3.486 5.577 1.916 1.00 0.00 8 LEU A C 16
ATOM 12768 O O . LEU A 1 8 ? -2.472 6.271 1.924 1.00 0.00 8 LEU A O 16
ATOM 12784 N N . LEU A 1 9 ? -4.668 6.030 1.543 1.00 0.00 9 LEU A N 16
ATOM 12785 C CA . LEU A 1 9 ? -4.847 7.409 1.110 1.00 0.00 9 LEU A CA 16
ATOM 12786 C C . LEU A 1 9 ? -4.562 8.390 2.240 1.00 0.00 9 LEU A C 16
ATOM 12787 O O . LEU A 1 9 ? -3.880 9.397 2.042 1.00 0.00 9 LEU A O 16
ATOM 12803 N N . SER A 1 10 ? -5.094 8.091 3.424 1.00 0.00 10 SER A N 16
ATOM 12804 C CA . SER A 1 10 ? -4.903 8.959 4.583 1.00 0.00 10 SER A CA 16
ATOM 12805 C C . SER A 1 10 ? -3.419 9.091 4.897 1.00 0.00 10 SER A C 16
ATOM 12806 O O . SER A 1 10 ? -2.947 10.170 5.256 1.00 0.00 10 SER A O 16
ATOM 12814 N N . LYS A 1 11 ? -2.688 7.989 4.773 1.00 0.00 11 LYS A N 16
ATOM 12815 C CA . LYS A 1 11 ? -1.255 8.015 5.061 1.00 0.00 11 LYS A CA 16
ATOM 12816 C C . LYS A 1 11 ? -0.470 8.759 3.975 1.00 0.00 11 LYS A C 16
ATOM 12817 O O . LYS A 1 11 ? 0.414 9.557 4.280 1.00 0.00 11 LYS A O 16
ATOM 12836 N N . GLY A 1 12 ? -0.796 8.504 2.711 1.00 0.00 12 GLY A N 16
ATOM 12837 C CA . GLY A 1 12 ? -0.098 9.166 1.607 1.00 0.00 12 GLY A CA 16
ATOM 12838 C C . GLY A 1 12 ? -0.822 8.955 0.278 1.00 0.00 12 GLY A C 16
ATOM 12839 O O . GLY A 1 12 ? -1.462 7.924 0.065 1.00 0.00 12 GLY A O 16
ATOM 12843 N N . ARG A 1 13 ? -0.694 9.932 -0.623 1.00 0.00 13 ARG A N 16
ATOM 12844 C CA . ARG A 1 13 ? -1.319 9.845 -1.937 1.00 0.00 13 ARG A CA 16
ATOM 12845 C C . ARG A 1 13 ? -0.531 8.881 -2.801 1.00 0.00 13 ARG A C 16
ATOM 12846 O O . ARG A 1 13 ? -1.081 8.170 -3.642 1.00 0.00 13 ARG A O 16
ATOM 12867 N N . ALA A 1 14 ? 0.776 8.885 -2.585 1.00 0.00 14 ALA A N 16
ATOM 12868 C CA . ALA A 1 14 ? 1.668 8.028 -3.334 1.00 0.00 14 ALA A CA 16
ATOM 12869 C C . ALA A 1 14 ? 1.339 6.563 -3.051 1.00 0.00 14 ALA A C 16
ATOM 12870 O O . ALA A 1 14 ? 1.338 5.722 -3.948 1.00 0.00 14 ALA A O 16
ATOM 12877 N N . LEU A 1 15 ? 1.047 6.271 -1.786 1.00 0.00 15 LEU A N 16
ATOM 12878 C CA . LEU A 1 15 ? 0.719 4.915 -1.378 1.00 0.00 15 LEU A CA 16
ATOM 12879 C C . LEU A 1 15 ? -0.536 4.430 -2.102 1.00 0.00 15 LEU A C 16
ATOM 12880 O O . LEU A 1 15 ? -0.594 3.297 -2.591 1.00 0.00 15 LEU A O 16
ATOM 12896 N N . TYR A 1 16 ? -1.540 5.308 -2.176 1.00 0.00 16 TYR A N 16
ATOM 12897 C CA . TYR A 1 16 ? -2.799 4.983 -2.850 1.00 0.00 16 TYR A CA 16
ATOM 12898 C C . TYR A 1 16 ? -2.548 4.698 -4.323 1.00 0.00 16 TYR A C 16
ATOM 12899 O O . TYR A 1 16 ? -3.081 3.743 -4.888 1.00 0.00 16 TYR A O 16
ATOM 12917 N N . ASN A 1 17 ? -1.737 5.546 -4.947 1.00 0.00 17 ASN A N 16
ATOM 12918 C CA . ASN A 1 17 ? -1.433 5.385 -6.365 1.00 0.00 17 ASN A CA 16
ATOM 12919 C C . ASN A 1 17 ? -0.748 4.042 -6.610 1.00 0.00 17 ASN A C 16
ATOM 12920 O O . ASN A 1 17 ? -1.077 3.332 -7.560 1.00 0.00 17 ASN A O 16
ATOM 12931 N N . TRP A 1 18 ? 0.200 3.695 -5.750 1.00 0.00 18 TRP A N 16
ATOM 12932 C CA . TRP A 1 18 ? 0.911 2.433 -5.887 1.00 0.00 18 TRP A CA 16
ATOM 12933 C C . TRP A 1 18 ? -0.060 1.260 -5.806 1.00 0.00 18 TRP A C 16
ATOM 12934 O O . TRP A 1 18 ? 0.025 0.325 -6.599 1.00 0.00 18 TRP A O 16
ATOM 12955 N N . ALA A 1 19 ? -0.974 1.310 -4.837 1.00 0.00 19 ALA A N 16
ATOM 12956 C CA . ALA A 1 19 ? -1.944 0.234 -4.662 1.00 0.00 19 ALA A CA 16
ATOM 12957 C C . ALA A 1 19 ? -2.812 0.093 -5.906 1.00 0.00 19 ALA A C 16
ATOM 12958 O O . ALA A 1 19 ? -3.079 -1.017 -6.362 1.00 0.00 19 ALA A O 16
ATOM 12965 N N . LYS A 1 20 ? -3.246 1.217 -6.455 1.00 0.00 20 LYS A N 16
ATOM 12966 C CA . LYS A 1 20 ? -4.076 1.194 -7.651 1.00 0.00 20 LYS A CA 16
ATOM 12967 C C . LYS A 1 20 ? -3.316 0.589 -8.833 1.00 0.00 20 LYS A C 16
ATOM 12968 O O . LYS A 1 20 ? -3.861 -0.218 -9.587 1.00 0.00 20 LYS A O 16
ATOM 12987 N N . SER A 1 21 ? -2.060 0.997 -8.996 1.00 0.00 21 SER A N 16
ATOM 12988 C CA . SER A 1 21 ? -1.240 0.506 -10.096 1.00 0.00 21 SER A CA 16
ATOM 12989 C C . SER A 1 21 ? -1.072 -0.997 -10.011 1.00 0.00 21 SER A C 16
ATOM 12990 O O . SER A 1 21 ? -1.169 -1.695 -11.017 1.00 0.00 21 SER A O 16
ATOM 12998 N N . HIS A 1 22 ? -0.823 -1.497 -8.801 1.00 0.00 22 HIS A N 16
ATOM 12999 C CA . HIS A 1 22 ? -0.639 -2.935 -8.597 1.00 0.00 22 HIS A CA 16
ATOM 13000 C C . HIS A 1 22 ? -1.503 -3.442 -7.457 1.00 0.00 22 HIS A C 16
ATOM 13001 O O . HIS A 1 22 ? -1.057 -3.507 -6.313 1.00 0.00 22 HIS A O 16
ATOM 13016 N N . VAL A 1 23 ? -2.729 -3.820 -7.780 1.00 0.00 23 VAL A N 16
ATOM 13017 C CA . VAL A 1 23 ? -3.638 -4.343 -6.772 1.00 0.00 23 VAL A CA 16
ATOM 13018 C C . VAL A 1 23 ? -3.163 -5.710 -6.307 1.00 0.00 23 VAL A C 16
ATOM 13019 O O . VAL A 1 23 ? -3.415 -6.129 -5.179 1.00 0.00 23 VAL A O 16
ATOM 13032 N N . GLY A 1 24 ? -2.468 -6.406 -7.183 1.00 0.00 24 GLY A N 16
ATOM 13033 C CA . GLY A 1 24 ? -1.964 -7.724 -6.844 1.00 0.00 24 GLY A CA 16
ATOM 13034 C C . GLY A 1 24 ? -0.996 -7.650 -5.660 1.00 0.00 24 GLY A C 16
ATOM 13035 O O . GLY A 1 24 ? -1.074 -8.430 -4.720 1.00 0.00 24 GLY A O 16
ATOM 13039 N N . LYS A 1 25 ? -0.071 -6.714 -5.702 1.00 0.00 25 LYS A N 16
ATOM 13040 C CA . LYS A 1 25 ? 0.899 -6.584 -4.622 1.00 0.00 25 LYS A CA 16
ATOM 13041 C C . LYS A 1 25 ? 0.198 -6.281 -3.289 1.00 0.00 25 LYS A C 16
ATOM 13042 O O . LYS A 1 25 ? 0.638 -6.743 -2.214 1.00 0.00 25 LYS A O 16
ATOM 13061 N N . VAL A 1 26 ? -0.878 -5.501 -3.354 1.00 0.00 26 VAL A N 16
ATOM 13062 C CA . VAL A 1 26 ? -1.636 -5.161 -2.150 1.00 0.00 26 VAL A CA 16
ATOM 13063 C C . VAL A 1 26 ? -2.290 -6.417 -1.584 1.00 0.00 26 VAL A C 16
ATOM 13064 O O . VAL A 1 26 ? -2.263 -6.676 -0.371 1.00 0.00 26 VAL A O 16
ATOM 13077 N N . TRP A 1 27 ? -2.880 -7.202 -2.482 1.00 0.00 27 TRP A N 16
ATOM 13078 C CA . TRP A 1 27 ? -3.529 -8.438 -2.078 1.00 0.00 27 TRP A CA 16
ATOM 13079 C C . TRP A 1 27 ? -2.497 -9.356 -1.441 1.00 0.00 27 TRP A C 16
ATOM 13080 O O . TRP A 1 27 ? -2.803 -10.021 -0.453 1.00 0.00 27 TRP A O 16
ATOM 13101 N N . GLU A 1 28 ? -1.314 -9.400 -2.055 1.00 0.00 28 GLU A N 16
ATOM 13102 C CA . GLU A 1 28 ? -0.205 -10.233 -1.595 1.00 0.00 28 GLU A CA 16
ATOM 13103 C C . GLU A 1 28 ? 0.088 -9.974 -0.110 1.00 0.00 28 GLU A C 16
ATOM 13104 O O . GLU A 1 28 ? 0.159 -10.912 0.684 1.00 0.00 28 GLU A O 16
ATOM 13116 N N . TRP A 1 29 ? 0.269 -8.716 0.297 1.00 0.00 29 TRP A N 16
ATOM 13117 C CA . TRP A 1 29 ? 0.565 -8.499 1.725 1.00 0.00 29 TRP A CA 16
ATOM 13118 C C . TRP A 1 29 ? -0.661 -8.718 2.599 1.00 0.00 29 TRP A C 16
ATOM 13119 O O . TRP A 1 29 ? -0.546 -9.176 3.739 1.00 0.00 29 TRP A O 16
ATOM 13140 N N . LEU A 1 30 ? -1.836 -8.397 2.078 1.00 0.00 30 LEU A N 16
ATOM 13141 C CA . LEU A 1 30 ? -3.048 -8.577 2.861 1.00 0.00 30 LEU A CA 16
ATOM 13142 C C . LEU A 1 30 ? -3.187 -10.041 3.251 1.00 0.00 30 LEU A C 16
ATOM 13143 O O . LEU A 1 30 ? -3.497 -10.363 4.400 1.00 0.00 30 LEU A O 16
ATOM 13159 N N . LYS A 1 31 ? -2.935 -10.923 2.295 1.00 0.00 31 LYS A N 16
ATOM 13160 C CA . LYS A 1 31 ? -3.012 -12.354 2.541 1.00 0.00 31 LYS A CA 16
ATOM 13161 C C . LYS A 1 31 ? -1.928 -12.769 3.522 1.00 0.00 31 LYS A C 16
ATOM 13162 O O . LYS A 1 31 ? -2.178 -13.535 4.450 1.00 0.00 31 LYS A O 16
ATOM 13181 N N . SER A 1 32 ? -0.720 -12.256 3.308 1.00 0.00 32 SER A N 16
ATOM 13182 C CA . SER A 1 32 ? 0.404 -12.581 4.189 1.00 0.00 32 SER A CA 16
ATOM 13183 C C . SER A 1 32 ? 0.105 -12.164 5.635 1.00 0.00 32 SER A C 16
ATOM 13184 O O . SER A 1 32 ? 0.705 -12.688 6.577 1.00 0.00 32 SER A O 16
ATOM 13192 N N . GLY A 1 33 ? -0.830 -11.225 5.802 1.00 0.00 33 GLY A N 16
ATOM 13193 C CA . GLY A 1 33 ? -1.214 -10.741 7.134 1.00 0.00 33 GLY A CA 16
ATOM 13194 C C . GLY A 1 33 ? -0.345 -9.573 7.573 1.00 0.00 33 GLY A C 16
ATOM 13195 O O . GLY A 1 33 ? -0.342 -9.198 8.745 1.00 0.00 33 GLY A O 16
ATOM 13199 N N . ALA A 1 34 ? 0.390 -8.995 6.638 1.00 0.00 34 ALA A N 16
ATOM 13200 C CA . ALA A 1 34 ? 1.246 -7.869 6.975 1.00 0.00 34 ALA A CA 16
ATOM 13201 C C . ALA A 1 34 ? 0.395 -6.667 7.399 1.00 0.00 34 ALA A C 16
ATOM 13202 O O . ALA A 1 34 ? -0.753 -6.526 6.974 1.00 0.00 34 ALA A O 16
ATOM 13209 N N . THR A 1 35 ? 0.959 -5.803 8.236 1.00 0.00 35 THR A N 16
ATOM 13210 C CA . THR A 1 35 ? 0.227 -4.632 8.702 1.00 0.00 35 THR A CA 16
ATOM 13211 C C . THR A 1 35 ? 0.157 -3.555 7.614 1.00 0.00 35 THR A C 16
ATOM 13212 O O . THR A 1 35 ? 1.014 -3.468 6.742 1.00 0.00 35 THR A O 16
ATOM 13223 N N . TYR A 1 36 ? -0.880 -2.738 7.682 1.00 0.00 36 TYR A N 16
ATOM 13224 C CA . TYR A 1 36 ? -1.070 -1.673 6.705 1.00 0.00 36 TYR A CA 16
ATOM 13225 C C . TYR A 1 36 ? 0.114 -0.724 6.739 1.00 0.00 36 TYR A C 16
ATOM 13226 O O . TYR A 1 36 ? 0.555 -0.207 5.715 1.00 0.00 36 TYR A O 16
ATOM 13244 N N . GLU A 1 37 ? 0.619 -0.509 7.941 1.00 0.00 37 GLU A N 16
ATOM 13245 C CA . GLU A 1 37 ? 1.762 0.374 8.148 1.00 0.00 37 GLU A CA 16
ATOM 13246 C C . GLU A 1 37 ? 3.012 -0.196 7.470 1.00 0.00 37 GLU A C 16
ATOM 13247 O O . GLU A 1 37 ? 3.693 0.491 6.711 1.00 0.00 37 GLU A O 16
ATOM 13259 N N . GLN A 1 38 ? 3.290 -1.461 7.719 1.00 0.00 38 GLN A N 16
ATOM 13260 C CA . GLN A 1 38 ? 4.446 -2.106 7.109 1.00 0.00 38 GLN A CA 16
ATOM 13261 C C . GLN A 1 38 ? 4.332 -2.056 5.583 1.00 0.00 38 GLN A C 16
ATOM 13262 O O . GLN A 1 38 ? 5.340 -1.838 4.898 1.00 0.00 38 GLN A O 16
ATOM 13276 N N . ILE A 1 39 ? 3.109 -2.262 5.071 1.00 0.00 39 ILE A N 16
ATOM 13277 C CA . ILE A 1 39 ? 2.871 -2.232 3.631 1.00 0.00 39 ILE A CA 16
ATOM 13278 C C . ILE A 1 39 ? 3.184 -0.856 3.036 1.00 0.00 39 ILE A C 16
ATOM 13279 O O . ILE A 1 39 ? 3.887 -0.773 2.016 1.00 0.00 39 ILE A O 16
ATOM 13295 N N . LYS A 1 40 ? 2.724 0.253 3.656 1.00 0.00 40 LYS A N 16
ATOM 13296 C CA . LYS A 1 40 ? 3.072 1.546 3.077 1.00 0.00 40 LYS A CA 16
ATOM 13297 C C . LYS A 1 40 ? 4.553 1.786 3.222 1.00 0.00 40 LYS A C 16
ATOM 13298 O O . LYS A 1 40 ? 5.114 2.441 2.369 1.00 0.00 40 LYS A O 16
ATOM 13317 N N . GLU A 1 41 ? 5.143 1.307 4.328 1.00 0.00 41 GLU A N 16
ATOM 13318 C CA . GLU A 1 41 ? 6.552 1.512 4.568 1.00 0.00 41 GLU A CA 16
ATOM 13319 C C . GLU A 1 41 ? 7.356 0.944 3.418 1.00 0.00 41 GLU A C 16
ATOM 13320 O O . GLU A 1 41 ? 8.199 1.638 2.877 1.00 0.00 41 GLU A O 16
ATOM 13332 N N . TRP A 1 42 ? 7.093 -0.300 3.045 1.00 0.00 42 TRP A N 16
ATOM 13333 C CA . TRP A 1 42 ? 7.838 -0.889 1.943 1.00 0.00 42 TRP A CA 16
ATOM 13334 C C . TRP A 1 42 ? 7.586 -0.111 0.661 1.00 0.00 42 TRP A C 16
ATOM 13335 O O . TRP A 1 42 ? 8.509 0.133 -0.109 1.00 0.00 42 TRP A O 16
ATOM 13356 N N . ILE A 1 43 ? 6.336 0.293 0.450 1.00 0.00 43 ILE A N 16
ATOM 13357 C CA . ILE A 1 43 ? 5.983 1.034 -0.757 1.00 0.00 43 ILE A CA 16
ATOM 13358 C C . ILE A 1 43 ? 6.711 2.370 -0.842 1.00 0.00 43 ILE A C 16
ATOM 13359 O O . ILE A 1 43 ? 7.263 2.709 -1.886 1.00 0.00 43 ILE A O 16
ATOM 13375 N N . GLU A 1 44 ? 6.722 3.121 0.246 1.00 0.00 44 GLU A N 16
ATOM 13376 C CA . GLU A 1 44 ? 7.367 4.412 0.227 1.00 0.00 44 GLU A CA 16
ATOM 13377 C C . GLU A 1 44 ? 8.876 4.271 0.080 1.00 0.00 44 GLU A C 16
ATOM 13378 O O . GLU A 1 44 ? 9.502 5.063 -0.616 1.00 0.00 44 GLU A O 16
ATOM 13390 N N . ASN A 1 45 ? 9.463 3.246 0.698 1.00 0.00 45 ASN A N 16
ATOM 13391 C CA . ASN A 1 45 ? 10.901 3.029 0.571 1.00 0.00 45 ASN A CA 16
ATOM 13392 C C . ASN A 1 45 ? 11.267 2.717 -0.886 1.00 0.00 45 ASN A C 16
ATOM 13393 O O . ASN A 1 45 ? 12.248 3.237 -1.411 1.00 0.00 45 ASN A O 16
ATOM 13404 N N . ALA A 1 46 ? 10.467 1.877 -1.548 1.00 0.00 46 ALA A N 16
ATOM 13405 C CA . ALA A 1 46 ? 10.736 1.528 -2.937 1.00 0.00 46 ALA A CA 16
ATOM 13406 C C . ALA A 1 46 ? 10.630 2.780 -3.800 1.00 0.00 46 ALA A C 16
ATOM 13407 O O . ALA A 1 46 ? 11.451 3.010 -4.690 1.00 0.00 46 ALA A O 16
ATOM 13414 N N . LEU A 1 47 ? 9.614 3.597 -3.520 1.00 0.00 47 LEU A N 16
ATOM 13415 C CA . LEU A 1 47 ? 9.407 4.829 -4.264 1.00 0.00 47 LEU A CA 16
ATOM 13416 C C . LEU A 1 47 ? 10.638 5.741 -4.137 1.00 0.00 47 LEU A C 16
ATOM 13417 O O . LEU A 1 47 ? 11.112 6.283 -5.132 1.00 0.00 47 LEU A O 16
ATOM 13433 N N . GLY A 1 48 ? 11.152 5.899 -2.919 1.00 0.00 48 GLY A N 16
ATOM 13434 C CA . GLY A 1 48 ? 12.327 6.741 -2.711 1.00 0.00 48 GLY A CA 16
ATOM 13435 C C . GLY A 1 48 ? 13.537 6.190 -3.472 1.00 0.00 48 GLY A C 16
ATOM 13436 O O . GLY A 1 48 ? 14.301 6.946 -4.069 1.00 0.00 48 GLY A O 16
ATOM 13440 N N . TRP A 1 49 ? 13.704 4.870 -3.444 1.00 0.00 49 TRP A N 16
ATOM 13441 C CA . TRP A 1 49 ? 14.822 4.231 -4.142 1.00 0.00 49 TRP A CA 16
ATOM 13442 C C . TRP A 1 49 ? 14.742 4.503 -5.644 1.00 0.00 49 TRP A C 16
ATOM 13443 O O . TRP A 1 49 ? 15.759 4.753 -6.299 1.00 0.00 49 TRP A O 16
ATOM 13464 N N . ARG A 1 50 ? 13.526 4.452 -6.180 1.00 0.00 50 ARG A N 16
ATOM 13465 C CA . ARG A 1 50 ? 13.308 4.696 -7.605 1.00 0.00 50 ARG A CA 16
ATOM 13466 C C . ARG A 1 50 ? 11.942 5.331 -7.847 1.00 0.00 50 ARG A C 16
ATOM 13467 O O . ARG A 1 50 ? 11.014 4.986 -7.135 1.00 0.00 50 ARG A O 16
ATOM 13509 N N . ALA A 1 2 ? -11.736 -2.021 0.744 1.00 0.00 2 ALA A N 17
ATOM 13510 C CA . ALA A 1 2 ? -12.050 -0.596 0.774 1.00 0.00 2 ALA A CA 17
ATOM 13511 C C . ALA A 1 2 ? -11.406 0.076 1.980 1.00 0.00 2 ALA A C 17
ATOM 13512 O O . ALA A 1 2 ? -10.882 1.183 1.877 1.00 0.00 2 ALA A O 17
ATOM 13519 N N . GLY A 1 3 ? -11.444 -0.601 3.122 1.00 0.00 3 GLY A N 17
ATOM 13520 C CA . GLY A 1 3 ? -10.852 -0.055 4.337 1.00 0.00 3 GLY A CA 17
ATOM 13521 C C . GLY A 1 3 ? -9.344 0.161 4.141 1.00 0.00 3 GLY A C 17
ATOM 13522 O O . GLY A 1 3 ? -8.793 1.172 4.566 1.00 0.00 3 GLY A O 17
ATOM 13526 N N . LEU A 1 4 ? -8.694 -0.799 3.477 1.00 0.00 4 LEU A N 17
ATOM 13527 C CA . LEU A 1 4 ? -7.248 -0.725 3.209 1.00 0.00 4 LEU A CA 17
ATOM 13528 C C . LEU A 1 4 ? -6.920 0.485 2.345 1.00 0.00 4 LEU A C 17
ATOM 13529 O O . LEU A 1 4 ? -5.961 1.222 2.613 1.00 0.00 4 LEU A O 17
ATOM 13545 N N . LEU A 1 5 ? -7.723 0.676 1.305 1.00 0.00 5 LEU A N 17
ATOM 13546 C CA . LEU A 1 5 ? -7.527 1.790 0.388 1.00 0.00 5 LEU A CA 17
ATOM 13547 C C . LEU A 1 5 ? -7.690 3.110 1.126 1.00 0.00 5 LEU A C 17
ATOM 13548 O O . LEU A 1 5 ? -6.900 4.037 0.948 1.00 0.00 5 LEU A O 17
ATOM 13564 N N . ARG A 1 6 ? -8.720 3.187 1.963 1.00 0.00 6 ARG A N 17
ATOM 13565 C CA . ARG A 1 6 ? -8.976 4.402 2.725 1.00 0.00 6 ARG A CA 17
ATOM 13566 C C . ARG A 1 6 ? -7.776 4.730 3.601 1.00 0.00 6 ARG A C 17
ATOM 13567 O O . ARG A 1 6 ? -7.363 5.881 3.686 1.00 0.00 6 ARG A O 17
ATOM 13588 N N . PHE A 1 7 ? -7.251 3.716 4.270 1.00 0.00 7 PHE A N 17
ATOM 13589 C CA . PHE A 1 7 ? -6.116 3.905 5.152 1.00 0.00 7 PHE A CA 17
ATOM 13590 C C . PHE A 1 7 ? -4.918 4.450 4.386 1.00 0.00 7 PHE A C 17
ATOM 13591 O O . PHE A 1 7 ? -4.236 5.386 4.840 1.00 0.00 7 PHE A O 17
ATOM 13608 N N . LEU A 1 8 ? -4.650 3.857 3.231 1.00 0.00 8 LEU A N 17
ATOM 13609 C CA . LEU A 1 8 ? -3.522 4.299 2.442 1.00 0.00 8 LEU A CA 17
ATOM 13610 C C . LEU A 1 8 ? -3.714 5.746 2.015 1.00 0.00 8 LEU A C 17
ATOM 13611 O O . LEU A 1 8 ? -2.768 6.525 2.060 1.00 0.00 8 LEU A O 17
ATOM 13627 N N . LEU A 1 9 ? -4.925 6.087 1.602 1.00 0.00 9 LEU A N 17
ATOM 13628 C CA . LEU A 1 9 ? -5.212 7.446 1.164 1.00 0.00 9 LEU A CA 17
ATOM 13629 C C . LEU A 1 9 ? -5.021 8.433 2.315 1.00 0.00 9 LEU A C 17
ATOM 13630 O O . LEU A 1 9 ? -4.429 9.497 2.145 1.00 0.00 9 LEU A O 17
ATOM 13646 N N . SER A 1 10 ? -5.533 8.081 3.490 1.00 0.00 10 SER A N 17
ATOM 13647 C CA . SER A 1 10 ? -5.416 8.965 4.647 1.00 0.00 10 SER A CA 17
ATOM 13648 C C . SER A 1 10 ? -3.952 9.227 4.989 1.00 0.00 10 SER A C 17
ATOM 13649 O O . SER A 1 10 ? -3.582 10.347 5.333 1.00 0.00 10 SER A O 17
ATOM 13657 N N . LYS A 1 11 ? -3.116 8.193 4.898 1.00 0.00 11 LYS A N 17
ATOM 13658 C CA . LYS A 1 11 ? -1.697 8.368 5.212 1.00 0.00 11 LYS A CA 17
ATOM 13659 C C . LYS A 1 11 ? -0.986 9.171 4.124 1.00 0.00 11 LYS A C 17
ATOM 13660 O O . LYS A 1 11 ? -0.171 10.051 4.422 1.00 0.00 11 LYS A O 17
ATOM 13679 N N . GLY A 1 12 ? -1.297 8.871 2.870 1.00 0.00 12 GLY A N 17
ATOM 13680 C CA . GLY A 1 12 ? -0.688 9.576 1.746 1.00 0.00 12 GLY A CA 17
ATOM 13681 C C . GLY A 1 12 ? -1.416 9.244 0.443 1.00 0.00 12 GLY A C 17
ATOM 13682 O O . GLY A 1 12 ? -2.178 8.279 0.380 1.00 0.00 12 GLY A O 17
ATOM 13686 N N . ARG A 1 13 ? -1.182 10.047 -0.590 1.00 0.00 13 ARG A N 17
ATOM 13687 C CA . ARG A 1 13 ? -1.827 9.830 -1.885 1.00 0.00 13 ARG A CA 17
ATOM 13688 C C . ARG A 1 13 ? -0.985 8.926 -2.773 1.00 0.00 13 ARG A C 17
ATOM 13689 O O . ARG A 1 13 ? -1.513 8.180 -3.597 1.00 0.00 13 ARG A O 17
ATOM 13710 N N . ALA A 1 14 ? 0.329 9.014 -2.609 1.00 0.00 14 ALA A N 17
ATOM 13711 C CA . ALA A 1 14 ? 1.247 8.211 -3.405 1.00 0.00 14 ALA A CA 17
ATOM 13712 C C . ALA A 1 14 ? 0.988 6.724 -3.188 1.00 0.00 14 ALA A C 17
ATOM 13713 O O . ALA A 1 14 ? 0.904 5.952 -4.142 1.00 0.00 14 ALA A O 17
ATOM 13720 N N . LEU A 1 15 ? 0.866 6.323 -1.930 1.00 0.00 15 LEU A N 17
ATOM 13721 C CA . LEU A 1 15 ? 0.631 4.923 -1.609 1.00 0.00 15 LEU A CA 17
ATOM 13722 C C . LEU A 1 15 ? -0.688 4.470 -2.216 1.00 0.00 15 LEU A C 17
ATOM 13723 O O . LEU A 1 15 ? -0.797 3.370 -2.750 1.00 0.00 15 LEU A O 17
ATOM 13739 N N . TYR A 1 16 ? -1.689 5.331 -2.129 1.00 0.00 16 TYR A N 17
ATOM 13740 C CA . TYR A 1 16 ? -3.004 5.017 -2.674 1.00 0.00 16 TYR A CA 17
ATOM 13741 C C . TYR A 1 16 ? -2.916 4.783 -4.179 1.00 0.00 16 TYR A C 17
ATOM 13742 O O . TYR A 1 16 ? -3.450 3.799 -4.701 1.00 0.00 16 TYR A O 17
ATOM 13760 N N . ASN A 1 17 ? -2.238 5.683 -4.878 1.00 0.00 17 ASN A N 17
ATOM 13761 C CA . ASN A 1 17 ? -2.095 5.547 -6.319 1.00 0.00 17 ASN A CA 17
ATOM 13762 C C . ASN A 1 17 ? -1.396 4.238 -6.648 1.00 0.00 17 ASN A C 17
ATOM 13763 O O . ASN A 1 17 ? -1.796 3.530 -7.569 1.00 0.00 17 ASN A O 17
ATOM 13774 N N . TRP A 1 18 ? -0.360 3.934 -5.884 1.00 0.00 18 TRP A N 17
ATOM 13775 C CA . TRP A 1 18 ? 0.393 2.708 -6.092 1.00 0.00 18 TRP A CA 17
ATOM 13776 C C . TRP A 1 18 ? -0.509 1.483 -5.935 1.00 0.00 18 TRP A C 17
ATOM 13777 O O . TRP A 1 18 ? -0.448 0.561 -6.747 1.00 0.00 18 TRP A O 17
ATOM 13798 N N . ALA A 1 19 ? -1.305 1.470 -4.872 1.00 0.00 19 ALA A N 17
ATOM 13799 C CA . ALA A 1 19 ? -2.191 0.341 -4.607 1.00 0.00 19 ALA A CA 17
ATOM 13800 C C . ALA A 1 19 ? -3.187 0.169 -5.750 1.00 0.00 19 ALA A C 17
ATOM 13801 O O . ALA A 1 19 ? -3.476 -0.952 -6.171 1.00 0.00 19 ALA A O 17
ATOM 13808 N N . LYS A 1 20 ? -3.706 1.288 -6.243 1.00 0.00 20 LYS A N 17
ATOM 13809 C CA . LYS A 1 20 ? -4.667 1.255 -7.340 1.00 0.00 20 LYS A CA 17
ATOM 13810 C C . LYS A 1 20 ? -4.019 0.707 -8.607 1.00 0.00 20 LYS A C 17
ATOM 13811 O O . LYS A 1 20 ? -4.600 -0.127 -9.305 1.00 0.00 20 LYS A O 17
ATOM 13830 N N . SER A 1 21 ? -2.815 1.188 -8.898 1.00 0.00 21 SER A N 17
ATOM 13831 C CA . SER A 1 21 ? -2.090 0.755 -10.086 1.00 0.00 21 SER A CA 17
ATOM 13832 C C . SER A 1 21 ? -1.800 -0.744 -10.052 1.00 0.00 21 SER A C 17
ATOM 13833 O O . SER A 1 21 ? -1.944 -1.429 -11.060 1.00 0.00 21 SER A O 17
ATOM 13841 N N . HIS A 1 22 ? -1.379 -1.252 -8.893 1.00 0.00 22 HIS A N 17
ATOM 13842 C CA . HIS A 1 22 ? -1.053 -2.675 -8.756 1.00 0.00 22 HIS A CA 17
ATOM 13843 C C . HIS A 1 22 ? -1.886 -3.306 -7.649 1.00 0.00 22 HIS A C 17
ATOM 13844 O O . HIS A 1 22 ? -1.470 -3.353 -6.494 1.00 0.00 22 HIS A O 17
ATOM 13859 N N . VAL A 1 23 ? -3.058 -3.796 -8.015 1.00 0.00 23 VAL A N 17
ATOM 13860 C CA . VAL A 1 23 ? -3.940 -4.429 -7.054 1.00 0.00 23 VAL A CA 17
ATOM 13861 C C . VAL A 1 23 ? -3.322 -5.726 -6.541 1.00 0.00 23 VAL A C 17
ATOM 13862 O O . VAL A 1 23 ? -3.663 -6.213 -5.456 1.00 0.00 23 VAL A O 17
ATOM 13875 N N . GLY A 1 24 ? -2.430 -6.302 -7.342 1.00 0.00 24 GLY A N 17
ATOM 13876 C CA . GLY A 1 24 ? -1.789 -7.550 -6.964 1.00 0.00 24 GLY A CA 17
ATOM 13877 C C . GLY A 1 24 ? -0.966 -7.385 -5.687 1.00 0.00 24 GLY A C 17
ATOM 13878 O O . GLY A 1 24 ? -1.007 -8.238 -4.807 1.00 0.00 24 GLY A O 17
ATOM 13882 N N . LYS A 1 25 ? -0.221 -6.279 -5.577 1.00 0.00 25 LYS A N 17
ATOM 13883 C CA . LYS A 1 25 ? 0.591 -6.050 -4.380 1.00 0.00 25 LYS A CA 17
ATOM 13884 C C . LYS A 1 25 ? -0.310 -5.961 -3.155 1.00 0.00 25 LYS A C 17
ATOM 13885 O O . LYS A 1 25 ? 0.037 -6.489 -2.100 1.00 0.00 25 LYS A O 17
ATOM 13904 N N . VAL A 1 26 ? -1.456 -5.296 -3.313 1.00 0.00 26 VAL A N 17
ATOM 13905 C CA . VAL A 1 26 ? -2.409 -5.141 -2.217 1.00 0.00 26 VAL A CA 17
ATOM 13906 C C . VAL A 1 26 ? -2.896 -6.510 -1.752 1.00 0.00 26 VAL A C 17
ATOM 13907 O O . VAL A 1 26 ? -2.913 -6.797 -0.548 1.00 0.00 26 VAL A O 17
ATOM 13920 N N . TRP A 1 27 ? -3.264 -7.346 -2.704 1.00 0.00 27 TRP A N 17
ATOM 13921 C CA . TRP A 1 27 ? -3.733 -8.685 -2.368 1.00 0.00 27 TRP A CA 17
ATOM 13922 C C . TRP A 1 27 ? -2.632 -9.496 -1.687 1.00 0.00 27 TRP A C 17
ATOM 13923 O O . TRP A 1 27 ? -2.893 -10.215 -0.724 1.00 0.00 27 TRP A O 17
ATOM 13944 N N . GLU A 1 28 ? -1.413 -9.393 -2.217 1.00 0.00 28 GLU A N 17
ATOM 13945 C CA . GLU A 1 28 ? -0.279 -10.134 -1.675 1.00 0.00 28 GLU A CA 17
ATOM 13946 C C . GLU A 1 28 ? -0.040 -9.774 -0.216 1.00 0.00 28 GLU A C 17
ATOM 13947 O O . GLU A 1 28 ? 0.176 -10.660 0.612 1.00 0.00 28 GLU A O 17
ATOM 13959 N N . TRP A 1 29 ? -0.067 -8.480 0.116 1.00 0.00 29 TRP A N 17
ATOM 13960 C CA . TRP A 1 29 ? 0.163 -8.100 1.498 1.00 0.00 29 TRP A CA 17
ATOM 13961 C C . TRP A 1 29 ? -0.979 -8.587 2.383 1.00 0.00 29 TRP A C 17
ATOM 13962 O O . TRP A 1 29 ? -0.750 -9.014 3.509 1.00 0.00 29 TRP A O 17
ATOM 13983 N N . LEU A 1 30 ? -2.214 -8.523 1.885 1.00 0.00 30 LEU A N 17
ATOM 13984 C CA . LEU A 1 30 ? -3.344 -8.970 2.694 1.00 0.00 30 LEU A CA 17
ATOM 13985 C C . LEU A 1 30 ? -3.220 -10.457 3.002 1.00 0.00 30 LEU A C 17
ATOM 13986 O O . LEU A 1 30 ? -3.455 -10.885 4.132 1.00 0.00 30 LEU A O 17
ATOM 14002 N N . LYS A 1 31 ? -2.838 -11.241 2.006 1.00 0.00 31 LYS A N 17
ATOM 14003 C CA . LYS A 1 31 ? -2.682 -12.674 2.210 1.00 0.00 31 LYS A CA 17
ATOM 14004 C C . LYS A 1 31 ? -1.594 -12.933 3.251 1.00 0.00 31 LYS A C 17
ATOM 14005 O O . LYS A 1 31 ? -1.753 -13.778 4.130 1.00 0.00 31 LYS A O 17
ATOM 14024 N N . SER A 1 32 ? -0.492 -12.193 3.150 1.00 0.00 32 SER A N 17
ATOM 14025 C CA . SER A 1 32 ? 0.617 -12.346 4.090 1.00 0.00 32 SER A CA 17
ATOM 14026 C C . SER A 1 32 ? 0.162 -12.046 5.516 1.00 0.00 32 SER A C 17
ATOM 14027 O O . SER A 1 32 ? 0.566 -12.718 6.463 1.00 0.00 32 SER A O 17
ATOM 14035 N N . GLY A 1 33 ? -0.679 -11.028 5.657 1.00 0.00 33 GLY A N 17
ATOM 14036 C CA . GLY A 1 33 ? -1.184 -10.642 6.972 1.00 0.00 33 GLY A CA 17
ATOM 14037 C C . GLY A 1 33 ? -0.366 -9.499 7.567 1.00 0.00 33 GLY A C 17
ATOM 14038 O O . GLY A 1 33 ? -0.511 -9.164 8.743 1.00 0.00 33 GLY A O 17
ATOM 14042 N N . ALA A 1 34 ? 0.498 -8.907 6.747 1.00 0.00 34 ALA A N 17
ATOM 14043 C CA . ALA A 1 34 ? 1.341 -7.802 7.200 1.00 0.00 34 ALA A CA 17
ATOM 14044 C C . ALA A 1 34 ? 0.498 -6.651 7.743 1.00 0.00 34 ALA A C 17
ATOM 14045 O O . ALA A 1 34 ? -0.730 -6.736 7.788 1.00 0.00 34 ALA A O 17
ATOM 14052 N N . THR A 1 35 ? 1.161 -5.572 8.147 1.00 0.00 35 THR A N 17
ATOM 14053 C CA . THR A 1 35 ? 0.461 -4.406 8.676 1.00 0.00 35 THR A CA 17
ATOM 14054 C C . THR A 1 35 ? 0.406 -3.305 7.620 1.00 0.00 35 THR A C 17
ATOM 14055 O O . THR A 1 35 ? 1.264 -3.234 6.740 1.00 0.00 35 THR A O 17
ATOM 14066 N N . TYR A 1 36 ? -0.608 -2.457 7.716 1.00 0.00 36 TYR A N 17
ATOM 14067 C CA . TYR A 1 36 ? -0.785 -1.368 6.760 1.00 0.00 36 TYR A CA 17
ATOM 14068 C C . TYR A 1 36 ? 0.429 -0.457 6.763 1.00 0.00 36 TYR A C 17
ATOM 14069 O O . TYR A 1 36 ? 0.895 -0.019 5.700 1.00 0.00 36 TYR A O 17
ATOM 14087 N N . GLU A 1 37 ? 0.917 -0.164 7.958 1.00 0.00 37 GLU A N 17
ATOM 14088 C CA . GLU A 1 37 ? 2.070 0.713 8.109 1.00 0.00 37 GLU A CA 17
ATOM 14089 C C . GLU A 1 37 ? 3.296 0.117 7.431 1.00 0.00 37 GLU A C 17
ATOM 14090 O O . GLU A 1 37 ? 3.964 0.754 6.633 1.00 0.00 37 GLU A O 17
ATOM 14102 N N . GLN A 1 38 ? 3.600 -1.117 7.764 1.00 0.00 38 GLN A N 17
ATOM 14103 C CA . GLN A 1 38 ? 4.761 -1.776 7.193 1.00 0.00 38 GLN A CA 17
ATOM 14104 C C . GLN A 1 38 ? 4.681 -1.806 5.672 1.00 0.00 38 GLN A C 17
ATOM 14105 O O . GLN A 1 38 ? 5.681 -1.601 4.987 1.00 0.00 38 GLN A O 17
ATOM 14119 N N . ILE A 1 39 ? 3.490 -2.067 5.149 1.00 0.00 39 ILE A N 17
ATOM 14120 C CA . ILE A 1 39 ? 3.309 -2.132 3.707 1.00 0.00 39 ILE A CA 17
ATOM 14121 C C . ILE A 1 39 ? 3.568 -0.768 3.047 1.00 0.00 39 ILE A C 17
ATOM 14122 O O . ILE A 1 39 ? 4.274 -0.694 2.038 1.00 0.00 39 ILE A O 17
ATOM 14138 N N . LYS A 1 40 ? 3.038 0.332 3.608 1.00 0.00 40 LYS A N 17
ATOM 14139 C CA . LYS A 1 40 ? 3.324 1.619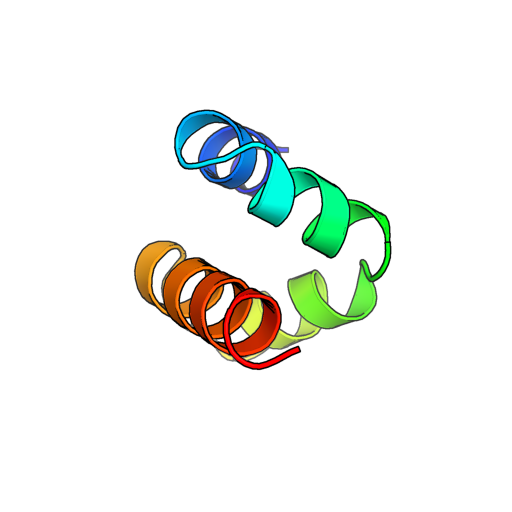 2.981 1.00 0.00 40 LYS A CA 17
ATOM 14140 C C . LYS A 1 40 ? 4.779 1.932 3.141 1.00 0.00 40 LYS A C 17
ATOM 14141 O O . LYS A 1 40 ? 5.321 2.581 2.279 1.00 0.00 40 LYS A O 17
ATOM 14160 N N . GLU A 1 41 ? 5.369 1.515 4.266 1.00 0.00 41 GLU A N 17
ATOM 14161 C CA . GLU A 1 41 ? 6.767 1.783 4.520 1.00 0.00 41 GLU A CA 17
ATOM 14162 C C . GLU A 1 41 ? 7.593 1.212 3.391 1.00 0.00 41 GLU A C 17
ATOM 14163 O O . GLU A 1 41 ? 8.431 1.904 2.838 1.00 0.00 41 GLU A O 17
ATOM 14175 N N . TRP A 1 42 ? 7.341 -0.042 3.044 1.00 0.00 42 TRP A N 17
ATOM 14176 C CA . TRP A 1 42 ? 8.074 -0.672 1.962 1.00 0.00 42 TRP A CA 17
ATOM 14177 C C . TRP A 1 42 ? 7.856 0.088 0.669 1.00 0.00 42 TRP A C 17
ATOM 14178 O O . TRP A 1 42 ? 8.786 0.331 -0.097 1.00 0.00 42 TRP A O 17
ATOM 14199 N N . ILE A 1 43 ? 6.612 0.443 0.433 1.00 0.00 43 ILE A N 17
ATOM 14200 C CA . ILE A 1 43 ? 6.257 1.137 -0.795 1.00 0.00 43 ILE A CA 17
ATOM 14201 C C . ILE A 1 43 ? 6.950 2.485 -0.919 1.00 0.00 43 ILE A C 17
ATOM 14202 O O . ILE A 1 43 ? 7.496 2.821 -1.965 1.00 0.00 43 ILE A O 17
ATOM 14218 N N . GLU A 1 44 ? 6.938 3.262 0.137 1.00 0.00 44 GLU A N 17
ATOM 14219 C CA . GLU A 1 44 ? 7.546 4.563 0.079 1.00 0.00 44 GLU A CA 17
ATOM 14220 C C . GLU A 1 44 ? 9.066 4.441 -0.040 1.00 0.00 44 GLU A C 17
ATOM 14221 O O . GLU A 1 44 ? 9.669 5.227 -0.763 1.00 0.00 44 GLU A O 17
ATOM 14233 N N . ASN A 1 45 ? 9.682 3.449 0.625 1.00 0.00 45 ASN A N 17
ATOM 14234 C CA . ASN A 1 45 ? 11.120 3.272 0.520 1.00 0.00 45 ASN A CA 17
ATOM 14235 C C . ASN A 1 45 ? 11.519 2.954 -0.917 1.00 0.00 45 ASN A C 17
ATOM 14236 O O . ASN A 1 45 ? 12.512 3.486 -1.427 1.00 0.00 45 ASN A O 17
ATOM 14247 N N . ALA A 1 46 ? 10.736 2.099 -1.579 1.00 0.00 46 ALA A N 17
ATOM 14248 C CA . ALA A 1 46 ? 11.020 1.745 -2.961 1.00 0.00 46 ALA A CA 17
ATOM 14249 C C . ALA A 1 46 ? 10.857 2.977 -3.845 1.00 0.00 46 ALA A C 17
ATOM 14250 O O . ALA A 1 46 ? 11.658 3.215 -4.745 1.00 0.00 46 ALA A O 17
ATOM 14257 N N . LEU A 1 47 ? 9.810 3.756 -3.587 1.00 0.00 47 LEU A N 17
ATOM 14258 C CA . LEU A 1 47 ? 9.551 4.954 -4.371 1.00 0.00 47 LEU A CA 17
ATOM 14259 C C . LEU A 1 47 ? 10.730 5.923 -4.270 1.00 0.00 47 LEU A C 17
ATOM 14260 O O . LEU A 1 47 ? 11.179 6.472 -5.279 1.00 0.00 47 LEU A O 17
ATOM 14276 N N . GLY A 1 48 ? 11.241 6.126 -3.059 1.00 0.00 48 GLY A N 17
ATOM 14277 C CA . GLY A 1 48 ? 12.372 7.023 -2.870 1.00 0.00 48 GLY A CA 17
ATOM 14278 C C . GLY A 1 48 ? 13.580 6.532 -3.663 1.00 0.00 48 GLY A C 17
ATOM 14279 O O . GLY A 1 48 ? 14.255 7.315 -4.328 1.00 0.00 48 GLY A O 17
ATOM 14283 N N . TRP A 1 49 ? 13.827 5.226 -3.604 1.00 0.00 49 TRP A N 17
ATOM 14284 C CA . TRP A 1 49 ? 14.945 4.633 -4.336 1.00 0.00 49 TRP A CA 17
ATOM 14285 C C . TRP A 1 49 ? 14.664 3.165 -4.633 1.00 0.00 49 TRP A C 17
ATOM 14286 O O . TRP A 1 49 ? 13.829 2.539 -3.984 1.00 0.00 49 TRP A O 17
ATOM 14307 N N . ARG A 1 50 ? 15.376 2.618 -5.618 1.00 0.00 50 ARG A N 17
ATOM 14308 C CA . ARG A 1 50 ? 15.210 1.213 -5.997 1.00 0.00 50 ARG A CA 17
ATOM 14309 C C . ARG A 1 50 ? 16.533 0.468 -5.852 1.00 0.00 50 ARG A C 17
ATOM 14310 O O . ARG A 1 50 ? 16.516 -0.624 -5.309 1.00 0.00 50 ARG A O 17
ATOM 14352 N N . ALA A 1 2 ? -11.980 -1.770 0.881 1.00 0.00 2 ALA A N 18
ATOM 14353 C CA . ALA A 1 2 ? -12.217 -0.336 0.821 1.00 0.00 2 ALA A CA 18
ATOM 14354 C C . ALA A 1 2 ? -11.554 0.362 2.006 1.00 0.00 2 ALA A C 18
ATOM 14355 O O . ALA A 1 2 ? -10.956 1.426 1.858 1.00 0.00 2 ALA A O 18
ATOM 14362 N N . GLY A 1 3 ? -11.646 -0.243 3.178 1.00 0.00 3 GLY A N 18
ATOM 14363 C CA . GLY A 1 3 ? -11.034 0.348 4.362 1.00 0.00 3 GLY A CA 18
ATOM 14364 C C . GLY A 1 3 ? -9.523 0.449 4.179 1.00 0.00 3 GLY A C 18
ATOM 14365 O O . GLY A 1 3 ? -8.913 1.460 4.520 1.00 0.00 3 GLY A O 18
ATOM 14369 N N . LEU A 1 4 ? -8.944 -0.600 3.624 1.00 0.00 4 LEU A N 18
ATOM 14370 C CA . LEU A 1 4 ? -7.506 -0.651 3.378 1.00 0.00 4 LEU A CA 18
ATOM 14371 C C . LEU A 1 4 ? -7.095 0.497 2.446 1.00 0.00 4 LEU A C 18
ATOM 14372 O O . LEU A 1 4 ? -6.100 1.198 2.694 1.00 0.00 4 LEU A O 18
ATOM 14388 N N . LEU A 1 5 ? -7.870 0.693 1.377 1.00 0.00 5 LEU A N 18
ATOM 14389 C CA . LEU A 1 5 ? -7.582 1.755 0.425 1.00 0.00 5 LEU A CA 18
ATOM 14390 C C . LEU A 1 5 ? -7.706 3.123 1.097 1.00 0.00 5 LEU A C 18
ATOM 14391 O O . LEU A 1 5 ? -6.877 4.006 0.880 1.00 0.00 5 LEU A O 18
ATOM 14407 N N . ARG A 1 6 ? -8.747 3.300 1.909 1.00 0.00 6 ARG A N 18
ATOM 14408 C CA . ARG A 1 6 ? -8.953 4.570 2.600 1.00 0.00 6 ARG A CA 18
ATOM 14409 C C . ARG A 1 6 ? -7.762 4.876 3.505 1.00 0.00 6 ARG A C 18
ATOM 14410 O O . ARG A 1 6 ? -7.292 6.007 3.554 1.00 0.00 6 ARG A O 18
ATOM 14431 N N . PHE A 1 7 ? -7.299 3.869 4.227 1.00 0.00 7 PHE A N 18
ATOM 14432 C CA . PHE A 1 7 ? -6.178 4.037 5.130 1.00 0.00 7 PHE A CA 18
ATOM 14433 C C . PHE A 1 7 ? -4.932 4.486 4.378 1.00 0.00 7 PHE A C 18
ATOM 14434 O O . PHE A 1 7 ? -4.227 5.408 4.800 1.00 0.00 7 PHE A O 18
ATOM 14451 N N . LEU A 1 8 ? -4.664 3.841 3.254 1.00 0.00 8 LEU A N 18
ATOM 14452 C CA . LEU A 1 8 ? -3.490 4.197 2.475 1.00 0.00 8 LEU A CA 18
ATOM 14453 C C . LEU A 1 8 ? -3.600 5.634 1.985 1.00 0.00 8 LEU A C 18
ATOM 14454 O O . LEU A 1 8 ? -2.616 6.369 2.009 1.00 0.00 8 LEU A O 18
ATOM 14470 N N . LEU A 1 9 ? -4.784 6.012 1.529 1.00 0.00 9 LEU A N 18
ATOM 14471 C CA . LEU A 1 9 ? -5.003 7.357 1.027 1.00 0.00 9 LEU A CA 18
ATOM 14472 C C . LEU A 1 9 ? -4.800 8.388 2.138 1.00 0.00 9 LEU A C 18
ATOM 14473 O O . LEU A 1 9 ? -4.168 9.423 1.924 1.00 0.00 9 LEU A O 18
ATOM 14489 N N . SER A 1 10 ? -5.345 8.105 3.321 1.00 0.00 10 SER A N 18
ATOM 14490 C CA . SER A 1 10 ? -5.216 9.021 4.443 1.00 0.00 10 SER A CA 18
ATOM 14491 C C . SER A 1 10 ? -3.747 9.215 4.821 1.00 0.00 10 SER A C 18
ATOM 14492 O O . SER A 1 10 ? -3.330 10.328 5.146 1.00 0.00 10 SER A O 18
ATOM 14500 N N . LYS A 1 11 ? -2.966 8.132 4.793 1.00 0.00 11 LYS A N 18
ATOM 14501 C CA . LYS A 1 11 ? -1.552 8.226 5.149 1.00 0.00 11 LYS A CA 18
ATOM 14502 C C . LYS A 1 11 ? -0.759 8.954 4.063 1.00 0.00 11 LYS A C 18
ATOM 14503 O O . LYS A 1 11 ? 0.102 9.777 4.371 1.00 0.00 11 LYS A O 18
ATOM 14522 N N . GLY A 1 12 ? -1.038 8.659 2.798 1.00 0.00 12 GLY A N 18
ATOM 14523 C CA . GLY A 1 12 ? -0.324 9.320 1.712 1.00 0.00 12 GLY A CA 18
ATOM 14524 C C . GLY A 1 12 ? -1.013 9.102 0.366 1.00 0.00 12 GLY A C 18
ATOM 14525 O O . GLY A 1 12 ? -1.808 8.173 0.205 1.00 0.00 12 GLY A O 18
ATOM 14529 N N . ARG A 1 13 ? -0.690 9.962 -0.597 1.00 0.00 13 ARG A N 18
ATOM 14530 C CA . ARG A 1 13 ? -1.261 9.860 -1.936 1.00 0.00 13 ARG A CA 18
ATOM 14531 C C . ARG A 1 13 ? -0.424 8.910 -2.780 1.00 0.00 13 ARG A C 18
ATOM 14532 O O . ARG A 1 13 ? -0.937 8.204 -3.646 1.00 0.00 13 ARG A O 18
ATOM 14553 N N . ALA A 1 14 ? 0.874 8.890 -2.518 1.00 0.00 14 ALA A N 18
ATOM 14554 C CA . ALA A 1 14 ? 1.766 8.015 -3.258 1.00 0.00 14 ALA A CA 18
ATOM 14555 C C . ALA A 1 14 ? 1.409 6.561 -2.992 1.00 0.00 14 ALA A C 18
ATOM 14556 O O . ALA A 1 14 ? 1.395 5.733 -3.903 1.00 0.00 14 ALA A O 18
ATOM 14563 N N . LEU A 1 15 ? 1.108 6.254 -1.741 1.00 0.00 15 LEU A N 18
ATOM 14564 C CA . LEU A 1 15 ? 0.750 4.896 -1.374 1.00 0.00 15 LEU A CA 18
ATOM 14565 C C . LEU A 1 15 ? -0.511 4.467 -2.125 1.00 0.00 15 LEU A C 18
ATOM 14566 O O . LEU A 1 15 ? -0.600 3.347 -2.625 1.00 0.00 15 LEU A O 18
ATOM 14582 N N . TYR A 1 16 ? -1.478 5.381 -2.212 1.00 0.00 16 TYR A N 18
ATOM 14583 C CA . TYR A 1 16 ? -2.731 5.113 -2.914 1.00 0.00 16 TYR A CA 18
ATOM 14584 C C . TYR A 1 16 ? -2.465 4.833 -4.390 1.00 0.00 16 TYR A C 18
ATOM 14585 O O . TYR A 1 16 ? -3.022 3.900 -4.973 1.00 0.00 16 TYR A O 18
ATOM 14603 N N . ASN A 1 17 ? -1.614 5.657 -4.994 1.00 0.00 17 ASN A N 18
ATOM 14604 C CA . ASN A 1 17 ? -1.290 5.488 -6.401 1.00 0.00 17 ASN A CA 18
ATOM 14605 C C . ASN A 1 17 ? -0.634 4.125 -6.625 1.00 0.00 17 ASN A C 18
ATOM 14606 O O . ASN A 1 17 ? -0.962 3.416 -7.576 1.00 0.00 17 ASN A O 18
ATOM 14617 N N . TRP A 1 18 ? 0.283 3.759 -5.735 1.00 0.00 18 TRP A N 18
ATOM 14618 C CA . TRP A 1 18 ? 0.971 2.473 -5.838 1.00 0.00 18 TRP A CA 18
ATOM 14619 C C . TRP A 1 18 ? -0.027 1.324 -5.799 1.00 0.00 18 TRP A C 18
ATOM 14620 O O . TRP A 1 18 ? 0.066 0.387 -6.593 1.00 0.00 18 TRP A O 18
ATOM 14641 N N . ALA A 1 19 ? -0.957 1.386 -4.858 1.00 0.00 19 ALA A N 18
ATOM 14642 C CA . ALA A 1 19 ? -1.939 0.324 -4.716 1.00 0.00 19 ALA A CA 18
ATOM 14643 C C . ALA A 1 19 ? -2.783 0.194 -5.976 1.00 0.00 19 ALA A C 18
ATOM 14644 O O . ALA A 1 19 ? -3.080 -0.915 -6.423 1.00 0.00 19 ALA A O 18
ATOM 14651 N N . LYS A 1 20 ? -3.168 1.330 -6.545 1.00 0.00 20 LYS A N 18
ATOM 14652 C CA . LYS A 1 20 ? -3.985 1.329 -7.756 1.00 0.00 20 LYS A CA 18
ATOM 14653 C C . LYS A 1 20 ? -3.224 0.710 -8.917 1.00 0.00 20 LYS A C 18
ATOM 14654 O O . LYS A 1 20 ? -3.771 -0.075 -9.691 1.00 0.00 20 LYS A O 18
ATOM 14673 N N . SER A 1 21 ? -1.958 1.094 -9.041 1.00 0.00 21 SER A N 18
ATOM 14674 C CA . SER A 1 21 ? -1.111 0.600 -10.123 1.00 0.00 21 SER A CA 18
ATOM 14675 C C . SER A 1 21 ? -0.913 -0.909 -10.041 1.00 0.00 21 SER A C 18
ATOM 14676 O O . SER A 1 21 ? -0.933 -1.599 -11.060 1.00 0.00 21 SER A O 18
ATOM 14684 N N . HIS A 1 22 ? -0.705 -1.414 -8.827 1.00 0.00 22 HIS A N 18
ATOM 14685 C CA . HIS A 1 22 ? -0.489 -2.849 -8.625 1.00 0.00 22 HIS A CA 18
ATOM 14686 C C . HIS A 1 22 ? -1.345 -3.362 -7.476 1.00 0.00 22 HIS A C 18
ATOM 14687 O O . HIS A 1 22 ? -0.890 -3.430 -6.335 1.00 0.00 22 HIS A O 18
ATOM 14702 N N . VAL A 1 23 ? -2.581 -3.728 -7.785 1.00 0.00 23 VAL A N 18
ATOM 14703 C CA . VAL A 1 23 ? -3.488 -4.243 -6.766 1.00 0.00 23 VAL A CA 18
ATOM 14704 C C . VAL A 1 23 ? -3.017 -5.607 -6.277 1.00 0.00 23 VAL A C 18
ATOM 14705 O O . VAL A 1 23 ? -3.302 -6.009 -5.153 1.00 0.00 23 VAL A O 18
ATOM 14718 N N . GLY A 1 24 ? -2.306 -6.324 -7.132 1.00 0.00 24 GLY A N 18
ATOM 14719 C CA . GLY A 1 24 ? -1.818 -7.645 -6.765 1.00 0.00 24 GLY A CA 18
ATOM 14720 C C . GLY A 1 24 ? -0.898 -7.593 -5.550 1.00 0.00 24 GLY A C 18
ATOM 14721 O O . GLY A 1 24 ? -1.038 -8.366 -4.619 1.00 0.00 24 GLY A O 18
ATOM 14725 N N . LYS A 1 25 ? 0.059 -6.698 -5.565 1.00 0.00 25 LYS A N 18
ATOM 14726 C CA . LYS A 1 25 ? 0.987 -6.602 -4.457 1.00 0.00 25 LYS A CA 18
ATOM 14727 C C . LYS A 1 25 ? 0.246 -6.269 -3.146 1.00 0.00 25 LYS A C 18
ATOM 14728 O O . LYS A 1 25 ? 0.622 -6.759 -2.064 1.00 0.00 25 LYS A O 18
ATOM 14747 N N . VAL A 1 26 ? -0.783 -5.437 -3.242 1.00 0.00 26 VAL A N 18
ATOM 14748 C CA . VAL A 1 26 ? -1.562 -5.068 -2.065 1.00 0.00 26 VAL A CA 18
ATOM 14749 C C . VAL A 1 26 ? -2.278 -6.310 -1.527 1.00 0.00 26 VAL A C 18
ATOM 14750 O O . VAL A 1 26 ? -2.290 -6.579 -0.325 1.00 0.00 26 VAL A O 18
ATOM 14763 N N . TRP A 1 27 ? -2.873 -7.065 -2.450 1.00 0.00 27 TRP A N 18
ATOM 14764 C CA . TRP A 1 27 ? -3.580 -8.295 -2.091 1.00 0.00 27 TRP A CA 18
ATOM 14765 C C . TRP A 1 27 ? -2.611 -9.258 -1.418 1.00 0.00 27 TRP A C 18
ATOM 14766 O O . TRP A 1 27 ? -2.973 -9.920 -0.448 1.00 0.00 27 TRP A O 18
ATOM 14787 N N . GLU A 1 28 ? -1.411 -9.344 -1.993 1.00 0.00 28 GLU A N 18
ATOM 14788 C CA . GLU A 1 28 ? -0.356 -10.223 -1.499 1.00 0.00 28 GLU A CA 18
ATOM 14789 C C . GLU A 1 28 ? -0.091 -9.972 -0.020 1.00 0.00 28 GLU A C 18
ATOM 14790 O O . GLU A 1 28 ? -0.064 -10.911 0.773 1.00 0.00 28 GLU A O 18
ATOM 14802 N N . TRP A 1 29 ? 0.108 -8.719 0.392 1.00 0.00 29 TRP A N 18
ATOM 14803 C CA . TRP A 1 29 ? 0.377 -8.510 1.828 1.00 0.00 29 TRP A CA 18
ATOM 14804 C C . TRP A 1 29 ? -0.874 -8.695 2.668 1.00 0.00 29 TRP A C 18
ATOM 14805 O O . TRP A 1 29 ? -0.799 -9.177 3.797 1.00 0.00 29 TRP A O 18
ATOM 14826 N N . LEU A 1 30 ? -2.026 -8.331 2.123 1.00 0.00 30 LEU A N 18
ATOM 14827 C CA . LEU A 1 30 ? -3.272 -8.496 2.873 1.00 0.00 30 LEU A CA 18
ATOM 14828 C C . LEU A 1 30 ? -3.477 -9.976 3.212 1.00 0.00 30 LEU A C 18
ATOM 14829 O O . LEU A 1 30 ? -3.827 -10.316 4.339 1.00 0.00 30 LEU A O 18
ATOM 14845 N N . LYS A 1 31 ? -3.239 -10.855 2.244 1.00 0.00 31 LYS A N 18
ATOM 14846 C CA . LYS A 1 31 ? -3.383 -12.293 2.483 1.00 0.00 31 LYS A CA 18
ATOM 14847 C C . LYS A 1 31 ? -2.340 -12.773 3.488 1.00 0.00 31 LYS A C 18
ATOM 14848 O O . LYS A 1 31 ? -2.639 -13.560 4.385 1.00 0.00 31 LYS A O 18
ATOM 14867 N N . SER A 1 32 ? -1.111 -12.295 3.320 1.00 0.00 32 SER A N 18
ATOM 14868 C CA . SER A 1 32 ? -0.025 -12.683 4.211 1.00 0.00 32 SER A CA 18
ATOM 14869 C C . SER A 1 32 ? -0.372 -12.310 5.648 1.00 0.00 32 SER A C 18
ATOM 14870 O O . SER A 1 32 ? -0.094 -13.063 6.582 1.00 0.00 32 SER A O 18
ATOM 14878 N N . GLY A 1 33 ? -0.993 -11.145 5.808 1.00 0.00 33 GLY A N 18
ATOM 14879 C CA . GLY A 1 33 ? -1.397 -10.662 7.126 1.00 0.00 33 GLY A CA 18
ATOM 14880 C C . GLY A 1 33 ? -0.472 -9.553 7.623 1.00 0.00 33 GLY A C 18
ATOM 14881 O O . GLY A 1 33 ? -0.476 -9.217 8.807 1.00 0.00 33 GLY A O 18
ATOM 14885 N N . ALA A 1 34 ? 0.316 -8.979 6.715 1.00 0.00 34 ALA A N 18
ATOM 14886 C CA . ALA A 1 34 ? 1.231 -7.901 7.089 1.00 0.00 34 ALA A CA 18
ATOM 14887 C C . ALA A 1 34 ? 0.443 -6.673 7.547 1.00 0.00 34 ALA A C 18
ATOM 14888 O O . ALA A 1 34 ? -0.704 -6.476 7.141 1.00 0.00 34 ALA A O 18
ATOM 14895 N N . THR A 1 35 ? 1.062 -5.859 8.396 1.00 0.00 35 THR A N 18
ATOM 14896 C CA . THR A 1 35 ? 0.402 -4.661 8.901 1.00 0.00 35 THR A CA 18
ATOM 14897 C C . THR A 1 35 ? 0.297 -3.602 7.807 1.00 0.00 35 THR A C 18
ATOM 14898 O O . THR A 1 35 ? 1.116 -3.539 6.894 1.00 0.00 35 THR A O 18
ATOM 14909 N N . TYR A 1 36 ? -0.723 -2.761 7.914 1.00 0.00 36 TYR A N 18
ATOM 14910 C CA . TYR A 1 36 ? -0.930 -1.706 6.932 1.00 0.00 36 TYR A CA 18
ATOM 14911 C C . TYR A 1 36 ? 0.273 -0.774 6.929 1.00 0.00 36 TYR A C 18
ATOM 14912 O O . TYR A 1 36 ? 0.685 -0.272 5.874 1.00 0.00 36 TYR A O 18
ATOM 14930 N N . GLU A 1 37 ? 0.827 -0.547 8.120 1.00 0.00 37 GLU A N 18
ATOM 14931 C CA . GLU A 1 37 ? 1.975 0.327 8.265 1.00 0.00 37 GLU A CA 18
ATOM 14932 C C . GLU A 1 37 ? 3.185 -0.253 7.549 1.00 0.00 37 GLU A C 18
ATOM 14933 O O . GLU A 1 37 ? 3.867 0.433 6.798 1.00 0.00 37 GLU A O 18
ATOM 14945 N N . GLN A 1 38 ? 3.440 -1.525 7.770 1.00 0.00 38 GLN A N 18
ATOM 14946 C CA . GLN A 1 38 ? 4.572 -2.166 7.131 1.00 0.00 38 GLN A CA 18
ATOM 14947 C C . GLN A 1 38 ? 4.422 -2.110 5.610 1.00 0.00 38 GLN A C 18
ATOM 14948 O O . GLN A 1 38 ? 5.410 -1.905 4.887 1.00 0.00 38 GLN A O 18
ATOM 14962 N N . ILE A 1 39 ? 3.192 -2.307 5.132 1.00 0.00 39 ILE A N 18
ATOM 14963 C CA . ILE A 1 39 ? 2.928 -2.283 3.694 1.00 0.00 39 ILE A CA 18
ATOM 14964 C C . ILE A 1 39 ? 3.251 -0.919 3.099 1.00 0.00 39 ILE A C 18
ATOM 14965 O O . ILE A 1 39 ? 3.949 -0.845 2.079 1.00 0.00 39 ILE A O 18
ATOM 14981 N N . LYS A 1 40 ? 2.791 0.176 3.722 1.00 0.00 40 LYS A N 18
ATOM 14982 C CA . LYS A 1 40 ? 3.133 1.472 3.141 1.00 0.00 40 LYS A CA 18
ATOM 14983 C C . LYS A 1 40 ? 4.604 1.714 3.249 1.00 0.00 40 LYS A C 18
ATOM 14984 O O . LYS A 1 40 ? 5.136 2.366 2.381 1.00 0.00 40 LYS A O 18
ATOM 15003 N N . GLU A 1 41 ? 5.220 1.240 4.334 1.00 0.00 41 GLU A N 18
ATOM 15004 C CA . GLU A 1 41 ? 6.636 1.451 4.538 1.00 0.00 41 GLU A CA 18
ATOM 15005 C C . GLU A 1 41 ? 7.417 0.880 3.384 1.00 0.00 41 GLU A C 18
ATOM 15006 O O . GLU A 1 41 ? 8.266 1.560 2.833 1.00 0.00 41 GLU A O 18
ATOM 15018 N N . TRP A 1 42 ? 7.130 -0.358 3.012 1.00 0.00 42 TRP A N 18
ATOM 15019 C CA . TRP A 1 42 ? 7.856 -0.953 1.905 1.00 0.00 42 TRP A CA 18
ATOM 15020 C C . TRP A 1 42 ? 7.585 -0.186 0.628 1.00 0.00 42 TRP A C 18
ATOM 15021 O O . TRP A 1 42 ? 8.495 0.045 -0.169 1.00 0.00 42 TRP A O 18
ATOM 15042 N N . ILE A 1 43 ? 6.332 0.210 0.442 1.00 0.00 43 ILE A N 18
ATOM 15043 C CA . ILE A 1 43 ? 5.957 0.936 -0.760 1.00 0.00 43 ILE A CA 18
ATOM 15044 C C . ILE A 1 43 ? 6.682 2.278 -0.872 1.00 0.00 43 ILE A C 18
ATOM 15045 O O . ILE A 1 43 ? 7.217 2.619 -1.925 1.00 0.00 43 ILE A O 18
ATOM 15061 N N . GLU A 1 44 ? 6.718 3.039 0.205 1.00 0.00 44 GLU A N 18
ATOM 15062 C CA . GLU A 1 44 ? 7.367 4.326 0.159 1.00 0.00 44 GLU A CA 18
ATOM 15063 C C . GLU A 1 44 ? 8.879 4.163 -0.003 1.00 0.00 44 GLU A C 18
ATOM 15064 O O . GLU A 1 44 ? 9.480 4.950 -0.727 1.00 0.00 44 GLU A O 18
ATOM 15076 N N . ASN A 1 45 ? 9.490 3.129 0.615 1.00 0.00 45 ASN A N 18
ATOM 15077 C CA . ASN A 1 45 ? 10.917 2.911 0.441 1.00 0.00 45 ASN A CA 18
ATOM 15078 C C . ASN A 1 45 ? 11.237 2.618 -1.029 1.00 0.00 45 ASN A C 18
ATOM 15079 O O . ASN A 1 45 ? 12.211 3.138 -1.571 1.00 0.00 45 ASN A O 18
ATOM 15090 N N . ALA A 1 46 ? 10.412 1.795 -1.681 1.00 0.00 46 ALA A N 18
ATOM 15091 C CA . ALA A 1 46 ? 10.656 1.470 -3.080 1.00 0.00 46 ALA A CA 18
ATOM 15092 C C . ALA A 1 46 ? 10.518 2.718 -3.939 1.00 0.00 46 ALA A C 18
ATOM 15093 O O . ALA A 1 46 ? 11.302 2.936 -4.860 1.00 0.00 46 ALA A O 18
ATOM 15100 N N . LEU A 1 47 ? 9.518 3.531 -3.628 1.00 0.00 47 LEU A N 18
ATOM 15101 C CA . LEU A 1 47 ? 9.282 4.757 -4.376 1.00 0.00 47 LEU A CA 18
ATOM 15102 C C . LEU A 1 47 ? 10.496 5.688 -4.278 1.00 0.00 47 LEU A C 18
ATOM 15103 O O . LEU A 1 47 ? 10.948 6.242 -5.280 1.00 0.00 47 LEU A O 18
ATOM 15119 N N . GLY A 1 48 ? 11.038 5.842 -3.068 1.00 0.00 48 GLY A N 18
ATOM 15120 C CA . GLY A 1 48 ? 12.202 6.699 -2.866 1.00 0.00 48 GLY A CA 18
ATOM 15121 C C . GLY A 1 48 ? 13.400 6.181 -3.661 1.00 0.00 48 GLY A C 18
ATOM 15122 O O . GLY A 1 48 ? 14.141 6.959 -4.263 1.00 0.00 48 GLY A O 18
ATOM 15126 N N . TRP A 1 49 ? 13.585 4.863 -3.659 1.00 0.00 49 TRP A N 18
ATOM 15127 C CA . TRP A 1 49 ? 14.693 4.252 -4.388 1.00 0.00 49 TRP A CA 18
ATOM 15128 C C . TRP A 1 49 ? 14.601 4.566 -5.884 1.00 0.00 49 TRP A C 18
ATOM 15129 O O . TRP A 1 49 ? 15.609 4.842 -6.530 1.00 0.00 49 TRP A O 18
ATOM 15150 N N . ARG A 1 50 ? 13.386 4.525 -6.430 1.00 0.00 50 ARG A N 18
ATOM 15151 C CA . ARG A 1 50 ? 13.189 4.812 -7.848 1.00 0.00 50 ARG A CA 18
ATOM 15152 C C . ARG A 1 50 ? 13.678 6.221 -8.180 1.00 0.00 50 ARG A C 18
ATOM 15153 O O . ARG A 1 50 ? 13.094 7.164 -7.674 1.00 0.00 50 ARG A O 18
ATOM 15195 N N . ALA A 1 2 ? -11.986 -1.729 0.846 1.00 0.00 2 ALA A N 19
ATOM 15196 C CA . ALA A 1 2 ? -12.220 -0.291 0.784 1.00 0.00 2 ALA A CA 19
ATOM 15197 C C . ALA A 1 2 ? -11.533 0.424 1.950 1.00 0.00 2 ALA A C 19
ATOM 15198 O O . ALA A 1 2 ? -10.933 1.484 1.780 1.00 0.00 2 ALA A O 19
ATOM 15205 N N . GLY A 1 3 ? -11.619 -0.168 3.135 1.00 0.00 3 GLY A N 19
ATOM 15206 C CA . GLY A 1 3 ? -10.996 0.421 4.318 1.00 0.00 3 GLY A CA 19
ATOM 15207 C C . GLY A 1 3 ? -9.488 0.527 4.133 1.00 0.00 3 GLY A C 19
ATOM 15208 O O . GLY A 1 3 ? -8.878 1.526 4.499 1.00 0.00 3 GLY A O 19
ATOM 15212 N N . LEU A 1 4 ? -8.906 -0.517 3.563 1.00 0.00 4 LEU A N 19
ATOM 15213 C CA . LEU A 1 4 ? -7.468 -0.570 3.329 1.00 0.00 4 LEU A CA 19
ATOM 15214 C C . LEU A 1 4 ? -7.040 0.577 2.415 1.00 0.00 4 LEU A C 19
ATOM 15215 O O . LEU A 1 4 ? -6.045 1.263 2.681 1.00 0.00 4 LEU A O 19
ATOM 15231 N N . LEU A 1 5 ? -7.805 0.777 1.344 1.00 0.00 5 LEU A N 19
ATOM 15232 C CA . LEU A 1 5 ? -7.508 1.839 0.395 1.00 0.00 5 LEU A CA 19
ATOM 15233 C C . LEU A 1 5 ? -7.619 3.204 1.069 1.00 0.00 5 LEU A C 19
ATOM 15234 O O . LEU A 1 5 ? -6.773 4.078 0.872 1.00 0.00 5 LEU A O 19
ATOM 15250 N N . ARG A 1 6 ? -8.667 3.377 1.865 1.00 0.00 6 ARG A N 19
ATOM 15251 C CA . ARG A 1 6 ? -8.881 4.640 2.566 1.00 0.00 6 ARG A CA 19
ATOM 15252 C C . ARG A 1 6 ? -7.710 4.938 3.493 1.00 0.00 6 ARG A C 19
ATOM 15253 O O . ARG A 1 6 ? -7.236 6.066 3.556 1.00 0.00 6 ARG A O 19
ATOM 15274 N N . PHE A 1 7 ? -7.265 3.929 4.222 1.00 0.00 7 PHE A N 19
ATOM 15275 C CA . PHE A 1 7 ? -6.159 4.106 5.149 1.00 0.00 7 PHE A CA 19
ATOM 15276 C C . PHE A 1 7 ? -4.908 4.559 4.405 1.00 0.00 7 PHE A C 19
ATOM 15277 O O . PHE A 1 7 ? -4.199 5.471 4.843 1.00 0.00 7 PHE A O 19
ATOM 15294 N N . LEU A 1 8 ? -4.623 3.913 3.283 1.00 0.00 8 LEU A N 19
ATOM 15295 C CA . LEU A 1 8 ? -3.434 4.274 2.534 1.00 0.00 8 LEU A CA 19
ATOM 15296 C C . LEU A 1 8 ? -3.535 5.712 2.049 1.00 0.00 8 LEU A C 19
ATOM 15297 O O . LEU A 1 8 ? -2.564 6.462 2.097 1.00 0.00 8 LEU A O 19
ATOM 15313 N N . LEU A 1 9 ? -4.712 6.088 1.570 1.00 0.00 9 LEU A N 19
ATOM 15314 C CA . LEU A 1 9 ? -4.928 7.441 1.067 1.00 0.00 9 LEU A CA 19
ATOM 15315 C C . LEU A 1 9 ? -4.748 8.464 2.195 1.00 0.00 9 LEU A C 19
ATOM 15316 O O . LEU A 1 9 ? -4.124 9.507 2.000 1.00 0.00 9 LEU A O 19
ATOM 15332 N N . SER A 1 10 ? -5.303 8.160 3.374 1.00 0.00 10 SER A N 19
ATOM 15333 C CA . SER A 1 10 ? -5.199 9.070 4.519 1.00 0.00 10 SER A CA 19
ATOM 15334 C C . SER A 1 10 ? -3.745 9.277 4.923 1.00 0.00 10 SER A C 19
ATOM 15335 O O . SER A 1 10 ? -3.345 10.388 5.271 1.00 0.00 10 SER A O 19
ATOM 15343 N N . LYS A 1 11 ? -2.956 8.209 4.887 1.00 0.00 11 LYS A N 19
ATOM 15344 C CA . LYS A 1 11 ? -1.550 8.324 5.255 1.00 0.00 11 LYS A CA 19
ATOM 15345 C C . LYS A 1 11 ? -0.774 9.089 4.178 1.00 0.00 11 LYS A C 19
ATOM 15346 O O . LYS A 1 11 ? 0.051 9.945 4.494 1.00 0.00 11 LYS A O 19
ATOM 15365 N N . GLY A 1 12 ? -1.043 8.790 2.909 1.00 0.00 12 GLY A N 19
ATOM 15366 C CA . GLY A 1 12 ? -0.352 9.477 1.815 1.00 0.00 12 GLY A CA 19
ATOM 15367 C C . GLY A 1 12 ? -1.039 9.232 0.474 1.00 0.00 12 GLY A C 19
ATOM 15368 O O . GLY A 1 12 ? -1.839 8.308 0.333 1.00 0.00 12 GLY A O 19
ATOM 15372 N N . ARG A 1 13 ? -0.715 10.068 -0.508 1.00 0.00 13 ARG A N 19
ATOM 15373 C CA . ARG A 1 13 ? -1.305 9.935 -1.836 1.00 0.00 13 ARG A CA 19
ATOM 15374 C C . ARG A 1 13 ? -0.475 8.990 -2.697 1.00 0.00 13 ARG A C 19
ATOM 15375 O O . ARG A 1 13 ? -1.005 8.287 -3.560 1.00 0.00 13 ARG A O 19
ATOM 15396 N N . ALA A 1 14 ? 0.829 8.978 -2.461 1.00 0.00 14 ALA A N 19
ATOM 15397 C CA . ALA A 1 14 ? 1.717 8.111 -3.216 1.00 0.00 14 ALA A CA 19
ATOM 15398 C C . ALA A 1 14 ? 1.335 6.656 -2.983 1.00 0.00 14 ALA A C 19
ATOM 15399 O O . ALA A 1 14 ? 1.321 5.849 -3.908 1.00 0.00 14 ALA A O 19
ATOM 15406 N N . LEU A 1 15 ? 1.026 6.326 -1.737 1.00 0.00 15 LEU A N 19
ATOM 15407 C CA . LEU A 1 15 ? 0.652 4.967 -1.398 1.00 0.00 15 LEU A CA 19
ATOM 15408 C C . LEU A 1 15 ? -0.606 4.558 -2.167 1.00 0.00 15 LEU A C 19
ATOM 15409 O O . LEU A 1 15 ? -0.695 3.441 -2.683 1.00 0.00 15 LEU A O 19
ATOM 15425 N N . TYR A 1 16 ? -1.570 5.477 -2.236 1.00 0.00 16 TYR A N 19
ATOM 15426 C CA . TYR A 1 16 ? -2.829 5.232 -2.937 1.00 0.00 16 TYR A CA 19
ATOM 15427 C C . TYR A 1 16 ? -2.562 4.958 -4.415 1.00 0.00 16 TYR A C 19
ATOM 15428 O O . TYR A 1 16 ? -3.109 4.019 -4.997 1.00 0.00 16 TYR A O 19
ATOM 15446 N N . ASN A 1 17 ? -1.706 5.776 -5.015 1.00 0.00 17 ASN A N 19
ATOM 15447 C CA . ASN A 1 17 ? -1.360 5.602 -6.424 1.00 0.00 17 ASN A CA 19
ATOM 15448 C C . ASN A 1 17 ? -0.693 4.248 -6.646 1.00 0.00 17 ASN A C 19
ATOM 15449 O O . ASN A 1 17 ? -1.005 3.547 -7.608 1.00 0.00 17 ASN A O 19
ATOM 15460 N N . TRP A 1 18 ? 0.223 3.888 -5.749 1.00 0.00 18 TRP A N 19
ATOM 15461 C CA . TRP A 1 18 ? 0.928 2.613 -5.849 1.00 0.00 18 TRP A CA 19
ATOM 15462 C C . TRP A 1 18 ? -0.061 1.444 -5.836 1.00 0.00 18 TRP A C 19
ATOM 15463 O O . TRP A 1 18 ? 0.050 0.514 -6.635 1.00 0.00 18 TRP A O 19
ATOM 15484 N N . ALA A 1 19 ? -1.009 1.491 -4.906 1.00 0.00 19 ALA A N 19
ATOM 15485 C CA . ALA A 1 19 ? -1.998 0.427 -4.778 1.00 0.00 19 ALA A CA 19
ATOM 15486 C C . ALA A 1 19 ? -2.828 0.313 -6.047 1.00 0.00 19 ALA A C 19
ATOM 15487 O O . ALA A 1 19 ? -3.091 -0.786 -6.534 1.00 0.00 19 ALA A O 19
ATOM 15494 N N . LYS A 1 20 ? -3.228 1.457 -6.582 1.00 0.00 20 LYS A N 19
ATOM 15495 C CA . LYS A 1 20 ? -4.024 1.481 -7.798 1.00 0.00 20 LYS A CA 19
ATOM 15496 C C . LYS A 1 20 ? -3.246 0.874 -8.963 1.00 0.00 20 LYS A C 19
ATOM 15497 O O . LYS A 1 20 ? -3.782 0.080 -9.737 1.00 0.00 20 LYS A O 19
ATOM 15516 N N . SER A 1 21 ? -1.982 1.263 -9.081 1.00 0.00 21 SER A N 19
ATOM 15517 C CA . SER A 1 21 ? -1.124 0.775 -10.154 1.00 0.00 21 SER A CA 19
ATOM 15518 C C . SER A 1 21 ? -0.933 -0.737 -10.084 1.00 0.00 21 SER A C 19
ATOM 15519 O O . SER A 1 21 ? -0.965 -1.420 -11.106 1.00 0.00 21 SER A O 19
ATOM 15527 N N . HIS A 1 22 ? -0.717 -1.260 -8.881 1.00 0.00 22 HIS A N 19
ATOM 15528 C CA . HIS A 1 22 ? -0.510 -2.700 -8.711 1.00 0.00 22 HIS A CA 19
ATOM 15529 C C . HIS A 1 22 ? -1.322 -3.233 -7.534 1.00 0.00 22 HIS A C 19
ATOM 15530 O O . HIS A 1 22 ? -0.834 -3.288 -6.404 1.00 0.00 22 HIS A O 19
ATOM 15545 N N . VAL A 1 23 ? -2.562 -3.633 -7.810 1.00 0.00 23 VAL A N 19
ATOM 15546 C CA . VAL A 1 23 ? -3.436 -4.172 -6.772 1.00 0.00 23 VAL A CA 19
ATOM 15547 C C . VAL A 1 23 ? -2.942 -5.541 -6.304 1.00 0.00 23 VAL A C 19
ATOM 15548 O O . VAL A 1 23 ? -3.194 -5.957 -5.174 1.00 0.00 23 VAL A O 19
ATOM 15561 N N . GLY A 1 24 ? -2.247 -6.246 -7.184 1.00 0.00 24 GLY A N 19
ATOM 15562 C CA . GLY A 1 24 ? -1.734 -7.569 -6.855 1.00 0.00 24 GLY A CA 19
ATOM 15563 C C . GLY A 1 24 ? -0.765 -7.516 -5.681 1.00 0.00 24 GLY A C 19
ATOM 15564 O O . GLY A 1 24 ? -0.837 -8.337 -4.787 1.00 0.00 24 GLY A O 19
ATOM 15568 N N . LYS A 1 25 ? 0.136 -6.557 -5.686 1.00 0.00 25 LYS A N 19
ATOM 15569 C CA . LYS A 1 25 ? 1.109 -6.451 -4.607 1.00 0.00 25 LYS A CA 19
ATOM 15570 C C . LYS A 1 25 ? 0.414 -6.194 -3.250 1.00 0.00 25 LYS A C 19
ATOM 15571 O O . LYS A 1 25 ? 0.830 -6.741 -2.210 1.00 0.00 25 LYS A O 19
ATOM 15590 N N . VAL A 1 26 ? -0.643 -5.392 -3.273 1.00 0.00 26 VAL A N 19
ATOM 15591 C CA . VAL A 1 26 ? -1.394 -5.100 -2.054 1.00 0.00 26 VAL A CA 19
ATOM 15592 C C . VAL A 1 26 ? -2.082 -6.377 -1.573 1.00 0.00 26 VAL A C 19
ATOM 15593 O O . VAL A 1 26 ? -2.071 -6.707 -0.383 1.00 0.00 26 VAL A O 19
ATOM 15606 N N . TRP A 1 27 ? -2.677 -7.087 -2.522 1.00 0.00 27 TRP A N 19
ATOM 15607 C CA . TRP A 1 27 ? -3.355 -8.337 -2.212 1.00 0.00 27 TRP A CA 19
ATOM 15608 C C . TRP A 1 27 ? -2.368 -9.303 -1.565 1.00 0.00 27 TRP A C 19
ATOM 15609 O O . TRP A 1 27 ? -2.710 -9.974 -0.597 1.00 0.00 27 TRP A O 19
ATOM 15630 N N . GLU A 1 28 ? -1.171 -9.372 -2.154 1.00 0.00 28 GLU A N 19
ATOM 15631 C CA . GLU A 1 28 ? -0.097 -10.242 -1.696 1.00 0.00 28 GLU A CA 19
ATOM 15632 C C . GLU A 1 28 ? 0.177 -10.039 -0.209 1.00 0.00 28 GLU A C 19
ATOM 15633 O O . GLU A 1 28 ? 0.206 -10.999 0.562 1.00 0.00 28 GLU A O 19
ATOM 15645 N N . TRP A 1 29 ? 0.372 -8.802 0.237 1.00 0.00 29 TRP A N 19
ATOM 15646 C CA . TRP A 1 29 ? 0.652 -8.627 1.674 1.00 0.00 29 TRP A CA 19
ATOM 15647 C C . TRP A 1 29 ? -0.590 -8.815 2.530 1.00 0.00 29 TRP A C 19
ATOM 15648 O O . TRP A 1 29 ? -0.499 -9.314 3.652 1.00 0.00 29 TRP A O 19
ATOM 15669 N N . LEU A 1 30 ? -1.749 -8.444 2.011 1.00 0.00 30 LEU A N 19
ATOM 15670 C CA . LEU A 1 30 ? -2.969 -8.628 2.782 1.00 0.00 30 LEU A CA 19
ATOM 15671 C C . LEU A 1 30 ? -3.145 -10.113 3.105 1.00 0.00 30 LEU A C 19
ATOM 15672 O O . LEU A 1 30 ? -3.468 -10.476 4.236 1.00 0.00 30 LEU A O 19
ATOM 15688 N N . LYS A 1 31 ? -2.910 -10.969 2.114 1.00 0.00 31 LYS A N 19
ATOM 15689 C CA . LYS A 1 31 ? -3.025 -12.408 2.318 1.00 0.00 31 LYS A CA 19
ATOM 15690 C C . LYS A 1 31 ? -1.980 -12.889 3.323 1.00 0.00 31 LYS A C 19
ATOM 15691 O O . LYS A 1 31 ? -2.273 -13.689 4.212 1.00 0.00 31 LYS A O 19
ATOM 15710 N N . SER A 1 32 ? -0.757 -12.390 3.164 1.00 0.00 32 SER A N 19
ATOM 15711 C CA . SER A 1 32 ? 0.343 -12.763 4.050 1.00 0.00 32 SER A CA 19
ATOM 15712 C C . SER A 1 32 ? 0.024 -12.395 5.495 1.00 0.00 32 SER A C 19
ATOM 15713 O O . SER A 1 32 ? 0.310 -13.160 6.413 1.00 0.00 32 SER A O 19
ATOM 15721 N N . GLY A 1 33 ? -0.571 -11.221 5.690 1.00 0.00 33 GLY A N 19
ATOM 15722 C CA . GLY A 1 33 ? -0.932 -10.763 7.033 1.00 0.00 33 GLY A CA 19
ATOM 15723 C C . GLY A 1 33 ? -0.060 -9.601 7.491 1.00 0.00 33 GLY A C 19
ATOM 15724 O O . GLY A 1 33 ? -0.027 -9.272 8.677 1.00 0.00 33 GLY A O 19
ATOM 15728 N N . ALA A 1 34 ? 0.638 -8.972 6.557 1.00 0.00 34 ALA A N 19
ATOM 15729 C CA . ALA A 1 34 ? 1.492 -7.840 6.901 1.00 0.00 34 ALA A CA 19
ATOM 15730 C C . ALA A 1 34 ? 0.638 -6.670 7.399 1.00 0.00 34 ALA A C 19
ATOM 15731 O O . ALA A 1 34 ? -0.522 -6.530 7.008 1.00 0.00 34 ALA A O 19
ATOM 15738 N N . THR A 1 35 ? 1.212 -5.841 8.267 1.00 0.00 35 THR A N 19
ATOM 15739 C CA . THR A 1 35 ? 0.480 -4.695 8.815 1.00 0.00 35 THR A CA 19
ATOM 15740 C C . THR A 1 35 ? 0.363 -3.575 7.787 1.00 0.00 35 THR A C 19
ATOM 15741 O O . THR A 1 35 ? 1.168 -3.476 6.866 1.00 0.00 35 THR A O 19
ATOM 15752 N N . TYR A 1 36 ? -0.648 -2.729 7.955 1.00 0.00 36 TYR A N 19
ATOM 15753 C CA . TYR A 1 36 ? -0.865 -1.626 7.027 1.00 0.00 36 TYR A CA 19
ATOM 15754 C C . TYR A 1 36 ? 0.332 -0.694 7.025 1.00 0.00 36 TYR A C 19
ATOM 15755 O O . TYR A 1 36 ? 0.752 -0.213 5.971 1.00 0.00 36 TYR A O 19
ATOM 15773 N N . GLU A 1 37 ? 0.867 -0.437 8.211 1.00 0.00 37 GLU A N 19
ATOM 15774 C CA . GLU A 1 37 ? 2.013 0.443 8.336 1.00 0.00 37 GLU A CA 19
ATOM 15775 C C . GLU A 1 37 ? 3.225 -0.125 7.593 1.00 0.00 37 GLU A C 19
ATOM 15776 O O . GLU A 1 37 ? 3.875 0.574 6.814 1.00 0.00 37 GLU A O 19
ATOM 15788 N N . GLN A 1 38 ? 3.520 -1.395 7.829 1.00 0.00 38 GLN A N 19
ATOM 15789 C CA . GLN A 1 38 ? 4.648 -2.048 7.174 1.00 0.00 38 GLN A CA 19
ATOM 15790 C C . GLN A 1 38 ? 4.490 -2.004 5.659 1.00 0.00 38 GLN A C 19
ATOM 15791 O O . GLN A 1 38 ? 5.471 -1.758 4.935 1.00 0.00 38 GLN A O 19
ATOM 15805 N N . ILE A 1 39 ? 3.261 -2.246 5.192 1.00 0.00 39 ILE A N 19
ATOM 15806 C CA . ILE A 1 39 ? 2.974 -2.233 3.767 1.00 0.00 39 ILE A CA 19
ATOM 15807 C C . ILE A 1 39 ? 3.248 -0.857 3.167 1.00 0.00 39 ILE A C 19
ATOM 15808 O O . ILE A 1 39 ? 3.910 -0.755 2.131 1.00 0.00 39 ILE A O 19
ATOM 15824 N N . LYS A 1 40 ? 2.786 0.230 3.802 1.00 0.00 40 LYS A N 19
ATOM 15825 C CA . LYS A 1 40 ? 3.089 1.529 3.202 1.00 0.00 40 LYS A CA 19
ATOM 15826 C C . LYS A 1 40 ? 4.556 1.824 3.292 1.00 0.00 40 LYS A C 19
ATOM 15827 O O . LYS A 1 40 ? 5.052 2.491 2.411 1.00 0.00 40 LYS A O 19
ATOM 15846 N N . GLU A 1 41 ? 5.214 1.388 4.366 1.00 0.00 41 GLU A N 19
ATOM 15847 C CA . GLU A 1 41 ? 6.629 1.665 4.525 1.00 0.00 41 GLU A CA 19
ATOM 15848 C C . GLU A 1 41 ? 7.390 1.103 3.342 1.00 0.00 41 GLU A C 19
ATOM 15849 O O . GLU A 1 41 ? 8.202 1.800 2.740 1.00 0.00 41 GLU A O 19
ATOM 15861 N N . TRP A 1 42 ? 7.104 -0.142 3.004 1.00 0.00 42 TRP A N 19
ATOM 15862 C CA . TRP A 1 42 ? 7.780 -0.765 1.884 1.00 0.00 42 TRP A CA 19
ATOM 15863 C C . TRP A 1 42 ? 7.469 -0.011 0.604 1.00 0.00 42 TRP A C 19
ATOM 15864 O O . TRP A 1 42 ? 8.353 0.240 -0.214 1.00 0.00 42 TRP A O 19
ATOM 15885 N N . ILE A 1 43 ? 6.213 0.363 0.441 1.00 0.00 43 ILE A N 19
ATOM 15886 C CA . ILE A 1 43 ? 5.807 1.076 -0.761 1.00 0.00 43 ILE A CA 19
ATOM 15887 C C . ILE A 1 43 ? 6.479 2.446 -0.890 1.00 0.00 43 ILE A C 19
ATOM 15888 O O . ILE A 1 43 ? 6.943 2.812 -1.965 1.00 0.00 43 ILE A O 19
ATOM 15904 N N . GLU A 1 44 ? 6.530 3.214 0.186 1.00 0.00 44 GLU A N 19
ATOM 15905 C CA . GLU A 1 44 ? 7.129 4.527 0.104 1.00 0.00 44 GLU A CA 19
ATOM 15906 C C . GLU A 1 44 ? 8.634 4.412 -0.141 1.00 0.00 44 GLU A C 19
ATOM 15907 O O . GLU A 1 44 ? 9.168 5.221 -0.893 1.00 0.00 44 GLU A O 19
ATOM 15919 N N . ASN A 1 45 ? 9.297 3.397 0.436 1.00 0.00 45 ASN A N 19
ATOM 15920 C CA . ASN A 1 45 ? 10.721 3.209 0.188 1.00 0.00 45 ASN A CA 19
ATOM 15921 C C . ASN A 1 45 ? 10.957 2.921 -1.296 1.00 0.00 45 ASN A C 19
ATOM 15922 O O . ASN A 1 45 ? 11.885 3.458 -1.907 1.00 0.00 45 ASN A O 19
ATOM 15933 N N . ALA A 1 46 ? 10.110 2.068 -1.876 1.00 0.00 46 ALA A N 19
ATOM 15934 C CA . ALA A 1 46 ? 10.245 1.724 -3.285 1.00 0.00 46 ALA A CA 19
ATOM 15935 C C . ALA A 1 46 ? 10.030 2.959 -4.156 1.00 0.00 46 ALA A C 19
ATOM 15936 O O . ALA A 1 46 ? 10.753 3.179 -5.128 1.00 0.00 46 ALA A O 19
ATOM 15943 N N . LEU A 1 47 ? 9.020 3.753 -3.799 1.00 0.00 47 LEU A N 19
ATOM 15944 C CA . LEU A 1 47 ? 8.688 4.963 -4.540 1.00 0.00 47 LEU A CA 19
ATOM 15945 C C . LEU A 1 47 ? 9.877 5.927 -4.545 1.00 0.00 47 LEU A C 19
ATOM 15946 O O . LEU A 1 47 ? 10.213 6.493 -5.583 1.00 0.00 47 LEU A O 19
ATOM 15962 N N . GLY A 1 48 ? 10.516 6.110 -3.388 1.00 0.00 48 GLY A N 19
ATOM 15963 C CA . GLY A 1 48 ? 11.656 7.010 -3.304 1.00 0.00 48 GLY A CA 19
ATOM 15964 C C . GLY A 1 48 ? 12.801 6.518 -4.180 1.00 0.00 48 GLY A C 19
ATOM 15965 O O . GLY A 1 48 ? 13.459 7.308 -4.854 1.00 0.00 48 GLY A O 19
ATOM 15969 N N . TRP A 1 49 ? 13.038 5.209 -4.170 1.00 0.00 49 TRP A N 19
ATOM 15970 C CA . TRP A 1 49 ? 14.117 4.639 -4.980 1.00 0.00 49 TRP A CA 19
ATOM 15971 C C . TRP A 1 49 ? 14.076 3.114 -4.970 1.00 0.00 49 TRP A C 19
ATOM 15972 O O . TRP A 1 49 ? 14.991 2.465 -4.467 1.00 0.00 49 TRP A O 19
ATOM 15993 N N . ARG A 1 50 ? 13.017 2.552 -5.543 1.00 0.00 50 ARG A N 19
ATOM 15994 C CA . ARG A 1 50 ? 12.861 1.099 -5.606 1.00 0.00 50 ARG A CA 19
ATOM 15995 C C . ARG A 1 50 ? 13.462 0.428 -4.373 1.00 0.00 50 ARG A C 19
ATOM 15996 O O . ARG A 1 50 ? 13.841 -0.727 -4.478 1.00 0.00 50 ARG A O 19
ATOM 16038 N N . ALA A 1 2 ? -11.838 -1.678 0.639 1.00 0.00 2 ALA A N 20
ATOM 16039 C CA . ALA A 1 2 ? -12.091 -0.244 0.606 1.00 0.00 2 ALA A CA 20
ATOM 16040 C C . ALA A 1 2 ? -11.425 0.441 1.791 1.00 0.00 2 ALA A C 20
ATOM 16041 O O . ALA A 1 2 ? -10.878 1.533 1.671 1.00 0.00 2 ALA A O 20
ATOM 16048 N N . GLY A 1 3 ? -11.465 -0.218 2.940 1.00 0.00 3 GLY A N 20
ATOM 16049 C CA . GLY A 1 3 ? -10.852 0.332 4.134 1.00 0.00 3 GLY A CA 20
ATOM 16050 C C . GLY A 1 3 ? -9.349 0.476 3.938 1.00 0.00 3 GLY A C 20
ATOM 16051 O O . GLY A 1 3 ? -8.769 1.492 4.315 1.00 0.00 3 GLY A O 20
ATOM 16055 N N . LEU A 1 4 ? -8.734 -0.549 3.344 1.00 0.00 4 LEU A N 20
ATOM 16056 C CA . LEU A 1 4 ? -7.289 -0.542 3.100 1.00 0.00 4 LEU A CA 20
ATOM 16057 C C . LEU A 1 4 ? -6.910 0.638 2.214 1.00 0.00 4 LEU A C 20
ATOM 16058 O O . LEU A 1 4 ? -5.935 1.348 2.504 1.00 0.00 4 LEU A O 20
ATOM 16074 N N . LEU A 1 5 ? -7.693 0.855 1.161 1.00 0.00 5 LEU A N 20
ATOM 16075 C CA . LEU A 1 5 ? -7.437 1.968 0.253 1.00 0.00 5 LEU A CA 20
ATOM 16076 C C . LEU A 1 5 ? -7.577 3.305 0.991 1.00 0.00 5 LEU A C 20
ATOM 16077 O O . LEU A 1 5 ? -6.751 4.196 0.837 1.00 0.00 5 LEU A O 20
ATOM 16093 N N . ARG A 1 6 ? -8.624 3.434 1.803 1.00 0.00 6 ARG A N 20
ATOM 16094 C CA . ARG A 1 6 ? -8.851 4.669 2.555 1.00 0.00 6 ARG A CA 20
ATOM 16095 C C . ARG A 1 6 ? -7.667 4.958 3.464 1.00 0.00 6 ARG A C 20
ATOM 16096 O O . ARG A 1 6 ? -7.205 6.093 3.559 1.00 0.00 6 ARG A O 20
ATOM 16117 N N . PHE A 1 7 ? -7.198 3.927 4.143 1.00 0.00 7 PHE A N 20
ATOM 16118 C CA . PHE A 1 7 ? -6.083 4.072 5.053 1.00 0.00 7 PHE A CA 20
ATOM 16119 C C . PHE A 1 7 ? -4.838 4.558 4.315 1.00 0.00 7 PHE A C 20
ATOM 16120 O O . PHE A 1 7 ? -4.138 5.476 4.768 1.00 0.00 7 PHE A O 20
ATOM 16137 N N . LEU A 1 8 ? -4.552 3.929 3.182 1.00 0.00 8 LEU A N 20
ATOM 16138 C CA . LEU A 1 8 ? -3.373 4.305 2.422 1.00 0.00 8 LEU A CA 20
ATOM 16139 C C . LEU A 1 8 ? -3.480 5.746 1.963 1.00 0.00 8 LEU A C 20
ATOM 16140 O O . LEU A 1 8 ? -2.508 6.487 1.978 1.00 0.00 8 LEU A O 20
ATOM 16156 N N . LEU A 1 9 ? -4.662 6.139 1.526 1.00 0.00 9 LEU A N 20
ATOM 16157 C CA . LEU A 1 9 ? -4.874 7.500 1.057 1.00 0.00 9 LEU A CA 20
ATOM 16158 C C . LEU A 1 9 ? -4.656 8.524 2.172 1.00 0.00 9 LEU A C 20
ATOM 16159 O O . LEU A 1 9 ? -4.012 9.553 1.961 1.00 0.00 9 LEU A O 20
ATOM 16175 N N . SER A 1 10 ? -5.197 8.246 3.352 1.00 0.00 10 SER A N 20
ATOM 16176 C CA . SER A 1 10 ? -5.059 9.169 4.467 1.00 0.00 10 SER A CA 20
ATOM 16177 C C . SER A 1 10 ? -3.597 9.335 4.835 1.00 0.00 10 SER A C 20
ATOM 16178 O O . SER A 1 10 ? -3.159 10.431 5.194 1.00 0.00 10 SER A O 20
ATOM 16186 N N . LYS A 1 11 ? -2.841 8.252 4.753 1.00 0.00 11 LYS A N 20
ATOM 16187 C CA . LYS A 1 11 ? -1.426 8.328 5.091 1.00 0.00 11 LYS A CA 20
ATOM 16188 C C . LYS A 1 11 ? -0.640 9.071 4.004 1.00 0.00 11 LYS A C 20
ATOM 16189 O O . LYS A 1 11 ? 0.228 9.894 4.309 1.00 0.00 11 LYS A O 20
ATOM 16208 N N . GLY A 1 12 ? -0.932 8.776 2.740 1.00 0.00 12 GLY A N 20
ATOM 16209 C CA . GLY A 1 12 ? -0.243 9.422 1.623 1.00 0.00 12 GLY A CA 20
ATOM 16210 C C . GLY A 1 12 ? -0.972 9.150 0.307 1.00 0.00 12 GLY A C 20
ATOM 16211 O O . GLY A 1 12 ? -1.760 8.212 0.205 1.00 0.00 12 GLY A O 20
ATOM 16215 N N . ARG A 1 13 ? -0.698 9.973 -0.699 1.00 0.00 13 ARG A N 20
ATOM 16216 C CA . ARG A 1 13 ? -1.323 9.816 -2.004 1.00 0.00 13 ARG A CA 20
ATOM 16217 C C . ARG A 1 13 ? -0.537 8.834 -2.860 1.00 0.00 13 ARG A C 20
ATOM 16218 O O . ARG A 1 13 ? -1.099 8.127 -3.701 1.00 0.00 13 ARG A O 20
ATOM 16239 N N . ALA A 1 14 ? 0.774 8.812 -2.657 1.00 0.00 14 ALA A N 20
ATOM 16240 C CA . ALA A 1 14 ? 1.639 7.932 -3.428 1.00 0.00 14 ALA A CA 20
ATOM 16241 C C . ALA A 1 14 ? 1.295 6.468 -3.171 1.00 0.00 14 ALA A C 20
ATOM 16242 O O . ALA A 1 14 ? 1.248 5.665 -4.102 1.00 0.00 14 ALA A O 20
ATOM 16249 N N . LEU A 1 15 ? 1.046 6.127 -1.913 1.00 0.00 15 LEU A N 20
ATOM 16250 C CA . LEU A 1 15 ? 0.706 4.757 -1.558 1.00 0.00 15 LEU A CA 20
ATOM 16251 C C . LEU A 1 15 ? -0.610 4.352 -2.230 1.00 0.00 15 LEU A C 20
ATOM 16252 O O . LEU A 1 15 ? -0.751 3.238 -2.725 1.00 0.00 15 LEU A O 20
ATOM 16268 N N . TYR A 1 16 ? -1.558 5.273 -2.246 1.00 0.00 16 TYR A N 20
ATOM 16269 C CA . TYR A 1 16 ? -2.852 5.015 -2.863 1.00 0.00 16 TYR A CA 20
ATOM 16270 C C . TYR A 1 16 ? -2.677 4.727 -4.351 1.00 0.00 16 TYR A C 20
ATOM 16271 O O . TYR A 1 16 ? -3.243 3.777 -4.886 1.00 0.00 16 TYR A O 20
ATOM 16289 N N . ASN A 1 17 ? -1.883 5.554 -5.015 1.00 0.00 17 ASN A N 20
ATOM 16290 C CA . ASN A 1 17 ? -1.643 5.378 -6.439 1.00 0.00 17 ASN A CA 20
ATOM 16291 C C . ASN A 1 17 ? -0.994 4.021 -6.706 1.00 0.00 17 ASN A C 20
ATOM 16292 O O . ASN A 1 17 ? -1.366 3.317 -7.646 1.00 0.00 17 ASN A O 20
ATOM 16303 N N . TRP A 1 18 ? -0.030 3.665 -5.859 1.00 0.00 18 TRP A N 20
ATOM 16304 C CA . TRP A 1 18 ? 0.674 2.393 -5.968 1.00 0.00 18 TRP A CA 20
ATOM 16305 C C . TRP A 1 18 ? -0.308 1.223 -5.845 1.00 0.00 18 TRP A C 20
ATOM 16306 O O . TRP A 1 18 ? -0.257 0.280 -6.633 1.00 0.00 18 TRP A O 20
ATOM 16327 N N . ALA A 1 19 ? -1.188 1.284 -4.843 1.00 0.00 19 ALA A N 20
ATOM 16328 C CA . ALA A 1 19 ? -2.167 0.224 -4.619 1.00 0.00 19 ALA A CA 20
ATOM 16329 C C . ALA A 1 19 ? -3.100 0.078 -5.814 1.00 0.00 19 ALA A C 20
ATOM 16330 O O . ALA A 1 19 ? -3.431 -1.035 -6.226 1.00 0.00 19 ALA A O 20
ATOM 16337 N N . LYS A 1 20 ? -3.525 1.207 -6.365 1.00 0.00 20 LYS A N 20
ATOM 16338 C CA . LYS A 1 20 ? -4.419 1.193 -7.519 1.00 0.00 20 LYS A CA 20
ATOM 16339 C C . LYS A 1 20 ? -3.730 0.566 -8.729 1.00 0.00 20 LYS A C 20
ATOM 16340 O O . LYS A 1 20 ? -4.315 -0.253 -9.436 1.00 0.00 20 LYS A O 20
ATOM 16359 N N . SER A 1 21 ? -2.484 0.970 -8.959 1.00 0.00 21 SER A N 20
ATOM 16360 C CA . SER A 1 21 ? -1.706 0.468 -10.093 1.00 0.00 21 SER A CA 20
ATOM 16361 C C . SER A 1 21 ? -1.474 -1.045 -10.003 1.00 0.00 21 SER A C 20
ATOM 16362 O O . SER A 1 21 ? -1.566 -1.751 -11.008 1.00 0.00 21 SER A O 20
ATOM 16370 N N . HIS A 1 22 ? -1.169 -1.540 -8.796 1.00 0.00 22 HIS A N 20
ATOM 16371 C CA . HIS A 1 22 ? -0.923 -2.970 -8.597 1.00 0.00 22 HIS A CA 20
ATOM 16372 C C . HIS A 1 22 ? -1.800 -3.505 -7.475 1.00 0.00 22 HIS A C 20
ATOM 16373 O O . HIS A 1 22 ? -1.380 -3.566 -6.319 1.00 0.00 22 HIS A O 20
ATOM 16388 N N . VAL A 1 23 ? -3.015 -3.902 -7.833 1.00 0.00 23 VAL A N 20
ATOM 16389 C CA . VAL A 1 23 ? -3.950 -4.453 -6.866 1.00 0.00 23 VAL A CA 20
ATOM 16390 C C . VAL A 1 23 ? -3.431 -5.788 -6.363 1.00 0.00 23 VAL A C 20
ATOM 16391 O O . VAL A 1 23 ? -3.773 -6.252 -5.274 1.00 0.00 23 VAL A O 20
ATOM 16404 N N . GLY A 1 24 ? -2.601 -6.406 -7.182 1.00 0.00 24 GLY A N 20
ATOM 16405 C CA . GLY A 1 24 ? -2.021 -7.685 -6.833 1.00 0.00 24 GLY A CA 20
ATOM 16406 C C . GLY A 1 24 ? -1.155 -7.549 -5.586 1.00 0.00 24 GLY A C 20
ATOM 16407 O O . GLY A 1 24 ? -1.176 -8.401 -4.709 1.00 0.00 24 GLY A O 20
ATOM 16411 N 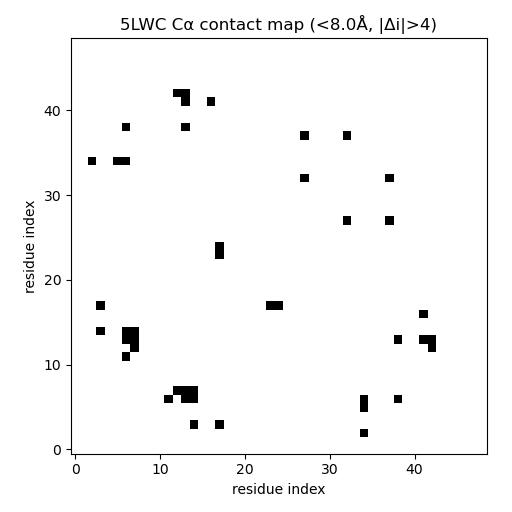N . LYS A 1 25 ? -0.402 -6.453 -5.497 1.00 0.00 25 LYS A N 20
ATOM 16412 C CA . LYS A 1 25 ? 0.460 -6.226 -4.338 1.00 0.00 25 LYS A CA 20
ATOM 16413 C C . LYS A 1 25 ? -0.379 -6.111 -3.066 1.00 0.00 25 LYS A C 20
ATOM 16414 O O . LYS A 1 25 ? 0.005 -6.639 -2.005 1.00 0.00 25 LYS A O 20
ATOM 16433 N N . VAL A 1 26 ? -1.523 -5.428 -3.193 1.00 0.00 26 VAL A N 20
ATOM 16434 C CA . VAL A 1 26 ? -2.431 -5.244 -2.073 1.00 0.00 26 VAL A CA 20
ATOM 16435 C C . VAL A 1 26 ? -2.934 -6.600 -1.594 1.00 0.00 26 VAL A C 20
ATOM 16436 O O . VAL A 1 26 ? -2.931 -6.893 -0.391 1.00 0.00 26 VAL A O 20
ATOM 16449 N N . TRP A 1 27 ? -3.339 -7.430 -2.546 1.00 0.00 27 TRP A N 20
ATOM 16450 C CA . TRP A 1 27 ? -3.829 -8.768 -2.232 1.00 0.00 27 TRP A CA 20
ATOM 16451 C C . TRP A 1 27 ? -2.736 -9.607 -1.570 1.00 0.00 27 TRP A C 20
ATOM 16452 O O . TRP A 1 27 ? -3.009 -10.320 -0.604 1.00 0.00 27 TRP A O 20
ATOM 16473 N N . GLU A 1 28 ? -1.514 -9.529 -2.110 1.00 0.00 28 GLU A N 20
ATOM 16474 C CA . GLU A 1 28 ? -0.386 -10.291 -1.581 1.00 0.00 28 GLU A CA 20
ATOM 16475 C C . GLU A 1 28 ? -0.118 -9.949 -0.120 1.00 0.00 28 GLU A C 20
ATOM 16476 O O . GLU A 1 28 ? 0.085 -10.854 0.691 1.00 0.00 28 GLU A O 20
ATOM 16488 N N . TRP A 1 29 ? -0.120 -8.657 0.230 1.00 0.00 29 TRP A N 20
ATOM 16489 C CA . TRP A 1 29 ? 0.137 -8.305 1.624 1.00 0.00 29 TRP A CA 20
ATOM 16490 C C . TRP A 1 29 ? -1.010 -8.774 2.506 1.00 0.00 29 TRP A C 20
ATOM 16491 O O . TRP A 1 29 ? -0.783 -9.229 3.626 1.00 0.00 29 TRP A O 20
ATOM 16512 N N . LEU A 1 30 ? -2.245 -8.654 2.020 1.00 0.00 30 LEU A N 20
ATOM 16513 C CA . LEU A 1 30 ? -3.381 -9.072 2.826 1.00 0.00 30 LEU A CA 20
ATOM 16514 C C . LEU A 1 30 ? -3.304 -10.565 3.118 1.00 0.00 30 LEU A C 20
ATOM 16515 O O . LEU A 1 30 ? -3.527 -10.995 4.251 1.00 0.00 30 LEU A O 20
ATOM 16531 N N . LYS A 1 31 ? -2.962 -11.349 2.108 1.00 0.00 31 LYS A N 20
ATOM 16532 C CA . LYS A 1 31 ? -2.840 -12.791 2.290 1.00 0.00 31 LYS A CA 20
ATOM 16533 C C . LYS A 1 31 ? -1.756 -13.104 3.319 1.00 0.00 31 LYS A C 20
ATOM 16534 O O . LYS A 1 31 ? -1.943 -13.950 4.193 1.00 0.00 31 LYS A O 20
ATOM 16553 N N . SER A 1 32 ? -0.625 -12.410 3.206 1.00 0.00 32 SER A N 20
ATOM 16554 C CA . SER A 1 32 ? 0.486 -12.623 4.129 1.00 0.00 32 SER A CA 20
ATOM 16555 C C . SER A 1 32 ? 0.074 -12.246 5.548 1.00 0.00 32 SER A C 20
ATOM 16556 O O . SER A 1 32 ? 0.556 -12.835 6.518 1.00 0.00 32 SER A O 20
ATOM 16564 N N . GLY A 1 33 ? -0.822 -11.269 5.664 1.00 0.00 33 GLY A N 20
ATOM 16565 C CA . GLY A 1 33 ? -1.296 -10.826 6.973 1.00 0.00 33 GLY A CA 20
ATOM 16566 C C . GLY A 1 33 ? -0.387 -9.745 7.552 1.00 0.00 33 GLY A C 20
ATOM 16567 O O . GLY A 1 33 ? -0.291 -9.588 8.769 1.00 0.00 33 GLY A O 20
ATOM 16571 N N . ALA A 1 34 ? 0.286 -9.002 6.674 1.00 0.00 34 ALA A N 20
ATOM 16572 C CA . ALA A 1 34 ? 1.189 -7.946 7.121 1.00 0.00 34 ALA A CA 20
ATOM 16573 C C . ALA A 1 34 ? 0.389 -6.752 7.623 1.00 0.00 34 ALA A C 20
ATOM 16574 O O . ALA A 1 34 ? -0.835 -6.706 7.476 1.00 0.00 34 ALA A O 20
ATOM 16581 N N . THR A 1 35 ? 1.084 -5.795 8.220 1.00 0.00 35 THR A N 20
ATOM 16582 C CA . THR A 1 35 ? 0.428 -4.604 8.744 1.00 0.00 35 THR A CA 20
ATOM 16583 C C . THR A 1 35 ? 0.354 -3.518 7.675 1.00 0.00 35 THR A C 20
ATOM 16584 O O . THR A 1 35 ? 1.213 -3.450 6.798 1.00 0.00 35 THR A O 20
ATOM 16595 N N . TYR A 1 36 ? -0.666 -2.662 7.772 1.00 0.00 36 TYR A N 20
ATOM 16596 C CA . TYR A 1 36 ? -0.849 -1.577 6.818 1.00 0.00 36 TYR A CA 20
ATOM 16597 C C . TYR A 1 36 ? 0.351 -0.637 6.852 1.00 0.00 36 TYR A C 20
ATOM 16598 O O . TYR A 1 36 ? 0.818 -0.172 5.808 1.00 0.00 36 TYR A O 20
ATOM 16616 N N . GLU A 1 37 ? 0.858 -0.372 8.055 1.00 0.00 37 GLU A N 20
ATOM 16617 C CA . GLU A 1 37 ? 2.008 0.506 8.203 1.00 0.00 37 GLU A CA 20
ATOM 16618 C C . GLU A 1 37 ? 3.237 -0.085 7.535 1.00 0.00 37 GLU A C 20
ATOM 16619 O O . GLU A 1 37 ? 3.894 0.569 6.738 1.00 0.00 37 GLU A O 20
ATOM 16631 N N . GLN A 1 38 ? 3.561 -1.314 7.872 1.00 0.00 38 GLN A N 20
ATOM 16632 C CA . GLN A 1 38 ? 4.729 -1.948 7.303 1.00 0.00 38 GLN A CA 20
ATOM 16633 C C . GLN A 1 38 ? 4.658 -1.968 5.781 1.00 0.00 38 GLN A C 20
ATOM 16634 O O . GLN A 1 38 ? 5.662 -1.744 5.101 1.00 0.00 38 GLN A O 20
ATOM 16648 N N . ILE A 1 39 ? 3.476 -2.243 5.251 1.00 0.00 39 ILE A N 20
ATOM 16649 C CA . ILE A 1 39 ? 3.299 -2.309 3.821 1.00 0.00 39 ILE A CA 20
ATOM 16650 C C . ILE A 1 39 ? 3.530 -0.942 3.164 1.00 0.00 39 ILE A C 20
ATOM 16651 O O . ILE A 1 39 ? 4.252 -0.855 2.161 1.00 0.00 39 ILE A O 20
ATOM 16667 N N . LYS A 1 40 ? 2.981 0.161 3.718 1.00 0.00 40 LYS A N 20
ATOM 16668 C CA . LYS A 1 40 ? 3.262 1.452 3.086 1.00 0.00 40 LYS A CA 20
ATOM 16669 C C . LYS A 1 40 ? 4.715 1.786 3.272 1.00 0.00 40 LYS A C 20
ATOM 16670 O O . LYS A 1 40 ? 5.265 2.448 2.415 1.00 0.00 40 LYS A O 20
ATOM 16689 N N . GLU A 1 41 ? 5.299 1.371 4.406 1.00 0.00 41 GLU A N 20
ATOM 16690 C CA . GLU A 1 41 ? 6.700 1.655 4.678 1.00 0.00 41 GLU A CA 20
ATOM 16691 C C . GLU A 1 41 ? 7.539 1.082 3.549 1.00 0.00 41 GLU A C 20
ATOM 16692 O O . GLU A 1 41 ? 8.369 1.780 2.993 1.00 0.00 41 GLU A O 20
ATOM 16704 N N . TRP A 1 42 ? 7.305 -0.183 3.207 1.00 0.00 42 TRP A N 20
ATOM 16705 C CA . TRP A 1 42 ? 8.059 -0.809 2.125 1.00 0.00 42 TRP A CA 20
ATOM 16706 C C . TRP A 1 42 ? 7.849 -0.037 0.838 1.00 0.00 42 TRP A C 20
ATOM 16707 O O . TRP A 1 42 ? 8.791 0.202 0.085 1.00 0.00 42 TRP A O 20
ATOM 16728 N N . ILE A 1 43 ? 6.599 0.326 0.583 1.00 0.00 43 ILE A N 20
ATOM 16729 C CA . ILE A 1 43 ? 6.260 1.038 -0.642 1.00 0.00 43 ILE A CA 20
ATOM 16730 C C . ILE A 1 43 ? 6.948 2.385 -0.743 1.00 0.00 43 ILE A C 20
ATOM 16731 O O . ILE A 1 43 ? 7.509 2.719 -1.781 1.00 0.00 43 ILE A O 20
ATOM 16747 N N . GLU A 1 44 ? 6.905 3.168 0.318 1.00 0.00 44 GLU A N 20
ATOM 16748 C CA . GLU A 1 44 ? 7.506 4.475 0.277 1.00 0.00 44 GLU A CA 20
ATOM 16749 C C . GLU A 1 44 ? 9.028 4.367 0.173 1.00 0.00 44 GLU A C 20
ATOM 16750 O O . GLU A 1 44 ? 9.639 5.169 -0.530 1.00 0.00 44 GLU A O 20
ATOM 16762 N N . ASN A 1 45 ? 9.632 3.368 0.828 1.00 0.00 45 ASN A N 20
ATOM 16763 C CA . ASN A 1 45 ? 11.074 3.188 0.739 1.00 0.00 45 ASN A CA 20
ATOM 16764 C C . ASN A 1 45 ? 11.491 2.869 -0.703 1.00 0.00 45 ASN A C 20
ATOM 16765 O O . ASN A 1 45 ? 12.483 3.409 -1.201 1.00 0.00 45 ASN A O 20
ATOM 16776 N N . ALA A 1 46 ? 10.731 1.998 -1.373 1.00 0.00 46 ALA A N 20
ATOM 16777 C CA . ALA A 1 46 ? 11.046 1.624 -2.748 1.00 0.00 46 ALA A CA 20
ATOM 16778 C C . ALA A 1 46 ? 10.909 2.833 -3.659 1.00 0.00 46 ALA A C 20
ATOM 16779 O O . ALA A 1 46 ? 11.741 3.055 -4.545 1.00 0.00 46 ALA A O 20
ATOM 16786 N N . LEU A 1 47 ? 9.863 3.619 -3.424 1.00 0.00 47 LEU A N 20
ATOM 16787 C CA . LEU A 1 47 ? 9.625 4.814 -4.210 1.00 0.00 47 LEU A CA 20
ATOM 16788 C C . LEU A 1 47 ? 10.805 5.779 -4.071 1.00 0.00 47 LEU A C 20
ATOM 16789 O O . LEU A 1 47 ? 11.299 6.304 -5.073 1.00 0.00 47 LEU A O 20
ATOM 16805 N N . GLY A 1 48 ? 11.268 5.996 -2.841 1.00 0.00 48 GLY A N 20
ATOM 16806 C CA . GLY A 1 48 ? 12.399 6.887 -2.625 1.00 0.00 48 GLY A CA 20
ATOM 16807 C C . GLY A 1 48 ? 13.626 6.369 -3.372 1.00 0.00 48 GLY A C 20
ATOM 16808 O O . GLY A 1 48 ? 14.350 7.134 -4.008 1.00 0.00 48 GLY A O 20
ATOM 16812 N N . TRP A 1 49 ? 13.846 5.058 -3.293 1.00 0.00 49 TRP A N 20
ATOM 16813 C CA . TRP A 1 49 ? 14.986 4.437 -3.971 1.00 0.00 49 TRP A CA 20
ATOM 16814 C C . TRP A 1 49 ? 14.880 4.602 -5.483 1.00 0.00 49 TRP A C 20
ATOM 16815 O O . TRP A 1 49 ? 15.877 4.849 -6.161 1.00 0.00 49 TRP A O 20
ATOM 16836 N N . ARG A 1 50 ? 13.673 4.457 -6.008 1.00 0.00 50 ARG A N 20
ATOM 16837 C CA . ARG A 1 50 ? 13.459 4.592 -7.443 1.00 0.00 50 ARG A CA 20
ATOM 16838 C C . ARG A 1 50 ? 12.030 5.029 -7.732 1.00 0.00 50 ARG A C 20
ATOM 16839 O O . ARG A 1 50 ? 11.169 4.733 -6.925 1.00 0.00 50 ARG A O 20
#

Radius of gyration: 9.79 Å; Cα contacts (8 Å, |Δi|>4): 22; chains: 1; bounding box: 27×22×19 Å

GO terms:
  GO:0005576 extracellular region (C, EXP)